Protein AF-0000000074763567 (afdb_homodimer)

pLDDT: mean 75.59, std 24.35, range [19.0, 98.19]

InterPro domains:
  IPR003171 Methylenetetrahydrofolate reductase-like, catalytic domain [PF02219] (6-294)
  IPR003171 Methylenetetrahydrofolate reductase-like, catalytic domain [cd00537] (18-293)
  IPR004621 Methylenetetrahydrofolate reductase, catalytic domain, eukaryotes [TIGR00677] (17-296)
  IPR029041 FAD-linked oxidoreductase-like [SSF51730] (6-296)
  IPR053806 MTHFR, SAM-binding regulatory domain [PF21895] (342-518)
  IPR053806 MTHFR, SAM-binding regulatory domain [PF21895] (577-657)

Structure (mmCIF, N/CA/C/O backbone):
data_AF-0000000074763567-model_v1
#
loop_
_entity.id
_entity.type
_entity.pdbx_description
1 polymer 'MTHFR SAM-binding regulatory domain-containing protein'
#
loop_
_atom_site.group_PDB
_atom_site.id
_atom_site.type_symbol
_atom_site.label_atom_id
_atom_site.label_alt_id
_atom_site.label_comp_id
_atom_site.label_asym_id
_atom_site.label_entity_id
_atom_site.label_seq_id
_atom_site.pdbx_PDB_ins_code
_atom_site.Cartn_x
_atom_site.Cartn_y
_atom_site.Cartn_z
_atom_site.occupancy
_atom_site.B_iso_or_equiv
_atom_site.auth_seq_id
_atom_site.auth_comp_id
_atom_site.auth_asym_id
_atom_site.auth_atom_id
_atom_site.pdbx_PDB_model_num
ATOM 1 N N . MET A 1 1 ? 8.367 -6.723 -36.812 1 86.25 1 MET A N 1
ATOM 2 C CA . MET A 1 1 ? 9.492 -7.531 -37.281 1 86.25 1 MET A CA 1
ATOM 3 C C . MET A 1 1 ? 9.398 -8.953 -36.75 1 86.25 1 MET A C 1
ATOM 5 O O . MET A 1 1 ? 8.82 -9.18 -35.688 1 86.25 1 MET A O 1
ATOM 9 N N . LYS A 1 2 ? 9.945 -9.805 -37.531 1 94.56 2 LYS A N 1
ATOM 10 C CA . LYS A 1 2 ? 9.984 -11.195 -37.094 1 94.56 2 LYS A CA 1
ATOM 11 C C . LYS A 1 2 ? 11.078 -11.43 -36.062 1 94.56 2 LYS A C 1
ATOM 13 O O . LYS A 1 2 ? 12.172 -10.867 -36.188 1 94.56 2 LYS A O 1
ATOM 18 N N . ILE A 1 3 ? 10.766 -12.227 -35.094 1 95.38 3 ILE A N 1
ATOM 19 C CA . ILE A 1 3 ? 11.656 -12.492 -33.969 1 95.38 3 ILE A CA 1
ATOM 20 C C . ILE A 1 3 ? 12.984 -13.055 -34.469 1 95.38 3 ILE A C 1
ATOM 22 O O . ILE A 1 3 ? 14.055 -12.672 -34 1 95.38 3 ILE A O 1
ATOM 26 N N . VAL A 1 4 ? 12.961 -13.883 -35.469 1 95.25 4 VAL A N 1
ATOM 27 C CA . VAL A 1 4 ? 14.172 -14.523 -35.969 1 95.25 4 VAL A CA 1
ATOM 28 C C . VAL A 1 4 ? 15.102 -13.477 -36.594 1 95.25 4 VAL A C 1
ATOM 30 O O . VAL A 1 4 ? 16.328 -13.594 -36.5 1 95.25 4 VAL A O 1
ATOM 33 N N . ASP A 1 5 ? 14.484 -12.516 -37.188 1 94.81 5 ASP A N 1
ATOM 34 C CA . ASP A 1 5 ? 15.289 -11.43 -37.75 1 94.81 5 ASP A CA 1
ATOM 35 C C . ASP A 1 5 ? 16 -10.656 -36.656 1 94.81 5 ASP A C 1
ATOM 37 O O . ASP A 1 5 ? 17.172 -10.297 -36.781 1 94.81 5 ASP A O 1
ATOM 41 N N . LYS A 1 6 ? 15.305 -10.438 -35.594 1 94.62 6 LYS A N 1
ATOM 42 C CA . LYS A 1 6 ? 15.891 -9.734 -34.469 1 94.62 6 LYS A CA 1
ATOM 43 C C . LYS A 1 6 ? 17 -10.562 -33.812 1 94.62 6 LYS A C 1
ATOM 45 O O . LYS A 1 6 ? 18.031 -10.016 -33.406 1 94.62 6 LYS A O 1
ATOM 50 N N . ILE A 1 7 ? 16.75 -11.836 -33.75 1 94.88 7 ILE A N 1
ATOM 51 C CA . ILE A 1 7 ? 17.734 -12.742 -33.156 1 94.88 7 ILE A CA 1
ATOM 52 C C . ILE A 1 7 ? 19 -12.75 -34.031 1 94.88 7 ILE A C 1
ATOM 54 O O . ILE A 1 7 ? 20.109 -12.688 -33.5 1 94.88 7 ILE A O 1
ATOM 58 N N . HIS A 1 8 ? 18.844 -12.758 -35.281 1 93.12 8 HIS A N 1
ATOM 59 C CA . HIS A 1 8 ? 19.984 -12.75 -36.188 1 93.12 8 HIS A CA 1
ATOM 60 C C . HIS A 1 8 ? 20.75 -11.43 -36.125 1 93.12 8 HIS A C 1
ATOM 62 O O . HIS A 1 8 ? 21.969 -11.414 -36.188 1 93.12 8 HIS A O 1
ATOM 68 N N . GLN A 1 9 ? 20 -10.422 -35.969 1 93.06 9 GLN A N 1
ATOM 69 C CA . GLN A 1 9 ? 20.641 -9.117 -35.812 1 93.06 9 GLN A CA 1
ATOM 70 C C . GLN A 1 9 ? 21.5 -9.086 -34.562 1 93.06 9 GLN A C 1
ATOM 72 O O . GLN A 1 9 ? 22.641 -8.609 -34.562 1 93.06 9 GLN A O 1
ATOM 77 N N . LYS A 1 10 ? 20.953 -9.562 -33.469 1 93.5 10 LYS A N 1
ATOM 78 C CA . LYS A 1 10 ? 21.688 -9.578 -32.219 1 93.5 10 LYS A CA 1
ATOM 79 C C . LYS A 1 10 ? 22.906 -10.492 -32.281 1 93.5 10 LYS A C 1
ATOM 81 O O . LYS A 1 10 ? 23.969 -10.164 -31.75 1 93.5 10 LYS A O 1
ATOM 86 N N . ALA A 1 11 ? 22.719 -11.602 -32.938 1 90.12 11 ALA A N 1
ATOM 87 C CA . ALA A 1 11 ? 23.828 -12.539 -33.125 1 90.12 11 ALA A CA 1
ATOM 88 C C . ALA A 1 11 ? 24.953 -11.891 -33.906 1 90.12 11 ALA A C 1
ATOM 90 O O . ALA A 1 11 ? 26.141 -12.07 -33.594 1 90.12 11 ALA A O 1
ATOM 91 N N . ALA A 1 12 ? 24.594 -11.156 -34.906 1 90.75 12 ALA A N 1
ATOM 92 C CA . ALA A 1 12 ? 25.578 -10.469 -35.719 1 90.75 12 ALA A CA 1
ATOM 93 C C . ALA A 1 12 ? 26.344 -9.422 -34.906 1 90.75 12 ALA A C 1
ATOM 95 O O . ALA A 1 12 ? 27.531 -9.18 -35.156 1 90.75 12 ALA A O 1
ATOM 96 N N . GLU A 1 13 ? 25.703 -8.891 -34.031 1 91.62 13 GLU A N 1
ATOM 97 C CA . GLU A 1 13 ? 26.328 -7.871 -33.188 1 91.62 13 GLU A CA 1
ATOM 98 C C . GLU A 1 13 ? 27.094 -8.508 -32.031 1 91.62 13 GLU A C 1
ATOM 100 O O . GLU A 1 13 ? 27.828 -7.824 -31.312 1 91.62 13 GLU A O 1
ATOM 105 N N . GLY A 1 14 ? 26.953 -9.773 -31.844 1 89 14 GLY A N 1
ATOM 106 C CA . GLY A 1 14 ? 27.609 -10.477 -30.766 1 89 14 GLY A CA 1
ATOM 107 C C . GLY A 1 14 ? 27.062 -10.125 -29.391 1 89 14 GLY A C 1
ATOM 108 O O . GLY A 1 14 ? 27.797 -10.133 -28.406 1 89 14 GLY A O 1
ATOM 109 N N . LYS A 1 15 ? 25.828 -9.805 -29.344 1 91.75 15 LYS A N 1
ATOM 110 C CA . LYS A 1 15 ? 25.203 -9.375 -28.109 1 91.75 15 LYS A CA 1
ATOM 111 C C . LYS A 1 15 ? 24.156 -10.391 -27.641 1 91.75 15 LYS A C 1
ATOM 113 O O . LYS A 1 15 ? 23.406 -10.945 -28.453 1 91.75 15 LYS A O 1
ATOM 118 N N . PRO A 1 16 ? 24.141 -10.586 -26.391 1 93.88 16 PRO A N 1
ATOM 119 C CA . PRO A 1 16 ? 23.062 -11.414 -25.875 1 93.88 16 PRO A CA 1
ATOM 120 C C . PRO A 1 16 ? 21.703 -10.719 -25.938 1 93.88 16 PRO A C 1
ATOM 122 O O . PRO A 1 16 ? 21.625 -9.508 -26.156 1 93.88 16 PRO A O 1
ATOM 125 N N . PHE A 1 17 ? 20.672 -11.57 -25.953 1 95.94 17 PHE A N 1
ATOM 126 C CA . PHE A 1 17 ? 19.328 -10.992 -25.953 1 95.94 17 PHE A CA 1
ATOM 127 C C . PHE A 1 17 ? 18.438 -11.719 -24.953 1 95.94 17 PHE A C 1
ATOM 129 O O . PHE A 1 17 ? 18.766 -12.82 -24.5 1 95.94 17 PHE A O 1
ATOM 136 N N . TYR A 1 18 ? 17.406 -11.055 -24.547 1 97.25 18 TYR A N 1
ATOM 137 C CA . TYR A 1 18 ? 16.438 -11.656 -23.656 1 97.25 18 TYR A CA 1
ATOM 138 C C . TYR A 1 18 ? 15.023 -11.195 -24 1 97.25 18 TYR A C 1
ATOM 140 O O . TYR A 1 18 ? 14.844 -10.18 -24.672 1 97.25 18 TYR A O 1
ATOM 148 N N . SER A 1 19 ? 14.062 -12.047 -23.625 1 97.62 19 SER A N 1
ATOM 149 C CA . SER A 1 19 ? 12.648 -11.766 -23.844 1 97.62 19 SER A CA 1
ATOM 150 C C . SER A 1 19 ? 11.844 -12.039 -22.578 1 97.62 19 SER A C 1
ATOM 152 O O . SER A 1 19 ? 12.344 -12.672 -21.641 1 97.62 19 SER A O 1
ATOM 154 N N . PHE A 1 20 ? 10.617 -11.477 -22.562 1 96.69 20 PHE A N 1
ATOM 155 C CA . PHE A 1 20 ? 9.758 -11.617 -21.391 1 96.69 20 PHE A CA 1
ATOM 156 C C . PHE A 1 20 ? 8.453 -12.297 -21.766 1 96.69 20 PHE A C 1
ATOM 158 O O . PHE A 1 20 ? 7.906 -12.07 -22.844 1 96.69 20 PHE A O 1
ATOM 165 N N . GLU A 1 21 ? 8 -13.047 -20.797 1 94.5 21 GLU A N 1
ATOM 166 C CA . GLU A 1 21 ? 6.676 -13.656 -20.938 1 94.5 21 GLU A CA 1
ATOM 167 C C . GLU A 1 21 ? 5.688 -13.055 -19.953 1 94.5 21 GLU A C 1
ATOM 169 O O . GLU A 1 21 ? 5.996 -12.906 -18.766 1 94.5 21 GLU A O 1
ATOM 174 N N . TYR A 1 22 ? 4.516 -12.719 -20.531 1 90.94 22 TYR A N 1
ATOM 175 C CA . TYR A 1 22 ? 3.408 -12.25 -19.703 1 90.94 22 TYR A CA 1
ATOM 176 C C . TYR A 1 22 ? 2.193 -13.156 -19.859 1 90.94 22 TYR A C 1
ATOM 178 O O . TYR A 1 22 ? 2.076 -13.883 -20.844 1 90.94 22 TYR A O 1
ATOM 186 N N . PHE A 1 23 ? 1.365 -13.141 -18.891 1 86.69 23 PHE A N 1
ATOM 187 C CA . PHE A 1 23 ? 0.112 -13.875 -19.016 1 86.69 23 PHE A CA 1
ATOM 188 C C . PHE A 1 23 ? -1.072 -12.984 -18.641 1 86.69 23 PHE A C 1
ATOM 190 O O . PHE A 1 23 ? -0.931 -12.047 -17.859 1 86.69 23 PHE A O 1
ATOM 197 N N . PRO A 1 24 ? -2.205 -13.297 -19.219 1 82.44 24 PRO A N 1
ATOM 198 C CA . PRO A 1 24 ? -3.387 -12.484 -18.906 1 82.44 24 PRO A CA 1
ATOM 199 C C . PRO A 1 24 ? -3.838 -12.625 -17.453 1 82.44 24 PRO A C 1
ATOM 201 O O . PRO A 1 24 ? -4.121 -13.734 -17 1 82.44 24 PRO A O 1
ATOM 204 N N . PRO A 1 25 ? -3.984 -11.508 -16.797 1 77.94 25 PRO A N 1
ATOM 205 C CA . PRO A 1 25 ? -4.457 -11.555 -15.414 1 77.94 25 PRO A CA 1
ATOM 206 C C . PRO A 1 25 ? -5.926 -11.961 -15.305 1 77.94 25 PRO A C 1
ATOM 208 O O . PRO A 1 25 ? -6.676 -11.844 -16.281 1 77.94 25 PRO A O 1
ATOM 211 N N . LYS A 1 26 ? -6.297 -12.383 -14.125 1 69.81 26 LYS A N 1
ATOM 212 C CA . LYS A 1 26 ? -7.648 -12.883 -13.891 1 69.81 26 LYS A CA 1
ATOM 213 C C . LYS A 1 26 ? -8.641 -11.734 -13.758 1 69.81 26 LYS A C 1
ATOM 215 O O . LYS A 1 26 ? -9.836 -11.906 -14 1 69.81 26 LYS A O 1
ATOM 220 N N . THR A 1 27 ? -8.203 -10.578 -13.375 1 66.38 27 THR A N 1
ATOM 221 C CA . THR A 1 27 ? -9.094 -9.445 -13.133 1 66.38 27 THR A CA 1
ATOM 222 C C . THR A 1 27 ? -8.805 -8.312 -14.109 1 66.38 27 THR A C 1
ATOM 224 O O . THR A 1 27 ? -7.703 -8.211 -14.641 1 66.38 27 THR A O 1
ATOM 227 N N . SER A 1 28 ? -9.789 -7.547 -14.297 1 66.38 28 SER A N 1
ATOM 228 C CA . SER A 1 28 ? -9.625 -6.395 -15.18 1 66.38 28 SER A CA 1
ATOM 229 C C . SER A 1 28 ? -8.609 -5.402 -14.609 1 66.38 28 SER A C 1
ATOM 231 O O . SER A 1 28 ? -7.816 -4.824 -15.359 1 66.38 28 SER A O 1
ATOM 233 N N . GLN A 1 29 ? -8.711 -5.234 -13.367 1 63.72 29 GLN A N 1
ATOM 234 C CA . GLN A 1 29 ? -7.754 -4.336 -12.742 1 63.72 29 GLN A CA 1
ATOM 235 C C . GLN A 1 29 ? -6.332 -4.883 -12.852 1 63.72 29 GLN A C 1
ATOM 237 O O . GLN A 1 29 ? -5.387 -4.121 -13.07 1 63.72 29 GLN A O 1
ATOM 242 N N . GLY A 1 30 ? -6.266 -6.168 -12.688 1 71.38 30 GLY A N 1
ATOM 243 C CA . GLY A 1 30 ? -4.969 -6.797 -12.906 1 71.38 30 GLY A CA 1
ATOM 244 C C . GLY A 1 30 ? -4.422 -6.566 -14.297 1 71.38 30 GLY A C 1
ATOM 245 O O . GLY A 1 30 ? -3.219 -6.352 -14.469 1 71.38 30 GLY A O 1
ATOM 246 N N . LEU A 1 31 ? -5.27 -6.594 -15.219 1 75.06 31 LEU A N 1
ATOM 247 C CA . LEU A 1 31 ? -4.863 -6.387 -16.609 1 75.06 31 LEU A CA 1
ATOM 248 C C . LEU A 1 31 ? -4.379 -4.957 -16.828 1 75.06 31 LEU A C 1
ATOM 250 O O . LEU A 1 31 ? -3.332 -4.738 -17.438 1 75.06 31 LEU A O 1
ATOM 254 N N . THR A 1 32 ? -5.086 -4.043 -16.281 1 67.56 32 THR A N 1
ATOM 255 C CA . THR A 1 32 ? -4.703 -2.641 -16.375 1 67.56 32 THR A CA 1
ATOM 256 C C . THR A 1 32 ? -3.338 -2.404 -15.742 1 67.56 32 THR A C 1
ATOM 258 O O . THR A 1 32 ? -2.48 -1.735 -16.312 1 67.56 32 THR A O 1
ATOM 261 N N . ASN A 1 33 ? -3.225 -2.982 -14.641 1 70.06 33 ASN A N 1
ATOM 262 C CA . ASN A 1 33 ? -1.955 -2.826 -13.938 1 70.06 33 ASN A CA 1
ATOM 263 C C . ASN A 1 33 ? -0.813 -3.512 -14.68 1 70.06 33 ASN A C 1
ATOM 265 O O . ASN A 1 33 ? 0.334 -3.066 -14.609 1 70.06 33 ASN A O 1
ATOM 269 N N . LEU A 1 34 ? -1.13 -4.57 -15.352 1 81.62 34 LEU A N 1
ATOM 270 C CA . LEU A 1 34 ? -0.116 -5.246 -16.156 1 81.62 34 LEU A CA 1
ATOM 271 C C . LEU A 1 34 ? 0.357 -4.355 -17.297 1 81.62 34 LEU A C 1
ATOM 273 O O . LEU A 1 34 ? 1.55 -4.316 -17.609 1 81.62 34 LEU A O 1
ATOM 277 N N . PHE A 1 35 ? -0.545 -3.635 -17.844 1 76.88 35 PHE A N 1
ATOM 278 C CA . PHE A 1 35 ? -0.174 -2.725 -18.922 1 76.88 35 PHE A CA 1
ATOM 279 C C . PHE A 1 35 ? 0.843 -1.698 -18.438 1 76.88 35 PHE A C 1
ATOM 281 O O . PHE A 1 35 ? 1.852 -1.454 -19.094 1 76.88 35 PHE A O 1
ATOM 288 N N . ASP A 1 36 ? 0.554 -1.182 -17.281 1 70.62 36 ASP A N 1
ATOM 289 C CA . ASP A 1 36 ? 1.483 -0.222 -16.703 1 70.62 36 ASP A CA 1
ATOM 290 C C . ASP A 1 36 ? 2.846 -0.863 -16.438 1 70.62 36 ASP A C 1
ATOM 292 O O . ASP A 1 36 ? 3.885 -0.25 -16.688 1 70.62 36 ASP A O 1
ATOM 296 N N . ARG A 1 37 ? 2.752 -2.033 -16 1 81.56 37 ARG A N 1
ATOM 297 C CA . ARG A 1 37 ? 3.98 -2.758 -15.688 1 81.56 37 ARG A CA 1
ATOM 298 C C . ARG A 1 37 ? 4.777 -3.055 -16.953 1 81.56 37 ARG A C 1
ATOM 300 O O . ARG A 1 37 ? 6.008 -2.945 -16.953 1 81.56 37 ARG A O 1
ATOM 307 N N . ILE A 1 38 ? 4.109 -3.473 -17.922 1 85.81 38 ILE A N 1
ATOM 308 C CA . ILE A 1 38 ? 4.766 -3.727 -19.203 1 85.81 38 ILE A CA 1
ATOM 309 C C . ILE A 1 38 ? 5.449 -2.453 -19.703 1 85.81 38 ILE A C 1
ATOM 311 O O . ILE A 1 38 ? 6.574 -2.5 -20.203 1 85.81 38 ILE A O 1
ATOM 315 N N . GLY A 1 39 ? 4.777 -1.365 -19.469 1 77.88 39 GLY A N 1
ATOM 316 C CA . GLY A 1 39 ? 5.379 -0.09 -19.812 1 77.88 39 GLY A CA 1
ATOM 317 C C . GLY A 1 39 ? 6.68 0.178 -19.078 1 77.88 39 GLY A C 1
ATOM 318 O O . GLY A 1 39 ? 7.668 0.591 -19.688 1 77.88 39 GLY A O 1
ATOM 319 N N . ARG A 1 40 ? 6.727 -0.081 -17.859 1 77.38 40 ARG A N 1
ATOM 320 C CA . ARG A 1 40 ? 7.934 0.114 -17.062 1 77.38 40 ARG A CA 1
ATOM 321 C C . ARG A 1 40 ? 9.023 -0.871 -17.484 1 77.38 40 ARG A C 1
ATOM 323 O O . ARG A 1 40 ? 10.188 -0.491 -17.625 1 77.38 40 ARG A O 1
ATOM 330 N N . MET A 1 41 ? 8.625 -2.082 -17.734 1 87.19 41 MET A N 1
ATOM 331 C CA . MET A 1 41 ? 9.594 -3.131 -18.031 1 87.19 41 MET A CA 1
ATOM 332 C C . MET A 1 41 ? 10.141 -2.971 -19.453 1 87.19 41 MET A C 1
ATOM 334 O O . MET A 1 41 ? 11.156 -3.568 -19.797 1 87.19 41 MET A O 1
ATOM 338 N N . GLN A 1 42 ? 9.461 -2.203 -20.188 1 85.31 42 GLN A N 1
ATOM 339 C CA . GLN A 1 42 ? 9.961 -1.9 -21.516 1 85.31 42 GLN A CA 1
ATOM 340 C C . GLN A 1 42 ? 11.328 -1.219 -21.453 1 85.31 42 GLN A C 1
ATOM 342 O O . GLN A 1 42 ? 12.156 -1.385 -22.344 1 85.31 42 GLN A O 1
ATOM 347 N N . THR A 1 43 ? 11.523 -0.521 -20.344 1 78.62 43 THR A N 1
ATOM 348 C CA . THR A 1 43 ? 12.773 0.202 -20.156 1 78.62 43 THR A CA 1
ATOM 349 C C . THR A 1 43 ? 13.945 -0.768 -20.047 1 78.62 43 THR A C 1
ATOM 351 O O . THR A 1 43 ? 15.102 -0.375 -20.203 1 78.62 43 THR A O 1
ATOM 354 N N . LEU A 1 44 ? 13.664 -2.025 -19.828 1 88.06 44 LEU A N 1
ATOM 355 C CA . LEU A 1 44 ? 14.695 -3.057 -19.75 1 88.06 44 LEU A CA 1
ATOM 356 C C . LEU A 1 44 ? 15.07 -3.543 -21.156 1 88.06 44 LEU A C 1
ATOM 358 O O . LEU A 1 44 ? 15.984 -4.352 -21.312 1 88.06 44 LEU A O 1
ATOM 362 N N . SER A 1 45 ? 14.391 -3.16 -22.109 1 89.25 45 SER A N 1
ATOM 363 C CA . SER A 1 45 ? 14.664 -3.359 -23.531 1 89.25 45 SER A CA 1
ATOM 364 C C . SER A 1 45 ? 14.672 -4.84 -23.891 1 89.25 45 SER A C 1
ATOM 366 O O . SER A 1 45 ? 15.633 -5.336 -24.484 1 89.25 45 SER A O 1
ATOM 368 N N . PRO A 1 46 ? 13.594 -5.523 -23.641 1 94.94 46 PRO A N 1
ATOM 369 C CA . PRO A 1 46 ? 13.508 -6.895 -24.156 1 94.94 46 PRO A CA 1
ATOM 370 C C . PRO A 1 46 ? 13.453 -6.949 -25.672 1 94.94 46 PRO A C 1
ATOM 372 O O . PRO A 1 46 ? 12.875 -6.062 -26.312 1 94.94 46 PRO A O 1
ATOM 375 N N . THR A 1 47 ? 14.055 -7.992 -26.234 1 95.75 47 THR A N 1
ATOM 376 C CA . THR A 1 47 ? 14.047 -8.141 -27.688 1 95.75 47 THR A CA 1
ATOM 377 C C . THR A 1 47 ? 12.641 -8.422 -28.188 1 95.75 47 THR A C 1
ATOM 379 O O . THR A 1 47 ? 12.258 -7.957 -29.266 1 95.75 47 THR A O 1
ATOM 382 N N . PHE A 1 48 ? 11.922 -9.156 -27.422 1 96.25 48 PHE A N 1
ATOM 383 C CA . PHE A 1 48 ? 10.5 -9.391 -27.688 1 96.25 48 PHE A CA 1
ATOM 384 C C . PHE A 1 48 ? 9.789 -9.82 -26.406 1 96.25 48 PHE A C 1
ATOM 386 O O . PHE A 1 48 ? 10.43 -10.055 -25.375 1 96.25 48 PHE A O 1
ATOM 393 N N . VAL A 1 49 ? 8.43 -9.859 -26.484 1 96.56 49 VAL A N 1
ATOM 394 C CA . VAL A 1 49 ? 7.637 -10.359 -25.359 1 96.56 49 VAL A CA 1
ATOM 395 C C . VAL A 1 49 ? 6.633 -11.398 -25.859 1 96.56 49 VAL A C 1
ATOM 397 O O . VAL A 1 49 ? 6.238 -11.375 -27.031 1 96.56 49 VAL A O 1
ATOM 400 N N . THR A 1 50 ? 6.34 -12.305 -25 1 95.69 50 THR A N 1
ATOM 401 C CA . THR A 1 50 ? 5.305 -13.266 -25.344 1 95.69 50 THR A CA 1
ATOM 402 C C . THR A 1 50 ? 4.105 -13.125 -24.406 1 95.69 50 THR A C 1
ATOM 404 O O . THR A 1 50 ? 4.246 -12.664 -23.281 1 95.69 50 THR A O 1
ATOM 407 N N . CYS A 1 51 ? 2.971 -13.469 -24.953 1 92.44 51 CYS A N 1
ATOM 408 C CA . CYS A 1 51 ? 1.735 -13.508 -24.188 1 92.44 51 CYS A CA 1
ATOM 409 C C . CYS A 1 51 ? 1.113 -14.898 -24.219 1 92.44 51 CYS A C 1
ATOM 411 O O . CYS A 1 51 ? 0.839 -15.43 -25.297 1 92.44 51 CYS A O 1
ATOM 413 N N . THR A 1 52 ? 0.93 -15.383 -23.031 1 87.06 52 THR A N 1
ATOM 414 C CA . THR A 1 52 ? 0.451 -16.75 -22.969 1 87.06 52 THR A CA 1
ATOM 415 C C . THR A 1 52 ? -1.018 -16.844 -23.375 1 87.06 52 THR A C 1
ATOM 417 O O . THR A 1 52 ? -1.696 -15.812 -23.469 1 87.06 52 THR A O 1
ATOM 420 N N . TRP A 1 53 ? -1.44 -18.031 -23.688 1 78.38 53 TRP A N 1
ATOM 421 C CA . TRP A 1 53 ? -2.773 -18.422 -24.125 1 78.38 53 TRP A CA 1
ATOM 422 C C . TRP A 1 53 ? -3.346 -19.516 -23.234 1 78.38 53 TRP A C 1
ATOM 424 O O . TRP A 1 53 ? -2.721 -20.562 -23.031 1 78.38 53 TRP A O 1
ATOM 434 N N . GLY A 1 54 ? -4.512 -19.172 -22.688 1 71.44 54 GLY A N 1
ATOM 435 C CA . GLY A 1 54 ? -5.121 -20.156 -21.812 1 71.44 54 GLY A CA 1
ATOM 436 C C . GLY A 1 54 ? -5.551 -21.422 -22.516 1 71.44 54 GLY A C 1
ATOM 437 O O . GLY A 1 54 ? -5.863 -21.391 -23.719 1 71.44 54 GLY A O 1
ATOM 438 N N . ALA A 1 55 ? -5.547 -22.453 -21.766 1 59.69 55 ALA A N 1
ATOM 439 C CA . ALA A 1 55 ? -5.969 -23.734 -22.328 1 59.69 55 ALA A CA 1
ATOM 440 C C . ALA A 1 55 ? -7.328 -23.625 -23 1 59.69 55 ALA A C 1
ATOM 442 O O . ALA A 1 55 ? -8.242 -22.984 -22.484 1 59.69 55 ALA A O 1
ATOM 443 N N . GLY A 1 56 ? -7.383 -24.188 -24.156 1 60.5 56 GLY A N 1
ATOM 444 C CA . GLY A 1 56 ? -8.633 -24.188 -24.891 1 60.5 56 GLY A CA 1
ATOM 445 C C . GLY A 1 56 ? -9.102 -22.797 -25.281 1 60.5 56 GLY A C 1
ATOM 446 O O . GLY A 1 56 ? -10.289 -22.578 -25.516 1 60.5 56 GLY A O 1
ATOM 447 N N . GLY A 1 57 ? -8.219 -21.891 -25.109 1 60.41 57 GLY A N 1
ATOM 448 C CA . GLY A 1 57 ? -8.578 -20.531 -25.484 1 60.41 57 GLY A CA 1
ATOM 449 C C . GLY A 1 57 ? -9.305 -19.781 -24.391 1 60.41 57 GLY A C 1
ATOM 450 O O . GLY A 1 57 ? -10 -18.797 -24.656 1 60.41 57 GLY A O 1
ATOM 451 N N . SER A 1 58 ? -9.188 -20.203 -23.203 1 63 58 SER A N 1
ATOM 452 C CA . SER A 1 58 ? -9.93 -19.641 -22.078 1 63 58 SER A CA 1
ATOM 453 C C . SER A 1 58 ? -9.617 -18.156 -21.906 1 63 58 SER A C 1
ATOM 455 O O . SER A 1 58 ? -10.43 -17.406 -21.359 1 63 58 SER A O 1
ATOM 457 N N . THR A 1 59 ? -8.492 -17.75 -22.438 1 64.5 59 THR A N 1
ATOM 458 C CA . THR A 1 59 ? -8.133 -16.344 -22.312 1 64.5 59 THR A CA 1
ATOM 459 C C . THR A 1 59 ? -8.008 -15.695 -23.688 1 64.5 59 THR A C 1
ATOM 461 O O . THR A 1 59 ? -7.219 -14.758 -23.875 1 64.5 59 THR A O 1
ATOM 464 N N . PHE A 1 60 ? -8.664 -16.266 -24.594 1 72.62 60 PHE A N 1
ATOM 465 C CA . PHE A 1 60 ? -8.578 -15.812 -25.969 1 72.62 60 PHE A CA 1
ATOM 466 C C . PHE A 1 60 ? -8.664 -14.289 -26.047 1 72.62 60 PHE A C 1
ATOM 468 O O . PHE A 1 60 ? -7.758 -13.633 -26.562 1 72.62 60 PHE A O 1
ATOM 475 N N . GLU A 1 61 ? -9.656 -13.711 -25.469 1 74.06 61 GLU A N 1
ATOM 476 C CA . GLU A 1 61 ? -9.891 -12.273 -25.562 1 74.06 61 GLU A CA 1
ATOM 477 C C . GLU A 1 61 ? -8.789 -11.484 -24.859 1 74.06 61 GLU A C 1
ATOM 479 O O . GLU A 1 61 ? -8.242 -10.531 -25.422 1 74.06 61 GLU A O 1
ATOM 484 N N . LYS A 1 62 ? -8.477 -11.945 -23.672 1 78.62 62 LYS A N 1
ATOM 485 C CA . LYS A 1 62 ? -7.488 -11.219 -22.875 1 78.62 62 LYS A CA 1
ATOM 486 C C . LYS A 1 62 ? -6.102 -11.32 -23.5 1 78.62 62 LYS A C 1
ATOM 488 O O . LYS A 1 62 ? -5.34 -10.344 -23.5 1 78.62 62 LYS A O 1
ATOM 493 N N . THR A 1 63 ? -5.789 -12.469 -24.047 1 84.38 63 THR A N 1
ATOM 494 C CA . THR A 1 63 ? -4.484 -12.664 -24.688 1 84.38 63 THR A CA 1
ATOM 495 C C . THR A 1 63 ? -4.348 -11.797 -25.922 1 84.38 63 THR A C 1
ATOM 497 O O . THR A 1 63 ? -3.311 -11.156 -26.125 1 84.38 63 THR A O 1
ATOM 500 N N . THR A 1 64 ? -5.387 -11.805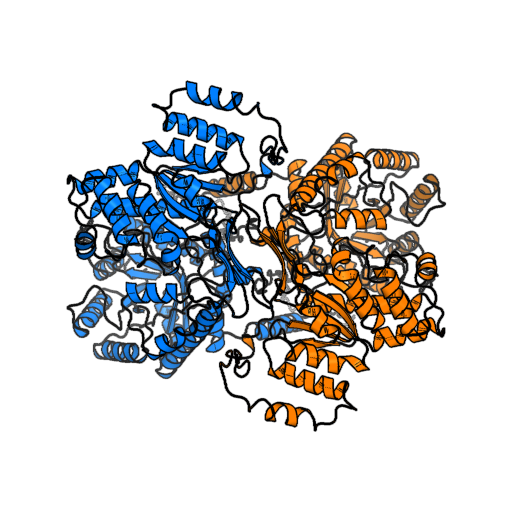 -26.703 1 83.56 64 THR A N 1
ATOM 501 C CA . THR A 1 64 ? -5.34 -11 -27.922 1 83.56 64 THR A CA 1
ATOM 502 C C . THR A 1 64 ? -5.234 -9.516 -27.578 1 83.56 64 THR A C 1
ATOM 504 O O . THR A 1 64 ? -4.477 -8.781 -28.219 1 83.56 64 THR A O 1
ATOM 507 N N . GLU A 1 65 ? -5.949 -9.188 -26.578 1 80.88 65 GLU A N 1
ATOM 508 C CA . GLU A 1 65 ? -5.879 -7.801 -26.125 1 80.88 65 GLU A CA 1
ATOM 509 C C . GLU A 1 65 ? -4.488 -7.457 -25.594 1 80.88 65 GLU A C 1
ATOM 511 O O . GLU A 1 65 ? -3.922 -6.422 -25.953 1 80.88 65 GLU A O 1
ATOM 516 N N . LEU A 1 66 ? -4.027 -8.312 -24.781 1 85.88 66 LEU A N 1
ATOM 517 C CA . LEU A 1 66 ? -2.705 -8.117 -24.203 1 85.88 66 LEU A CA 1
ATOM 518 C C . LEU A 1 66 ? -1.64 -8.023 -25.281 1 85.88 66 LEU A C 1
ATOM 520 O O . LEU A 1 66 ? -0.781 -7.141 -25.25 1 85.88 66 LEU A O 1
ATOM 524 N N . THR A 1 67 ? -1.743 -8.844 -26.219 1 89.44 67 THR A N 1
ATOM 525 C CA . THR A 1 67 ? -0.792 -8.875 -27.312 1 89.44 67 THR A CA 1
ATOM 526 C C . THR A 1 67 ? -0.893 -7.605 -28.156 1 89.44 67 THR A C 1
ATOM 528 O O . THR A 1 67 ? 0.125 -7 -28.5 1 89.44 67 THR A O 1
ATOM 531 N N . ALA A 1 68 ? -2.057 -7.219 -28.391 1 84.81 68 ALA A N 1
ATOM 532 C CA . ALA A 1 68 ? -2.291 -6.027 -29.203 1 84.81 68 ALA A CA 1
ATOM 533 C C . ALA A 1 68 ? -1.761 -4.777 -28.5 1 84.81 68 ALA A C 1
ATOM 535 O O . ALA A 1 68 ? -1.102 -3.941 -29.125 1 84.81 68 ALA A O 1
ATOM 536 N N . VAL A 1 69 ? -2.016 -4.707 -27.297 1 80.19 69 VAL A N 1
ATOM 537 C CA . VAL A 1 69 ? -1.602 -3.529 -26.531 1 80.19 69 VAL A CA 1
ATOM 538 C C . VAL A 1 69 ? -0.079 -3.494 -26.422 1 80.19 69 VAL A C 1
ATOM 540 O O . VAL A 1 69 ? 0.538 -2.443 -26.625 1 80.19 69 VAL A O 1
ATOM 543 N N . ALA A 1 70 ? 0.48 -4.578 -26.125 1 87.12 70 ALA A N 1
ATOM 544 C CA . ALA A 1 70 ? 1.937 -4.645 -26.047 1 87.12 70 ALA A CA 1
ATOM 545 C C . ALA A 1 70 ? 2.586 -4.234 -27.359 1 87.12 70 ALA A C 1
ATOM 547 O O . ALA A 1 70 ? 3.582 -3.506 -27.375 1 87.12 70 ALA A O 1
ATOM 548 N N . GLN A 1 71 ? 2.002 -4.609 -28.422 1 85.44 71 GLN A N 1
ATOM 549 C CA . GLN A 1 71 ? 2.521 -4.352 -29.766 1 85.44 71 GLN A CA 1
ATOM 550 C C . GLN A 1 71 ? 2.301 -2.896 -30.172 1 85.44 71 GLN A C 1
ATOM 552 O O . GLN A 1 71 ? 3.234 -2.221 -30.609 1 85.44 71 GLN A O 1
ATOM 557 N N . THR A 1 72 ? 1.16 -2.426 -29.938 1 78.06 72 THR A N 1
ATOM 558 C CA . THR A 1 72 ? 0.764 -1.156 -30.531 1 78.06 72 THR A CA 1
ATOM 559 C C . THR A 1 72 ? 1.046 0.003 -29.578 1 78.06 72 THR A C 1
ATOM 561 O O . THR A 1 72 ? 1.497 1.067 -30.016 1 78.06 72 THR A O 1
ATOM 564 N N . VAL A 1 73 ? 0.75 -0.218 -28.359 1 70 73 VAL A N 1
ATOM 565 C CA . VAL A 1 73 ? 0.877 0.871 -27.391 1 70 73 VAL A CA 1
ATOM 566 C C . VAL A 1 73 ? 2.322 0.965 -26.906 1 70 73 VAL A C 1
ATOM 568 O O . VAL A 1 73 ? 2.883 2.061 -26.812 1 70 73 VAL A O 1
ATOM 571 N N . HIS A 1 74 ? 2.906 -0.128 -26.672 1 77.75 74 HIS A N 1
ATOM 572 C CA . HIS A 1 74 ? 4.238 -0.099 -26.078 1 77.75 74 HIS A CA 1
ATOM 573 C C . HIS A 1 74 ? 5.316 -0.327 -27.125 1 77.75 74 HIS A C 1
ATOM 575 O O . HIS A 1 74 ? 6.512 -0.235 -26.828 1 77.75 74 HIS A O 1
ATOM 581 N N . GLY A 1 75 ? 4.91 -0.661 -28.297 1 80.06 75 GLY A N 1
ATOM 582 C CA . GLY A 1 75 ? 5.852 -0.811 -29.406 1 80.06 75 GLY A CA 1
ATOM 583 C C . GLY A 1 75 ? 6.762 -2.014 -29.25 1 80.06 75 GLY A C 1
ATOM 584 O O . GLY A 1 75 ? 7.887 -2.018 -29.75 1 80.06 75 GLY A O 1
ATOM 585 N N . LEU A 1 76 ? 6.336 -2.959 -28.562 1 88 76 LEU A N 1
ATOM 586 C CA . LEU A 1 76 ? 7.133 -4.16 -28.328 1 88 76 LEU A CA 1
ATOM 587 C C . LEU A 1 76 ? 6.871 -5.195 -29.422 1 88 76 LEU A C 1
ATOM 589 O O . LEU A 1 76 ? 5.742 -5.328 -29.891 1 88 76 LEU A O 1
ATOM 593 N N . GLU A 1 77 ? 7.902 -5.832 -29.828 1 93 77 GLU A N 1
ATOM 594 C CA . GLU A 1 77 ? 7.676 -7.016 -30.656 1 93 77 GLU A CA 1
ATOM 595 C C . GLU A 1 77 ? 7.023 -8.133 -29.859 1 93 77 GLU A C 1
ATOM 597 O O . GLU A 1 77 ? 7.598 -8.625 -28.875 1 93 77 GLU A O 1
ATOM 602 N N . THR A 1 78 ? 5.848 -8.516 -30.312 1 94.56 78 THR A N 1
ATOM 603 C CA . THR A 1 78 ? 5.066 -9.406 -29.469 1 94.56 78 THR A CA 1
ATOM 604 C C . THR A 1 78 ? 4.84 -10.75 -30.172 1 94.56 78 THR A C 1
ATOM 606 O O . THR A 1 78 ? 4.609 -10.797 -31.375 1 94.56 78 THR A O 1
ATOM 609 N N . CYS A 1 79 ? 4.98 -11.797 -29.406 1 96.62 79 CYS A N 1
ATOM 610 C CA . CYS A 1 79 ? 4.699 -13.164 -29.828 1 96.62 79 CYS A CA 1
ATOM 611 C C . CYS A 1 79 ? 3.504 -13.734 -29.078 1 96.62 79 CYS A C 1
ATOM 613 O O . CYS A 1 79 ? 3.523 -13.805 -27.844 1 96.62 79 CYS A O 1
ATOM 615 N N . MET A 1 80 ? 2.521 -14.141 -29.797 1 95 80 MET A N 1
ATOM 616 C CA . MET A 1 80 ? 1.303 -14.641 -29.172 1 95 80 MET A CA 1
ATOM 617 C C . MET A 1 80 ? 1.311 -16.172 -29.109 1 95 80 MET A C 1
ATOM 619 O O . MET A 1 80 ? 1.509 -16.844 -30.125 1 95 80 MET A O 1
ATOM 623 N N . HIS A 1 81 ? 1.118 -16.703 -27.906 1 92.75 81 HIS A N 1
ATOM 624 C CA . HIS A 1 81 ? 0.89 -18.141 -27.812 1 92.75 81 HIS A CA 1
ATOM 625 C C . HIS A 1 81 ? -0.44 -18.531 -28.438 1 92.75 81 HIS A C 1
ATOM 627 O O . HIS A 1 81 ? -1.425 -17.797 -28.328 1 92.75 81 HIS A O 1
ATOM 633 N N . LEU A 1 82 ? -0.458 -19.578 -29.125 1 90.44 82 LEU A N 1
ATOM 634 C CA . LEU A 1 82 ? -1.678 -20.109 -29.719 1 90.44 82 LEU A CA 1
ATOM 635 C C . LEU A 1 82 ? -1.72 -21.625 -29.625 1 90.44 82 LEU A C 1
ATOM 637 O O . LEU A 1 82 ? -0.792 -22.312 -30.062 1 90.44 82 LEU A O 1
ATOM 641 N N . THR A 1 83 ? -2.799 -22.094 -29 1 85 83 THR A N 1
ATOM 642 C CA . THR A 1 83 ? -2.939 -23.547 -28.844 1 85 83 THR A CA 1
ATOM 643 C C . THR A 1 83 ? -3.947 -24.094 -29.859 1 85 83 THR A C 1
ATOM 645 O O . THR A 1 83 ? -4.801 -23.359 -30.344 1 85 83 THR A O 1
ATOM 648 N N . CYS A 1 84 ? -3.824 -25.312 -30.234 1 77.31 84 CYS A N 1
ATOM 649 C CA . CYS A 1 84 ? -4.723 -25.844 -31.25 1 77.31 84 CYS A CA 1
ATOM 650 C C . CYS A 1 84 ? -5.695 -26.859 -30.656 1 77.31 84 CYS A C 1
ATOM 652 O O . CYS A 1 84 ? -6.715 -27.172 -31.266 1 77.31 84 CYS A O 1
ATOM 654 N N . THR A 1 85 ? -5.305 -27.328 -29.484 1 69.31 85 THR A N 1
ATOM 655 C CA . THR A 1 85 ? -6.215 -28.328 -28.969 1 69.31 85 THR A CA 1
ATOM 656 C C . THR A 1 85 ? -7.422 -27.688 -28.297 1 69.31 85 THR A C 1
ATOM 658 O O . THR A 1 85 ? -7.309 -26.609 -27.703 1 69.31 85 THR A O 1
ATOM 661 N N . ASN A 1 86 ? -8.508 -28.266 -28.531 1 64.75 86 ASN A N 1
ATOM 662 C CA . ASN A 1 86 ? -9.781 -27.859 -27.953 1 64.75 86 ASN A CA 1
ATOM 663 C C . ASN A 1 86 ? -10.219 -26.484 -28.469 1 64.75 86 ASN A C 1
ATOM 665 O O . ASN A 1 86 ? -10.859 -25.719 -27.734 1 64.75 86 ASN A O 1
ATOM 669 N N . MET A 1 87 ? -9.648 -26.203 -29.562 1 71.12 87 MET A N 1
ATOM 670 C CA . MET A 1 87 ? -10.031 -24.938 -30.188 1 71.12 87 MET A CA 1
ATOM 671 C C . MET A 1 87 ? -10.758 -25.172 -31.5 1 71.12 87 MET A C 1
ATOM 673 O O . MET A 1 87 ? -10.359 -26.031 -32.281 1 71.12 87 MET A O 1
ATOM 677 N N . ASP A 1 88 ? -11.875 -24.5 -31.562 1 73.25 88 ASP A N 1
ATOM 678 C CA . ASP A 1 88 ? -12.547 -24.484 -32.875 1 73.25 88 ASP A CA 1
ATOM 679 C C . ASP A 1 88 ? -11.695 -23.781 -33.906 1 73.25 88 ASP A C 1
ATOM 681 O O . ASP A 1 88 ? -11.039 -22.781 -33.625 1 73.25 88 ASP A O 1
ATOM 685 N N . ARG A 1 89 ? -11.633 -24.438 -35.062 1 80.44 89 ARG A N 1
ATOM 686 C CA . ARG A 1 89 ? -10.875 -23.859 -36.156 1 80.44 89 ARG A CA 1
ATOM 687 C C . ARG A 1 89 ? -11.219 -22.391 -36.344 1 80.44 89 ARG A C 1
ATOM 689 O O . ARG A 1 89 ? -10.344 -21.578 -36.656 1 80.44 89 ARG A O 1
ATOM 696 N N . GLY A 1 90 ? -12.461 -22.094 -36.125 1 81.81 90 GLY A N 1
ATOM 697 C CA . GLY A 1 90 ? -12.891 -20.719 -36.281 1 81.81 90 GLY A CA 1
ATOM 698 C C . GLY A 1 90 ? -12.203 -19.781 -35.312 1 81.81 90 GLY A C 1
ATOM 699 O O . GLY A 1 90 ? -11.828 -18.656 -35.656 1 81.81 90 GLY A O 1
ATOM 700 N N . LYS A 1 91 ? -11.953 -20.266 -34.156 1 82.56 91 LYS A N 1
ATOM 701 C CA . LYS A 1 91 ? -11.297 -19.453 -33.156 1 82.56 91 LYS A CA 1
ATOM 702 C C . LYS A 1 91 ? -9.828 -19.234 -33.5 1 82.56 91 LYS A C 1
ATOM 704 O O . LYS A 1 91 ? -9.281 -18.156 -33.25 1 82.56 91 LYS A O 1
ATOM 709 N N . VAL A 1 92 ? -9.219 -20.266 -34 1 88.25 92 VAL A N 1
ATOM 710 C CA . VAL A 1 92 ? -7.836 -20.156 -34.438 1 88.25 92 VAL A CA 1
ATOM 711 C C . VAL A 1 92 ? -7.734 -19.125 -35.562 1 88.25 92 VAL A C 1
ATOM 713 O O . VAL A 1 92 ? -6.844 -18.266 -35.562 1 88.25 92 VAL A O 1
ATOM 716 N N . ASP A 1 93 ? -8.688 -19.234 -36.406 1 89.88 93 ASP A N 1
ATOM 717 C CA . ASP A 1 93 ? -8.719 -18.281 -37.531 1 89.88 93 ASP A CA 1
ATOM 718 C C . ASP A 1 93 ? -8.891 -16.859 -37.031 1 89.88 93 ASP A C 1
ATOM 720 O O . ASP A 1 93 ? -8.203 -15.938 -37.5 1 89.88 93 ASP A O 1
ATOM 724 N N . ASP A 1 94 ? -9.781 -16.75 -36.125 1 88.69 94 ASP A N 1
ATOM 725 C CA . ASP A 1 94 ? -10.039 -15.43 -35.562 1 88.69 94 ASP A CA 1
ATOM 726 C C . ASP A 1 94 ? -8.797 -14.867 -34.875 1 88.69 94 ASP A C 1
ATOM 728 O O . ASP A 1 94 ? -8.461 -13.695 -35.062 1 88.69 94 ASP A O 1
ATOM 732 N N . ALA A 1 95 ? -8.188 -15.711 -34.156 1 89.38 95 ALA A N 1
ATOM 733 C CA . ALA A 1 95 ? -6.996 -15.289 -33.406 1 89.38 95 ALA A CA 1
ATOM 734 C C . ALA A 1 95 ? -5.887 -14.844 -34.344 1 89.38 95 ALA A C 1
ATOM 736 O O . ALA A 1 95 ? -5.258 -13.812 -34.125 1 89.38 95 ALA A O 1
ATOM 737 N N . LEU A 1 96 ? -5.688 -15.578 -35.375 1 93.25 96 LEU A N 1
ATOM 738 C CA . LEU A 1 96 ? -4.645 -15.266 -36.344 1 93.25 96 LEU A CA 1
ATOM 739 C C . LEU A 1 96 ? -4.973 -13.992 -37.125 1 93.25 96 LEU A C 1
ATOM 741 O O . LEU A 1 96 ? -4.086 -13.172 -37.375 1 93.25 96 LEU A O 1
ATOM 745 N N . ALA A 1 97 ? -6.188 -13.859 -37.406 1 91.88 97 ALA A N 1
ATOM 746 C CA . ALA A 1 97 ? -6.621 -12.648 -38.094 1 91.88 97 ALA A CA 1
ATOM 747 C C . ALA A 1 97 ? -6.434 -11.414 -37.219 1 91.88 97 ALA A C 1
ATOM 749 O O . ALA A 1 97 ? -5.973 -10.375 -37.688 1 91.88 97 ALA A O 1
ATOM 750 N N . GLU A 1 98 ? -6.824 -11.594 -36.031 1 89.75 98 GLU A N 1
ATOM 751 C CA . GLU A 1 98 ? -6.688 -10.484 -35.094 1 89.75 98 GLU A CA 1
ATOM 752 C C . GLU A 1 98 ? -5.219 -10.125 -34.875 1 89.75 98 GLU A C 1
ATOM 754 O O . GLU A 1 98 ? -4.867 -8.953 -34.75 1 89.75 98 GLU A O 1
ATOM 759 N N . ALA A 1 99 ? -4.402 -11.102 -34.719 1 91.38 99 ALA A N 1
ATOM 760 C CA . ALA A 1 99 ? -2.967 -10.875 -34.562 1 91.38 99 ALA A CA 1
ATOM 761 C C . ALA A 1 99 ? -2.402 -10.102 -35.75 1 91.38 99 ALA A C 1
ATOM 763 O O . ALA A 1 99 ? -1.678 -9.117 -35.562 1 91.38 99 ALA A O 1
ATOM 764 N N . LYS A 1 100 ? -2.764 -10.547 -36.906 1 92.5 100 LYS A N 1
ATOM 765 C CA . LYS A 1 100 ? -2.299 -9.875 -38.125 1 92.5 100 LYS A CA 1
ATOM 766 C C . LYS A 1 100 ? -2.799 -8.438 -38.156 1 92.5 100 LYS A C 1
ATOM 768 O O . LYS A 1 100 ? -2.045 -7.523 -38.5 1 92.5 100 LYS A O 1
ATOM 773 N N . LYS A 1 101 ? -4.039 -8.273 -37.812 1 88.56 101 LYS A N 1
ATOM 774 C CA . LYS A 1 101 ? -4.633 -6.941 -37.812 1 88.56 101 LYS A CA 1
ATOM 775 C C . LYS A 1 101 ? -3.893 -6.012 -36.875 1 88.56 101 LYS A C 1
ATOM 777 O O . LYS A 1 101 ? -3.74 -4.82 -37.156 1 88.56 101 LYS A O 1
ATOM 782 N N . ALA A 1 102 ? -3.434 -6.566 -35.781 1 86.44 102 ALA A N 1
ATOM 783 C CA . ALA A 1 102 ? -2.732 -5.785 -34.781 1 86.44 102 ALA A CA 1
ATOM 784 C C . ALA A 1 102 ? -1.269 -5.582 -35.156 1 86.44 102 ALA A C 1
ATOM 786 O O . ALA A 1 102 ? -0.524 -4.906 -34.438 1 86.44 102 ALA A O 1
ATOM 787 N N . GLY A 1 103 ? -0.844 -6.156 -36.219 1 89.25 103 GLY A N 1
ATOM 788 C CA . GLY A 1 103 ? 0.53 -6.012 -36.656 1 89.25 103 GLY A CA 1
ATOM 789 C C . GLY A 1 103 ? 1.475 -7.02 -36.031 1 89.25 103 GLY A C 1
ATOM 790 O O . GLY A 1 103 ? 2.695 -6.887 -36.156 1 89.25 103 GLY A O 1
ATOM 791 N N . VAL A 1 104 ? 0.93 -8.039 -35.344 1 93 104 VAL A N 1
ATOM 792 C CA . VAL A 1 104 ? 1.735 -9.094 -34.75 1 93 104 VAL A CA 1
ATOM 793 C C . VAL A 1 104 ? 2.234 -10.047 -35.844 1 93 104 VAL A C 1
ATOM 795 O O . VAL A 1 104 ? 1.453 -10.516 -36.656 1 93 104 VAL A O 1
ATOM 798 N N . GLN A 1 105 ? 3.506 -10.328 -35.75 1 96.31 105 GLN A N 1
ATOM 799 C CA . GLN A 1 105 ? 4.086 -11.172 -36.812 1 96.31 105 GLN A CA 1
ATOM 800 C C . GLN A 1 105 ? 4.672 -12.445 -36.219 1 96.31 105 GLN A C 1
ATOM 802 O O . GLN A 1 105 ? 5.367 -13.195 -36.906 1 96.31 105 GLN A O 1
ATOM 807 N N . ASN A 1 106 ? 4.484 -12.648 -35 1 97.25 106 ASN A N 1
ATOM 808 C CA . ASN A 1 106 ? 5.113 -13.773 -34.312 1 97.25 106 ASN A CA 1
ATOM 809 C C . ASN A 1 106 ? 4.094 -14.602 -33.531 1 97.25 106 ASN A C 1
ATOM 811 O O . ASN A 1 106 ? 3.309 -14.055 -32.75 1 97.25 106 ASN A O 1
ATOM 815 N N . ILE A 1 107 ? 4.117 -15.93 -33.781 1 96.94 107 ILE A N 1
ATOM 816 C CA . ILE A 1 107 ? 3.201 -16.859 -33.125 1 96.94 107 ILE A CA 1
ATOM 817 C C . ILE A 1 107 ? 3.988 -18.016 -32.531 1 96.94 107 ILE A C 1
ATOM 819 O O . ILE A 1 107 ? 4.906 -18.547 -33.156 1 96.94 107 ILE A O 1
ATOM 823 N N . LEU A 1 108 ? 3.715 -18.281 -31.297 1 96.56 108 LEU A N 1
ATOM 824 C CA . LEU A 1 108 ? 4.203 -19.516 -30.703 1 96.56 108 LEU A CA 1
ATOM 825 C C . LEU A 1 108 ? 3.139 -20.594 -30.75 1 96.56 108 LEU A C 1
ATOM 827 O O . LEU A 1 108 ? 2.152 -20.547 -30.016 1 96.56 108 LEU A O 1
ATOM 831 N N . ALA A 1 109 ? 3.344 -21.547 -31.625 1 94.5 109 ALA A N 1
ATOM 832 C CA . ALA A 1 109 ? 2.375 -22.625 -31.859 1 94.5 109 ALA A CA 1
ATOM 833 C C . ALA A 1 109 ? 2.549 -23.75 -30.859 1 94.5 109 ALA A C 1
ATOM 835 O O . ALA A 1 109 ? 3.607 -24.391 -30.797 1 94.5 109 ALA A O 1
ATOM 836 N N . LEU A 1 110 ? 1.492 -24.016 -30.172 1 90.38 110 LEU A N 1
ATOM 837 C CA . LEU A 1 110 ? 1.526 -25.016 -29.109 1 90.38 110 LEU A CA 1
ATOM 838 C C . LEU A 1 110 ? 0.363 -25.984 -29.25 1 90.38 110 LEU A C 1
ATOM 840 O O . LEU A 1 110 ? -0.652 -25.672 -29.875 1 90.38 110 LEU A O 1
ATOM 844 N N . ARG A 1 111 ? 0.584 -27.125 -28.859 1 82 111 ARG A N 1
ATOM 845 C CA . ARG A 1 111 ? -0.51 -28.094 -28.859 1 82 111 ARG A CA 1
ATOM 846 C C . ARG A 1 111 ? -1.608 -27.688 -27.891 1 82 111 ARG A C 1
ATOM 848 O O . ARG A 1 111 ? -2.781 -27.609 -28.266 1 82 111 ARG A O 1
ATOM 855 N N . GLY A 1 112 ? -1.265 -27.297 -26.828 1 73.44 112 GLY A N 1
ATOM 856 C CA . GLY A 1 112 ? -2.209 -27.016 -25.766 1 73.44 112 GLY A CA 1
ATOM 857 C C . GLY A 1 112 ? -2.518 -28.234 -24.906 1 73.44 112 GLY A C 1
ATOM 858 O O . GLY A 1 112 ? -2.123 -29.359 -25.25 1 73.44 112 GLY A O 1
ATOM 859 N N . ASP A 1 113 ? -3.074 -28.078 -23.797 1 61.66 113 ASP A N 1
ATOM 860 C CA . ASP A 1 113 ? -3.467 -29.141 -22.891 1 61.66 113 ASP A CA 1
ATOM 861 C C . ASP A 1 113 ? -4.887 -29.625 -23.188 1 61.66 113 ASP A C 1
ATOM 863 O O . ASP A 1 113 ? -5.695 -28.875 -23.734 1 61.66 113 ASP A O 1
ATOM 867 N N . PRO A 1 114 ? -5.164 -31 -23.375 1 54.34 114 PRO A N 1
ATOM 868 C CA . PRO A 1 114 ? -6.539 -31.453 -23.594 1 54.34 114 PRO A CA 1
ATOM 869 C C . PRO A 1 114 ? -7.555 -30.672 -22.75 1 54.34 114 PRO A C 1
ATOM 871 O O . PRO A 1 114 ? -7.219 -30.188 -21.656 1 54.34 114 PRO A O 1
ATOM 874 N N . PRO A 1 115 ? -8.711 -30.5 -23.75 1 46.34 115 PRO A N 1
ATOM 875 C CA . PRO A 1 115 ? -9.711 -29.828 -22.922 1 46.34 115 PRO A CA 1
ATOM 876 C C . PRO A 1 115 ? -9.945 -30.516 -21.578 1 46.34 115 PRO A C 1
ATOM 878 O O . PRO A 1 115 ? -9.812 -31.734 -21.484 1 46.34 115 PRO A O 1
ATOM 881 N N . ARG A 1 116 ? -10.242 -29.875 -20.609 1 44.19 116 ARG A N 1
ATOM 882 C CA . ARG A 1 116 ? -10.414 -30.156 -19.188 1 44.19 116 ARG A CA 1
ATOM 883 C C . ARG A 1 116 ? -11.547 -31.156 -18.969 1 44.19 116 ARG A C 1
ATOM 885 O O . ARG A 1 116 ? -12.641 -31 -19.516 1 44.19 116 ARG A O 1
ATOM 892 N N . GLY A 1 117 ? -11.398 -32.438 -18.375 1 43.59 117 GLY A N 1
ATOM 893 C CA . GLY A 1 117 ? -12.391 -33.469 -18.031 1 43.59 117 GLY A CA 1
ATOM 894 C C . GLY A 1 117 ? -12.43 -34.625 -19.016 1 43.59 117 GLY A C 1
ATOM 895 O O . GLY A 1 117 ? -13.156 -35.594 -18.797 1 43.59 117 GLY A O 1
ATOM 896 N N . GLN A 1 118 ? -12.18 -34.438 -20.297 1 40.75 118 GLN A N 1
ATOM 897 C CA . GLN A 1 118 ? -12.258 -35.562 -21.219 1 40.75 118 GLN A CA 1
ATOM 898 C C . GLN A 1 118 ? -10.953 -36.375 -21.219 1 40.75 118 GLN A C 1
ATOM 900 O O . GLN A 1 118 ? -9.867 -35.781 -21.234 1 40.75 118 GLN A O 1
ATOM 905 N N . GLU A 1 119 ? -11.141 -37.562 -20.609 1 40.88 119 GLU A N 1
ATOM 906 C CA . GLU A 1 119 ? -10.008 -38.469 -20.656 1 40.88 119 GLU A CA 1
ATOM 907 C C . GLU A 1 119 ? -9.273 -38.375 -22 1 40.88 119 GLU A C 1
ATOM 909 O O . GLU A 1 119 ? -8.047 -38.469 -22.047 1 40.88 119 GLU A O 1
ATOM 914 N N . TYR A 1 120 ? -10.125 -38.656 -23.031 1 38.91 120 TYR A N 1
ATOM 915 C CA . TYR A 1 120 ? -9.672 -38.812 -24.406 1 38.91 120 TYR A CA 1
ATOM 916 C C . TYR A 1 120 ? -9.836 -37.5 -25.188 1 38.91 120 TYR A C 1
ATOM 918 O O . TYR A 1 120 ? -10.734 -36.719 -24.906 1 38.91 120 TYR A O 1
ATOM 926 N N . TRP A 1 121 ? -8.734 -37 -25.609 1 41.34 121 TRP A N 1
ATOM 927 C CA . TRP A 1 121 ? -8.734 -35.906 -26.594 1 41.34 121 TRP A CA 1
ATOM 928 C C . TRP A 1 121 ? -9.992 -35.938 -27.453 1 41.34 121 TRP A C 1
ATOM 930 O O . TRP A 1 121 ? -10.289 -36.969 -28.078 1 41.34 121 TRP A O 1
ATOM 940 N N . THR A 1 122 ? -11.117 -35.5 -26.875 1 45.03 122 THR A N 1
ATOM 941 C CA . THR A 1 122 ? -12.125 -35.469 -27.922 1 45.03 122 THR A CA 1
ATOM 942 C C . THR A 1 122 ? -11.75 -34.469 -29.016 1 45.03 122 THR A C 1
ATOM 944 O O . THR A 1 122 ? -11.531 -33.281 -28.719 1 45.03 122 THR A O 1
ATOM 947 N N . GLN A 1 123 ? -11.086 -34.875 -29.891 1 47.72 123 GLN A N 1
ATOM 948 C CA . GLN A 1 123 ? -10.719 -34.125 -31.094 1 47.72 123 GLN A CA 1
ATOM 949 C C . GLN A 1 123 ? -11.898 -33.312 -31.609 1 47.72 123 GLN A C 1
ATOM 951 O O . GLN A 1 123 ? -12.922 -33.875 -32 1 47.72 123 GLN A O 1
ATOM 956 N N . VAL A 1 124 ? -12.188 -32.188 -31 1 51.31 124 VAL A N 1
ATOM 957 C CA . VAL A 1 124 ? -13.281 -31.375 -31.516 1 51.31 124 VAL A CA 1
ATOM 958 C C . VAL A 1 124 ? -13.125 -31.203 -33.031 1 51.31 124 VAL A C 1
ATOM 960 O O . VAL A 1 124 ? -14.109 -31.297 -33.781 1 51.31 124 VAL A O 1
ATOM 963 N N . ASP A 1 125 ? -11.969 -30.797 -33.438 1 55.22 125 ASP A N 1
ATOM 964 C CA . ASP A 1 125 ? -11.664 -30.656 -34.844 1 55.22 125 ASP A CA 1
ATOM 965 C C . ASP A 1 125 ? -10.531 -31.594 -35.25 1 55.22 125 ASP A C 1
ATOM 967 O O . ASP A 1 125 ? -9.5 -31.656 -34.594 1 55.22 125 ASP A O 1
ATOM 971 N N . ASP A 1 126 ? -10.797 -32.625 -35.969 1 60.88 126 ASP A N 1
ATOM 972 C CA . ASP A 1 126 ? -9.891 -33.656 -36.469 1 60.88 126 ASP A CA 1
ATOM 973 C C . ASP A 1 126 ? -8.672 -33.031 -37.156 1 60.88 126 ASP A C 1
ATOM 975 O O . ASP A 1 126 ? -7.723 -33.719 -37.469 1 60.88 126 ASP A O 1
ATOM 979 N N . THR A 1 127 ? -8.695 -31.656 -37.156 1 67.88 127 THR A N 1
ATOM 980 C CA . THR A 1 127 ? -7.633 -31.047 -37.969 1 67.88 127 THR A CA 1
ATOM 981 C C . THR A 1 127 ? -6.434 -30.703 -37.094 1 67.88 127 THR A C 1
ATOM 983 O O . THR A 1 127 ? -5.289 -30.75 -37.531 1 67.88 127 THR A O 1
ATOM 986 N N . PHE A 1 128 ? -6.605 -30.406 -35.781 1 80.62 128 PHE A N 1
ATOM 987 C CA . PHE A 1 128 ? -5.527 -29.938 -34.906 1 80.62 128 PHE A CA 1
ATOM 988 C C . PHE A 1 128 ? -5.285 -30.906 -33.781 1 80.62 128 PHE A C 1
ATOM 990 O O . PHE A 1 128 ? -5.969 -30.859 -32.75 1 80.62 128 PHE A O 1
ATOM 997 N N . VAL A 1 129 ? -4.344 -31.734 -33.969 1 76.56 129 VAL A N 1
ATOM 998 C CA . VAL A 1 129 ? -4.047 -32.75 -32.969 1 76.56 129 VAL A CA 1
ATOM 999 C C . VAL A 1 129 ? -2.73 -32.406 -32.25 1 76.56 129 VAL A C 1
ATOM 1001 O O . VAL A 1 129 ? -2.619 -32.562 -31.031 1 76.56 129 VAL A O 1
ATOM 1004 N N . HIS A 1 130 ? -1.805 -32.062 -33.125 1 84.75 130 HIS A N 1
ATOM 1005 C CA . HIS A 1 130 ? -0.484 -31.703 -32.625 1 84.75 130 HIS A CA 1
ATOM 1006 C C . HIS A 1 130 ? -0.093 -30.281 -33.031 1 84.75 130 HIS A C 1
ATOM 1008 O O . HIS A 1 130 ? -0.694 -29.719 -33.938 1 84.75 130 HIS A O 1
ATOM 1014 N N . ALA A 1 131 ? 0.935 -29.797 -32.312 1 90.31 131 ALA A N 1
ATOM 1015 C CA . ALA A 1 131 ? 1.408 -28.453 -32.625 1 90.31 131 ALA A CA 1
ATOM 1016 C C . ALA A 1 131 ? 1.816 -28.328 -34.094 1 90.31 131 ALA A C 1
ATOM 1018 O O . ALA A 1 131 ? 1.668 -27.266 -34.688 1 90.31 131 ALA A O 1
ATOM 1019 N N . ILE A 1 132 ? 2.336 -29.438 -34.656 1 93 132 ILE A N 1
ATOM 1020 C CA . ILE A 1 132 ? 2.799 -29.438 -36.031 1 93 132 ILE A CA 1
ATOM 1021 C C . ILE A 1 132 ? 1.632 -29.125 -36.969 1 93 132 ILE A C 1
ATOM 1023 O O . ILE A 1 132 ? 1.812 -28.484 -38 1 93 132 ILE A O 1
ATOM 1027 N N . ASP A 1 133 ? 0.44 -29.531 -36.594 1 92 133 ASP A N 1
ATOM 1028 C CA . ASP A 1 133 ? -0.745 -29.25 -37.406 1 92 133 ASP A CA 1
ATOM 1029 C C . ASP A 1 133 ? -1.016 -27.75 -37.469 1 92 133 ASP A C 1
ATOM 1031 O O . ASP A 1 133 ? -1.395 -27.219 -38.531 1 92 133 ASP A O 1
ATOM 1035 N N . LEU A 1 134 ? -0.802 -27.156 -36.375 1 92.94 134 LEU A N 1
ATOM 1036 C CA . LEU A 1 134 ? -0.998 -25.703 -36.344 1 92.94 134 LEU A CA 1
ATOM 1037 C C . LEU A 1 134 ? 0.057 -24.984 -37.156 1 92.94 134 LEU A C 1
ATOM 1039 O O . LEU A 1 134 ? -0.252 -24.016 -37.844 1 92.94 134 LEU A O 1
ATOM 1043 N N . VAL A 1 135 ? 1.282 -25.438 -37.125 1 96.19 135 VAL A N 1
ATOM 1044 C CA . VAL A 1 135 ? 2.357 -24.844 -37.906 1 96.19 135 VAL A CA 1
ATOM 1045 C C . VAL A 1 135 ? 2 -24.938 -39.406 1 96.19 135 VAL A C 1
ATOM 1047 O O . VAL A 1 135 ? 2.047 -23.922 -40.125 1 96.19 135 VAL A O 1
ATOM 1050 N N . ARG A 1 136 ? 1.597 -26.109 -39.812 1 95.38 136 ARG A N 1
ATOM 1051 C CA . ARG A 1 136 ? 1.23 -26.328 -41.188 1 95.38 136 ARG A CA 1
ATOM 1052 C C . ARG A 1 136 ? 0.063 -25.438 -41.594 1 95.38 136 ARG A C 1
ATOM 1054 O O . ARG A 1 136 ? 0.064 -24.875 -42.688 1 95.38 136 ARG A O 1
ATOM 1061 N N . TYR A 1 137 ? -0.85 -25.391 -40.688 1 93.94 137 TYR A N 1
ATOM 1062 C CA . TYR A 1 137 ? -2.045 -24.609 -40.969 1 93.94 137 TYR A CA 1
ATOM 1063 C C . TYR A 1 137 ? -1.7 -23.141 -41.156 1 93.94 137 TYR A C 1
ATOM 1065 O O . TYR A 1 137 ? -2.18 -22.484 -42.094 1 93.94 137 TYR A O 1
ATOM 1073 N N . ILE A 1 138 ? -0.9 -22.562 -40.281 1 95.94 138 ILE A N 1
ATOM 1074 C CA . ILE A 1 138 ? -0.522 -21.156 -40.344 1 95.94 138 ILE A CA 1
ATOM 1075 C C . ILE A 1 138 ? 0.237 -20.875 -41.656 1 95.94 138 ILE A C 1
ATOM 1077 O O . ILE A 1 138 ? -0.015 -19.875 -42.312 1 95.94 138 ILE A O 1
ATOM 1081 N N . ARG A 1 139 ? 1.142 -21.781 -42.031 1 96.88 139 ARG A N 1
ATOM 1082 C CA . ARG A 1 139 ? 1.9 -21.625 -43.25 1 96.88 139 ARG A CA 1
ATOM 1083 C C . ARG A 1 139 ? 0.985 -21.703 -44.469 1 96.88 139 ARG A C 1
ATOM 1085 O O . ARG A 1 139 ? 1.171 -20.953 -45.438 1 96.88 139 ARG A O 1
ATOM 1092 N N . GLN A 1 140 ? 0.077 -22.547 -44.438 1 95.19 140 GLN A N 1
ATOM 1093 C CA . GLN A 1 140 ? -0.859 -22.703 -45.531 1 95.19 140 GLN A CA 1
ATOM 1094 C C . GLN A 1 140 ? -1.706 -21.453 -45.719 1 95.19 140 GLN A C 1
ATOM 1096 O O . GLN A 1 140 ? -1.943 -21.016 -46.875 1 95.19 140 GLN A O 1
ATOM 1101 N N . GLN A 1 141 ? -2.111 -20.906 -44.719 1 94.69 141 GLN A N 1
ATOM 1102 C CA . GLN A 1 141 ? -3.064 -19.812 -44.781 1 94.69 141 GLN A CA 1
ATOM 1103 C C . GLN A 1 141 ? -2.348 -18.469 -44.938 1 94.69 141 GLN A C 1
ATOM 1105 O O . GLN A 1 141 ? -2.869 -17.562 -45.594 1 94.69 141 GLN A O 1
ATOM 1110 N N . TYR A 1 142 ? -1.163 -18.344 -44.344 1 96.25 142 TYR A N 1
ATOM 1111 C CA . TYR A 1 142 ? -0.577 -17.016 -44.25 1 96.25 142 TYR A CA 1
ATOM 1112 C C . TYR A 1 142 ? 0.818 -17 -44.875 1 96.25 142 TYR A C 1
ATOM 1114 O O . TYR A 1 142 ? 1.489 -15.961 -44.844 1 96.25 142 TYR A O 1
ATOM 1122 N N . GLY A 1 143 ? 1.263 -18.141 -45.344 1 94.06 143 GLY A N 1
ATOM 1123 C CA . GLY A 1 143 ? 2.592 -18.188 -45.938 1 94.06 143 GLY A CA 1
ATOM 1124 C C . GLY A 1 143 ? 3.691 -17.812 -44.969 1 94.06 143 GLY A C 1
ATOM 1125 O O . GLY A 1 143 ? 3.764 -18.375 -43.875 1 94.06 143 GLY A O 1
ATOM 1126 N N . ASP A 1 144 ? 4.383 -16.766 -45.438 1 93.44 144 ASP A N 1
ATOM 1127 C CA . ASP A 1 144 ? 5.551 -16.406 -44.656 1 93.44 144 ASP A CA 1
ATOM 1128 C C . ASP A 1 144 ? 5.285 -15.156 -43.812 1 93.44 144 ASP A C 1
ATOM 1130 O O . ASP A 1 144 ? 6.227 -14.5 -43.375 1 93.44 144 ASP A O 1
ATOM 1134 N N . TYR A 1 145 ? 4.113 -14.875 -43.656 1 96 145 TYR A N 1
ATOM 1135 C CA . TYR A 1 145 ? 3.816 -13.664 -42.906 1 96 145 TYR A CA 1
ATOM 1136 C C . TYR A 1 145 ? 4.234 -13.812 -41.438 1 96 145 TYR A C 1
ATOM 1138 O O . TYR A 1 145 ? 4.883 -12.93 -40.875 1 96 145 TYR A O 1
ATOM 1146 N N . PHE A 1 146 ? 3.875 -14.891 -40.844 1 97.31 146 PHE A N 1
ATOM 1147 C CA . PHE A 1 146 ? 4.148 -15.094 -39.438 1 97.31 146 PHE A CA 1
ATOM 1148 C C . PHE A 1 146 ? 5.484 -15.805 -39.25 1 97.31 146 PHE A C 1
ATOM 1150 O O . PHE A 1 146 ? 5.809 -16.734 -39.969 1 97.31 146 PHE A O 1
ATOM 1157 N N . CYS A 1 147 ? 6.281 -15.281 -38.312 1 97.75 147 CYS A N 1
ATOM 1158 C CA . CYS A 1 147 ? 7.352 -16.047 -37.688 1 97.75 147 CYS A CA 1
ATOM 1159 C C . CYS A 1 147 ? 6.797 -17.016 -36.656 1 97.75 147 CYS A C 1
ATOM 1161 O O . CYS A 1 147 ? 6.078 -16.625 -35.719 1 97.75 147 CYS A O 1
ATOM 1163 N N . ILE A 1 148 ? 7.082 -18.344 -36.844 1 98.06 148 ILE A N 1
ATOM 1164 C CA . ILE A 1 148 ? 6.414 -19.344 -36 1 98.06 148 ILE A CA 1
ATOM 1165 C C . ILE A 1 148 ? 7.426 -20 -35.062 1 98.06 148 ILE A C 1
ATOM 1167 O O . ILE A 1 148 ? 8.438 -20.531 -35.5 1 98.06 148 ILE A O 1
ATOM 1171 N N . GLY A 1 149 ? 7.191 -19.859 -33.781 1 97.69 149 GLY A N 1
ATOM 1172 C CA . GLY A 1 149 ? 7.945 -20.594 -32.781 1 97.69 149 GLY A CA 1
ATOM 1173 C C . GLY A 1 149 ? 7.25 -21.859 -32.312 1 97.69 149 GLY A C 1
ATOM 1174 O O . GLY A 1 149 ? 6.027 -21.984 -32.438 1 97.69 149 GLY A O 1
ATOM 1175 N N . VAL A 1 150 ? 7.977 -22.812 -31.844 1 96.69 150 VAL A N 1
ATOM 1176 C CA . VAL A 1 150 ? 7.441 -24.047 -31.281 1 96.69 150 VAL A CA 1
ATOM 1177 C C . VAL A 1 150 ? 8.156 -24.359 -29.953 1 96.69 150 VAL A C 1
ATOM 1179 O O . VAL A 1 150 ? 9.219 -23.797 -29.672 1 96.69 150 VAL A O 1
ATOM 1182 N N . ALA A 1 151 ? 7.543 -25.25 -29.172 1 94.06 151 ALA A N 1
ATOM 1183 C CA . ALA A 1 151 ? 8.102 -25.578 -27.875 1 94.06 151 ALA A CA 1
ATOM 1184 C C . ALA A 1 151 ? 9.117 -26.719 -27.969 1 94.06 151 ALA A C 1
ATOM 1186 O O . ALA A 1 151 ? 8.938 -27.656 -28.75 1 94.06 151 ALA A O 1
ATOM 1187 N N . GLY A 1 152 ? 10.227 -26.578 -27.266 1 93.62 152 GLY A N 1
ATOM 1188 C CA . GLY A 1 152 ? 11.172 -27.656 -27.047 1 93.62 152 GLY A CA 1
ATOM 1189 C C . GLY A 1 152 ? 11.195 -28.141 -25.609 1 93.62 152 GLY A C 1
ATOM 1190 O O . GLY A 1 152 ? 10.969 -27.359 -24.672 1 93.62 152 GLY A O 1
ATOM 1191 N N . TYR A 1 153 ? 11.477 -29.406 -25.453 1 91.5 153 TYR A N 1
ATOM 1192 C CA . TYR A 1 153 ? 11.445 -30.016 -24.125 1 91.5 153 TYR A CA 1
ATOM 1193 C C . TYR A 1 153 ? 12.781 -30.672 -23.797 1 91.5 153 TYR A C 1
ATOM 1195 O O . TYR A 1 153 ? 12.961 -31.875 -24.047 1 91.5 153 TYR A O 1
ATOM 1203 N N . PRO A 1 154 ? 13.625 -29.953 -23.141 1 90.69 154 PRO A N 1
ATOM 1204 C CA . PRO A 1 154 ? 14.953 -30.5 -22.844 1 90.69 154 PRO A CA 1
ATOM 1205 C C . PRO A 1 154 ? 14.891 -31.75 -21.969 1 90.69 154 PRO A C 1
ATOM 1207 O O . PRO A 1 154 ? 15.781 -32.594 -22.031 1 90.69 154 PRO A O 1
ATOM 1210 N N . GLU A 1 155 ? 13.836 -31.875 -21.172 1 86.81 155 GLU A N 1
ATOM 1211 C CA . GLU A 1 155 ? 13.711 -33 -20.266 1 86.81 155 GLU A CA 1
ATOM 1212 C C . GLU A 1 155 ? 12.617 -33.969 -20.719 1 86.81 155 GLU A C 1
ATOM 1214 O O . GLU A 1 155 ? 12.219 -34.875 -19.969 1 86.81 155 GLU A O 1
ATOM 1219 N N . GLY A 1 156 ? 12.188 -33.75 -21.891 1 77.69 156 GLY A N 1
ATOM 1220 C CA . GLY A 1 156 ? 11.094 -34.562 -22.391 1 77.69 156 GLY A CA 1
ATOM 1221 C C . GLY A 1 156 ? 9.727 -34.031 -22.031 1 77.69 156 GLY A C 1
ATOM 1222 O O . GLY A 1 156 ? 9.586 -33.281 -21.062 1 77.69 156 GLY A O 1
ATOM 1223 N N . HIS A 1 157 ? 8.75 -34.344 -22.828 1 69.56 157 HIS A N 1
ATOM 1224 C CA . HIS A 1 157 ? 7.391 -33.906 -22.562 1 69.56 157 HIS A CA 1
ATOM 1225 C C . HIS A 1 157 ? 6.711 -34.75 -21.5 1 69.56 157 HIS A C 1
ATOM 1227 O O . HIS A 1 157 ? 6.895 -35.969 -21.484 1 69.56 157 HIS A O 1
ATOM 1233 N N . MET A 1 158 ? 5.922 -34.219 -20.734 1 59.41 158 MET A N 1
ATOM 1234 C CA . MET A 1 158 ? 5.301 -34.875 -19.578 1 59.41 158 MET A CA 1
ATOM 1235 C C . MET A 1 158 ? 4.367 -36 -20.031 1 59.41 158 MET A C 1
ATOM 1237 O O . MET A 1 158 ? 4.234 -37 -19.344 1 59.41 158 MET A O 1
ATOM 1241 N N . ASP A 1 159 ? 3.764 -35.75 -21.125 1 56.62 159 ASP A N 1
ATOM 1242 C CA . ASP A 1 159 ? 2.777 -36.719 -21.594 1 56.62 159 ASP A CA 1
ATOM 1243 C C . ASP A 1 159 ? 3.451 -37.875 -22.312 1 56.62 159 ASP A C 1
ATOM 1245 O O . ASP A 1 159 ? 2.805 -38.875 -22.625 1 56.62 159 ASP A O 1
ATOM 1249 N N . SER A 1 160 ? 4.77 -37.719 -22.594 1 58.22 160 SER A N 1
ATOM 1250 C CA . SER A 1 160 ? 5.422 -38.719 -23.422 1 58.22 160 SER A CA 1
ATOM 1251 C C . SER A 1 160 ? 6.277 -39.688 -22.594 1 58.22 160 SER A C 1
ATOM 1253 O O . SER A 1 160 ? 7.508 -39.594 -22.609 1 58.22 160 SER A O 1
ATOM 1255 N N . THR A 1 161 ? 5.648 -40.375 -21.75 1 55.5 161 THR A N 1
ATOM 1256 C CA . THR A 1 161 ? 6.402 -41.25 -20.875 1 55.5 161 THR A CA 1
ATOM 1257 C C . THR A 1 161 ? 7.078 -42.375 -21.672 1 55.5 161 THR A C 1
ATOM 1259 O O . THR A 1 161 ? 8.07 -42.938 -21.234 1 55.5 161 THR A O 1
ATOM 1262 N N . ASP A 1 162 ? 6.629 -42.562 -22.875 1 61.25 162 ASP A N 1
ATOM 1263 C CA . ASP A 1 162 ? 7.117 -43.75 -23.562 1 61.25 162 ASP A CA 1
ATOM 1264 C C . ASP A 1 162 ? 8.055 -43.375 -24.719 1 61.25 162 ASP A C 1
ATOM 1266 O O . ASP A 1 162 ? 8.609 -44.25 -25.375 1 61.25 162 ASP A O 1
ATOM 1270 N N . LEU A 1 163 ? 8.258 -42.125 -24.922 1 66.88 163 LEU A N 1
ATOM 1271 C CA . LEU A 1 163 ? 9.078 -41.75 -26.078 1 66.88 163 LEU A CA 1
ATOM 1272 C C . LEU A 1 163 ? 10.523 -41.5 -25.656 1 66.88 163 LEU A C 1
ATOM 1274 O O . LEU A 1 163 ? 10.789 -41 -24.562 1 66.88 163 LEU A O 1
ATOM 1278 N N . SER A 1 164 ? 11.391 -42 -26.453 1 75.88 164 SER A N 1
ATOM 1279 C CA . SER A 1 164 ? 12.805 -41.75 -26.25 1 75.88 164 SER A CA 1
ATOM 1280 C C . SER A 1 164 ? 13.148 -40.281 -26.562 1 75.88 164 SER A C 1
ATOM 1282 O O . SER A 1 164 ? 12.375 -39.594 -27.203 1 75.88 164 SER A O 1
ATOM 1284 N N . SER A 1 165 ? 14.219 -39.812 -26.047 1 80.75 165 SER A N 1
ATOM 1285 C CA . SER A 1 165 ? 14.719 -38.469 -26.312 1 80.75 165 SER A CA 1
ATOM 1286 C C . SER A 1 165 ? 14.898 -38.25 -27.812 1 80.75 165 SER A C 1
ATOM 1288 O O . SER A 1 165 ? 14.633 -37.156 -28.312 1 80.75 165 SER A O 1
ATOM 1290 N N . GLU A 1 166 ? 15.289 -39.25 -28.484 1 82.56 166 GLU A N 1
ATOM 1291 C CA . GLU A 1 166 ? 15.516 -39.156 -29.922 1 82.56 166 GLU A CA 1
ATOM 1292 C C . GLU A 1 166 ? 14.203 -38.938 -30.688 1 82.56 166 GLU A C 1
ATOM 1294 O O . GLU A 1 166 ? 14.148 -38.156 -31.641 1 82.56 166 GLU A O 1
ATOM 1299 N N . ASP A 1 167 ? 13.289 -39.625 -30.172 1 86.75 167 ASP A N 1
ATOM 1300 C CA . ASP A 1 167 ? 11.977 -39.5 -30.797 1 86.75 167 ASP A CA 1
ATOM 1301 C C . ASP A 1 167 ? 11.445 -38.062 -30.625 1 86.75 167 ASP A C 1
ATOM 1303 O O . ASP A 1 167 ? 10.867 -37.5 -31.547 1 86.75 167 ASP A O 1
ATOM 1307 N N . GLU A 1 168 ? 11.617 -37.594 -29.531 1 87.88 168 GLU A N 1
ATOM 1308 C CA . GLU A 1 168 ? 11.148 -36.25 -29.234 1 87.88 168 GLU A CA 1
ATOM 1309 C C . GLU A 1 168 ? 11.859 -35.219 -30.109 1 87.88 168 GLU A C 1
ATOM 1311 O O . GLU A 1 168 ? 11.234 -34.281 -30.594 1 87.88 168 GLU A O 1
ATOM 1316 N N . ILE A 1 169 ? 13.102 -35.375 -30.266 1 91.75 169 ILE A N 1
ATOM 1317 C CA . ILE A 1 169 ? 13.883 -34.469 -31.094 1 91.75 169 ILE A CA 1
ATOM 1318 C C . ILE A 1 169 ? 13.453 -34.594 -32.562 1 91.75 169 ILE A C 1
ATOM 1320 O O . ILE A 1 169 ? 13.406 -33.625 -33.281 1 91.75 169 ILE A O 1
ATOM 1324 N N . ARG A 1 170 ? 13.164 -35.844 -32.906 1 91.25 170 ARG A N 1
ATOM 1325 C CA . ARG A 1 170 ? 12.664 -36.062 -34.25 1 91.25 170 ARG A CA 1
ATOM 1326 C C . ARG A 1 170 ? 11.367 -35.281 -34.5 1 91.25 170 ARG A C 1
ATOM 1328 O O . ARG A 1 170 ? 11.18 -34.688 -35.562 1 91.25 170 ARG A O 1
ATOM 1335 N N . PHE A 1 171 ? 10.508 -35.375 -33.562 1 91.25 171 PHE A N 1
ATOM 1336 C CA . PHE A 1 171 ? 9.266 -34.625 -33.656 1 91.25 171 PHE A CA 1
ATOM 1337 C C . PHE A 1 171 ? 9.539 -33.125 -33.781 1 91.25 171 PHE A C 1
ATOM 1339 O O . PHE A 1 171 ? 8.844 -32.438 -34.5 1 91.25 171 PHE A O 1
ATOM 1346 N N . LEU A 1 172 ? 10.484 -32.656 -33.031 1 94.69 172 LEU A N 1
ATOM 1347 C CA . LEU A 1 172 ? 10.883 -31.266 -33.094 1 94.69 172 LEU A CA 1
ATOM 1348 C C . LEU A 1 172 ? 11.398 -30.922 -34.5 1 94.69 172 LEU A C 1
ATOM 1350 O O . LEU A 1 172 ? 11.047 -29.875 -35.031 1 94.69 172 LEU A O 1
ATOM 1354 N N . GLN A 1 173 ? 12.156 -31.812 -35.031 1 94.94 173 GLN A N 1
ATOM 1355 C CA . GLN A 1 173 ? 12.672 -31.609 -36.375 1 94.94 173 GLN A CA 1
ATOM 1356 C C . GLN A 1 173 ? 11.531 -31.547 -37.375 1 94.94 173 GLN A C 1
ATOM 1358 O O . GLN A 1 173 ? 11.57 -30.734 -38.312 1 94.94 173 GLN A O 1
ATOM 1363 N N . GLU A 1 174 ? 10.586 -32.344 -37.188 1 95.12 174 GLU A N 1
ATOM 1364 C CA . GLU A 1 174 ? 9.422 -32.375 -38.094 1 95.12 174 GLU A CA 1
ATOM 1365 C C . GLU A 1 174 ? 8.688 -31.031 -38.031 1 95.12 174 GLU A C 1
ATOM 1367 O O . GLU A 1 174 ? 8.203 -30.547 -39.062 1 95.12 174 GLU A O 1
ATOM 1372 N N . LYS A 1 175 ? 8.586 -30.484 -36.875 1 96.19 175 LYS A N 1
ATOM 1373 C CA . LYS A 1 175 ? 7.934 -29.188 -36.719 1 96.19 175 LYS A CA 1
ATOM 1374 C C . LYS A 1 175 ? 8.703 -28.109 -37.469 1 96.19 175 LYS A C 1
ATOM 1376 O O . LYS A 1 175 ? 8.102 -27.234 -38.125 1 96.19 175 LYS A O 1
ATOM 1381 N N . ILE A 1 176 ? 9.984 -28.156 -37.375 1 96.56 176 ILE A N 1
ATOM 1382 C CA . ILE A 1 176 ? 10.836 -27.172 -38.031 1 96.56 176 ILE A CA 1
ATOM 1383 C C . ILE A 1 176 ? 10.703 -27.328 -39.562 1 96.56 176 ILE A C 1
ATOM 1385 O O . ILE A 1 176 ? 10.57 -26.328 -40.281 1 96.56 176 ILE A O 1
ATOM 1389 N N . GLU A 1 177 ? 10.672 -28.547 -40 1 95.69 177 GLU A N 1
ATOM 1390 C CA . GLU A 1 177 ? 10.523 -28.812 -41.438 1 95.69 177 GLU A CA 1
ATOM 1391 C C . GLU A 1 177 ? 9.156 -28.359 -41.938 1 95.69 177 GLU A C 1
ATOM 1393 O O . GLU A 1 177 ? 9.016 -27.984 -43.094 1 95.69 177 GLU A O 1
ATOM 1398 N N . ALA A 1 178 ? 8.234 -28.422 -41.031 1 95.88 178 ALA A N 1
ATOM 1399 C CA . ALA A 1 178 ? 6.871 -28.016 -41.375 1 95.88 178 ALA A CA 1
ATOM 1400 C C . ALA A 1 178 ? 6.77 -26.5 -41.5 1 95.88 178 ALA A C 1
ATOM 1402 O O . ALA A 1 178 ? 5.801 -25.984 -42.062 1 95.88 178 ALA A O 1
ATOM 1403 N N . GLY A 1 179 ? 7.742 -25.812 -40.906 1 96.62 179 GLY A N 1
ATOM 1404 C CA . GLY A 1 179 ? 7.738 -24.375 -41.125 1 96.62 179 GLY A CA 1
ATOM 1405 C C . GLY A 1 179 ? 8.039 -23.562 -39.875 1 96.62 179 GLY A C 1
ATOM 1406 O O . GLY A 1 179 ? 7.949 -22.344 -39.906 1 96.62 179 GLY A O 1
ATOM 1407 N N . ALA A 1 180 ? 8.383 -24.172 -38.75 1 97.75 180 ALA A N 1
ATOM 1408 C CA . ALA A 1 180 ? 8.75 -23.438 -37.562 1 97.75 180 ALA A CA 1
ATOM 1409 C C . ALA A 1 180 ? 10.094 -22.734 -37.719 1 97.75 180 ALA A C 1
ATOM 1411 O O . ALA A 1 180 ? 11.008 -23.281 -38.375 1 97.75 180 ALA A O 1
ATOM 1412 N N . ASP A 1 181 ? 10.211 -21.547 -37.094 1 97.25 181 ASP A N 1
ATOM 1413 C CA . ASP A 1 181 ? 11.383 -20.719 -37.312 1 97.25 181 ASP A CA 1
ATOM 1414 C C . ASP A 1 181 ? 12.305 -20.703 -36.094 1 97.25 181 ASP A C 1
ATOM 1416 O O . ASP A 1 181 ? 13.484 -20.359 -36.219 1 97.25 181 ASP A O 1
ATOM 1420 N N . PHE A 1 182 ? 11.812 -20.969 -34.969 1 97.5 182 PHE A N 1
ATOM 1421 C CA . PHE A 1 182 ? 12.633 -20.984 -33.75 1 97.5 182 PHE A CA 1
ATOM 1422 C C . PHE A 1 182 ? 11.992 -21.859 -32.688 1 97.5 182 PHE A C 1
ATOM 1424 O O . PHE A 1 182 ? 10.844 -22.281 -32.812 1 97.5 182 PHE A O 1
ATOM 1431 N N . VAL A 1 183 ? 12.789 -22.203 -31.625 1 97.62 183 VAL A N 1
ATOM 1432 C CA . VAL A 1 183 ? 12.344 -23.062 -30.531 1 97.62 183 VAL A CA 1
ATOM 1433 C C . VAL A 1 183 ? 12.453 -22.328 -29.203 1 97.62 183 VAL A C 1
ATOM 1435 O O . VAL A 1 183 ? 13.477 -21.719 -28.906 1 97.62 183 VAL A O 1
ATOM 1438 N N . LEU A 1 184 ? 11.383 -22.281 -28.484 1 97.06 184 LEU A N 1
ATOM 1439 C CA . LEU A 1 184 ? 11.375 -21.875 -27.078 1 97.06 184 LEU A CA 1
ATOM 1440 C C . LEU A 1 184 ? 11.234 -23.078 -26.172 1 97.06 184 LEU A C 1
ATOM 1442 O O . LEU A 1 184 ? 10.281 -23.844 -26.281 1 97.06 184 LEU A O 1
ATOM 1446 N N . THR A 1 185 ? 12.109 -23.172 -25.25 1 95.88 185 THR A N 1
ATOM 1447 C CA . THR A 1 185 ? 12.062 -24.391 -24.453 1 95.88 185 THR A CA 1
ATOM 1448 C C . THR A 1 185 ? 11.172 -24.203 -23.234 1 95.88 185 THR A C 1
ATOM 1450 O O . THR A 1 185 ? 10.891 -23.078 -22.828 1 95.88 185 THR A O 1
ATOM 1453 N N . GLN A 1 186 ? 10.742 -25.328 -22.719 1 90.94 186 GLN A N 1
ATOM 1454 C CA . GLN A 1 186 ? 10.172 -25.359 -21.375 1 90.94 186 GLN A CA 1
ATOM 1455 C C . GLN A 1 186 ? 11.211 -24.969 -20.312 1 90.94 186 GLN A C 1
ATOM 1457 O O . GLN A 1 186 ? 12.414 -25.016 -20.578 1 90.94 186 GLN A O 1
ATOM 1462 N N . LEU A 1 187 ? 10.742 -24.594 -19.188 1 92.56 187 LEU A N 1
ATOM 1463 C CA . LEU A 1 187 ? 11.625 -24.203 -18.109 1 92.56 187 LEU A CA 1
ATOM 1464 C C . LEU A 1 187 ? 12.43 -25.391 -17.594 1 92.56 187 LEU A C 1
ATOM 1466 O O . LEU A 1 187 ? 11.984 -26.531 -17.688 1 92.56 187 LEU A O 1
ATOM 1470 N N . PHE A 1 188 ? 13.617 -25.156 -17.078 1 93.25 188 PHE A N 1
ATOM 1471 C CA . PHE A 1 188 ? 14.484 -26.156 -16.484 1 93.25 188 PHE A CA 1
ATOM 1472 C C . PHE A 1 188 ? 15.367 -25.547 -15.406 1 93.25 188 PHE A C 1
ATOM 1474 O O . PHE A 1 188 ? 15.602 -24.328 -15.398 1 93.25 188 PHE A O 1
ATOM 1481 N N . TYR A 1 189 ? 15.805 -26.391 -14.516 1 94.06 189 TYR A N 1
ATOM 1482 C CA . TYR A 1 189 ? 16.766 -25.953 -13.5 1 94.06 189 TYR A CA 1
ATOM 1483 C C . TYR A 1 189 ? 18.062 -26.734 -13.625 1 94.06 189 TYR A C 1
ATOM 1485 O O . TYR A 1 189 ? 19.078 -26.344 -13.039 1 94.06 189 TYR A O 1
ATOM 1493 N N . ASP A 1 190 ? 18.047 -27.75 -14.438 1 93.56 190 ASP A N 1
ATOM 1494 C CA . ASP A 1 190 ? 19.234 -28.547 -14.727 1 93.56 190 ASP A CA 1
ATOM 1495 C C . ASP A 1 190 ? 19.938 -28.047 -15.992 1 93.56 190 ASP A C 1
ATOM 1497 O O . ASP A 1 190 ? 19.625 -28.516 -17.094 1 93.56 190 ASP A O 1
ATOM 1501 N N . VAL A 1 191 ? 21 -27.203 -15.805 1 95.5 191 VAL A N 1
ATOM 1502 C CA . VAL A 1 191 ? 21.688 -26.562 -16.922 1 95.5 191 VAL A CA 1
ATOM 1503 C C . VAL A 1 191 ? 22.438 -27.609 -17.75 1 95.5 191 VAL A C 1
ATOM 1505 O O . VAL A 1 191 ? 22.422 -27.562 -18.984 1 95.5 191 VAL A O 1
ATOM 1508 N N . ASP A 1 192 ? 23 -28.547 -17.062 1 94.62 192 ASP A N 1
ATOM 1509 C CA . ASP A 1 192 ? 23.75 -29.594 -17.781 1 94.62 192 ASP A CA 1
ATOM 1510 C C . ASP A 1 192 ? 22.828 -30.422 -18.672 1 94.62 192 ASP A C 1
ATOM 1512 O O . ASP A 1 192 ? 23.188 -30.781 -19.781 1 94.62 192 ASP A O 1
ATOM 1516 N N . GLY A 1 193 ? 21.688 -30.719 -18.125 1 93.19 193 GLY A N 1
ATOM 1517 C CA . GLY A 1 193 ? 20.703 -31.438 -18.922 1 93.19 193 GLY A CA 1
ATOM 1518 C C . GLY A 1 193 ? 20.281 -30.688 -20.172 1 93.19 193 GLY A C 1
ATOM 1519 O O . GLY A 1 193 ? 20.188 -31.281 -21.25 1 93.19 193 GLY A O 1
ATOM 1520 N N . PHE A 1 194 ? 20.094 -29.438 -20.125 1 95.94 194 PHE A N 1
ATOM 1521 C CA . PHE A 1 194 ? 19.75 -28.594 -21.266 1 95.94 194 PHE A CA 1
ATOM 1522 C C . PHE A 1 194 ? 20.875 -28.594 -22.281 1 95.94 194 PHE A C 1
ATOM 1524 O O . PHE A 1 194 ? 20.625 -28.734 -23.484 1 95.94 194 PHE A O 1
ATOM 1531 N N . LEU A 1 195 ? 22.109 -28.344 -21.797 1 96.44 195 LEU A N 1
ATOM 1532 C CA . LEU A 1 195 ? 23.25 -28.266 -22.703 1 96.44 195 LEU A CA 1
ATOM 1533 C C . LEU A 1 195 ? 23.438 -29.562 -23.469 1 96.44 195 LEU A C 1
ATOM 1535 O O . LEU A 1 195 ? 23.75 -29.547 -24.672 1 96.44 195 LEU A O 1
ATOM 1539 N N . ALA A 1 196 ? 23.188 -30.656 -22.75 1 94.81 196 ALA A N 1
ATOM 1540 C CA . ALA A 1 196 ? 23.281 -31.953 -23.422 1 94.81 196 ALA A CA 1
ATOM 1541 C C . ALA A 1 196 ? 22.188 -32.094 -24.484 1 94.81 196 ALA A C 1
ATOM 1543 O O . ALA A 1 196 ? 22.438 -32.562 -25.594 1 94.81 196 ALA A O 1
ATOM 1544 N N . TRP A 1 197 ? 21.016 -31.672 -24.156 1 95.12 197 TRP A N 1
ATOM 1545 C CA . TRP A 1 197 ? 19.875 -31.734 -25.062 1 95.12 197 TRP A CA 1
ATOM 1546 C C . TRP A 1 197 ? 20.109 -30.844 -26.266 1 95.12 197 TRP A C 1
ATOM 1548 O O . TRP A 1 197 ? 19.828 -31.234 -27.406 1 95.12 197 TRP A O 1
ATOM 1558 N N . GLU A 1 198 ? 20.578 -29.656 -26.047 1 96.19 198 GLU A N 1
ATOM 1559 C CA . GLU A 1 198 ? 20.859 -28.719 -27.125 1 96.19 198 GLU A CA 1
ATOM 1560 C C . GLU A 1 198 ? 21.906 -29.266 -28.078 1 96.19 198 GLU A C 1
ATOM 1562 O O . GLU A 1 198 ? 21.766 -29.156 -29.297 1 96.19 198 GLU A O 1
ATOM 1567 N N . LYS A 1 199 ? 22.922 -29.859 -27.562 1 95.06 199 LYS A N 1
ATOM 1568 C CA . LYS A 1 199 ? 23.969 -30.469 -28.391 1 95.06 199 LYS A CA 1
ATOM 1569 C C . LYS A 1 199 ? 23.391 -31.594 -29.234 1 95.06 199 LYS A C 1
ATOM 1571 O O . LYS A 1 199 ? 23.766 -31.766 -30.406 1 95.06 199 LYS A O 1
ATOM 1576 N N . GLN A 1 200 ? 22.531 -32.375 -28.625 1 94.69 200 GLN A N 1
ATOM 1577 C CA . GLN A 1 200 ? 21.875 -33.438 -29.344 1 94.69 200 GLN A CA 1
ATOM 1578 C C . GLN A 1 200 ? 21.016 -32.875 -30.484 1 94.69 200 GLN A C 1
ATOM 1580 O O . GLN A 1 200 ? 20.969 -33.469 -31.578 1 94.69 200 GLN A O 1
ATOM 1585 N N . CYS A 1 201 ? 20.297 -31.828 -30.234 1 96.12 201 CYS A N 1
ATOM 1586 C CA . CYS A 1 201 ? 19.484 -31.188 -31.25 1 96.12 201 CYS A CA 1
ATOM 1587 C C . CYS A 1 201 ? 20.344 -30.734 -32.438 1 96.12 201 CYS A C 1
ATOM 1589 O O . CYS A 1 201 ? 20 -30.969 -33.594 1 96.12 201 CYS A O 1
ATOM 1591 N N . ARG A 1 202 ? 21.453 -30.172 -32.125 1 95.88 202 ARG A N 1
ATOM 1592 C CA . ARG A 1 202 ? 22.359 -29.703 -33.188 1 95.88 202 ARG A CA 1
ATOM 1593 C C . ARG A 1 202 ? 22.922 -30.875 -33.969 1 95.88 202 ARG A C 1
ATOM 1595 O O . ARG A 1 202 ? 23.016 -30.797 -35.219 1 95.88 202 ARG A O 1
ATOM 1602 N N . ALA A 1 203 ? 23.25 -31.891 -33.312 1 94.25 203 ALA A N 1
ATOM 1603 C CA . ALA A 1 203 ? 23.797 -33.062 -33.969 1 94.25 203 ALA A CA 1
ATOM 1604 C C . ALA A 1 203 ? 22.781 -33.688 -34.938 1 94.25 203 ALA A C 1
ATOM 1606 O O . ALA A 1 203 ? 23.156 -34.281 -35.938 1 94.25 203 ALA A O 1
ATOM 1607 N N . GLN A 1 204 ? 21.578 -33.5 -34.656 1 92.62 204 GLN A N 1
ATOM 1608 C CA . GLN A 1 204 ? 20.516 -34.062 -35.5 1 92.62 204 GLN A CA 1
ATOM 1609 C C . GLN A 1 204 ? 20.109 -33.125 -36.594 1 92.62 204 GLN A C 1
ATOM 1611 O O . GLN A 1 204 ? 19.156 -33.375 -37.312 1 92.62 204 GLN A O 1
ATOM 1616 N N . GLY A 1 205 ? 20.734 -31.953 -36.625 1 93.12 205 GLY A N 1
ATOM 1617 C CA . GLY A 1 205 ? 20.578 -31.078 -37.781 1 93.12 205 GLY A CA 1
ATOM 1618 C C . GLY A 1 205 ? 19.656 -29.891 -37.531 1 93.12 205 GLY A C 1
ATOM 1619 O O . GLY A 1 205 ? 19.281 -29.188 -38.469 1 93.12 205 GLY A O 1
ATOM 1620 N N . ILE A 1 206 ? 19.234 -29.656 -36.312 1 95.38 206 ILE A N 1
ATOM 1621 C CA . ILE A 1 206 ? 18.422 -28.484 -36 1 95.38 206 ILE A CA 1
ATOM 1622 C C . ILE A 1 206 ? 19.297 -27.234 -35.938 1 95.38 206 ILE A C 1
ATOM 1624 O O . ILE A 1 206 ? 20.172 -27.125 -35.094 1 95.38 206 ILE A O 1
ATOM 1628 N N . VAL A 1 207 ? 18.969 -26.266 -36.781 1 93.44 207 VAL A N 1
ATOM 1629 C CA . VAL A 1 207 ? 19.875 -25.125 -36.906 1 93.44 207 VAL A CA 1
ATOM 1630 C C . VAL A 1 207 ? 19.156 -23.844 -36.5 1 93.44 207 VAL A C 1
ATOM 1632 O O . VAL A 1 207 ? 19.797 -22.812 -36.25 1 93.44 207 VAL A O 1
ATOM 1635 N N . CYS A 1 208 ? 17.875 -23.891 -36.438 1 95.62 208 CYS A N 1
ATOM 1636 C CA . CYS A 1 208 ? 17.156 -22.688 -36.062 1 95.62 208 CYS A CA 1
ATOM 1637 C C . CYS A 1 208 ? 17.484 -22.297 -34.625 1 95.62 208 CYS A C 1
ATOM 1639 O O . CYS A 1 208 ? 18.031 -23.094 -33.844 1 95.62 208 CYS A O 1
ATOM 1641 N N . PRO A 1 209 ? 17.219 -21.016 -34.188 1 96.56 209 PRO A N 1
ATOM 1642 C CA . PRO A 1 209 ? 17.5 -20.578 -32.812 1 96.56 209 PRO A CA 1
ATOM 1643 C C . PRO A 1 209 ? 16.734 -21.391 -31.781 1 96.56 209 PRO A C 1
ATOM 1645 O O . PRO A 1 209 ? 15.547 -21.672 -31.953 1 96.56 209 PRO A O 1
ATOM 1648 N N . ILE A 1 210 ? 17.438 -21.828 -30.75 1 97.5 210 ILE A N 1
ATOM 1649 C CA . ILE A 1 210 ? 16.859 -22.453 -29.562 1 97.5 210 ILE A CA 1
ATOM 1650 C C . ILE A 1 210 ? 17.047 -21.531 -28.359 1 97.5 210 ILE A C 1
ATOM 1652 O O . ILE A 1 210 ? 18.188 -21.234 -27.969 1 97.5 210 ILE A O 1
ATOM 1656 N N . ILE A 1 211 ? 15.977 -21.062 -27.828 1 98 211 ILE A N 1
ATOM 1657 C CA . ILE A 1 211 ? 16.016 -20.094 -26.734 1 98 211 ILE A CA 1
ATOM 1658 C C . ILE A 1 211 ? 15.578 -20.766 -25.438 1 98 211 ILE A C 1
ATOM 1660 O O . ILE A 1 211 ? 14.43 -21.172 -25.297 1 98 211 ILE A O 1
ATOM 1664 N N . PRO A 1 212 ? 16.453 -20.844 -24.406 1 97.94 212 PRO A N 1
ATOM 1665 C CA . PRO A 1 212 ? 16.078 -21.469 -23.141 1 97.94 212 PRO A CA 1
ATOM 1666 C C . PRO A 1 212 ? 15.094 -20.641 -22.328 1 97.94 212 PRO A C 1
ATOM 1668 O O . PRO A 1 212 ? 15.242 -19.406 -22.25 1 97.94 212 PRO A O 1
ATOM 1671 N N . GLY A 1 213 ? 14.102 -21.328 -21.828 1 96.88 213 GLY A N 1
ATOM 1672 C CA . GLY A 1 213 ? 13.156 -20.703 -20.906 1 96.88 213 GLY A CA 1
ATOM 1673 C C . GLY A 1 213 ? 13.641 -20.688 -19.469 1 96.88 213 GLY A C 1
ATOM 1674 O O . GLY A 1 213 ? 14 -21.734 -18.922 1 96.88 213 GLY A O 1
ATOM 1675 N N . ILE A 1 214 ? 13.625 -19.469 -18.906 1 96.19 214 ILE A N 1
ATOM 1676 C CA . ILE A 1 214 ? 14.094 -19.266 -17.531 1 96.19 214 ILE A CA 1
ATOM 1677 C C . ILE A 1 214 ? 12.961 -18.719 -16.672 1 96.19 214 ILE A C 1
ATOM 1679 O O . ILE A 1 214 ? 12.297 -17.75 -17.062 1 96.19 214 ILE A O 1
ATOM 1683 N N . MET A 1 215 ? 12.711 -19.375 -15.57 1 92.88 215 MET A N 1
ATOM 1684 C CA . MET A 1 215 ? 11.703 -18.875 -14.648 1 92.88 215 MET A CA 1
ATOM 1685 C C . MET A 1 215 ? 12.289 -18.688 -13.25 1 92.88 215 MET A C 1
ATOM 1687 O O . MET A 1 215 ? 12.664 -19.656 -12.594 1 92.88 215 MET A O 1
ATOM 1691 N N . PRO A 1 216 ? 12.344 -17.453 -12.781 1 91.94 216 PRO A N 1
ATOM 1692 C CA . PRO A 1 216 ? 12.797 -17.25 -11.398 1 91.94 216 PRO A CA 1
ATOM 1693 C C . PRO A 1 216 ? 11.844 -17.844 -10.367 1 91.94 216 PRO A C 1
ATOM 1695 O O . PRO A 1 216 ? 10.625 -17.812 -10.555 1 91.94 216 PRO A O 1
ATOM 1698 N N . ILE A 1 217 ? 12.391 -18.375 -9.336 1 90.06 217 ILE A N 1
ATOM 1699 C CA . ILE A 1 217 ? 11.578 -18.859 -8.219 1 90.06 217 ILE A CA 1
ATOM 1700 C C . ILE A 1 217 ? 11.055 -17.672 -7.41 1 90.06 217 ILE A C 1
ATOM 1702 O O . ILE A 1 217 ? 11.844 -16.906 -6.844 1 90.06 217 ILE A O 1
ATOM 1706 N N . GLN A 1 218 ? 9.773 -17.578 -7.398 1 85 218 GLN A N 1
ATOM 1707 C CA . GLN A 1 218 ? 9.156 -16.422 -6.746 1 85 218 GLN A CA 1
ATOM 1708 C C . GLN A 1 218 ? 8.633 -16.797 -5.363 1 85 218 GLN A C 1
ATOM 1710 O O . GLN A 1 218 ? 8.523 -15.938 -4.484 1 85 218 GLN A O 1
ATOM 1715 N N . SER A 1 219 ? 8.219 -18 -5.172 1 80.56 219 SER A N 1
ATOM 1716 C CA . SER A 1 219 ? 7.73 -18.578 -3.92 1 80.56 219 SER A CA 1
ATOM 1717 C C . SER A 1 219 ? 7.941 -20.094 -3.887 1 80.56 219 SER A C 1
ATOM 1719 O O . SER A 1 219 ? 8.031 -20.734 -4.934 1 80.56 219 SER A O 1
ATOM 1721 N N . TYR A 1 220 ? 8.055 -20.578 -2.689 1 82 220 TYR A N 1
ATOM 1722 C CA . TYR A 1 220 ? 8.32 -22 -2.572 1 82 220 TYR A CA 1
ATOM 1723 C C . TYR A 1 220 ? 7.133 -22.828 -3.072 1 82 220 TYR A C 1
ATOM 1725 O O . TYR A 1 220 ? 7.305 -23.781 -3.822 1 82 220 TYR A O 1
ATOM 1733 N N . ASN A 1 221 ? 5.969 -22.422 -2.711 1 72.88 221 ASN A N 1
ATOM 1734 C CA . ASN A 1 221 ? 4.781 -23.172 -3.129 1 72.88 221 ASN A CA 1
ATOM 1735 C C . ASN A 1 221 ? 4.562 -23.062 -4.637 1 72.88 221 ASN A C 1
ATOM 1737 O O . ASN A 1 221 ? 4.203 -24.062 -5.281 1 72.88 221 ASN A O 1
ATOM 1741 N N . GLY A 1 222 ? 4.766 -21.906 -5.137 1 76.38 222 GLY A N 1
ATOM 1742 C CA . GLY A 1 222 ? 4.684 -21.75 -6.578 1 76.38 222 GLY A CA 1
ATOM 1743 C C . GLY A 1 222 ? 5.703 -22.594 -7.324 1 76.38 222 GLY A C 1
ATOM 1744 O O . GLY A 1 222 ? 5.383 -23.219 -8.344 1 76.38 222 GLY A O 1
ATOM 1745 N N . PHE A 1 223 ? 6.844 -22.641 -6.754 1 86.06 223 PHE A N 1
ATOM 1746 C CA . PHE A 1 223 ? 7.922 -23.453 -7.32 1 86.06 223 PHE A CA 1
ATOM 1747 C C . PHE A 1 223 ? 7.547 -24.922 -7.34 1 86.06 223 PHE A C 1
ATOM 1749 O O . PHE A 1 223 ? 7.68 -25.594 -8.375 1 86.06 223 PHE A O 1
ATOM 1756 N N . ARG A 1 224 ? 7.035 -25.375 -6.266 1 79.25 224 ARG A N 1
ATOM 1757 C CA . ARG A 1 224 ? 6.652 -26.781 -6.16 1 79.25 224 ARG A CA 1
ATOM 1758 C C . ARG A 1 224 ? 5.527 -27.109 -7.129 1 79.25 224 ARG A C 1
ATOM 1760 O O . ARG A 1 224 ? 5.562 -28.156 -7.801 1 79.25 224 ARG A O 1
ATOM 1767 N N . ARG A 1 225 ? 4.668 -26.281 -7.238 1 74.5 225 ARG A N 1
ATOM 1768 C CA . ARG A 1 225 ? 3.516 -26.516 -8.102 1 74.5 225 ARG A CA 1
ATOM 1769 C C . ARG A 1 225 ? 3.934 -26.594 -9.562 1 74.5 225 ARG A C 1
ATOM 1771 O O . ARG A 1 225 ? 3.568 -27.547 -10.266 1 74.5 225 ARG A O 1
ATOM 1778 N N . ILE A 1 226 ? 4.672 -25.672 -9.984 1 78.25 226 ILE A N 1
ATOM 1779 C CA . ILE A 1 226 ? 5.055 -25.594 -11.391 1 78.25 226 ILE A CA 1
ATOM 1780 C C . ILE A 1 226 ? 5.949 -26.781 -11.75 1 78.25 226 ILE A C 1
ATOM 1782 O O . ILE A 1 226 ? 5.797 -27.391 -12.812 1 78.25 226 ILE A O 1
ATOM 1786 N N . THR A 1 227 ? 6.848 -27.109 -10.867 1 83 227 THR A N 1
ATOM 1787 C CA . THR A 1 227 ? 7.773 -28.203 -11.148 1 83 227 THR A CA 1
ATOM 1788 C C . THR A 1 227 ? 7.039 -29.547 -11.18 1 83 227 THR A C 1
ATOM 1790 O O . THR A 1 227 ? 7.371 -30.422 -11.969 1 83 227 THR A O 1
ATOM 1793 N N . ASN A 1 228 ? 6.039 -29.594 -10.367 1 74.38 228 ASN A N 1
ATOM 1794 C CA . ASN A 1 228 ? 5.246 -30.812 -10.359 1 74.38 228 ASN A CA 1
ATOM 1795 C C . ASN A 1 228 ? 4.355 -30.922 -11.594 1 74.38 228 ASN A C 1
ATOM 1797 O O . ASN A 1 228 ? 4.25 -31.984 -12.203 1 74.38 228 ASN A O 1
ATOM 1801 N N . LEU A 1 229 ? 3.795 -29.875 -11.945 1 70.38 229 LEU A N 1
ATOM 1802 C CA . LEU A 1 229 ? 2.885 -29.844 -13.086 1 70.38 229 LEU A CA 1
ATOM 1803 C C . LEU A 1 229 ? 3.633 -30.125 -14.391 1 70.38 229 LEU A C 1
ATOM 1805 O O . LEU A 1 229 ? 3.154 -30.875 -15.234 1 70.38 229 LEU A O 1
ATOM 1809 N N . ALA A 1 230 ? 4.77 -29.531 -14.516 1 76 230 ALA A N 1
ATOM 1810 C CA . ALA A 1 230 ? 5.535 -29.641 -15.758 1 76 230 ALA A CA 1
ATOM 1811 C C . ALA A 1 230 ? 6.539 -30.781 -15.68 1 76 230 ALA A C 1
ATOM 1813 O O . ALA A 1 230 ? 7.297 -31.016 -16.625 1 76 230 ALA A O 1
ATOM 1814 N N . LYS A 1 231 ? 6.555 -31.484 -14.508 1 79.25 231 LYS A N 1
ATOM 1815 C CA . LYS A 1 231 ? 7.461 -32.594 -14.273 1 79.25 231 LYS A CA 1
ATOM 1816 C C . LYS A 1 231 ? 8.906 -32.219 -14.539 1 79.25 231 LYS A C 1
ATOM 1818 O O . LYS A 1 231 ? 9.633 -32.906 -15.242 1 79.25 231 LYS A O 1
ATOM 1823 N N . ILE A 1 232 ? 9.281 -31.141 -14.016 1 87.12 232 ILE A N 1
ATOM 1824 C CA . ILE A 1 232 ? 10.625 -30.609 -14.164 1 87.12 232 ILE A CA 1
ATOM 1825 C C . ILE A 1 232 ? 11.555 -31.25 -13.141 1 87.12 232 ILE A C 1
ATOM 1827 O O . ILE A 1 232 ? 11.211 -31.375 -11.969 1 87.12 232 ILE A O 1
ATOM 1831 N N . ARG A 1 233 ? 12.656 -31.672 -13.555 1 89 233 ARG A N 1
ATOM 1832 C CA . ARG A 1 233 ? 13.664 -32.219 -12.648 1 89 233 ARG A CA 1
ATOM 1833 C C . ARG A 1 233 ? 14.344 -31.094 -11.859 1 89 233 ARG A C 1
ATOM 1835 O O . ARG A 1 233 ? 14.898 -30.156 -12.445 1 89 233 ARG A O 1
ATOM 1842 N N . VAL A 1 234 ? 14.305 -31.25 -10.523 1 91.75 234 VAL A N 1
ATOM 1843 C CA . VAL A 1 234 ? 14.922 -30.25 -9.656 1 91.75 234 VAL A CA 1
ATOM 1844 C C . VAL A 1 234 ? 16.234 -30.797 -9.078 1 91.75 234 VAL A C 1
ATOM 1846 O O . VAL A 1 234 ? 16.219 -31.797 -8.359 1 91.75 234 VAL A O 1
ATOM 1849 N N . PRO A 1 235 ? 17.328 -30.188 -9.398 1 92.44 235 PRO A N 1
ATOM 1850 C CA . PRO A 1 235 ? 18.594 -30.641 -8.812 1 92.44 235 PRO A CA 1
ATOM 1851 C C . PRO A 1 235 ? 18.578 -30.625 -7.289 1 92.44 235 PRO A C 1
ATOM 1853 O O . PRO A 1 235 ? 17.938 -29.766 -6.68 1 92.44 235 PRO A O 1
ATOM 1856 N N . ALA A 1 236 ? 19.266 -31.484 -6.684 1 91.62 236 ALA A N 1
ATOM 1857 C CA . ALA A 1 236 ? 19.328 -31.641 -5.23 1 91.62 236 ALA A CA 1
ATOM 1858 C C . ALA A 1 236 ? 19.812 -30.359 -4.566 1 91.62 236 ALA A C 1
ATOM 1860 O O . ALA A 1 236 ? 19.328 -29.984 -3.496 1 91.62 236 ALA A O 1
ATOM 1861 N N . SER A 1 237 ? 20.703 -29.75 -5.172 1 91.44 237 SER A N 1
ATOM 1862 C CA . SER A 1 237 ? 21.281 -28.531 -4.609 1 91.44 237 SER A CA 1
ATOM 1863 C C . SER A 1 237 ? 20.234 -27.438 -4.477 1 91.44 237 SER A C 1
ATOM 1865 O O . SER A 1 237 ? 20.266 -26.641 -3.535 1 91.44 237 SER A O 1
ATOM 1867 N N . VAL A 1 238 ? 19.328 -27.375 -5.457 1 93.56 238 VAL A N 1
ATOM 1868 C CA . VAL A 1 238 ? 18.281 -26.375 -5.426 1 93.56 238 VAL A CA 1
ATOM 1869 C C . VAL A 1 238 ? 17.297 -26.672 -4.293 1 93.56 238 VAL A C 1
ATOM 1871 O O . VAL A 1 238 ? 16.938 -25.781 -3.523 1 93.56 238 VAL A O 1
ATOM 1874 N N . GLN A 1 239 ? 16.969 -27.891 -4.156 1 90.69 239 GLN A N 1
ATOM 1875 C CA . GLN A 1 239 ? 16.062 -28.312 -3.092 1 90.69 239 GLN A CA 1
ATOM 1876 C C . GLN A 1 239 ? 16.656 -28.047 -1.716 1 90.69 239 GLN A C 1
ATOM 1878 O O . GLN A 1 239 ? 15.977 -27.547 -0.82 1 90.69 239 GLN A O 1
ATOM 1883 N N . GLU A 1 240 ? 17.891 -28.359 -1.557 1 89.19 240 GLU A N 1
ATOM 1884 C CA . GLU A 1 240 ? 18.594 -28.172 -0.289 1 89.19 240 GLU A CA 1
ATOM 1885 C C . GLU A 1 240 ? 18.688 -26.703 0.086 1 89.19 240 GLU A C 1
ATOM 1887 O O . GLU A 1 240 ? 18.625 -26.344 1.266 1 89.19 240 GLU A O 1
ATOM 1892 N N . ALA A 1 241 ? 18.828 -25.906 -0.912 1 90.88 241 ALA A N 1
ATOM 1893 C CA . ALA A 1 241 ? 18.953 -24.469 -0.672 1 90.88 241 ALA A CA 1
ATOM 1894 C C . ALA A 1 241 ? 17.609 -23.859 -0.264 1 90.88 241 ALA A C 1
ATOM 1896 O O . ALA A 1 241 ? 17.562 -22.938 0.548 1 90.88 241 ALA A O 1
ATOM 1897 N N . LEU A 1 242 ? 16.531 -24.391 -0.772 1 90.38 242 LEU A N 1
ATOM 1898 C CA . LEU A 1 242 ? 15.211 -23.797 -0.584 1 90.38 242 LEU A CA 1
ATOM 1899 C C . LEU A 1 242 ? 14.594 -24.25 0.732 1 90.38 242 LEU A C 1
ATOM 1901 O O . LEU A 1 242 ? 13.844 -23.5 1.363 1 90.38 242 LEU A O 1
ATOM 1905 N N . GLU A 1 243 ? 14.953 -25.391 1.194 1 85.62 243 GLU A N 1
ATOM 1906 C CA . GLU A 1 243 ? 14.281 -26.031 2.322 1 85.62 243 GLU A CA 1
ATOM 1907 C C . GLU A 1 243 ? 14.375 -25.172 3.58 1 85.62 243 GLU A C 1
ATOM 1909 O O . GLU A 1 243 ? 13.359 -24.906 4.234 1 85.62 243 GLU A O 1
ATOM 1914 N N . PRO A 1 244 ? 15.523 -24.625 3.857 1 81.88 244 PRO A N 1
ATOM 1915 C CA . PRO A 1 244 ? 15.641 -23.859 5.094 1 81.88 244 PRO A CA 1
ATOM 1916 C C . PRO A 1 244 ? 14.93 -22.5 5.016 1 81.88 244 PRO A C 1
ATOM 1918 O O . PRO A 1 244 ? 14.656 -21.891 6.047 1 81.88 244 PRO A O 1
ATOM 1921 N N . ILE A 1 245 ? 14.594 -22.078 3.785 1 82.19 245 ILE A N 1
ATOM 1922 C CA . ILE A 1 245 ? 14.062 -20.719 3.646 1 82.19 245 ILE A CA 1
ATOM 1923 C C . ILE A 1 245 ? 12.641 -20.781 3.102 1 82.19 245 ILE A C 1
ATOM 1925 O O . ILE A 1 245 ? 12.055 -19.75 2.75 1 82.19 245 ILE A O 1
ATOM 1929 N N . LYS A 1 246 ? 12.07 -21.906 3.062 1 81.12 246 LYS A N 1
ATOM 1930 C CA . LYS A 1 246 ? 10.828 -22.141 2.336 1 81.12 246 LYS A CA 1
ATOM 1931 C C . LYS A 1 246 ? 9.688 -21.312 2.918 1 81.12 246 LYS A C 1
ATOM 1933 O O . LYS A 1 246 ? 8.711 -21.016 2.227 1 81.12 246 LYS A O 1
ATOM 1938 N N . THR A 1 247 ? 9.867 -20.875 4.184 1 75.44 247 THR A N 1
ATOM 1939 C CA . THR A 1 247 ? 8.773 -20.141 4.832 1 75.44 247 THR A CA 1
ATOM 1940 C C . THR A 1 247 ? 9.055 -18.641 4.84 1 75.44 247 THR A C 1
ATOM 1942 O O . THR A 1 247 ? 8.305 -17.875 5.438 1 75.44 247 THR A O 1
ATOM 1945 N N . ASP A 1 248 ? 10.086 -18.266 4.258 1 72.75 248 ASP A N 1
ATOM 1946 C CA . ASP A 1 248 ? 10.461 -16.859 4.117 1 72.75 248 ASP A CA 1
ATOM 1947 C C . ASP A 1 248 ? 10.43 -16.438 2.652 1 72.75 248 ASP A C 1
ATOM 1949 O O . ASP A 1 248 ? 11.406 -16.625 1.925 1 72.75 248 ASP A O 1
ATOM 1953 N N . ASP A 1 249 ? 9.383 -15.828 2.281 1 74.75 249 ASP A N 1
ATOM 1954 C CA . ASP A 1 249 ? 9.141 -15.516 0.876 1 74.75 249 ASP A CA 1
ATOM 1955 C C . ASP A 1 249 ? 10.25 -14.625 0.317 1 74.75 249 ASP A C 1
ATOM 1957 O O . ASP A 1 249 ? 10.648 -14.773 -0.839 1 74.75 249 ASP A O 1
ATOM 1961 N N . GLN A 1 250 ? 10.648 -13.695 1.095 1 75.19 250 GLN A N 1
ATOM 1962 C CA . GLN A 1 250 ? 11.695 -12.805 0.602 1 75.19 250 GLN A CA 1
ATOM 1963 C C . GLN A 1 250 ? 12.977 -13.57 0.32 1 75.19 250 GLN A C 1
ATOM 1965 O O . GLN A 1 250 ? 13.609 -13.375 -0.722 1 75.19 250 GLN A O 1
ATOM 1970 N N . LYS A 1 251 ? 13.328 -14.461 1.271 1 77.19 251 LYS A N 1
ATOM 1971 C CA . LYS A 1 251 ? 14.539 -15.242 1.077 1 77.19 251 LYS A CA 1
ATOM 1972 C C . LYS A 1 251 ? 14.406 -16.172 -0.123 1 77.19 251 LYS A C 1
ATOM 1974 O O . LYS A 1 251 ? 15.375 -16.391 -0.86 1 77.19 251 LYS A O 1
ATOM 1979 N N . VAL A 1 252 ? 13.273 -16.75 -0.297 1 85.25 252 VAL A N 1
ATOM 1980 C CA . VAL A 1 252 ? 13.016 -17.609 -1.444 1 85.25 252 VAL A CA 1
ATOM 1981 C C . VAL A 1 252 ? 13.172 -16.812 -2.736 1 85.25 252 VAL A C 1
ATOM 1983 O O . VAL A 1 252 ? 13.812 -17.266 -3.682 1 85.25 252 VAL A O 1
ATOM 1986 N N . LYS A 1 253 ? 12.641 -15.617 -2.744 1 85.81 253 LYS A N 1
ATOM 1987 C CA . LYS A 1 253 ? 12.734 -14.758 -3.922 1 85.81 253 LYS A CA 1
ATOM 1988 C C . LYS A 1 253 ? 14.18 -14.367 -4.211 1 85.81 253 LYS A C 1
ATOM 1990 O O . LYS A 1 253 ? 14.609 -14.383 -5.363 1 85.81 253 LYS A O 1
ATOM 1995 N N . ASP A 1 254 ? 14.906 -14.047 -3.172 1 84.06 254 ASP A N 1
ATOM 1996 C CA . ASP A 1 254 ? 16.312 -13.695 -3.332 1 84.06 254 ASP A CA 1
ATOM 1997 C C . ASP A 1 254 ? 17.109 -14.852 -3.924 1 84.06 254 ASP A C 1
ATOM 1999 O O . ASP A 1 254 ? 17.906 -14.664 -4.836 1 84.06 254 ASP A O 1
ATOM 2003 N N . TYR A 1 255 ? 16.844 -15.984 -3.375 1 89.88 255 TYR A N 1
ATOM 2004 C CA . TYR A 1 255 ? 17.5 -17.172 -3.916 1 89.88 255 TYR A CA 1
ATOM 2005 C C . TYR A 1 255 ? 17.094 -17.391 -5.367 1 89.88 255 TYR A C 1
ATOM 2007 O O . TYR A 1 255 ? 17.938 -17.766 -6.199 1 89.88 255 TYR A O 1
ATOM 2015 N N . GLY A 1 256 ? 15.797 -17.172 -5.637 1 92.75 256 GLY A N 1
ATOM 2016 C CA . GLY A 1 256 ? 15.32 -17.328 -7 1 92.75 256 GLY A CA 1
ATOM 2017 C C . GLY A 1 256 ? 16.047 -16.438 -7.988 1 92.75 256 GLY A C 1
ATOM 2018 O O . GLY A 1 256 ? 16.375 -16.859 -9.102 1 92.75 256 GLY A O 1
ATOM 2019 N N . VAL A 1 257 ? 16.312 -15.234 -7.617 1 90.69 257 VAL A N 1
ATOM 2020 C CA . VAL A 1 257 ? 17.047 -14.289 -8.453 1 90.69 257 VAL A CA 1
ATOM 2021 C C . VAL A 1 257 ? 18.484 -14.789 -8.664 1 90.69 257 VAL A C 1
ATOM 2023 O O . VAL A 1 257 ? 18.969 -14.82 -9.797 1 90.69 257 VAL A O 1
ATOM 2026 N N . GLU A 1 258 ? 19.094 -15.234 -7.586 1 92.31 258 GLU A N 1
ATOM 2027 C CA . GLU A 1 258 ? 20.469 -15.719 -7.664 1 92.31 258 GLU A CA 1
ATOM 2028 C C . GLU A 1 258 ? 20.578 -16.953 -8.547 1 92.31 258 GLU A C 1
ATOM 2030 O O . GLU A 1 258 ? 21.5 -17.078 -9.352 1 92.31 258 GLU A O 1
ATOM 2035 N N . LEU A 1 259 ? 19.703 -17.812 -8.336 1 94.81 259 LEU A N 1
ATOM 2036 C CA . LEU A 1 259 ? 19.703 -19.047 -9.117 1 94.81 259 LEU A CA 1
ATOM 2037 C C . LEU A 1 259 ? 19.516 -18.75 -10.602 1 94.81 259 LEU A C 1
ATOM 2039 O O . LEU A 1 259 ? 20.25 -19.281 -11.438 1 94.81 259 LEU A O 1
ATOM 2043 N N . ALA A 1 260 ? 18.547 -17.953 -10.953 1 96.12 260 ALA A N 1
ATOM 2044 C CA . ALA A 1 260 ? 18.297 -17.609 -12.344 1 96.12 260 ALA A CA 1
ATOM 2045 C C . ALA A 1 260 ? 19.5 -16.938 -12.977 1 96.12 260 ALA A C 1
ATOM 2047 O O . ALA A 1 260 ? 19.875 -17.266 -14.109 1 96.12 260 ALA A O 1
ATOM 2048 N N . ALA A 1 261 ? 20.094 -16.016 -12.242 1 94.75 261 ALA A N 1
ATOM 2049 C CA . ALA A 1 261 ? 21.297 -15.359 -12.734 1 94.75 261 ALA A CA 1
ATOM 2050 C C . ALA A 1 261 ? 22.422 -16.359 -12.977 1 94.75 261 ALA A C 1
ATOM 2052 O O . ALA A 1 261 ? 23.125 -16.297 -13.992 1 94.75 261 ALA A O 1
ATOM 2053 N N . SER A 1 262 ? 22.562 -17.281 -12.023 1 95.25 262 SER A N 1
ATOM 2054 C CA . SER A 1 262 ? 23.594 -18.297 -12.156 1 95.25 262 SER A CA 1
ATOM 2055 C C . SER A 1 262 ? 23.359 -19.172 -13.375 1 95.25 262 SER A C 1
ATOM 2057 O O . SER A 1 262 ? 24.297 -19.547 -14.078 1 95.25 262 SER A O 1
ATOM 2059 N N . ILE A 1 263 ? 22.141 -19.531 -13.656 1 96.38 263 ILE A N 1
ATOM 2060 C CA . ILE A 1 263 ? 21.781 -20.344 -14.82 1 96.38 263 ILE A CA 1
ATOM 2061 C C . ILE A 1 263 ? 22.141 -19.594 -16.094 1 96.38 263 ILE A C 1
ATOM 2063 O O . ILE A 1 263 ? 22.797 -20.156 -16.984 1 96.38 263 ILE A O 1
ATOM 2067 N N . ILE A 1 264 ? 21.812 -18.344 -16.172 1 97 264 ILE A N 1
ATOM 2068 C CA . ILE A 1 264 ? 22.078 -17.531 -17.344 1 97 264 ILE A CA 1
ATOM 2069 C C . ILE A 1 264 ? 23.594 -17.422 -17.562 1 97 264 ILE A C 1
ATOM 2071 O O . ILE A 1 264 ? 24.078 -17.562 -18.688 1 97 264 ILE A O 1
ATOM 2075 N N . GLN A 1 265 ? 24.312 -17.234 -16.484 1 95.75 265 GLN A N 1
ATOM 2076 C CA . GLN A 1 265 ? 25.766 -17.109 -16.578 1 95.75 265 GLN A CA 1
ATOM 2077 C C . GLN A 1 265 ? 26.391 -18.406 -17.094 1 95.75 265 GLN A C 1
ATOM 2079 O O . GLN A 1 265 ? 27.297 -18.375 -17.922 1 95.75 265 GLN A O 1
ATOM 2084 N N . ARG A 1 266 ? 25.906 -19.484 -16.594 1 96.31 266 ARG A N 1
ATOM 2085 C CA . ARG A 1 266 ? 26.406 -20.766 -17.062 1 96.31 266 ARG A CA 1
ATOM 2086 C C . ARG A 1 266 ? 26.078 -20.984 -18.547 1 96.31 266 ARG A C 1
ATOM 2088 O O . ARG A 1 266 ? 26.906 -21.516 -19.281 1 96.31 266 ARG A O 1
ATOM 2095 N N . LEU A 1 267 ? 24.922 -20.578 -18.953 1 97.31 267 LEU A N 1
ATOM 2096 C CA . LEU A 1 267 ? 24.531 -20.703 -20.359 1 97.31 267 LEU A CA 1
ATOM 2097 C C . LEU A 1 267 ? 25.375 -19.781 -21.234 1 97.31 267 LEU A C 1
ATOM 2099 O O . LEU A 1 267 ? 25.797 -20.172 -22.328 1 97.31 267 LEU A O 1
ATOM 2103 N N . LEU A 1 268 ? 25.641 -18.594 -20.75 1 95.88 268 LEU A N 1
ATOM 2104 C CA . LEU A 1 268 ? 26.484 -17.656 -21.469 1 95.88 268 LEU A CA 1
ATOM 2105 C C . LEU A 1 268 ? 27.875 -18.25 -21.703 1 95.88 268 LEU A C 1
ATOM 2107 O O . LEU A 1 268 ? 28.438 -18.125 -22.781 1 95.88 268 LEU A O 1
ATOM 2111 N N . LYS A 1 269 ? 28.391 -18.891 -20.672 1 94.62 269 LYS A N 1
ATOM 2112 C CA . LYS A 1 269 ? 29.703 -19.531 -20.781 1 94.62 269 LYS A CA 1
ATOM 2113 C C . LYS A 1 269 ? 29.688 -20.641 -21.828 1 94.62 269 LYS A C 1
ATOM 2115 O O . LYS A 1 269 ? 30.719 -20.922 -22.438 1 94.62 269 LYS A O 1
ATOM 2120 N N . ALA A 1 270 ? 28.562 -21.234 -22.031 1 95.56 270 ALA A N 1
ATOM 2121 C CA . ALA A 1 270 ? 28.406 -22.297 -23.016 1 95.56 270 ALA A CA 1
ATOM 2122 C C . ALA A 1 270 ? 28.031 -21.734 -24.375 1 95.56 270 ALA A C 1
ATOM 2124 O O . ALA A 1 270 ? 27.578 -22.469 -25.266 1 95.56 270 ALA A O 1
ATOM 2125 N N . GLU A 1 271 ? 27.984 -20.406 -24.516 1 93.31 271 GLU A N 1
ATOM 2126 C CA . GLU A 1 271 ? 27.812 -19.672 -25.766 1 93.31 271 GLU A CA 1
ATOM 2127 C C . GLU A 1 271 ? 26.344 -19.625 -26.172 1 93.31 271 GLU A C 1
ATOM 2129 O O . GLU A 1 271 ? 26.031 -19.516 -27.359 1 93.31 271 GLU A O 1
ATOM 2134 N N . ILE A 1 272 ? 25.516 -19.891 -25.25 1 95.38 272 ILE A N 1
ATOM 2135 C CA . ILE A 1 272 ? 24.109 -19.594 -25.453 1 95.38 272 ILE A CA 1
ATOM 2136 C C . ILE A 1 272 ? 23.859 -18.109 -25.188 1 95.38 272 ILE A C 1
ATOM 2138 O O . ILE A 1 272 ? 24.219 -17.594 -24.125 1 95.38 272 ILE A O 1
ATOM 2142 N N . THR A 1 273 ? 23.203 -17.422 -26.141 1 94.06 273 THR A N 1
ATOM 2143 C CA . THR A 1 273 ? 23.188 -15.969 -26 1 94.06 273 THR A CA 1
ATOM 2144 C C . THR A 1 273 ? 21.75 -15.445 -25.922 1 94.06 273 THR A C 1
ATOM 2146 O O . THR A 1 273 ? 21.531 -14.234 -25.797 1 94.06 273 THR A O 1
ATOM 2149 N N . GLY A 1 274 ? 20.781 -16.25 -26 1 96.88 274 GLY A N 1
ATOM 2150 C CA . GLY A 1 274 ? 19.391 -15.828 -25.891 1 96.88 274 GLY A CA 1
ATOM 2151 C C . GLY A 1 274 ? 18.672 -16.469 -24.703 1 96.88 274 GLY A C 1
ATOM 2152 O O . GLY A 1 274 ? 18.875 -17.641 -24.422 1 96.88 274 GLY A O 1
ATOM 2153 N N . PHE A 1 275 ? 17.844 -15.664 -24.047 1 97.94 275 PHE A N 1
ATOM 2154 C CA . PHE A 1 275 ? 17.156 -16.141 -22.844 1 97.94 275 PHE A CA 1
ATOM 2155 C C . PHE A 1 275 ? 15.711 -15.672 -22.828 1 97.94 275 PHE A C 1
ATOM 2157 O O . PHE A 1 275 ? 15.438 -14.484 -23.047 1 97.94 275 PHE A O 1
ATOM 2164 N N . HIS A 1 276 ? 14.82 -16.594 -22.625 1 98.19 276 HIS A N 1
ATOM 2165 C CA . HIS A 1 276 ? 13.406 -16.266 -22.469 1 98.19 276 HIS A CA 1
ATOM 2166 C C . HIS A 1 276 ? 12.992 -16.312 -21 1 98.19 276 HIS A C 1
ATOM 2168 O O . HIS A 1 276 ? 12.883 -17.391 -20.406 1 98.19 276 HIS A O 1
ATOM 2174 N N . ILE A 1 277 ? 12.664 -15.172 -20.438 1 96.62 277 ILE A N 1
ATOM 2175 C CA . ILE A 1 277 ? 12.383 -15.094 -19.016 1 96.62 277 ILE A CA 1
ATOM 2176 C C . ILE A 1 277 ? 10.875 -15.078 -18.781 1 96.62 277 ILE A C 1
ATOM 2178 O O . ILE A 1 277 ? 10.172 -14.18 -19.25 1 96.62 277 ILE A O 1
ATOM 2182 N N . CYS A 1 278 ? 10.43 -16.094 -18.078 1 93.75 278 CYS A N 1
ATOM 2183 C CA . CYS A 1 278 ? 9.055 -16.109 -17.609 1 93.75 278 CYS A CA 1
ATOM 2184 C C . CYS A 1 278 ? 8.883 -15.211 -16.391 1 93.75 278 CYS A C 1
ATOM 2186 O O . CYS A 1 278 ? 9.242 -15.594 -15.266 1 93.75 278 CYS A O 1
ATOM 2188 N N . THR A 1 279 ? 8.18 -14.102 -16.531 1 90.38 279 THR A N 1
ATOM 2189 C CA . THR A 1 279 ? 8.18 -13.062 -15.516 1 90.38 279 THR A CA 1
ATOM 2190 C C . THR A 1 279 ? 7.145 -13.367 -14.43 1 90.38 279 THR A C 1
ATOM 2192 O O . THR A 1 279 ? 7.191 -12.797 -13.344 1 90.38 279 THR A O 1
ATOM 2195 N N . LEU A 1 280 ? 6.199 -14.125 -14.828 1 83.69 280 LEU A N 1
ATOM 2196 C CA . LEU A 1 280 ? 5.031 -14.344 -13.984 1 83.69 280 LEU A CA 1
ATOM 2197 C C . LEU A 1 280 ? 4.352 -13.023 -13.633 1 83.69 280 LEU A C 1
ATOM 2199 O O . LEU A 1 280 ? 3.811 -12.867 -12.539 1 83.69 280 LEU A O 1
ATOM 2203 N N . ASN A 1 281 ? 4.5 -12.086 -14.477 1 85.62 281 ASN A N 1
ATOM 2204 C CA . ASN A 1 281 ? 3.951 -10.734 -14.383 1 85.62 281 ASN A CA 1
ATOM 2205 C C . ASN A 1 281 ? 4.543 -9.969 -13.203 1 85.62 281 ASN A C 1
ATOM 2207 O O . ASN A 1 281 ? 3.871 -9.133 -12.602 1 85.62 281 ASN A O 1
ATOM 2211 N N . LEU A 1 282 ? 5.75 -10.32 -12.805 1 84.81 282 LEU A N 1
ATOM 2212 C CA . LEU A 1 282 ? 6.449 -9.633 -11.719 1 84.81 282 LEU A CA 1
ATOM 2213 C C . LEU A 1 282 ? 7.684 -8.906 -12.25 1 84.81 282 LEU A C 1
ATOM 2215 O O . LEU A 1 282 ? 8.484 -9.484 -12.984 1 84.81 282 LEU A O 1
ATOM 2219 N N . GLU A 1 283 ? 7.91 -7.719 -11.844 1 85.31 283 GLU A N 1
ATOM 2220 C CA . GLU A 1 283 ? 8.922 -6.832 -12.406 1 85.31 283 GLU A CA 1
ATOM 2221 C C . GLU A 1 283 ? 10.242 -6.934 -11.633 1 85.31 283 GLU A C 1
ATOM 2223 O O . GLU A 1 283 ? 11.305 -7.062 -12.234 1 85.31 283 GLU A O 1
ATOM 2228 N N . LYS A 1 284 ? 10.188 -6.969 -10.359 1 80.69 284 LYS A N 1
ATOM 2229 C CA . LYS A 1 284 ? 11.359 -6.766 -9.508 1 80.69 284 LYS A CA 1
ATOM 2230 C C . LYS A 1 284 ? 12.391 -7.871 -9.719 1 80.69 284 LYS A C 1
ATOM 2232 O O . LYS A 1 284 ? 13.57 -7.594 -9.93 1 80.69 284 LYS A O 1
ATOM 2237 N N . SER A 1 285 ? 11.953 -9.125 -9.664 1 86.62 285 SER A N 1
ATOM 2238 C CA . SER A 1 285 ? 12.883 -10.242 -9.82 1 86.62 285 SER A CA 1
ATOM 2239 C C . SER A 1 285 ? 13.562 -10.211 -11.18 1 86.62 285 SER A C 1
ATOM 2241 O O . SER A 1 285 ? 14.758 -10.484 -11.289 1 86.62 285 SER A O 1
ATOM 2243 N N . VAL A 1 286 ? 12.852 -9.867 -12.188 1 91.56 286 VAL A N 1
ATOM 2244 C CA . VAL A 1 286 ? 13.391 -9.836 -13.547 1 91.56 286 VAL A CA 1
ATOM 2245 C C . VAL A 1 286 ? 14.469 -8.766 -13.656 1 91.56 286 VAL A C 1
ATOM 2247 O O . VAL A 1 286 ? 15.555 -9.016 -14.188 1 91.56 286 VAL A O 1
ATOM 2250 N N . ARG A 1 287 ? 14.156 -7.621 -13.125 1 89.06 287 ARG A N 1
ATOM 2251 C CA . ARG A 1 287 ? 15.125 -6.531 -13.148 1 89.06 287 ARG A CA 1
ATOM 2252 C C . ARG A 1 287 ? 16.406 -6.922 -12.422 1 89.06 287 ARG A C 1
ATOM 2254 O O . ARG A 1 287 ? 17.5 -6.688 -12.922 1 89.06 287 ARG A O 1
ATOM 2261 N N . LEU A 1 288 ? 16.25 -7.508 -11.266 1 87.31 288 LEU A N 1
ATOM 2262 C CA . LEU A 1 288 ? 17.406 -7.891 -10.453 1 87.31 288 LEU A CA 1
ATOM 2263 C C . LEU A 1 288 ? 18.25 -8.938 -11.172 1 87.31 288 LEU A C 1
ATOM 2265 O O . LEU A 1 288 ? 19.484 -8.898 -11.102 1 87.31 288 LEU A O 1
ATOM 2269 N N . ILE A 1 289 ? 17.625 -9.844 -11.852 1 92.69 289 ILE A N 1
ATOM 2270 C CA . ILE A 1 289 ? 18.328 -10.867 -12.609 1 92.69 289 ILE A CA 1
ATOM 2271 C C . ILE A 1 289 ? 19.188 -10.211 -13.703 1 92.69 289 ILE A C 1
ATOM 2273 O O . ILE A 1 289 ? 20.375 -10.508 -13.844 1 92.69 289 ILE A O 1
ATOM 2277 N N . LEU A 1 290 ? 18.609 -9.305 -14.438 1 93.94 290 LEU A N 1
ATOM 2278 C CA . LEU A 1 290 ? 19.297 -8.648 -15.539 1 93.94 290 LEU A CA 1
ATOM 2279 C C . LEU A 1 290 ? 20.453 -7.801 -15.023 1 93.94 290 LEU A C 1
ATOM 2281 O O . LEU A 1 290 ? 21.5 -7.73 -15.664 1 93.94 290 LEU A O 1
ATOM 2285 N N . GLU A 1 291 ? 20.219 -7.207 -13.859 1 87.31 291 GLU A N 1
ATOM 2286 C CA . GLU A 1 291 ? 21.281 -6.43 -13.242 1 87.31 291 GLU A CA 1
ATOM 2287 C C . GLU A 1 291 ? 22.453 -7.324 -12.828 1 87.31 291 GLU A C 1
ATOM 2289 O O . GLU A 1 291 ? 23.609 -6.992 -13.062 1 87.31 291 GLU A O 1
ATOM 2294 N N . ARG A 1 292 ? 22.141 -8.414 -12.258 1 88.25 292 ARG A N 1
ATOM 2295 C CA . ARG A 1 292 ? 23.141 -9.336 -11.734 1 88.25 292 ARG A CA 1
ATOM 2296 C C . ARG A 1 292 ? 24 -9.906 -12.859 1 88.25 292 ARG A C 1
ATOM 2298 O O . ARG A 1 292 ? 25.203 -10.109 -12.68 1 88.25 292 ARG A O 1
ATOM 2305 N N . VAL A 1 293 ? 23.391 -10.164 -13.984 1 93.31 293 VAL A N 1
ATOM 2306 C CA . VAL A 1 293 ? 24.141 -10.758 -15.078 1 93.31 293 VAL A CA 1
ATOM 2307 C C . VAL A 1 293 ? 24.781 -9.664 -15.938 1 93.31 293 VAL A C 1
ATOM 2309 O O . VAL A 1 293 ? 25.469 -9.953 -16.922 1 93.31 293 VAL A O 1
ATOM 2312 N N . GLY A 1 294 ? 24.469 -8.406 -15.641 1 88.19 294 GLY A N 1
ATOM 2313 C CA . GLY A 1 294 ? 25.125 -7.273 -16.281 1 88.19 294 GLY A CA 1
ATOM 2314 C C . GLY A 1 294 ? 24.453 -6.852 -17.578 1 88.19 294 GLY A C 1
ATOM 2315 O O . GLY A 1 294 ? 25.078 -6.207 -18.422 1 88.19 294 GLY A O 1
ATOM 2316 N N . PHE A 1 295 ? 23.297 -7.281 -17.766 1 91.12 295 PHE A N 1
ATOM 2317 C CA . PHE A 1 295 ? 22.578 -6.922 -18.984 1 91.12 295 PHE A CA 1
ATOM 2318 C C . PHE A 1 295 ? 22.031 -5.504 -18.891 1 91.12 295 PHE A C 1
ATOM 2320 O O . PHE A 1 295 ? 21.875 -4.824 -19.906 1 91.12 295 PHE A O 1
ATOM 2327 N N . VAL A 1 296 ? 21.609 -5.09 -17.609 1 86.38 296 VAL A N 1
ATOM 2328 C CA . VAL A 1 296 ? 21.125 -3.73 -17.359 1 86.38 296 VAL A CA 1
ATOM 2329 C C . VAL A 1 296 ? 21.891 -3.123 -16.188 1 86.38 296 VAL A C 1
ATOM 2331 O O . VAL A 1 296 ? 22.344 -3.844 -15.297 1 86.38 296 VAL A O 1
ATOM 2334 N N . PRO A 1 297 ? 22.031 -1.843 -16.172 1 74.69 297 PRO A N 1
ATOM 2335 C CA . PRO A 1 297 ? 22.719 -1.209 -15.039 1 74.69 297 PRO A CA 1
ATOM 2336 C C . PRO A 1 297 ? 21.875 -1.223 -13.758 1 74.69 297 PRO A C 1
ATOM 2338 O O . PRO A 1 297 ? 20.641 -1.283 -13.82 1 74.69 297 PRO A O 1
ATOM 2341 N N . PRO A 1 298 ? 22.594 -1.32 -12.633 1 63.69 298 PRO A N 1
ATOM 2342 C CA . PRO A 1 298 ? 21.844 -1.301 -11.367 1 63.69 298 PRO A CA 1
ATOM 2343 C C . PRO A 1 298 ? 21.016 -0.031 -11.195 1 63.69 298 PRO A C 1
ATOM 2345 O O . PRO A 1 298 ? 21.391 1.028 -11.711 1 63.69 298 PRO A O 1
ATOM 2348 N N . ALA A 1 299 ? 19.812 -0.228 -10.641 1 53.53 299 ALA A N 1
ATOM 2349 C CA . ALA A 1 299 ? 18.859 0.867 -10.492 1 53.53 299 ALA A CA 1
ATOM 2350 C C . ALA A 1 299 ? 19.516 2.082 -9.844 1 53.53 299 ALA A C 1
ATOM 2352 O O . ALA A 1 299 ? 19.203 3.223 -10.195 1 53.53 299 ALA A O 1
ATOM 2353 N N . ASP A 1 300 ? 20.312 1.938 -8.695 1 47.03 300 ASP A N 1
ATOM 2354 C CA . ASP A 1 300 ? 20.953 3.078 -8.031 1 47.03 300 ASP A CA 1
ATOM 2355 C C . ASP A 1 300 ? 21.859 3.834 -9 1 47.03 300 ASP A C 1
ATOM 2357 O O . ASP A 1 300 ? 21.953 5.062 -8.938 1 47.03 300 ASP A O 1
ATOM 2361 N N . SER A 1 301 ? 22.578 3.127 -9.773 1 43.12 301 SER A N 1
ATOM 2362 C CA . SER A 1 301 ? 23.516 3.783 -10.68 1 43.12 301 SER A CA 1
ATOM 2363 C C . SER A 1 301 ? 22.766 4.516 -11.797 1 43.12 301 SER A C 1
ATOM 2365 O O . SER A 1 301 ? 23.188 5.605 -12.211 1 43.12 301 SER A O 1
ATOM 2367 N N . ALA A 1 302 ? 21.859 3.973 -12.367 1 37.5 302 ALA A N 1
ATOM 2368 C CA . ALA A 1 302 ? 21.094 4.641 -13.422 1 37.5 302 ALA A CA 1
ATOM 2369 C C . ALA A 1 302 ? 20.359 5.859 -12.875 1 37.5 302 ALA A C 1
ATOM 2371 O O . ALA A 1 302 ? 20.25 6.883 -13.555 1 37.5 302 ALA A O 1
ATOM 2372 N N . ARG A 1 303 ? 19.891 5.746 -11.648 1 35.78 303 ARG A N 1
ATOM 2373 C CA . ARG A 1 303 ? 19.344 6.914 -10.977 1 35.78 303 ARG A CA 1
ATOM 2374 C C . ARG A 1 303 ? 20.391 8.016 -10.82 1 35.78 303 ARG A C 1
ATOM 2376 O O . ARG A 1 303 ? 20.094 9.195 -11.008 1 35.78 303 ARG A O 1
ATOM 2383 N N . ARG A 1 304 ? 21.609 7.562 -10.516 1 36.53 304 ARG A N 1
ATOM 2384 C CA . ARG A 1 304 ? 22.719 8.516 -10.484 1 36.53 304 ARG A CA 1
ATOM 2385 C C . ARG A 1 304 ? 23 9.094 -11.867 1 36.53 304 ARG A C 1
ATOM 2387 O O . ARG A 1 304 ? 23.281 10.281 -12.008 1 36.53 304 ARG A O 1
ATOM 2394 N N . GLN A 1 305 ? 23.016 8.258 -12.758 1 35.41 305 GLN A N 1
ATOM 2395 C CA . GLN A 1 305 ? 23.281 8.75 -14.109 1 35.41 305 GLN A CA 1
ATOM 2396 C C . GLN A 1 305 ? 22.141 9.625 -14.609 1 35.41 305 GLN A C 1
ATOM 2398 O O . GLN A 1 305 ? 22.375 10.664 -15.227 1 35.41 305 GLN A O 1
ATOM 2403 N N . GLN A 1 306 ? 20.953 9.172 -14.391 1 33.09 306 GLN A N 1
ATOM 2404 C CA . GLN A 1 306 ? 19.844 10.039 -14.781 1 33.09 306 GLN A CA 1
ATOM 2405 C C . GLN A 1 306 ? 19.812 11.305 -13.93 1 33.09 306 GLN A C 1
ATOM 2407 O O . GLN A 1 306 ? 19.531 12.391 -14.438 1 33.09 306 GLN A O 1
ATOM 2412 N N . GLN A 1 307 ? 20.094 11.156 -12.648 1 32.44 307 GLN A N 1
ATOM 2413 C CA . GLN A 1 307 ? 20.375 12.367 -11.883 1 32.44 307 GLN A CA 1
ATOM 2414 C C . GLN A 1 307 ? 21.578 13.109 -12.445 1 32.44 307 GLN A C 1
ATOM 2416 O O . GLN A 1 307 ? 21.578 14.336 -12.523 1 32.44 307 GLN A O 1
ATOM 2421 N N . GLN A 1 308 ? 22.672 12.375 -12.773 1 34.06 308 GLN A N 1
ATOM 2422 C CA . GLN A 1 308 ? 23.797 13.047 -13.414 1 34.06 308 GLN A CA 1
ATOM 2423 C C . GLN A 1 308 ? 23.406 13.555 -14.805 1 34.06 308 GLN A C 1
ATOM 2425 O O . GLN A 1 308 ? 23.828 14.641 -15.211 1 34.06 308 GLN A O 1
ATOM 2430 N N . GLN A 1 309 ? 22.812 12.727 -15.594 1 32.53 309 GLN A N 1
ATOM 2431 C CA . GLN A 1 309 ? 22.391 13.266 -16.875 1 32.53 309 GLN A CA 1
ATOM 2432 C C . GLN A 1 309 ? 21.328 14.359 -16.688 1 32.53 309 GLN A C 1
ATOM 2434 O O . GLN A 1 309 ? 21.312 15.336 -17.453 1 32.53 309 GLN A O 1
ATOM 2439 N N . GLN A 1 310 ? 20.453 14.125 -15.727 1 29.8 310 GLN A N 1
ATOM 2440 C CA . GLN A 1 310 ? 19.578 15.242 -15.406 1 29.8 310 GLN A CA 1
ATOM 2441 C C . GLN A 1 310 ? 20.344 16.359 -14.703 1 29.8 310 GLN A C 1
ATOM 2443 O O . GLN A 1 310 ? 20.031 17.531 -14.867 1 29.8 310 GLN A O 1
ATOM 2448 N N . LEU A 1 311 ? 21.359 15.961 -13.859 1 31.17 311 LEU A N 1
ATOM 2449 C CA . LEU A 1 311 ? 22.281 17.016 -13.469 1 31.17 311 LEU A CA 1
ATOM 2450 C C . LEU A 1 311 ? 23.047 17.531 -14.672 1 31.17 311 LEU A C 1
ATOM 2452 O O . LEU A 1 311 ? 23.422 18.719 -14.719 1 31.17 311 LEU A O 1
ATOM 2456 N N . ALA A 1 312 ? 23.672 16.578 -15.477 1 29.64 312 ALA A N 1
ATOM 2457 C CA . ALA A 1 312 ? 24.359 17.125 -16.641 1 29.64 312 ALA A CA 1
ATOM 2458 C C . ALA A 1 312 ? 23.391 17.844 -17.578 1 29.64 312 ALA A C 1
ATOM 2460 O O . ALA A 1 312 ? 23.797 18.719 -18.344 1 29.64 312 ALA A O 1
ATOM 2461 N N . ASN A 1 313 ? 22.344 17.203 -17.922 1 26.61 313 ASN A N 1
ATOM 2462 C CA . ASN A 1 313 ? 21.391 18.047 -18.656 1 26.61 313 ASN A CA 1
ATOM 2463 C C . ASN A 1 313 ? 20.75 19.094 -17.734 1 26.61 313 ASN A C 1
ATOM 2465 O O . ASN A 1 313 ? 19.703 18.828 -17.141 1 26.61 313 ASN A O 1
ATOM 2469 N N . GLU A 1 314 ? 21.578 19.578 -16.734 1 26.22 314 GLU A N 1
ATOM 2470 C CA . GLU A 1 314 ? 21.391 20.891 -16.109 1 26.22 314 GLU A CA 1
ATOM 2471 C C . GLU A 1 314 ? 20.625 21.828 -17.031 1 26.22 314 GLU A C 1
ATOM 2473 O O . GLU A 1 314 ? 20.953 21.969 -18.219 1 26.22 314 GLU A O 1
ATOM 2478 N N . PRO A 1 315 ? 19.438 22.031 -16.922 1 25.59 315 PRO A N 1
ATOM 2479 C CA . PRO A 1 315 ? 19.141 23.062 -17.906 1 25.59 315 PRO A CA 1
ATOM 2480 C C . PRO A 1 315 ? 20.312 24.016 -18.141 1 25.59 315 PRO A C 1
ATOM 2482 O O . PRO A 1 315 ? 20.969 24.438 -17.172 1 25.59 315 PRO A O 1
ATOM 2485 N N . THR A 1 316 ? 21.234 23.781 -19.047 1 24.94 316 THR A N 1
ATOM 2486 C CA . THR A 1 316 ? 22.016 24.891 -19.594 1 24.94 316 THR A CA 1
ATOM 2487 C C . THR A 1 316 ? 21.297 26.219 -19.375 1 24.94 316 THR A C 1
ATOM 2489 O O . THR A 1 316 ? 20.078 26.312 -19.547 1 24.94 316 THR A O 1
ATOM 2492 N N . HIS A 1 317 ? 21.844 26.984 -18.484 1 23.08 317 HIS A N 1
ATOM 2493 C CA . HIS A 1 317 ? 21.641 28.422 -18.484 1 23.08 317 HIS A CA 1
ATOM 2494 C C . HIS A 1 317 ? 21.406 28.953 -19.891 1 23.08 317 HIS A C 1
ATOM 2496 O O . HIS A 1 317 ? 22.203 28.688 -20.797 1 23.08 317 HIS A O 1
ATOM 2502 N N . VAL A 1 318 ? 20.234 28.922 -20.438 1 23.36 318 VAL A N 1
ATOM 2503 C CA . VAL A 1 318 ? 20.156 29.734 -21.656 1 23.36 318 VAL A CA 1
ATOM 2504 C C . VAL A 1 318 ? 21.016 30.984 -21.516 1 23.36 318 VAL A C 1
ATOM 2506 O O . VAL A 1 318 ? 20.734 31.844 -20.656 1 23.36 318 VAL A O 1
ATOM 2509 N N . ASN A 1 319 ? 22.375 30.812 -21.438 1 21.95 319 ASN A N 1
ATOM 2510 C CA . ASN A 1 319 ? 23.219 31.969 -21.734 1 21.95 319 ASN A CA 1
ATOM 2511 C C . ASN A 1 319 ? 22.625 32.812 -22.859 1 21.95 319 ASN A C 1
ATOM 2513 O O . ASN A 1 319 ? 22.594 32.375 -24.016 1 21.95 319 ASN A O 1
ATOM 2517 N N . VAL A 1 320 ? 21.594 33.594 -22.438 1 22.92 320 VAL A N 1
ATOM 2518 C CA . VAL A 1 320 ? 21.312 34.719 -23.312 1 22.92 320 VAL A CA 1
ATOM 2519 C C . VAL A 1 320 ? 22.609 35.469 -23.672 1 22.92 320 VAL A C 1
ATOM 2521 O O . VAL A 1 320 ? 23.234 36.094 -22.812 1 22.92 320 VAL A O 1
ATOM 2524 N N . THR A 1 321 ? 23.609 34.719 -24.297 1 21.61 321 THR A N 1
ATOM 2525 C CA . THR A 1 321 ? 24.75 35.406 -24.906 1 21.61 321 THR A CA 1
ATOM 2526 C C . THR A 1 321 ? 24.297 36.688 -25.641 1 21.61 321 THR A C 1
ATOM 2528 O O . THR A 1 321 ? 23.328 36.656 -26.406 1 21.61 321 THR A O 1
ATOM 2531 N N . ASP A 1 322 ? 24.719 37.75 -25.062 1 19.5 322 ASP A N 1
ATOM 2532 C CA . ASP A 1 322 ? 24.766 39.094 -25.656 1 19.5 322 ASP A CA 1
ATOM 2533 C C . ASP A 1 322 ? 25.484 39.062 -27 1 19.5 322 ASP A C 1
ATOM 2535 O O . ASP A 1 322 ? 26.703 38.844 -27.062 1 19.5 322 ASP A O 1
ATOM 2539 N N . LYS A 1 323 ? 24.891 38.375 -28.094 1 23.88 323 LYS A N 1
ATOM 2540 C CA . LYS A 1 323 ? 25.406 38.75 -29.391 1 23.88 323 LYS A CA 1
ATOM 2541 C C . LYS A 1 323 ? 25.516 40.281 -29.531 1 23.88 323 LYS A C 1
ATOM 2543 O O . LYS A 1 323 ? 24.5 40.969 -29.516 1 23.88 323 LYS A O 1
ATOM 2548 N N . SER A 1 324 ? 26.562 40.781 -29.125 1 20.17 324 SER A N 1
ATOM 2549 C CA . SER A 1 324 ? 27.078 42.094 -29.5 1 20.17 324 SER A CA 1
ATOM 2550 C C . SER A 1 324 ? 26.922 42.344 -30.984 1 20.17 324 SER A C 1
ATOM 2552 O O . SER A 1 324 ? 26.734 41.438 -31.781 1 20.17 324 SER A O 1
ATOM 2554 N N . ALA A 1 325 ? 27.281 43.562 -31.531 1 19 325 ALA A N 1
ATOM 2555 C CA . ALA A 1 325 ? 27.062 44.594 -32.562 1 19 325 ALA A CA 1
ATOM 2556 C C . ALA A 1 325 ? 27.547 44.094 -33.906 1 19 325 ALA A C 1
ATOM 2558 O O . ALA A 1 325 ? 27.016 44.5 -34.969 1 19 325 ALA A O 1
ATOM 2559 N N . THR A 1 326 ? 28.812 43.625 -34.094 1 19.92 326 THR A N 1
ATOM 2560 C CA . THR A 1 326 ? 29.406 44.219 -35.281 1 19.92 326 THR A CA 1
ATOM 2561 C C . THR A 1 326 ? 28.812 43.562 -36.531 1 19.92 326 THR A C 1
ATOM 2563 O O . THR A 1 326 ? 28.328 44.281 -37.438 1 19.92 326 THR A O 1
ATOM 2566 N N . GLY A 1 327 ? 29.688 43.156 -37.5 1 20.03 327 GLY A N 1
ATOM 2567 C CA . GLY A 1 327 ? 29.812 43.406 -38.938 1 20.03 327 GLY A CA 1
ATOM 2568 C C . GLY A 1 327 ? 28.875 42.562 -39.781 1 20.03 327 GLY A C 1
ATOM 2569 O O . GLY A 1 327 ? 27.797 43.031 -40.156 1 20.03 327 GLY A O 1
ATOM 2570 N N . VAL A 1 328 ? 29.406 41.719 -40.75 1 20.75 328 VAL A N 1
ATOM 2571 C CA . VAL A 1 328 ? 29.234 41.469 -42.188 1 20.75 328 VAL A CA 1
ATOM 2572 C C . VAL A 1 328 ? 28.109 40.469 -42.406 1 20.75 328 VAL A C 1
ATOM 2574 O O . VAL A 1 328 ? 27.906 39.562 -41.594 1 20.75 328 VAL A O 1
ATOM 2577 N N . VAL A 1 329 ? 27.109 40.625 -43.406 1 20.73 329 VAL A N 1
ATOM 2578 C CA . VAL A 1 329 ? 25.781 40.5 -43.969 1 20.73 329 VAL A CA 1
ATOM 2579 C C . VAL A 1 329 ? 25.531 39.031 -44.375 1 20.73 329 VAL A C 1
ATOM 2581 O O . VAL A 1 329 ? 24.391 38.656 -44.656 1 20.73 329 VAL A O 1
ATOM 2584 N N . ALA A 1 330 ? 26.547 38.219 -44.75 1 20.42 330 ALA A N 1
ATOM 2585 C CA . ALA A 1 330 ? 26.328 37.438 -45.969 1 20.42 330 ALA A CA 1
ATOM 2586 C C . ALA A 1 330 ? 25.234 36.375 -45.75 1 20.42 330 ALA A C 1
ATOM 2588 O O . ALA A 1 330 ? 24.922 36.031 -44.594 1 20.42 330 ALA A O 1
ATOM 2589 N N . GLY A 1 331 ? 24.969 35.344 -46.656 1 20.72 331 GLY A N 1
ATOM 2590 C CA . GLY A 1 331 ? 23.891 34.688 -47.344 1 20.72 331 GLY A CA 1
ATOM 2591 C C . GLY A 1 331 ? 23.281 33.531 -46.531 1 20.72 331 GLY A C 1
ATOM 2592 O O . GLY A 1 331 ? 22.312 32.906 -46.969 1 20.72 331 GLY A O 1
ATOM 2593 N N . ALA A 1 332 ? 24.094 32.875 -45.531 1 19.81 332 ALA A N 1
ATOM 2594 C CA . ALA A 1 332 ? 23.859 31.438 -45.5 1 19.81 332 ALA A CA 1
ATOM 2595 C C . ALA A 1 332 ? 22.531 31.125 -44.812 1 19.81 332 ALA A C 1
ATOM 2597 O O . ALA A 1 332 ? 22.25 31.641 -43.719 1 19.81 332 ALA A O 1
ATOM 2598 N N . ASP A 1 333 ? 21.438 30.547 -45.344 1 22.16 333 ASP A N 1
ATOM 2599 C CA . ASP A 1 333 ? 20 30.281 -45.344 1 22.16 333 ASP A CA 1
ATOM 2600 C C . ASP A 1 333 ? 19.594 29.391 -44.188 1 22.16 333 ASP A C 1
ATOM 2602 O O . ASP A 1 333 ? 18.422 29.078 -44 1 22.16 333 ASP A O 1
ATOM 2606 N N . GLY A 1 334 ? 20.594 28.562 -43.531 1 21.78 334 GLY A N 1
ATOM 2607 C CA . GLY A 1 334 ? 20.109 27.297 -43 1 21.78 334 GLY A CA 1
ATOM 2608 C C . GLY A 1 334 ? 19.297 27.453 -41.719 1 21.78 334 GLY A C 1
ATOM 2609 O O . GLY A 1 334 ? 19.781 28.016 -40.75 1 21.78 334 GLY A O 1
ATOM 2610 N N . THR A 1 335 ? 17.984 27.672 -41.688 1 23.02 335 THR A N 1
ATOM 2611 C CA . THR A 1 335 ? 16.922 27.938 -40.719 1 23.02 335 THR A CA 1
ATOM 2612 C C . THR A 1 335 ? 16.938 26.906 -39.594 1 23.02 335 THR A C 1
ATOM 2614 O O . THR A 1 335 ? 16.5 25.781 -39.781 1 23.02 335 THR A O 1
ATOM 2617 N N . ALA A 1 336 ? 18.047 26.734 -38.812 1 23.05 336 ALA A N 1
ATOM 2618 C CA . ALA A 1 336 ? 18.062 25.656 -37.844 1 23.05 336 ALA A CA 1
ATOM 2619 C C . ALA A 1 336 ? 16.969 25.844 -36.781 1 23.05 336 ALA A C 1
ATOM 2621 O O . ALA A 1 336 ? 16.953 26.844 -36.062 1 23.05 336 ALA A O 1
ATOM 2622 N N . ASP A 1 337 ? 15.742 25.469 -37.062 1 23.22 337 ASP A N 1
ATOM 2623 C CA . ASP A 1 337 ? 14.5 25.469 -36.281 1 23.22 337 ASP A CA 1
ATOM 2624 C C . ASP A 1 337 ? 14.703 24.844 -34.906 1 23.22 337 ASP A C 1
ATOM 2626 O O . ASP A 1 337 ? 14.992 23.641 -34.812 1 23.22 337 ASP A O 1
ATOM 2630 N N . MET A 1 338 ? 15.398 25.484 -34.031 1 24.34 338 MET A N 1
ATOM 2631 C CA . MET A 1 338 ? 15.703 25.031 -32.656 1 24.34 338 MET A CA 1
ATOM 2632 C C . MET A 1 338 ? 14.43 24.625 -31.938 1 24.34 338 MET A C 1
ATOM 2634 O O . MET A 1 338 ? 13.656 25.469 -31.484 1 24.34 338 MET A O 1
ATOM 2638 N N . HIS A 1 339 ? 13.734 23.609 -32.438 1 22.61 339 HIS A N 1
ATOM 2639 C CA . HIS A 1 339 ? 12.539 23.031 -31.844 1 22.61 339 HIS A CA 1
ATOM 2640 C C . HIS A 1 339 ? 12.773 22.719 -30.359 1 22.61 339 HIS A C 1
ATOM 2642 O O . HIS A 1 339 ? 13.742 22.047 -30 1 22.61 339 HIS A O 1
ATOM 2648 N N . LEU A 1 340 ? 12.555 23.75 -29.547 1 22.56 340 LEU A N 1
ATOM 2649 C CA . LEU A 1 340 ? 12.539 23.578 -28.109 1 22.56 340 LEU A CA 1
ATOM 2650 C C . LEU A 1 340 ? 11.844 22.266 -27.719 1 22.56 340 LEU A C 1
ATOM 2652 O O . LEU A 1 340 ? 10.672 22.062 -28.047 1 22.56 340 LEU A O 1
ATOM 2656 N N . ASN A 1 341 ? 12.555 21.219 -27.844 1 23.02 341 ASN A N 1
ATOM 2657 C CA . ASN A 1 341 ? 12.031 19.922 -27.453 1 23.02 341 ASN A CA 1
ATOM 2658 C C . ASN A 1 341 ? 11.375 19.969 -26.078 1 23.02 341 ASN A C 1
ATOM 2660 O O . ASN A 1 341 ? 12 20.375 -25.094 1 23.02 341 ASN A O 1
ATOM 2664 N N . PRO A 1 342 ? 10.094 20.203 -26.047 1 24.77 342 PRO A N 1
ATOM 2665 C CA . PRO A 1 342 ? 9.336 20.25 -24.781 1 24.77 342 PRO A CA 1
ATOM 2666 C C . PRO A 1 342 ? 9.805 19.219 -23.766 1 24.77 342 PRO A C 1
ATOM 2668 O O . PRO A 1 342 ? 10.078 18.078 -24.125 1 24.77 342 PRO A O 1
ATOM 2671 N N . LEU A 1 343 ? 10.688 19.609 -22.938 1 25.72 343 LEU A N 1
ATOM 2672 C CA . LEU A 1 343 ? 11.109 18.734 -21.844 1 25.72 343 LEU A CA 1
ATOM 2673 C C . LEU A 1 343 ? 9.93 17.922 -21.328 1 25.72 343 LEU A C 1
ATOM 2675 O O . LEU A 1 343 ? 8.969 18.484 -20.797 1 25.72 343 LEU A O 1
ATOM 2679 N N . ILE A 1 344 ? 9.523 16.953 -22.062 1 23.7 344 ILE A N 1
ATOM 2680 C CA . ILE A 1 344 ? 8.492 16 -21.672 1 23.7 344 ILE A CA 1
ATOM 2681 C C . ILE A 1 344 ? 8.781 15.461 -20.266 1 23.7 344 ILE A C 1
ATOM 2683 O O . ILE A 1 344 ? 9.828 14.852 -20.047 1 23.7 344 ILE A O 1
ATOM 2687 N N . TRP A 1 345 ? 8.375 16.219 -19.344 1 23.97 345 TRP A N 1
ATOM 2688 C CA . TRP A 1 345 ? 8.328 15.586 -18.016 1 23.97 345 TRP A CA 1
ATOM 2689 C C . TRP A 1 345 ? 7.859 14.141 -18.125 1 23.97 345 TRP A C 1
ATOM 2691 O O . TRP A 1 345 ? 6.816 13.859 -18.719 1 23.97 345 TRP A O 1
ATOM 2701 N N . LYS A 1 346 ? 8.742 13.25 -18.359 1 28.03 346 LYS A N 1
ATOM 2702 C CA . LYS A 1 346 ? 8.352 11.852 -18.188 1 28.03 346 LYS A CA 1
ATOM 2703 C C . LYS A 1 346 ? 8.164 11.523 -16.703 1 28.03 346 LYS A C 1
ATOM 2705 O O . LYS A 1 346 ? 8.977 11.914 -15.867 1 28.03 346 LYS A O 1
ATOM 2710 N N . PRO A 1 347 ? 7.016 11.352 -16.312 1 27.06 347 PRO A N 1
ATOM 2711 C CA . PRO A 1 347 ? 6.883 10.867 -14.938 1 27.06 347 PRO A CA 1
ATOM 2712 C C . PRO A 1 347 ? 8 9.906 -14.539 1 27.06 347 PRO A C 1
ATOM 2714 O O . PRO A 1 347 ? 8.328 8.992 -15.297 1 27.06 347 PRO A O 1
ATOM 2717 N N . ALA A 1 348 ? 9.039 10.461 -14.094 1 29.2 348 ALA A N 1
ATOM 2718 C CA . ALA A 1 348 ? 10.047 9.492 -13.656 1 29.2 348 ALA A CA 1
ATOM 2719 C C . ALA A 1 348 ? 9.398 8.312 -12.93 1 29.2 348 ALA A C 1
ATOM 2721 O O . ALA A 1 348 ? 8.789 8.492 -11.875 1 29.2 348 ALA A O 1
ATOM 2722 N N . ASP A 1 349 ? 8.883 7.324 -13.633 1 30.34 349 ASP A N 1
ATOM 2723 C CA . ASP A 1 349 ? 8.188 6.074 -13.352 1 30.34 349 ASP A CA 1
ATOM 2724 C C . ASP A 1 349 ? 8.82 5.344 -12.164 1 30.34 349 ASP A C 1
ATOM 2726 O O . ASP A 1 349 ? 8.219 4.418 -11.617 1 30.34 349 ASP A O 1
ATOM 2730 N N . ASP A 1 350 ? 10.18 5.383 -12.023 1 28.66 350 ASP A N 1
ATOM 2731 C CA . ASP A 1 350 ? 10.875 4.25 -11.414 1 28.66 350 ASP A CA 1
ATOM 2732 C C . ASP A 1 350 ? 10.781 4.305 -9.891 1 28.66 350 ASP A C 1
ATOM 2734 O O . ASP A 1 350 ? 11.586 3.682 -9.195 1 28.66 350 ASP A O 1
ATOM 2738 N N . HIS A 1 351 ? 10.352 5.379 -9.312 1 29.2 351 HIS A N 1
ATOM 2739 C CA . HIS A 1 351 ? 10.82 5.258 -7.938 1 29.2 351 HIS A CA 1
ATOM 2740 C C . HIS A 1 351 ? 10.156 4.082 -7.23 1 29.2 351 HIS A C 1
ATOM 2742 O O . HIS A 1 351 ? 8.93 3.945 -7.262 1 29.2 351 HIS A O 1
ATOM 2748 N N . PRO A 1 352 ? 10.914 3.094 -6.891 1 31.34 352 PRO A N 1
ATOM 2749 C CA . PRO A 1 352 ? 10.531 1.882 -6.164 1 31.34 352 PRO A CA 1
ATOM 2750 C C . PRO A 1 352 ? 9.688 2.182 -4.926 1 31.34 352 PRO A C 1
ATOM 2752 O O . PRO A 1 352 ? 9.672 1.395 -3.977 1 31.34 352 PRO A O 1
ATOM 2755 N N . GLY A 1 353 ? 9.164 3.262 -4.762 1 28.83 353 GLY A N 1
ATOM 2756 C CA . GLY A 1 353 ? 8.594 3.504 -3.447 1 28.83 353 GLY A CA 1
ATOM 2757 C C . GLY A 1 353 ? 7.633 2.416 -3.006 1 28.83 353 GLY A C 1
ATOM 2758 O O . GLY A 1 353 ? 7.422 1.438 -3.725 1 28.83 353 GLY A O 1
ATOM 2759 N N . ARG A 1 354 ? 6.875 2.607 -1.956 1 33.84 354 ARG A N 1
ATOM 2760 C CA . ARG A 1 354 ? 6.098 1.643 -1.187 1 33.84 354 ARG A CA 1
ATOM 2761 C C . ARG A 1 354 ? 5.086 0.92 -2.072 1 33.84 354 ARG A C 1
ATOM 2763 O O . ARG A 1 354 ? 4.488 -0.076 -1.659 1 33.84 354 ARG A O 1
ATOM 2770 N N . SER A 1 355 ? 4.641 1.49 -3.121 1 34.91 355 SER A N 1
ATOM 2771 C CA . SER A 1 355 ? 3.764 0.742 -4.016 1 34.91 355 SER A CA 1
ATOM 2772 C C . SER A 1 355 ? 4.469 -0.488 -4.582 1 34.91 355 SER A C 1
ATOM 2774 O O . SER A 1 355 ? 3.832 -1.347 -5.195 1 34.91 355 SER A O 1
ATOM 2776 N N . GLU A 1 356 ? 5.68 -0.484 -4.559 1 38.22 356 GLU A N 1
ATOM 2777 C CA . GLU A 1 356 ? 6.359 -1.509 -5.348 1 38.22 356 GLU A CA 1
ATOM 2778 C C . GLU A 1 356 ? 6.371 -2.85 -4.617 1 38.22 356 GLU A C 1
ATOM 2780 O O . GLU A 1 356 ? 6.387 -3.906 -5.25 1 38.22 356 GLU A O 1
ATOM 2785 N N . SER A 1 357 ? 6.234 -2.73 -3.268 1 43.41 357 SER A N 1
ATOM 2786 C CA . SER A 1 357 ? 6.488 -4.012 -2.619 1 43.41 357 SER A CA 1
ATOM 2787 C C . SER A 1 357 ? 5.238 -4.887 -2.611 1 43.41 357 SER A C 1
ATOM 2789 O O . SER A 1 357 ? 5.332 -6.113 -2.553 1 43.41 357 SER A O 1
ATOM 2791 N N . TRP A 1 358 ? 4.051 -4.137 -2.736 1 41.19 358 TRP A N 1
ATOM 2792 C CA . TRP A 1 358 ? 2.83 -4.918 -2.576 1 41.19 358 TRP A CA 1
ATOM 2793 C C . TRP A 1 358 ? 2.689 -5.945 -3.695 1 41.19 358 TRP A C 1
ATOM 2795 O O . TRP A 1 358 ? 1.98 -6.945 -3.543 1 41.19 358 TRP A O 1
ATOM 2805 N N . ASP A 1 359 ? 3.395 -5.68 -4.641 1 55.56 359 ASP A N 1
ATOM 2806 C CA . ASP A 1 359 ? 3.201 -6.52 -5.82 1 55.56 359 ASP A CA 1
ATOM 2807 C C . ASP A 1 359 ? 4.5 -7.223 -6.211 1 55.56 359 ASP A C 1
ATOM 2809 O O . ASP A 1 359 ? 4.738 -7.484 -7.395 1 55.56 359 ASP A O 1
ATOM 2813 N N . ASP A 1 360 ? 5.227 -7.348 -5.105 1 47.38 360 ASP A N 1
ATOM 2814 C CA . ASP A 1 360 ? 6.523 -7.957 -5.395 1 47.38 360 ASP A CA 1
ATOM 2815 C C . ASP A 1 360 ? 6.422 -9.484 -5.387 1 47.38 360 ASP A C 1
ATOM 2817 O O . ASP A 1 360 ? 7.352 -10.172 -5.816 1 47.38 360 ASP A O 1
ATOM 2821 N N . PHE A 1 361 ? 5.234 -9.938 -4.879 1 46.75 361 PHE A N 1
ATOM 2822 C CA . PHE A 1 361 ? 5.113 -11.383 -4.727 1 46.75 361 PHE A CA 1
ATOM 2823 C C . PHE A 1 361 ? 3.881 -11.906 -5.457 1 46.75 361 PHE A C 1
ATOM 2825 O O . PHE A 1 361 ? 2.938 -11.156 -5.711 1 46.75 361 PHE A O 1
ATOM 2832 N N . PRO A 1 362 ? 3.979 -13.172 -5.828 1 47.19 362 PRO A N 1
ATOM 2833 C CA . PRO A 1 362 ? 2.734 -13.766 -6.324 1 47.19 362 PRO A CA 1
ATOM 2834 C C . PRO A 1 362 ? 1.599 -13.695 -5.309 1 47.19 362 PRO A C 1
ATOM 2836 O O . PRO A 1 362 ? 1.838 -13.797 -4.102 1 47.19 362 PRO A O 1
ATOM 2839 N N . ASN A 1 363 ? 0.546 -13.258 -5.855 1 49.16 363 ASN A N 1
ATOM 2840 C CA . ASN A 1 363 ? -0.649 -13.18 -5.02 1 49.16 363 ASN A CA 1
ATOM 2841 C C . ASN A 1 363 ? -1.562 -14.383 -5.234 1 49.16 363 ASN A C 1
ATOM 2843 O O . ASN A 1 363 ? -2.033 -14.625 -6.348 1 49.16 363 ASN A O 1
ATOM 2847 N N . GLY A 1 364 ? -1.604 -15.273 -4.238 1 51.31 364 GLY A N 1
ATOM 2848 C CA . GLY A 1 364 ? -2.523 -16.391 -4.332 1 51.31 364 GLY A CA 1
ATOM 2849 C C . GLY A 1 364 ? -3.965 -15.969 -4.531 1 51.31 364 GLY A C 1
ATOM 2850 O O . GLY A 1 364 ? -4.238 -14.812 -4.863 1 51.31 364 GLY A O 1
ATOM 2851 N N . ARG A 1 365 ? -4.805 -16.859 -4.41 1 50.94 365 ARG A N 1
ATOM 2852 C CA . ARG A 1 365 ? -6.238 -16.672 -4.609 1 50.94 365 ARG A CA 1
ATOM 2853 C C . ARG A 1 365 ? -6.762 -15.516 -3.758 1 50.94 365 ARG A C 1
ATOM 2855 O O . ARG A 1 365 ? -7.621 -14.75 -4.199 1 50.94 365 ARG A O 1
ATOM 2862 N N . TRP A 1 366 ? -6.121 -15.445 -2.621 1 50.41 366 TRP A N 1
ATOM 2863 C CA . TRP A 1 366 ? -6.59 -14.43 -1.685 1 50.41 366 TRP A CA 1
ATOM 2864 C C . TRP A 1 366 ? -5.52 -13.375 -1.45 1 50.41 366 TRP A C 1
ATOM 2866 O O . TRP A 1 366 ? -5.387 -12.852 -0.342 1 50.41 366 TRP A O 1
ATOM 2876 N N . GLY A 1 367 ? -4.801 -13.273 -2.492 1 56.16 367 GLY A N 1
ATOM 2877 C CA . GLY A 1 3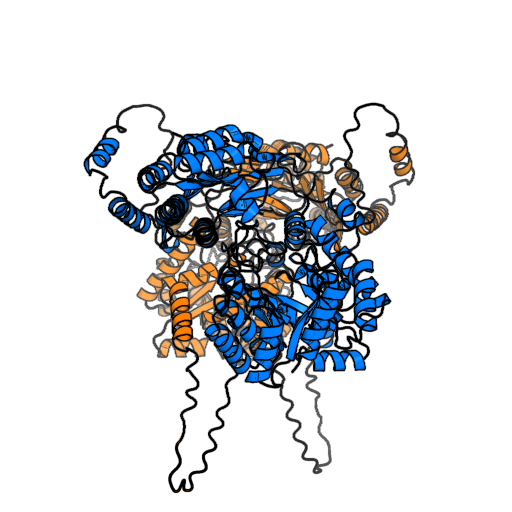67 ? -3.881 -12.148 -2.484 1 56.16 367 GLY A CA 1
ATOM 2878 C C . GLY A 1 367 ? -4.504 -10.867 -2.998 1 56.16 367 GLY A C 1
ATOM 2879 O O . GLY A 1 367 ? -5.727 -10.75 -3.08 1 56.16 367 GLY A O 1
ATOM 2880 N N . ASP A 1 368 ? -3.682 -9.922 -3.264 1 53.78 368 ASP A N 1
ATOM 2881 C CA . ASP A 1 368 ? -4.152 -8.633 -3.768 1 53.78 368 ASP A CA 1
ATOM 2882 C C . ASP A 1 368 ? -4.621 -8.75 -5.215 1 53.78 368 ASP A C 1
ATOM 2884 O O . ASP A 1 368 ? -3.811 -8.953 -6.121 1 53.78 368 ASP A O 1
ATOM 2888 N N . ALA A 1 369 ? -5.891 -8.719 -5.473 1 51.88 369 ALA A N 1
ATOM 2889 C CA . ALA A 1 369 ? -6.496 -8.938 -6.785 1 51.88 369 ALA A CA 1
ATOM 2890 C C . ALA A 1 369 ? -6.047 -7.875 -7.781 1 51.88 369 ALA A C 1
ATOM 2892 O O . ALA A 1 369 ? -6.227 -8.039 -8.992 1 51.88 369 ALA A O 1
ATOM 2893 N N . ARG A 1 370 ? -5.434 -6.805 -7.363 1 62.41 370 ARG A N 1
ATOM 2894 C CA . ARG A 1 370 ? -4.949 -5.734 -8.227 1 62.41 370 ARG A CA 1
ATOM 2895 C C . ARG A 1 370 ? -3.625 -6.109 -8.883 1 62.41 370 ARG A C 1
ATOM 2897 O O . ARG A 1 370 ? -3.209 -5.484 -9.859 1 62.41 370 ARG A O 1
ATOM 2904 N N . SER A 1 371 ? -3.115 -7.09 -8.297 1 62.59 371 SER A N 1
ATOM 2905 C CA . SER A 1 371 ? -1.824 -7.527 -8.812 1 62.59 371 SER A CA 1
ATOM 2906 C C . SER A 1 371 ? -1.98 -8.266 -10.133 1 62.59 371 SER A C 1
ATOM 2908 O O . SER A 1 371 ? -2.846 -9.133 -10.273 1 62.59 371 SER A O 1
ATOM 2910 N N . PRO A 1 372 ? -1.105 -7.926 -11.078 1 68.94 372 PRO A N 1
ATOM 2911 C CA . PRO A 1 372 ? -1.081 -8.719 -12.312 1 68.94 372 PRO A CA 1
ATOM 2912 C C . PRO A 1 372 ? -0.734 -10.18 -12.062 1 68.94 372 PRO A C 1
ATOM 2914 O O . PRO A 1 372 ? -0.972 -11.031 -12.922 1 68.94 372 PRO A O 1
ATOM 2917 N N . ALA A 1 373 ? -0.087 -10.438 -10.953 1 63.03 373 ALA A N 1
ATOM 2918 C CA . ALA A 1 373 ? 0.35 -11.797 -10.633 1 63.03 373 ALA A CA 1
ATOM 2919 C C . ALA A 1 373 ? -0.66 -12.5 -9.727 1 63.03 373 ALA A C 1
ATOM 2921 O O . ALA A 1 373 ? -0.341 -13.516 -9.102 1 63.03 373 ALA A O 1
ATOM 2922 N N . PHE A 1 374 ? -1.854 -11.82 -9.688 1 58.94 374 PHE A N 1
ATOM 2923 C CA . PHE A 1 374 ? -2.904 -12.383 -8.844 1 58.94 374 PHE A CA 1
ATOM 2924 C C . PHE A 1 374 ? -3.385 -13.719 -9.398 1 58.94 374 PHE A C 1
ATOM 2926 O O . PHE A 1 374 ? -3.6 -13.859 -10.602 1 58.94 374 PHE A O 1
ATOM 2933 N N . GLY A 1 375 ? -3.568 -14.609 -8.43 1 55.78 375 GLY A N 1
ATOM 2934 C CA . GLY A 1 375 ? -4.098 -15.922 -8.781 1 55.78 375 GLY A CA 1
ATOM 2935 C C . GLY A 1 375 ? -3.027 -16.984 -8.875 1 55.78 375 GLY A C 1
ATOM 2936 O O . GLY A 1 375 ? -1.834 -16.688 -8.898 1 55.78 375 GLY A O 1
ATOM 2937 N N . ASP A 1 376 ? -3.48 -18.125 -8.617 1 52.91 376 ASP A N 1
ATOM 2938 C CA . ASP A 1 376 ? -2.529 -19.234 -8.68 1 52.91 376 ASP A CA 1
ATOM 2939 C C . ASP A 1 376 ? -1.927 -19.359 -10.078 1 52.91 376 ASP A C 1
ATOM 2941 O O . ASP A 1 376 ? -2.574 -19.016 -11.07 1 52.91 376 ASP A O 1
ATOM 2945 N N . LEU A 1 377 ? -0.61 -19.219 -10.109 1 44.66 377 LEU A N 1
ATOM 2946 C CA . LEU A 1 377 ? 0.214 -19.328 -11.305 1 44.66 377 LEU A CA 1
ATOM 2947 C C . LEU A 1 377 ? -0.335 -20.406 -12.242 1 44.66 377 LEU A C 1
ATOM 2949 O O . LEU A 1 377 ? 0.431 -21.109 -12.906 1 44.66 377 LEU A O 1
ATOM 2953 N N . ASP A 1 378 ? -1.702 -20.641 -12.023 1 46.69 378 ASP A N 1
ATOM 2954 C CA . ASP A 1 378 ? -2.074 -21.672 -12.984 1 46.69 378 ASP A CA 1
ATOM 2955 C C . ASP A 1 378 ? -2.262 -21.062 -14.375 1 46.69 378 ASP A C 1
ATOM 2957 O O . ASP A 1 378 ? -3.328 -21.219 -14.984 1 46.69 378 ASP A O 1
ATOM 2961 N N . GLY A 1 379 ? -1.58 -20.094 -14.625 1 41.84 379 GLY A N 1
ATOM 2962 C CA . GLY A 1 379 ? -1.628 -19.531 -15.961 1 41.84 379 GLY A CA 1
ATOM 2963 C C . GLY A 1 379 ? -2.58 -20.266 -16.891 1 41.84 379 GLY A C 1
ATOM 2964 O O . GLY A 1 379 ? -2.891 -19.781 -17.984 1 41.84 379 GLY A O 1
ATOM 2965 N N . TYR A 1 380 ? -2.83 -21.641 -16.672 1 42.06 380 TYR A N 1
ATOM 2966 C CA . TYR A 1 380 ? -3.457 -22.484 -17.688 1 42.06 380 TYR A CA 1
ATOM 2967 C C . TYR A 1 380 ? -4.93 -22.719 -17.359 1 42.06 380 TYR A C 1
ATOM 2969 O O . TYR A 1 380 ? -5.566 -23.594 -17.953 1 42.06 380 TYR A O 1
ATOM 2977 N N . GLY A 1 381 ? -5.582 -21.797 -16.719 1 44.41 381 GLY A N 1
ATOM 2978 C CA . GLY A 1 381 ? -7.016 -21.891 -16.484 1 44.41 381 GLY A CA 1
ATOM 2979 C C . GLY A 1 381 ? -7.383 -22.875 -15.398 1 44.41 381 GLY A C 1
ATOM 2980 O O . GLY A 1 381 ? -6.535 -23.641 -14.938 1 44.41 381 GLY A O 1
ATOM 2981 N N . ALA A 1 382 ? -8.547 -22.75 -14.789 1 46.97 382 ALA A N 1
ATOM 2982 C CA . ALA A 1 382 ? -9.094 -23.609 -13.734 1 46.97 382 ALA A CA 1
ATOM 2983 C C . ALA A 1 382 ? -9.352 -25.016 -14.25 1 46.97 382 ALA A C 1
ATOM 2985 O O . ALA A 1 382 ? -10.047 -25.219 -15.242 1 46.97 382 ALA A O 1
ATOM 2986 N N . SER A 1 383 ? -8.414 -26.047 -14.117 1 57.28 383 SER A N 1
ATOM 2987 C CA . SER A 1 383 ? -8.625 -27.438 -14.516 1 57.28 383 SER A CA 1
ATOM 2988 C C . SER A 1 383 ? -8.289 -28.391 -13.375 1 57.28 383 SER A C 1
ATOM 2990 O O . SER A 1 383 ? -7.699 -27.984 -12.367 1 57.28 383 SER A O 1
ATOM 2992 N N . LEU A 1 384 ? -9.031 -29.594 -13.516 1 66 384 LEU A N 1
ATOM 2993 C CA . LEU A 1 384 ? -8.633 -30.641 -12.586 1 66 384 LEU A CA 1
ATOM 2994 C C . LEU A 1 384 ? -7.117 -30.828 -12.609 1 66 384 LEU A C 1
ATOM 2996 O O . LEU A 1 384 ? -6.504 -30.875 -13.672 1 66 384 LEU A O 1
ATOM 3000 N N . LYS A 1 385 ? -6.559 -30.891 -11.586 1 63.91 385 LYS A N 1
ATOM 3001 C CA . LYS A 1 385 ? -5.105 -30.906 -11.438 1 63.91 385 LYS A CA 1
ATOM 3002 C C . LYS A 1 385 ? -4.57 -32.344 -11.516 1 63.91 385 LYS A C 1
ATOM 3004 O O . LYS A 1 385 ? -3.385 -32.562 -11.266 1 63.91 385 LYS A O 1
ATOM 3009 N N . VAL A 1 386 ? -5.52 -33.281 -11.781 1 72.31 386 VAL A N 1
ATOM 3010 C CA . VAL A 1 386 ? -5.133 -34.688 -11.797 1 72.31 386 VAL A CA 1
ATOM 3011 C C . VAL A 1 386 ? -5.598 -35.344 -13.094 1 72.31 386 VAL A C 1
ATOM 3013 O O . VAL A 1 386 ? -6.609 -34.938 -13.672 1 72.31 386 VAL A O 1
ATOM 3016 N N . GLU A 1 387 ? -4.891 -36.375 -13.508 1 71.81 387 GLU A N 1
ATOM 3017 C CA . GLU A 1 387 ? -5.281 -37.188 -14.672 1 71.81 387 GLU A CA 1
ATOM 3018 C C . GLU A 1 387 ? -6.613 -37.875 -14.438 1 71.81 387 GLU A C 1
ATOM 3020 O O . GLU A 1 387 ? -6.891 -38.344 -13.336 1 71.81 387 GLU A O 1
ATOM 3025 N N . PRO A 1 388 ? -7.398 -38.031 -15.492 1 77.12 388 PRO A N 1
ATOM 3026 C CA . PRO A 1 388 ? -8.742 -38.594 -15.359 1 77.12 388 PRO A CA 1
ATOM 3027 C C . PRO A 1 388 ? -8.734 -39.969 -14.703 1 77.12 388 PRO A C 1
ATOM 3029 O O . PRO A 1 388 ? -9.586 -40.25 -13.859 1 77.12 388 PRO A O 1
ATOM 3032 N N . ARG A 1 389 ? -7.785 -40.812 -15.109 1 80 389 ARG A N 1
ATOM 3033 C CA . ARG A 1 389 ? -7.742 -42.156 -14.539 1 80 389 ARG A CA 1
ATOM 3034 C C . ARG A 1 389 ? -7.535 -42.094 -13.031 1 80 389 ARG A C 1
ATOM 3036 O O . ARG A 1 389 ? -8.227 -42.781 -12.273 1 80 389 ARG A O 1
ATOM 3043 N N . LYS A 1 390 ? -6.637 -41.344 -12.633 1 83.62 390 LYS A N 1
ATOM 3044 C CA . LYS A 1 390 ? -6.352 -41.188 -11.211 1 83.62 390 LYS A CA 1
ATOM 3045 C C . LYS A 1 390 ? -7.523 -40.531 -10.484 1 83.62 390 LYS A C 1
ATOM 3047 O O . LYS A 1 390 ? -7.832 -40.875 -9.344 1 83.62 390 LYS A O 1
ATOM 3052 N N . ALA A 1 391 ? -8.094 -39.562 -11.141 1 88.94 391 ALA A N 1
ATOM 3053 C CA . ALA A 1 391 ? -9.266 -38.875 -10.57 1 88.94 391 ALA A CA 1
ATOM 3054 C C . ALA A 1 391 ? -10.391 -39.875 -10.305 1 88.94 391 ALA A C 1
ATOM 3056 O O . ALA A 1 391 ? -10.992 -39.875 -9.227 1 88.94 391 ALA A O 1
ATOM 3057 N N . LEU A 1 392 ? -10.594 -40.719 -11.25 1 89.56 392 LEU A N 1
ATOM 3058 C CA . LEU A 1 392 ? -11.672 -41.719 -11.133 1 89.56 392 LEU A CA 1
ATOM 3059 C C . LEU A 1 392 ? -11.359 -42.719 -10.023 1 89.56 392 LEU A C 1
ATOM 3061 O O . LEU A 1 392 ? -12.273 -43.188 -9.352 1 89.56 392 LEU A O 1
ATOM 3065 N N . GLU A 1 393 ? -10.094 -43.031 -9.93 1 91.12 393 GLU A N 1
ATOM 3066 C CA . GLU A 1 393 ? -9.688 -43.938 -8.852 1 91.12 393 GLU A CA 1
ATOM 3067 C C . GLU A 1 393 ? -9.883 -43.281 -7.488 1 91.12 393 GLU A C 1
ATOM 3069 O O . GLU A 1 393 ? -10.359 -43.906 -6.551 1 91.12 393 GLU A O 1
ATOM 3074 N N . MET A 1 394 ? -9.617 -42.062 -7.395 1 92.38 394 MET A N 1
ATOM 3075 C CA . MET A 1 394 ? -9.648 -41.344 -6.133 1 92.38 394 MET A CA 1
ATOM 3076 C C . MET A 1 394 ? -11.07 -40.938 -5.77 1 92.38 394 MET A C 1
ATOM 3078 O O . MET A 1 394 ? -11.484 -41.062 -4.613 1 92.38 394 MET A O 1
ATOM 3082 N N . TRP A 1 395 ? -11.805 -40.438 -6.73 1 95.62 395 TRP A N 1
ATOM 3083 C CA . TRP A 1 395 ? -13.102 -39.844 -6.449 1 95.62 395 TRP A CA 1
ATOM 3084 C C . TRP A 1 395 ? -14.234 -40.812 -6.77 1 95.62 395 TRP A C 1
ATOM 3086 O O . TRP A 1 395 ? -15.406 -40.531 -6.52 1 95.62 395 TRP A O 1
ATOM 3096 N N . ARG A 1 396 ? -13.859 -41.906 -7.359 1 94.69 396 ARG A N 1
ATOM 3097 C CA . ARG A 1 396 ? -14.805 -42.969 -7.637 1 94.69 396 ARG A CA 1
ATOM 3098 C C . ARG A 1 396 ? -15.977 -42.469 -8.477 1 94.69 396 ARG A C 1
ATOM 3100 O O . ARG A 1 396 ? -15.773 -41.781 -9.484 1 94.69 396 ARG A O 1
ATOM 3107 N N . ARG A 1 397 ? -17.188 -43 -8.219 1 95.62 397 ARG A N 1
ATOM 3108 C CA . ARG A 1 397 ? -18.391 -42.656 -8.961 1 95.62 397 ARG A CA 1
ATOM 3109 C C . ARG A 1 397 ? -19.531 -42.281 -8.016 1 95.62 397 ARG A C 1
ATOM 3111 O O . ARG A 1 397 ? -20.469 -43.062 -7.82 1 95.62 397 ARG A O 1
ATOM 3118 N N . PRO A 1 398 ? -19.438 -41.031 -7.535 1 97 398 PRO A N 1
ATOM 3119 C CA . PRO A 1 398 ? -20.469 -40.594 -6.586 1 97 398 PRO A CA 1
ATOM 3120 C C . PRO A 1 398 ? -21.875 -40.594 -7.199 1 97 398 PRO A C 1
ATOM 3122 O O . PRO A 1 398 ? -22.047 -40.188 -8.352 1 97 398 PRO A O 1
ATOM 3125 N N . LYS A 1 399 ? -22.875 -41.031 -6.402 1 96.62 399 LYS A N 1
ATOM 3126 C CA . LYS A 1 399 ? -24.25 -41.125 -6.898 1 96.62 399 LYS A CA 1
ATOM 3127 C C . LYS A 1 399 ? -25.219 -40.375 -5.988 1 96.62 399 LYS A C 1
ATOM 3129 O O . LYS A 1 399 ? -26.406 -40.281 -6.289 1 96.62 399 LYS A O 1
ATOM 3134 N N . SER A 1 400 ? -24.719 -39.906 -4.914 1 96.69 400 SER A N 1
ATOM 3135 C CA . SER A 1 400 ? -25.562 -39.188 -3.971 1 96.69 400 SER A CA 1
ATOM 3136 C C . SER A 1 400 ? -24.781 -38.062 -3.297 1 96.69 400 SER A C 1
ATOM 3138 O O . SER A 1 400 ? -23.547 -38 -3.389 1 96.69 400 SER A O 1
ATOM 3140 N N . VAL A 1 401 ? -25.516 -37.156 -2.668 1 96.88 401 VAL A N 1
ATOM 3141 C CA . VAL A 1 401 ? -24.906 -36.062 -1.928 1 96.88 401 VAL A CA 1
ATOM 3142 C C . VAL A 1 401 ? -24.062 -36.625 -0.776 1 96.88 401 VAL A C 1
ATOM 3144 O O . VAL A 1 401 ? -23.016 -36.062 -0.428 1 96.88 401 VAL A O 1
ATOM 3147 N N . GLU A 1 402 ? -24.547 -37.719 -0.25 1 96.94 402 GLU A N 1
ATOM 3148 C CA . GLU A 1 402 ? -23.812 -38.375 0.819 1 96.94 402 GLU A CA 1
ATOM 3149 C C . GLU A 1 402 ? -22.453 -38.875 0.327 1 96.94 402 GLU A C 1
ATOM 3151 O O . GLU A 1 402 ? -21.469 -38.812 1.061 1 96.94 402 GLU A O 1
ATOM 3156 N N . ASP A 1 403 ? -22.422 -39.375 -0.883 1 97.5 403 ASP A N 1
ATOM 3157 C CA . ASP A 1 403 ? -21.156 -39.812 -1.474 1 97.5 403 ASP A CA 1
ATOM 3158 C C . ASP A 1 403 ? -20.172 -38.625 -1.577 1 97.5 403 ASP A C 1
ATOM 3160 O O . ASP A 1 403 ? -18.984 -38.812 -1.329 1 97.5 403 ASP A O 1
ATOM 3164 N N . ILE A 1 404 ? -20.703 -37.5 -1.954 1 97.81 404 ILE A N 1
ATOM 3165 C CA . ILE A 1 404 ? -19.875 -36.281 -2.068 1 97.81 404 ILE A CA 1
ATOM 3166 C C . ILE A 1 404 ? -19.344 -35.906 -0.692 1 97.81 404 ILE A C 1
ATOM 3168 O O . ILE A 1 404 ? -18.141 -35.625 -0.532 1 97.81 404 ILE A O 1
ATOM 3172 N N . SER A 1 405 ? -20.188 -35.906 0.314 1 98.06 405 SER A N 1
ATOM 3173 C CA . SER A 1 405 ? -19.781 -35.594 1.679 1 98.06 405 SER A CA 1
ATOM 3174 C C . SER A 1 405 ? -18.672 -36.531 2.156 1 98.06 405 SER A C 1
ATOM 3176 O O . SER A 1 405 ? -17.703 -36.094 2.781 1 98.06 405 SER A O 1
ATOM 3178 N N . ASN A 1 406 ? -18.875 -37.719 1.834 1 97.62 406 ASN A N 1
ATOM 3179 C CA . ASN A 1 406 ? -17.875 -38.719 2.24 1 97.62 406 ASN A CA 1
ATOM 3180 C C . ASN A 1 406 ? -16.516 -38.438 1.604 1 97.62 406 ASN A C 1
ATOM 3182 O O . ASN A 1 406 ? -15.477 -38.625 2.238 1 97.62 406 ASN A O 1
ATOM 3186 N N . LEU A 1 407 ? -16.531 -38.062 0.363 1 97.31 407 LEU A N 1
ATOM 3187 C CA . LEU A 1 407 ? -15.273 -37.719 -0.309 1 97.31 407 LEU A CA 1
ATOM 3188 C C . LEU A 1 407 ? -14.57 -36.562 0.407 1 97.31 407 LEU A C 1
ATOM 3190 O O . LEU A 1 407 ? -13.359 -36.625 0.628 1 97.31 407 LEU A O 1
ATOM 3194 N N . PHE A 1 408 ? -15.312 -35.531 0.771 1 97.69 408 PHE A N 1
ATOM 3195 C CA . PHE A 1 408 ? -14.742 -34.375 1.464 1 97.69 408 PHE A CA 1
ATOM 3196 C C . PHE A 1 408 ? -14.203 -34.781 2.83 1 97.69 408 PHE A C 1
ATOM 3198 O O . PHE A 1 408 ? -13.125 -34.344 3.238 1 97.69 408 PHE A O 1
ATOM 3205 N N . VAL A 1 409 ? -14.938 -35.656 3.529 1 97.56 409 VAL A N 1
ATOM 3206 C CA . VAL A 1 409 ? -14.508 -36.156 4.836 1 97.56 409 VAL A CA 1
ATOM 3207 C C . VAL A 1 409 ? -13.219 -36.938 4.688 1 97.56 409 VAL A C 1
ATOM 3209 O O . VAL A 1 409 ? -12.281 -36.781 5.465 1 97.56 409 VAL A O 1
ATOM 3212 N N . GLU A 1 410 ? -13.195 -37.812 3.689 1 97.06 410 GLU A N 1
ATOM 3213 C CA . GLU A 1 410 ? -12.016 -38.625 3.443 1 97.06 410 GLU A CA 1
ATOM 3214 C C . GLU A 1 410 ? -10.789 -37.781 3.139 1 97.06 410 GLU A C 1
ATOM 3216 O O . GLU A 1 410 ? -9.68 -38.125 3.557 1 97.06 410 GLU A O 1
ATOM 3221 N N . PHE A 1 411 ? -10.992 -36.75 2.455 1 95.88 411 PHE A N 1
ATOM 3222 C CA . PHE A 1 411 ? -9.883 -35.844 2.156 1 95.88 411 PHE A CA 1
ATOM 3223 C C . PHE A 1 411 ? -9.344 -35.188 3.432 1 95.88 411 PHE A C 1
ATOM 3225 O O . PHE A 1 411 ? -8.133 -35.188 3.66 1 95.88 411 PHE A O 1
ATOM 3232 N N . ILE A 1 412 ? -10.25 -34.688 4.266 1 95.81 412 ILE A N 1
ATOM 3233 C CA . ILE A 1 412 ? -9.852 -34 5.496 1 95.81 412 ILE A CA 1
ATOM 3234 C C . ILE A 1 412 ? -9.148 -35 6.422 1 95.81 412 ILE A C 1
ATOM 3236 O O . ILE A 1 412 ? -8.203 -34.625 7.129 1 95.81 412 ILE A O 1
ATOM 3240 N N . GLN A 1 413 ? -9.555 -36.25 6.324 1 94.31 413 GLN A N 1
ATOM 3241 C CA . GLN A 1 413 ? -8.977 -37.281 7.172 1 94.31 413 GLN A CA 1
ATOM 3242 C C . GLN A 1 413 ? -7.691 -37.844 6.566 1 94.31 413 GLN A C 1
ATOM 3244 O O . GLN A 1 413 ? -7.047 -38.719 7.156 1 94.31 413 GLN A O 1
ATOM 3249 N N . GLY A 1 414 ? -7.34 -37.469 5.387 1 91.19 414 GLY A N 1
ATOM 3250 C CA . GLY A 1 414 ? -6.094 -37.875 4.754 1 91.19 414 GLY A CA 1
ATOM 3251 C C . GLY A 1 414 ? -6.195 -39.188 4.016 1 91.19 414 GLY A C 1
ATOM 3252 O O . GLY A 1 414 ? -5.176 -39.812 3.664 1 91.19 414 GLY A O 1
ATOM 3253 N N . LYS A 1 415 ? -7.383 -39.656 3.768 1 92.75 415 LYS A N 1
ATOM 3254 C CA . LYS A 1 415 ? -7.578 -40.938 3.082 1 92.75 415 LYS A CA 1
ATOM 3255 C C . LYS A 1 415 ? -7.438 -40.781 1.572 1 92.75 415 LYS A C 1
ATOM 3257 O O . LYS A 1 415 ? -7.066 -41.719 0.874 1 92.75 415 LYS A O 1
ATOM 3262 N N . ILE A 1 416 ? -7.863 -39.688 1.036 1 93.12 416 ILE A N 1
ATOM 3263 C CA . ILE A 1 416 ? -7.57 -39.344 -0.351 1 93.12 416 ILE A CA 1
ATOM 3264 C C . ILE A 1 416 ? -6.699 -38.062 -0.398 1 93.12 416 ILE A C 1
ATOM 3266 O O . ILE A 1 416 ? -6.875 -37.156 0.406 1 93.12 416 ILE A O 1
ATOM 3270 N N . PRO A 1 417 ? -5.84 -38.031 -1.314 1 87.31 417 PRO A N 1
ATOM 3271 C CA . PRO A 1 417 ? -4.82 -37 -1.291 1 87.31 417 PRO A CA 1
ATOM 3272 C C . PRO A 1 417 ? -5.32 -35.656 -1.868 1 87.31 417 PRO A C 1
ATOM 3274 O O . PRO A 1 417 ? -4.789 -34.594 -1.534 1 87.31 417 PRO A O 1
ATOM 3277 N N . LEU A 1 418 ? -6.348 -35.75 -2.76 1 88.44 418 LEU A N 1
ATOM 3278 C CA . LEU A 1 418 ? -6.762 -34.531 -3.451 1 88.44 418 LEU A CA 1
ATOM 3279 C C . LEU A 1 418 ? -8.281 -34.5 -3.611 1 88.44 418 LEU A C 1
ATOM 3281 O O . LEU A 1 418 ? -8.914 -35.531 -3.811 1 88.44 418 LEU A O 1
ATOM 3285 N N . LEU A 1 419 ? -8.758 -33.281 -3.455 1 91.12 419 LEU A N 1
ATOM 3286 C CA . LEU A 1 419 ? -10.078 -32.969 -3.975 1 91.12 419 LEU A CA 1
ATOM 3287 C C . LEU A 1 419 ? -9.969 -32.188 -5.277 1 91.12 419 LEU A C 1
ATOM 3289 O O . LEU A 1 419 ? -8.891 -31.688 -5.621 1 91.12 419 LEU A O 1
ATOM 3293 N N . PRO A 1 420 ? -11.023 -32.094 -6.043 1 88.31 420 PRO A N 1
ATOM 3294 C CA . PRO A 1 420 ? -10.945 -31.344 -7.301 1 88.31 420 PRO A CA 1
ATOM 3295 C C . PRO A 1 420 ? -10.406 -29.922 -7.109 1 88.31 420 PRO A C 1
ATOM 3297 O O . PRO A 1 420 ? -9.711 -29.406 -7.984 1 88.31 420 PRO A O 1
ATOM 3300 N N . TRP A 1 421 ? -10.672 -29.328 -5.969 1 88.31 421 TRP A N 1
ATOM 3301 C CA . TRP A 1 421 ? -10.328 -27.938 -5.723 1 88.31 421 TRP A CA 1
ATOM 3302 C C . TRP A 1 421 ? -8.992 -27.828 -5.004 1 88.31 421 TRP A C 1
ATOM 3304 O O . TRP A 1 421 ? -8.469 -26.719 -4.812 1 88.31 421 TRP A O 1
ATOM 3314 N N . SER A 1 422 ? -8.477 -28.922 -4.555 1 81.56 422 SER A N 1
ATOM 3315 C CA . SER A 1 422 ? -7.285 -28.859 -3.713 1 81.56 422 SER A CA 1
ATOM 3316 C C . SER A 1 422 ? -6.016 -29 -4.543 1 81.56 422 SER A C 1
ATOM 3318 O O . SER A 1 422 ? -6.016 -29.656 -5.582 1 81.56 422 SER A O 1
ATOM 3320 N N . GLU A 1 423 ? -4.996 -28.312 -4.094 1 65.75 423 GLU A N 1
ATOM 3321 C CA . GLU A 1 423 ? -3.695 -28.406 -4.75 1 65.75 423 GLU A CA 1
ATOM 3322 C C . GLU A 1 423 ? -2.83 -29.5 -4.109 1 65.75 423 GLU A C 1
ATOM 3324 O O . GLU A 1 423 ? -1.854 -29.953 -4.707 1 65.75 423 GLU A O 1
ATOM 3329 N N . GLY A 1 424 ? -3.186 -29.953 -2.986 1 72.88 424 GLY A N 1
ATOM 3330 C CA . GLY A 1 424 ? -2.475 -30.953 -2.207 1 72.88 424 GLY A CA 1
ATOM 3331 C C . GLY A 1 424 ? -3.223 -31.375 -0.957 1 72.88 424 GLY A C 1
ATOM 3332 O O . GLY A 1 424 ? -4.41 -31.078 -0.806 1 72.88 424 GLY A O 1
ATOM 3333 N N . SER A 1 425 ? -2.508 -32.156 -0.256 1 79.88 425 SER A N 1
ATOM 3334 C CA . SER A 1 425 ? -3.082 -32.562 1.017 1 79.88 425 SER A CA 1
ATOM 3335 C C . SER A 1 425 ? -3.258 -31.391 1.967 1 79.88 425 SER A C 1
ATOM 3337 O O . SER A 1 425 ? -2.621 -30.344 1.795 1 79.88 425 SER A O 1
ATOM 3339 N N . PRO A 1 426 ? -4.145 -31.547 2.883 1 81.69 426 PRO A N 1
ATOM 3340 C CA . PRO A 1 426 ? -4.336 -30.453 3.844 1 81.69 426 PRO A CA 1
ATOM 3341 C C . PRO A 1 426 ? -3.049 -3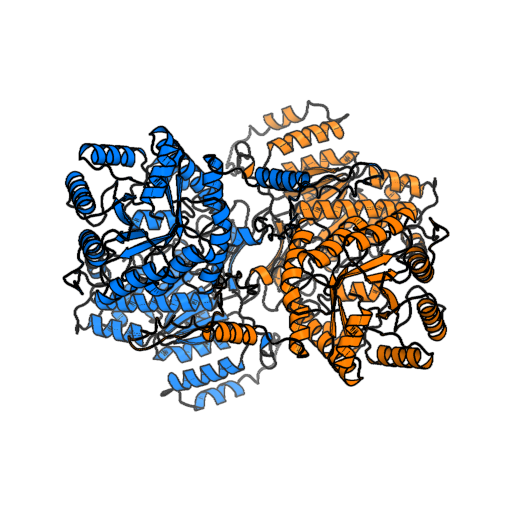0.078 4.57 1 81.69 426 PRO A C 1
ATOM 3343 O O . PRO A 1 426 ? -2.238 -30.938 4.891 1 81.69 426 PRO A O 1
ATOM 3346 N N . LEU A 1 427 ? -2.867 -28.859 4.77 1 78.38 427 LEU A N 1
ATOM 3347 C CA . LEU A 1 427 ? -1.699 -28.359 5.48 1 78.38 427 LEU A CA 1
ATOM 3348 C C . LEU A 1 427 ? -1.75 -28.734 6.957 1 78.38 427 LEU A C 1
ATOM 3350 O O . LEU A 1 427 ? -2.828 -28.984 7.5 1 78.38 427 LEU A O 1
ATOM 3354 N N . PRO A 1 428 ? -0.637 -28.688 7.598 1 77.94 428 PRO A N 1
ATOM 3355 C CA . PRO A 1 428 ? -0.564 -29.109 9 1 77.94 428 PRO A CA 1
ATOM 3356 C C . PRO A 1 428 ? -1.461 -28.266 9.906 1 77.94 428 PRO A C 1
ATOM 3358 O O . PRO A 1 428 ? -1.982 -28.781 10.906 1 77.94 428 PRO A O 1
ATOM 3361 N N . GLU A 1 429 ? -1.684 -27.094 9.57 1 84.75 429 GLU A N 1
ATOM 3362 C CA . GLU A 1 429 ? -2.525 -26.234 10.398 1 84.75 429 GLU A CA 1
ATOM 3363 C C . GLU A 1 429 ? -3.961 -26.75 10.445 1 84.75 429 GLU A C 1
ATOM 3365 O O . GLU A 1 429 ? -4.719 -26.406 11.359 1 84.75 429 GLU A O 1
ATOM 3370 N N . THR A 1 430 ? -4.324 -27.547 9.43 1 87.94 430 THR A N 1
ATOM 3371 C CA . THR A 1 430 ? -5.672 -28.109 9.352 1 87.94 430 THR A CA 1
ATOM 3372 C C . THR A 1 430 ? -5.926 -29.078 10.5 1 87.94 430 THR A C 1
ATOM 3374 O O . THR A 1 430 ? -7.074 -29.297 10.898 1 87.94 430 THR A O 1
ATOM 3377 N N . ASP A 1 431 ? -4.875 -29.547 11.055 1 88.19 431 ASP A N 1
ATOM 3378 C CA . ASP A 1 431 ? -5.016 -30.516 12.148 1 88.19 431 ASP A CA 1
ATOM 3379 C C . ASP A 1 431 ? -5.727 -29.875 13.344 1 88.19 431 ASP A C 1
ATOM 3381 O O . ASP A 1 431 ? -6.508 -30.547 14.023 1 88.19 431 ASP A O 1
ATOM 3385 N N . ALA A 1 432 ? -5.5 -28.609 13.578 1 89 432 ALA A N 1
ATOM 3386 C CA . ALA A 1 432 ? -6.07 -27.891 14.719 1 89 432 ALA A CA 1
ATOM 3387 C C . ALA A 1 432 ? -7.59 -27.812 14.609 1 89 432 ALA A C 1
ATOM 3389 O O . ALA A 1 432 ? -8.289 -27.656 15.609 1 89 432 ALA A O 1
ATOM 3390 N N . ILE A 1 433 ? -8.109 -27.953 13.352 1 93.19 433 ILE A N 1
ATOM 3391 C CA . ILE A 1 433 ? -9.547 -27.781 13.18 1 93.19 433 ILE A CA 1
ATOM 3392 C C . ILE A 1 433 ? -10.125 -28.984 12.422 1 93.19 433 ILE A C 1
ATOM 3394 O O . ILE A 1 433 ? -11.211 -28.891 11.836 1 93.19 433 ILE A O 1
ATOM 3398 N N . GLN A 1 434 ? -9.453 -30.047 12.359 1 94.81 434 GLN A N 1
ATOM 3399 C CA . GLN A 1 434 ? -9.828 -31.219 11.562 1 94.81 434 GLN A CA 1
ATOM 3400 C C . GLN A 1 434 ? -11.211 -31.734 11.961 1 94.81 434 GLN A C 1
ATOM 3402 O O . GLN A 1 434 ? -12.055 -32 11.102 1 94.81 434 GLN A O 1
ATOM 3407 N N . SER A 1 435 ? -11.445 -31.938 13.25 1 95.31 435 SER A N 1
ATOM 3408 C CA . SER A 1 435 ? -12.711 -32.469 13.734 1 95.31 435 SER A CA 1
ATOM 3409 C C . SER A 1 435 ? -13.883 -31.578 13.328 1 95.31 435 SER A C 1
ATOM 3411 O O . SER A 1 435 ? -14.953 -32.062 12.977 1 95.31 435 SER A O 1
ATOM 3413 N N . ARG A 1 436 ? -13.656 -30.281 13.375 1 95.81 436 ARG A N 1
ATOM 3414 C CA . ARG A 1 436 ? -14.688 -29.328 12.992 1 95.81 436 ARG A CA 1
ATOM 3415 C C . ARG A 1 436 ? -14.977 -29.391 11.492 1 95.81 436 ARG A C 1
ATOM 3417 O O . ARG A 1 436 ? -16.125 -29.328 11.078 1 95.81 436 ARG A O 1
ATOM 3424 N N . LEU A 1 437 ? -13.961 -29.547 10.734 1 96.88 437 LEU A N 1
ATOM 3425 C CA . LEU A 1 437 ? -14.109 -29.656 9.289 1 96.88 437 LEU A CA 1
ATOM 3426 C C . LEU A 1 437 ? -14.844 -30.938 8.914 1 96.88 437 LEU A C 1
ATOM 3428 O O . LEU A 1 437 ? -15.695 -30.938 8.016 1 96.88 437 LEU A O 1
ATOM 3432 N N . VAL A 1 438 ? -14.523 -31.984 9.602 1 97.19 438 VAL A N 1
ATOM 3433 C CA . VAL A 1 438 ? -15.211 -33.25 9.367 1 97.19 438 VAL A CA 1
ATOM 3434 C C . VAL A 1 438 ? -16.703 -33.094 9.656 1 97.19 438 VAL A C 1
ATOM 3436 O O . VAL A 1 438 ? -17.547 -33.5 8.867 1 97.19 438 VAL A O 1
ATOM 3439 N N . SER A 1 439 ? -16.969 -32.469 10.727 1 96.75 439 SER A N 1
ATOM 3440 C CA . SER A 1 439 ? -18.375 -32.25 11.094 1 96.75 439 SER A CA 1
ATOM 3441 C C . SER A 1 439 ? -19.094 -31.422 10.039 1 96.75 439 SER A C 1
ATOM 3443 O O . SER A 1 439 ? -20.234 -31.719 9.695 1 96.75 439 SER A O 1
ATOM 3445 N N . CYS A 1 440 ? -18.5 -30.359 9.539 1 96.44 440 CYS A N 1
ATOM 3446 C CA . CYS A 1 440 ? -19.078 -29.531 8.492 1 96.44 440 CYS A CA 1
ATOM 3447 C C . CYS A 1 440 ? -19.406 -30.359 7.25 1 96.44 440 CYS A C 1
ATOM 3449 O O . CYS A 1 440 ? -20.531 -30.312 6.742 1 96.44 440 CYS A O 1
ATOM 3451 N N . ASN A 1 441 ? -18.422 -31.094 6.832 1 97.56 441 ASN A N 1
ATOM 3452 C CA . ASN A 1 441 ? -18.578 -31.859 5.602 1 97.56 441 ASN A CA 1
ATOM 3453 C C . ASN A 1 441 ? -19.609 -32.969 5.754 1 97.56 441 ASN A C 1
ATOM 3455 O O . ASN A 1 441 ? -20.359 -33.25 4.816 1 97.56 441 ASN A O 1
ATOM 3459 N N . GLN A 1 442 ? -19.672 -33.531 6.938 1 96.75 442 GLN A N 1
ATOM 3460 C CA . GLN A 1 442 ? -20.688 -34.562 7.211 1 96.75 442 GLN A CA 1
ATOM 3461 C C . GLN A 1 442 ? -22.094 -33.969 7.152 1 96.75 442 GLN A C 1
ATOM 3463 O O . GLN A 1 442 ? -23.047 -34.625 6.781 1 96.75 442 GLN A O 1
ATOM 3468 N N . ALA A 1 443 ? -22.172 -32.719 7.484 1 95.44 443 ALA A N 1
ATOM 3469 C CA . ALA A 1 443 ? -23.453 -32.031 7.512 1 95.44 443 ALA A CA 1
ATOM 3470 C C . ALA A 1 443 ? -23.828 -31.516 6.125 1 95.44 443 ALA A C 1
ATOM 3472 O O . ALA A 1 443 ? -24.859 -30.859 5.957 1 95.44 443 ALA A O 1
ATOM 3473 N N . GLY A 1 444 ? -23.016 -31.734 5.164 1 95.62 444 GLY A N 1
ATOM 3474 C CA . GLY A 1 444 ? -23.297 -31.328 3.801 1 95.62 444 GLY A CA 1
ATOM 3475 C C . GLY A 1 444 ? -22.766 -29.938 3.48 1 95.62 444 GLY A C 1
ATOM 3476 O O . GLY A 1 444 ? -23.141 -29.344 2.465 1 95.62 444 GLY A O 1
ATOM 3477 N N . LEU A 1 445 ? -22.047 -29.359 4.375 1 97.19 445 LEU A N 1
ATOM 3478 C CA . LEU A 1 445 ? -21.328 -28.125 4.148 1 97.19 445 LEU A CA 1
ATOM 3479 C C . LEU A 1 445 ? -19.906 -28.391 3.684 1 97.19 445 LEU A C 1
ATOM 3481 O O . LEU A 1 445 ? -18.984 -28.547 4.504 1 97.19 445 LEU A O 1
ATOM 3485 N N . TRP A 1 446 ? -19.703 -28.469 2.385 1 97.88 446 TRP A N 1
ATOM 3486 C CA . TRP A 1 446 ? -18.469 -28.984 1.823 1 97.88 446 TRP A CA 1
ATOM 3487 C C . TRP A 1 446 ? -17.391 -27.891 1.794 1 97.88 446 TRP A C 1
ATOM 3489 O O . TRP A 1 446 ? -17.5 -26.922 1.037 1 97.88 446 TRP A O 1
ATOM 3499 N N . THR A 1 447 ? -16.359 -28.078 2.57 1 96.19 447 THR A N 1
ATOM 3500 C CA . THR A 1 447 ? -15.32 -27.062 2.77 1 96.19 447 THR A CA 1
ATOM 3501 C C . THR A 1 447 ? -14.234 -27.188 1.706 1 96.19 447 THR A C 1
ATOM 3503 O O . THR A 1 447 ? -13.664 -28.266 1.515 1 96.19 447 THR A O 1
ATOM 3506 N N . VAL A 1 448 ? -13.883 -26.125 1.003 1 93.56 448 VAL A N 1
ATOM 3507 C CA . VAL A 1 448 ? -12.844 -26.141 -0.023 1 93.56 448 VAL A CA 1
ATOM 3508 C C . VAL A 1 448 ? -11.703 -25.219 0.386 1 93.56 448 VAL A C 1
ATOM 3510 O O . VAL A 1 448 ? -10.664 -25.156 -0.281 1 93.56 448 VAL A O 1
ATOM 3513 N N . GLY A 1 449 ? -11.852 -24.5 1.421 1 91.44 449 GLY A N 1
ATOM 3514 C CA . GLY A 1 449 ? -10.844 -23.641 2.031 1 91.44 449 GLY A CA 1
ATOM 3515 C C . GLY A 1 449 ? -11.102 -23.375 3.502 1 91.44 449 GLY A C 1
ATOM 3516 O O . GLY A 1 449 ? -12.258 -23.234 3.918 1 91.44 449 GLY A O 1
ATOM 3517 N N . SER A 1 450 ? -10.062 -23.375 4.242 1 92.44 450 SER A N 1
ATOM 3518 C CA . SER A 1 450 ? -10.219 -23.094 5.668 1 92.44 450 SER A CA 1
ATOM 3519 C C . SER A 1 450 ? -8.914 -22.609 6.281 1 92.44 450 SER A C 1
ATOM 3521 O O . SER A 1 450 ? -7.836 -22.828 5.73 1 92.44 450 SER A O 1
ATOM 3523 N N . GLN A 1 451 ? -9.094 -21.844 7.301 1 91.38 451 GLN A N 1
ATOM 3524 C CA . GLN A 1 451 ? -7.949 -21.406 8.102 1 91.38 451 GLN A CA 1
ATOM 3525 C C . GLN A 1 451 ? -8.352 -21.203 9.555 1 91.38 451 GLN A C 1
ATOM 3527 O O . GLN A 1 451 ? -9.406 -20.625 9.844 1 91.38 451 GLN A O 1
ATOM 3532 N N . PRO A 1 452 ? -7.516 -21.75 10.508 1 94.38 452 PRO A N 1
ATOM 3533 C CA . PRO A 1 452 ? -7.824 -21.516 11.914 1 94.38 452 PRO A CA 1
ATOM 3534 C C . PRO A 1 452 ? -7.449 -20.109 12.367 1 94.38 452 PRO A C 1
ATOM 3536 O O . PRO A 1 452 ? -6.68 -19.422 11.695 1 94.38 452 PRO A O 1
ATOM 3539 N N . ALA A 1 453 ? -8.047 -19.672 13.477 1 95.56 453 ALA A N 1
ATOM 3540 C CA . ALA A 1 453 ? -7.66 -18.406 14.102 1 95.56 453 ALA A CA 1
ATOM 3541 C C . ALA A 1 453 ? -6.301 -18.531 14.781 1 95.56 453 ALA A C 1
ATOM 3543 O O . ALA A 1 453 ? -6 -19.547 15.398 1 95.56 453 ALA A O 1
ATOM 3544 N N . VAL A 1 454 ? -5.438 -17.594 14.57 1 94.75 454 VAL A N 1
ATOM 3545 C CA . VAL A 1 454 ? -4.133 -17.5 15.219 1 94.75 454 VAL A CA 1
ATOM 3546 C C . VAL A 1 454 ? -3.951 -16.109 15.82 1 94.75 454 VAL A C 1
ATOM 3548 O O . VAL A 1 454 ? -4.102 -15.102 15.133 1 94.75 454 VAL A O 1
ATOM 3551 N N . ASN A 1 455 ? -3.686 -15.992 17.125 1 96.06 455 ASN A N 1
ATOM 3552 C CA . ASN A 1 455 ? -3.549 -14.719 17.812 1 96.06 455 ASN A CA 1
ATOM 3553 C C . ASN A 1 455 ? -2.111 -14.477 18.266 1 96.06 455 ASN A C 1
ATOM 3555 O O . ASN A 1 455 ? -1.82 -14.5 19.469 1 96.06 455 ASN A O 1
ATOM 3559 N N . GLY A 1 456 ? -1.203 -14.188 17.312 1 95.19 456 GLY A N 1
ATOM 3560 C CA . GLY A 1 456 ? 0.139 -13.742 17.641 1 95.19 456 GLY A CA 1
ATOM 3561 C C . GLY A 1 456 ? 1.081 -14.883 17.984 1 95.19 456 GLY A C 1
ATOM 3562 O O . GLY A 1 456 ? 1.739 -14.859 19.031 1 95.19 456 GLY A O 1
ATOM 3563 N N . LYS A 1 457 ? 1.106 -15.891 17.172 1 95.06 457 LYS A N 1
ATOM 3564 C CA . LYS A 1 457 ? 2.109 -16.938 17.328 1 95.06 457 LYS A CA 1
ATOM 3565 C C . LYS A 1 457 ? 3.457 -16.5 16.766 1 95.06 457 LYS A C 1
ATOM 3567 O O . LYS A 1 457 ? 3.512 -15.688 15.844 1 95.06 457 LYS A O 1
ATOM 3572 N N . PRO A 1 458 ? 4.543 -17 17.344 1 93.19 458 PRO A N 1
ATOM 3573 C CA . PRO A 1 458 ? 5.855 -16.625 16.812 1 93.19 458 PRO A CA 1
ATOM 3574 C C . PRO A 1 458 ? 6.008 -16.969 15.328 1 93.19 458 PRO A C 1
ATOM 3576 O O . PRO A 1 458 ? 5.492 -17.984 14.867 1 93.19 458 PRO A O 1
ATOM 3579 N N . SER A 1 459 ? 6.715 -16.156 14.656 1 88.25 459 SER A N 1
ATOM 3580 C CA . SER A 1 459 ? 6.945 -16.375 13.234 1 88.25 459 SER A CA 1
ATOM 3581 C C . SER A 1 459 ? 7.676 -17.688 12.992 1 88.25 459 SER A C 1
ATOM 3583 O O . SER A 1 459 ? 7.609 -18.25 11.891 1 88.25 459 SER A O 1
ATOM 3585 N N . ALA A 1 460 ? 8.32 -18.219 14.039 1 85.56 460 ALA A N 1
ATOM 3586 C CA . ALA A 1 460 ? 9.078 -19.469 13.93 1 85.56 460 ALA A CA 1
ATOM 3587 C C . ALA A 1 460 ? 8.234 -20.672 14.336 1 85.56 460 ALA A C 1
ATOM 3589 O O . ALA A 1 460 ? 8.719 -21.797 14.367 1 85.56 460 ALA A O 1
ATOM 3590 N N . ASP A 1 461 ? 7.012 -20.438 14.648 1 89.81 461 ASP A N 1
ATOM 3591 C CA . ASP A 1 461 ? 6.137 -21.547 14.992 1 89.81 461 ASP A CA 1
ATOM 3592 C C . ASP A 1 461 ? 6.125 -22.609 13.891 1 89.81 461 ASP A C 1
ATOM 3594 O O . ASP A 1 461 ? 5.984 -22.281 12.711 1 89.81 461 ASP A O 1
ATOM 3598 N N . PRO A 1 462 ? 6.258 -23.812 14.188 1 84.25 462 PRO A N 1
ATOM 3599 C CA . PRO A 1 462 ? 6.406 -24.875 13.18 1 84.25 462 PRO A CA 1
ATOM 3600 C C . PRO A 1 462 ? 5.121 -25.125 12.398 1 84.25 462 PRO A C 1
ATOM 3602 O O . PRO A 1 462 ? 5.164 -25.641 11.281 1 84.25 462 PRO A O 1
ATOM 3605 N N . LEU A 1 463 ? 4.023 -24.766 12.938 1 83.94 463 LEU A N 1
ATOM 3606 C CA . LEU A 1 463 ? 2.756 -25.109 12.305 1 83.94 463 LEU A CA 1
ATOM 3607 C C . LEU A 1 463 ? 2.209 -23.938 11.508 1 83.94 463 LEU A C 1
ATOM 3609 O O . LEU A 1 463 ? 1.75 -24.094 10.375 1 83.94 463 LEU A O 1
ATOM 3613 N N . VAL A 1 464 ? 2.281 -22.703 12.109 1 87.81 464 VAL A N 1
ATOM 3614 C CA . VAL A 1 464 ? 1.588 -21.594 11.477 1 87.81 464 VAL A CA 1
ATOM 3615 C C . VAL A 1 464 ? 2.576 -20.469 11.195 1 87.81 464 VAL A C 1
ATOM 3617 O O . VAL A 1 464 ? 2.215 -19.453 10.586 1 87.81 464 VAL A O 1
ATOM 3620 N N . GLY A 1 465 ? 3.779 -20.609 11.578 1 86.94 465 GLY A N 1
ATOM 3621 C CA . GLY A 1 465 ? 4.758 -19.547 11.5 1 86.94 465 GLY A CA 1
ATOM 3622 C C . GLY A 1 465 ? 5.238 -19.281 10.078 1 86.94 465 GLY A C 1
ATOM 3623 O O . GLY A 1 465 ? 5.34 -20.203 9.273 1 86.94 465 GLY A O 1
ATOM 3624 N N . TRP A 1 466 ? 5.578 -18.078 9.789 1 81.81 466 TRP A N 1
ATOM 3625 C CA . TRP A 1 466 ? 6.156 -17.672 8.516 1 81.81 466 TRP A CA 1
ATOM 3626 C C . TRP A 1 466 ? 6.809 -16.297 8.625 1 81.81 466 TRP A C 1
ATOM 3628 O O . TRP A 1 466 ? 6.668 -15.617 9.648 1 81.81 466 TRP A O 1
ATOM 3638 N N . GLY A 1 467 ? 7.574 -15.891 7.57 1 77.38 467 GLY A N 1
ATOM 3639 C CA . GLY A 1 467 ? 8.188 -14.57 7.527 1 77.38 467 GLY A CA 1
ATOM 3640 C C . GLY A 1 467 ? 9.492 -14.5 8.305 1 77.38 467 GLY A C 1
ATOM 3641 O O . GLY A 1 467 ? 10.016 -15.523 8.75 1 77.38 467 GLY A O 1
ATOM 3642 N N . PRO A 1 468 ? 9.977 -13.289 8.414 1 75.81 468 PRO A N 1
ATOM 3643 C CA . PRO A 1 468 ? 11.234 -13.094 9.148 1 75.81 468 PRO A CA 1
ATOM 3644 C C . PRO A 1 468 ? 11.133 -13.523 10.609 1 75.81 468 PRO A C 1
ATOM 3646 O O . PRO A 1 468 ? 10.062 -13.414 11.219 1 75.81 468 PRO A O 1
ATOM 3649 N N . LYS A 1 469 ? 12.219 -13.984 11.156 1 77.44 469 LYS A N 1
ATOM 3650 C CA . LYS A 1 469 ? 12.258 -14.461 12.531 1 77.44 469 LYS A CA 1
ATOM 3651 C C . LYS A 1 469 ? 12.062 -13.312 13.516 1 77.44 469 LYS A C 1
ATOM 3653 O O . LYS A 1 469 ? 12.367 -12.156 13.203 1 77.44 469 LYS A O 1
ATOM 3658 N N . GLY A 1 470 ? 11.578 -13.656 14.672 1 83.69 470 GLY A N 1
ATOM 3659 C CA . GLY A 1 470 ? 11.422 -12.68 15.734 1 83.69 470 GLY A CA 1
ATOM 3660 C C . GLY A 1 470 ? 10.141 -11.875 15.609 1 83.69 470 GLY A C 1
ATOM 3661 O O . GLY A 1 470 ? 10.062 -10.75 16.094 1 83.69 470 GLY A O 1
ATOM 3662 N N . GLY A 1 471 ? 9.242 -12.383 14.922 1 90.38 471 GLY A N 1
ATOM 3663 C CA . GLY A 1 471 ? 7.961 -11.711 14.766 1 90.38 471 GLY A CA 1
ATOM 3664 C C . GLY A 1 471 ? 6.781 -12.57 15.188 1 90.38 471 GLY A C 1
ATOM 3665 O O . GLY A 1 471 ? 6.961 -13.641 15.773 1 90.38 471 GLY A O 1
ATOM 3666 N N . TYR A 1 472 ? 5.621 -12 14.961 1 95.5 472 TYR A N 1
ATOM 3667 C CA . TYR A 1 472 ? 4.379 -12.672 15.312 1 95.5 472 TYR A CA 1
ATOM 3668 C C . TYR A 1 472 ? 3.432 -12.727 14.117 1 95.5 472 TYR A C 1
ATOM 3670 O O . TYR A 1 472 ? 3.377 -11.789 13.32 1 95.5 472 TYR A O 1
ATOM 3678 N N . VAL A 1 473 ? 2.748 -13.844 14.031 1 93.31 473 VAL A N 1
ATOM 3679 C CA . VAL A 1 473 ? 1.828 -14.023 12.914 1 93.31 473 VAL A CA 1
ATOM 3680 C C . VAL A 1 473 ? 0.401 -14.18 13.438 1 93.31 473 VAL A C 1
ATOM 3682 O O . VAL A 1 473 ? 0.191 -14.68 14.547 1 93.31 473 VAL A O 1
ATOM 3685 N N . TYR A 1 474 ? -0.558 -13.719 12.594 1 96.25 474 TYR A N 1
ATOM 3686 C CA . TYR A 1 474 ? -1.971 -13.672 12.953 1 96.25 474 TYR A CA 1
ATOM 3687 C C . TYR A 1 474 ? -2.838 -14.195 11.812 1 96.25 474 TYR A C 1
ATOM 3689 O O . TYR A 1 474 ? -2.479 -14.062 10.641 1 96.25 474 TYR A O 1
ATOM 3697 N N . GLN A 1 475 ? -3.961 -14.82 12.188 1 94.69 475 GLN A N 1
ATOM 3698 C CA . GLN A 1 475 ? -4.945 -15.297 11.227 1 94.69 475 GLN A CA 1
ATOM 3699 C C . GLN A 1 475 ? -6.363 -15.141 11.758 1 94.69 475 GLN A C 1
ATOM 3701 O O . GLN A 1 475 ? -6.633 -15.438 12.922 1 94.69 475 GLN A O 1
ATOM 3706 N N . LYS A 1 476 ? -7.168 -14.531 10.898 1 95.31 476 LYS A N 1
ATOM 3707 C CA . LYS A 1 476 ? -8.602 -14.68 11.148 1 95.31 476 LYS A CA 1
ATOM 3708 C C . LYS A 1 476 ? -9.094 -16.047 10.695 1 95.31 476 LYS A C 1
ATOM 3710 O O . LYS A 1 476 ? -8.672 -16.562 9.648 1 95.31 476 LYS A O 1
ATOM 3715 N N . ALA A 1 477 ? -9.977 -16.625 11.469 1 95.56 477 ALA A N 1
ATOM 3716 C CA . ALA A 1 477 ? -10.578 -17.875 10.992 1 95.56 477 ALA A CA 1
ATOM 3717 C C . ALA A 1 477 ? -11.492 -17.625 9.797 1 95.56 477 ALA A C 1
ATOM 3719 O O . ALA A 1 477 ? -12.266 -16.656 9.789 1 95.56 477 ALA A O 1
ATOM 3720 N N . PHE A 1 478 ? -11.367 -18.438 8.805 1 93.44 478 PHE A N 1
ATOM 3721 C CA . PHE A 1 478 ? -12.336 -18.328 7.723 1 93.44 478 PHE A CA 1
ATOM 3722 C C . PHE A 1 478 ? -12.633 -19.703 7.125 1 93.44 478 PHE A C 1
ATOM 3724 O O . PHE A 1 478 ? -11.875 -20.656 7.336 1 93.44 478 PHE A O 1
ATOM 3731 N N . LEU A 1 479 ? -13.805 -19.781 6.461 1 94.75 479 LEU A N 1
ATOM 3732 C CA . LEU A 1 479 ? -14.297 -20.984 5.801 1 94.75 479 LEU A CA 1
ATOM 3733 C C . LEU A 1 479 ? -14.812 -20.672 4.402 1 94.75 479 LEU A C 1
ATOM 3735 O O . LEU A 1 479 ? -15.469 -19.641 4.203 1 94.75 479 LEU A O 1
ATOM 3739 N N . GLU A 1 480 ? -14.438 -21.5 3.477 1 94.44 480 GLU A N 1
ATOM 3740 C CA . GLU A 1 480 ? -15.055 -21.547 2.156 1 94.44 480 GLU A CA 1
ATOM 3741 C C . GLU A 1 480 ? -15.812 -22.844 1.939 1 94.44 480 GLU A C 1
ATOM 3743 O O . GLU A 1 480 ? -15.242 -23.938 2.082 1 94.44 480 GLU A O 1
ATOM 3748 N N . LEU A 1 481 ? -17.047 -22.719 1.688 1 96.06 481 LEU A N 1
ATOM 3749 C CA . LEU A 1 481 ? -17.812 -23.969 1.624 1 96.06 481 LEU A CA 1
ATOM 3750 C C . LEU A 1 481 ? -18.938 -23.875 0.595 1 96.06 481 LEU A C 1
ATOM 3752 O O . LEU A 1 481 ? -19.391 -22.781 0.279 1 96.06 481 LEU A O 1
ATOM 3756 N N . PHE A 1 482 ? -19.25 -24.984 -0.029 1 97.56 482 PHE A N 1
ATOM 3757 C CA . PHE A 1 482 ? -20.453 -25.125 -0.837 1 97.56 482 PHE A CA 1
ATOM 3758 C C . PHE A 1 482 ? -21.656 -25.469 0.036 1 97.56 482 PHE A C 1
ATOM 3760 O O . PHE A 1 482 ? -21.562 -26.344 0.902 1 97.56 482 PHE A O 1
ATOM 3767 N N . VAL A 1 483 ? -22.734 -24.75 -0.191 1 96.75 483 VAL A N 1
ATOM 3768 C CA . VAL A 1 483 ? -23.953 -24.938 0.582 1 96.75 483 VAL A CA 1
ATOM 3769 C C . VAL A 1 483 ? -25.109 -25.266 -0.355 1 96.75 483 VAL A C 1
ATOM 3771 O O . VAL A 1 483 ? -25.266 -24.641 -1.404 1 96.75 483 VAL A O 1
ATOM 3774 N N . GLY A 1 484 ? -25.891 -26.234 0.054 1 95.94 484 GLY A N 1
ATOM 3775 C CA . GLY A 1 484 ? -27.031 -26.641 -0.742 1 95.94 484 GLY A CA 1
ATOM 3776 C C . GLY A 1 484 ? -28.094 -25.562 -0.852 1 95.94 484 GLY A C 1
ATOM 3777 O O . GLY A 1 484 ? -28.25 -24.734 0.059 1 95.94 484 GLY A O 1
ATOM 3778 N N . PRO A 1 485 ? -28.797 -25.594 -1.993 1 92.44 485 PRO A N 1
ATOM 3779 C CA . PRO A 1 485 ? -29.766 -24.531 -2.268 1 92.44 485 PRO A CA 1
ATOM 3780 C C . PRO A 1 485 ? -30.828 -24.422 -1.187 1 92.44 485 PRO A C 1
ATOM 3782 O O . PRO A 1 485 ? -31.344 -23.328 -0.923 1 92.44 485 PRO A O 1
ATOM 3785 N N . ASN A 1 486 ? -31.156 -25.5 -0.505 1 91.31 486 ASN A N 1
ATOM 3786 C CA . ASN A 1 486 ? -32.219 -25.5 0.494 1 91.31 486 ASN A CA 1
ATOM 3787 C C . ASN A 1 486 ? -31.734 -24.891 1.814 1 91.31 486 ASN A C 1
ATOM 3789 O O . ASN A 1 486 ? -32.562 -24.547 2.67 1 91.31 486 ASN A O 1
ATOM 3793 N N . GLU A 1 487 ? -30.484 -24.766 1.984 1 92.44 487 GLU A N 1
ATOM 3794 C CA . GLU A 1 487 ? -29.938 -24.312 3.26 1 92.44 487 GLU A CA 1
ATOM 3795 C C . GLU A 1 487 ? -29.406 -22.891 3.156 1 92.44 487 GLU A C 1
ATOM 3797 O O . GLU A 1 487 ? -29.047 -22.281 4.168 1 92.44 487 GLU A O 1
ATOM 3802 N N . VAL A 1 488 ? -29.328 -22.328 1.987 1 92.25 488 VAL A N 1
ATOM 3803 C CA . VAL A 1 488 ? -28.656 -21.062 1.71 1 92.25 488 VAL A CA 1
ATOM 3804 C C . VAL A 1 488 ? -29.312 -19.938 2.5 1 92.25 488 VAL A C 1
ATOM 3806 O O . VAL A 1 488 ? -28.641 -19.172 3.186 1 92.25 488 VAL A O 1
ATOM 3809 N N . ALA A 1 489 ? -30.594 -19.844 2.453 1 88.12 489 ALA A N 1
ATOM 3810 C CA . ALA A 1 489 ? -31.328 -18.766 3.115 1 88.12 489 ALA A CA 1
ATOM 3811 C C . ALA A 1 489 ? -31.094 -18.797 4.625 1 88.12 489 ALA A C 1
ATOM 3813 O O . ALA A 1 489 ? -30.828 -17.75 5.238 1 88.12 489 ALA A O 1
ATOM 3814 N N . ALA A 1 490 ? -31.219 -19.969 5.168 1 89.38 490 ALA A N 1
ATOM 3815 C CA . ALA A 1 490 ? -31.016 -20.109 6.605 1 89.38 490 ALA A CA 1
ATOM 3816 C C . ALA A 1 490 ? -29.594 -19.75 7 1 89.38 490 ALA A C 1
ATOM 3818 O O . ALA A 1 490 ? -29.375 -19.094 8.023 1 89.38 490 ALA A O 1
ATOM 3819 N N . MET A 1 491 ? -28.672 -20.156 6.23 1 92.75 491 MET A N 1
ATOM 3820 C CA . MET A 1 491 ? -27.266 -19.859 6.492 1 92.75 491 MET A CA 1
ATOM 3821 C C . MET A 1 491 ? -27 -18.359 6.426 1 92.75 491 MET A C 1
ATOM 3823 O O . MET A 1 491 ? -26.344 -17.812 7.305 1 92.75 491 MET A O 1
ATOM 3827 N N . VAL A 1 492 ? -27.484 -17.703 5.43 1 89.69 492 VAL A N 1
ATOM 3828 C CA . VAL A 1 492 ? -27.297 -16.266 5.262 1 89.69 492 VAL A CA 1
ATOM 3829 C C . VAL A 1 492 ? -27.875 -15.531 6.461 1 89.69 492 VAL A C 1
ATOM 3831 O O . VAL A 1 492 ? -27.25 -14.609 6.996 1 89.69 492 VAL A O 1
ATOM 3834 N N . GLU A 1 493 ? -29.016 -15.945 6.879 1 85.31 493 GLU A N 1
ATOM 3835 C CA . GLU A 1 493 ? -29.656 -15.312 8.031 1 85.31 493 GLU A CA 1
ATOM 3836 C C . GLU A 1 493 ? -28.812 -15.492 9.297 1 85.31 493 GLU A C 1
ATOM 3838 O O . GLU A 1 493 ? -28.625 -14.547 10.062 1 85.31 493 GLU A O 1
ATOM 3843 N N . LYS A 1 494 ? -28.391 -16.656 9.461 1 90.25 494 LYS A N 1
ATOM 3844 C CA . LYS A 1 494 ? -27.562 -16.969 10.617 1 90.25 494 LYS A CA 1
ATOM 3845 C C . LYS A 1 494 ? -26.297 -16.109 10.609 1 90.25 494 LYS A C 1
ATOM 3847 O O . LYS A 1 494 ? -25.922 -15.531 11.641 1 90.25 494 LYS A O 1
ATOM 3852 N N . LEU A 1 495 ? -25.625 -16 9.508 1 90.5 495 LEU A N 1
ATOM 3853 C CA . LEU A 1 495 ? -24.375 -15.266 9.383 1 90.5 495 LEU A CA 1
ATOM 3854 C C . LEU A 1 495 ? -24.609 -13.773 9.594 1 90.5 495 LEU A C 1
ATOM 3856 O O . LEU A 1 495 ? -23.719 -13.07 10.102 1 90.5 495 LEU A O 1
ATOM 3860 N N . ARG A 1 496 ? -25.672 -13.305 9.312 1 84.81 496 ARG A N 1
ATOM 3861 C CA . ARG A 1 496 ? -25.984 -11.883 9.391 1 84.81 496 ARG A CA 1
ATOM 3862 C C . ARG A 1 496 ? -26.312 -11.477 10.828 1 84.81 496 ARG A C 1
ATOM 3864 O O . ARG A 1 496 ? -26.047 -10.352 11.242 1 84.81 496 ARG A O 1
ATOM 3871 N N . THR A 1 497 ? -26.891 -12.383 11.57 1 83.88 497 THR A N 1
ATOM 3872 C CA . THR A 1 497 ? -27.547 -11.945 12.789 1 83.88 497 THR A CA 1
ATOM 3873 C C . THR A 1 497 ? -26.812 -12.453 14.023 1 83.88 497 THR A C 1
ATOM 3875 O O . THR A 1 497 ? -27 -11.93 15.125 1 83.88 497 THR A O 1
ATOM 3878 N N . THR A 1 498 ? -26.062 -13.43 13.891 1 86.69 498 THR A N 1
ATOM 3879 C CA . THR A 1 498 ? -25.531 -14.117 15.055 1 86.69 498 THR A CA 1
ATOM 3880 C C . THR A 1 498 ? -24.391 -13.305 15.672 1 86.69 498 THR A C 1
ATOM 3882 O O . THR A 1 498 ? -24.234 -13.258 16.891 1 86.69 498 THR A O 1
ATOM 3885 N N . SER A 1 499 ? -23.547 -12.688 14.875 1 87 499 SER A N 1
ATOM 3886 C CA . SER A 1 499 ? -22.375 -11.992 15.398 1 87 499 SER A CA 1
ATOM 3887 C C . SER A 1 499 ? -21.984 -10.82 14.508 1 87 499 SER A C 1
ATOM 3889 O O . SER A 1 499 ? -21.922 -10.961 13.289 1 87 499 SER A O 1
ATOM 3891 N N . PRO A 1 500 ? -21.641 -9.711 15.172 1 83.69 500 PRO A N 1
ATOM 3892 C CA . PRO A 1 500 ? -21.188 -8.562 14.383 1 83.69 500 PRO A CA 1
ATOM 3893 C C . PRO A 1 500 ? -19.766 -8.734 13.852 1 83.69 500 PRO A C 1
ATOM 3895 O O . PRO A 1 500 ? -19.297 -7.93 13.039 1 83.69 500 PRO A O 1
ATOM 3898 N N . TRP A 1 501 ? -19.141 -9.812 14.164 1 88.94 501 TRP A N 1
ATOM 3899 C CA . TRP A 1 501 ? -17.75 -10.023 13.766 1 88.94 501 TRP A CA 1
ATOM 3900 C C . TRP A 1 501 ? -17.672 -10.836 12.477 1 88.94 501 TRP A C 1
ATOM 3902 O O . TRP A 1 501 ? -16.594 -11.039 11.93 1 88.94 501 TRP A O 1
ATOM 3912 N N . ILE A 1 502 ? -18.812 -11.188 12 1 91.38 502 ILE A N 1
ATOM 3913 C CA . ILE A 1 502 ? -18.828 -12.062 10.828 1 91.38 502 ILE A CA 1
ATOM 3914 C C . ILE A 1 502 ? -18.938 -11.227 9.555 1 91.38 502 ILE A C 1
ATOM 3916 O O . ILE A 1 502 ? -19.75 -10.312 9.477 1 91.38 502 ILE A O 1
ATOM 3920 N N . THR A 1 503 ? -18.094 -11.469 8.656 1 90.44 503 THR A N 1
ATOM 3921 C CA . THR A 1 503 ? -18.234 -11.023 7.273 1 90.44 503 THR A CA 1
ATOM 3922 C C . THR A 1 503 ? -18.344 -12.219 6.324 1 90.44 503 THR A C 1
ATOM 3924 O O . THR A 1 503 ? -17.703 -13.25 6.543 1 90.44 503 THR A O 1
ATOM 3927 N N . PHE A 1 504 ? -19.188 -12.078 5.289 1 92.19 504 PHE A N 1
ATOM 3928 C CA . PHE A 1 504 ? -19.297 -13.227 4.395 1 92.19 504 PHE A CA 1
ATOM 3929 C C . PHE A 1 504 ? -19.656 -12.781 2.984 1 92.19 504 PHE A C 1
ATOM 3931 O O . PHE A 1 504 ? -20.141 -11.664 2.783 1 92.19 504 PHE A O 1
ATOM 3938 N N . PHE A 1 505 ? -19.297 -13.602 2.041 1 90.44 505 PHE A N 1
ATOM 3939 C CA . PHE A 1 505 ? -19.75 -13.562 0.656 1 90.44 505 PHE A CA 1
ATOM 3940 C C . PHE A 1 505 ? -20.453 -14.867 0.272 1 90.44 505 PHE A C 1
ATOM 3942 O O . PHE A 1 505 ? -19.984 -15.945 0.645 1 90.44 505 PHE A O 1
ATOM 3949 N N . ALA A 1 506 ? -21.578 -14.773 -0.358 1 93 506 ALA A N 1
ATOM 3950 C CA . ALA A 1 506 ? -22.281 -15.914 -0.924 1 93 506 ALA A CA 1
ATOM 3951 C C . ALA A 1 506 ? -22.656 -15.664 -2.383 1 93 506 ALA A C 1
ATOM 3953 O O . ALA A 1 506 ? -23.156 -14.594 -2.725 1 93 506 ALA A O 1
ATOM 3954 N N . ALA A 1 507 ? -22.312 -16.641 -3.205 1 91.81 507 ALA A N 1
ATOM 3955 C CA . ALA A 1 507 ? -22.594 -16.422 -4.621 1 91.81 507 ALA A CA 1
ATOM 3956 C C . ALA A 1 507 ? -23.031 -17.719 -5.301 1 91.81 507 ALA A C 1
ATOM 3958 O O . ALA A 1 507 ? -22.531 -18.797 -4.969 1 91.81 507 ALA A O 1
ATOM 3959 N N . SER A 1 508 ? -23.938 -17.547 -6.188 1 91.19 508 SER A N 1
ATOM 3960 C CA . SER A 1 508 ? -24.328 -18.656 -7.047 1 91.19 508 SER A CA 1
ATOM 3961 C C . SER A 1 508 ? -23.547 -18.672 -8.344 1 91.19 508 SER A C 1
ATOM 3963 O O . SER A 1 508 ? -22.859 -17.703 -8.672 1 91.19 508 SER A O 1
ATOM 3965 N N . ARG A 1 509 ? -23.656 -19.766 -9.016 1 89 509 ARG A N 1
ATOM 3966 C CA . ARG A 1 509 ? -22.984 -19.906 -10.305 1 89 509 ARG A CA 1
ATOM 3967 C C . ARG A 1 509 ? -23.516 -18.859 -11.297 1 89 509 ARG A C 1
ATOM 3969 O O . ARG A 1 509 ? -22.75 -18.359 -12.125 1 89 509 ARG A O 1
ATOM 3976 N N . ASP A 1 510 ? -24.75 -18.516 -11.227 1 81.69 510 ASP A N 1
ATOM 3977 C CA . ASP A 1 510 ? -25.422 -17.672 -12.219 1 81.69 510 ASP A CA 1
ATOM 3978 C C . ASP A 1 510 ? -25.25 -16.203 -11.898 1 81.69 510 ASP A C 1
ATOM 3980 O O . ASP A 1 510 ? -25.875 -15.336 -12.523 1 81.69 510 ASP A O 1
ATOM 3984 N N . GLY A 1 511 ? -24.562 -15.891 -10.867 1 78 511 GLY A N 1
ATOM 3985 C CA . GLY A 1 511 ? -24.172 -14.5 -10.711 1 78 511 GLY A CA 1
ATOM 3986 C C . GLY A 1 511 ? -24.812 -13.82 -9.516 1 78 511 GLY A C 1
ATOM 3987 O O . GLY A 1 511 ? -24.516 -12.672 -9.211 1 78 511 GLY A O 1
ATOM 3988 N N . GLU A 1 512 ? -25.672 -14.445 -8.812 1 81.38 512 GLU A N 1
ATOM 3989 C CA . GLU A 1 512 ? -26.234 -13.859 -7.594 1 81.38 512 GLU A CA 1
ATOM 3990 C C . GLU A 1 512 ? -25.188 -13.789 -6.484 1 81.38 512 GLU A C 1
ATOM 3992 O O . GLU A 1 512 ? -24.422 -14.734 -6.281 1 81.38 512 GLU A O 1
ATOM 3997 N N . VAL A 1 513 ? -25.203 -12.594 -5.844 1 86.12 513 VAL A N 1
ATOM 3998 C CA . VAL A 1 513 ? -24.234 -12.398 -4.77 1 86.12 513 VAL A CA 1
ATOM 3999 C C . VAL A 1 513 ? -24.922 -11.766 -3.561 1 86.12 513 VAL A C 1
ATOM 4001 O O . VAL A 1 513 ? -25.688 -10.82 -3.705 1 86.12 513 VAL A O 1
ATOM 4004 N N . VAL A 1 514 ? -24.703 -12.344 -2.369 1 85.88 514 VAL A N 1
ATOM 4005 C CA . VAL A 1 514 ? -25.188 -11.812 -1.101 1 85.88 514 VAL A CA 1
ATOM 4006 C C . VAL A 1 514 ? -24.016 -11.594 -0.145 1 85.88 514 VAL A C 1
ATOM 4008 O O . VAL A 1 514 ? -23.109 -12.43 -0.069 1 85.88 514 VAL A O 1
ATOM 4011 N N . THR A 1 515 ? -23.953 -10.438 0.445 1 88.38 515 THR A N 1
ATOM 4012 C CA . THR A 1 515 ? -22.859 -10.156 1.354 1 88.38 515 THR A CA 1
ATOM 4013 C C . THR A 1 515 ? -23.281 -9.156 2.43 1 88.38 515 THR A C 1
ATOM 4015 O O . THR A 1 515 ? -24.281 -8.461 2.275 1 88.38 515 THR A O 1
ATOM 4018 N N . ASN A 1 516 ? -22.594 -9.172 3.584 1 81.94 516 ASN A N 1
ATOM 4019 C CA . ASN A 1 516 ? -22.75 -8.125 4.586 1 81.94 516 ASN A CA 1
ATOM 4020 C C . ASN A 1 516 ? -21.562 -7.172 4.605 1 81.94 516 ASN A C 1
ATOM 4022 O O . ASN A 1 516 ? -21.422 -6.363 5.523 1 81.94 516 ASN A O 1
ATOM 4026 N N . ALA A 1 517 ? -20.641 -7.395 3.691 1 71.94 517 ALA A N 1
ATOM 4027 C CA . ALA A 1 517 ? -19.422 -6.586 3.656 1 71.94 517 ALA A CA 1
ATOM 4028 C C . ALA A 1 517 ? -19.703 -5.207 3.059 1 71.94 517 ALA A C 1
ATOM 4030 O O . ALA A 1 517 ? -18.906 -4.281 3.229 1 71.94 517 ALA A O 1
ATOM 4031 N N . THR A 1 518 ? -20.641 -5.012 2.129 1 58.12 518 THR A N 1
ATOM 4032 C CA . THR A 1 518 ? -20.891 -3.74 1.464 1 58.12 518 THR A CA 1
ATOM 4033 C C . THR A 1 518 ? -21.859 -2.883 2.291 1 58.12 518 THR A C 1
ATOM 4035 O O . THR A 1 518 ? -22.688 -3.408 3.021 1 58.12 518 THR A O 1
ATOM 4038 N N . GLY A 1 519 ? -21.516 -1.704 2.65 1 49.19 519 GLY A N 1
ATOM 4039 C CA . GLY A 1 519 ? -22.328 -0.787 3.428 1 49.19 519 GLY A CA 1
ATOM 4040 C C . GLY A 1 519 ? -23.734 -0.624 2.877 1 49.19 519 GLY A C 1
ATOM 4041 O O . GLY A 1 519 ? -24.547 0.103 3.449 1 49.19 519 GLY A O 1
ATOM 4042 N N . ASP A 1 520 ? -24.016 -0.971 1.662 1 39.84 520 ASP A N 1
ATOM 4043 C CA . ASP A 1 520 ? -25.359 -0.656 1.206 1 39.84 520 ASP A CA 1
ATOM 4044 C C . ASP A 1 520 ? -26.375 -1.63 1.792 1 39.84 520 ASP A C 1
ATOM 4046 O O . ASP A 1 520 ? -26.641 -2.684 1.21 1 39.84 520 ASP A O 1
ATOM 4050 N N . VAL A 1 521 ? -26.734 -1.447 2.91 1 40.72 521 VAL A N 1
ATOM 4051 C CA . VAL A 1 521 ? -27.688 -2.262 3.662 1 40.72 521 VAL A CA 1
ATOM 4052 C C . VAL A 1 521 ? -28.984 -2.43 2.859 1 40.72 521 VAL A C 1
ATOM 4054 O O . VAL A 1 521 ? -29.562 -3.516 2.836 1 40.72 521 VAL A O 1
ATOM 4057 N N . LEU A 1 522 ? -29.297 -1.363 2.229 1 39.53 522 LEU A N 1
ATOM 4058 C CA . LEU A 1 522 ? -30.578 -1.415 1.534 1 39.53 522 LEU A CA 1
ATOM 4059 C C . LEU A 1 522 ? -30.5 -2.344 0.327 1 39.53 522 LEU A C 1
ATOM 4061 O O . LEU A 1 522 ? -31.438 -3.123 0.081 1 39.53 522 LEU A O 1
ATOM 4065 N N . GLU A 1 523 ? -29.562 -2.182 -0.522 1 43.38 523 GLU A N 1
ATOM 4066 C CA . GLU A 1 523 ? -29.438 -3.084 -1.664 1 43.38 523 GLU A CA 1
ATOM 4067 C C . GLU A 1 523 ? -29.266 -4.531 -1.21 1 43.38 523 GLU A C 1
ATOM 4069 O O . GLU A 1 523 ? -29.828 -5.445 -1.81 1 43.38 523 GLU A O 1
ATOM 4074 N N . GLU A 1 524 ? -28.672 -4.648 -0.098 1 45.28 524 GLU A N 1
ATOM 4075 C CA . GLU A 1 524 ? -28.5 -5.98 0.476 1 45.28 524 GLU A CA 1
ATOM 4076 C C . GLU A 1 524 ? -29.828 -6.555 0.954 1 45.28 524 GLU A C 1
ATOM 4078 O O . GLU A 1 524 ? -30.109 -7.73 0.736 1 45.28 524 GLU A O 1
ATOM 4083 N N . GLN A 1 525 ? -30.531 -5.695 1.669 1 46.34 525 GLN A N 1
ATOM 4084 C CA . GLN A 1 525 ? -31.859 -6.133 2.094 1 46.34 525 GLN A CA 1
ATOM 4085 C C . GLN A 1 525 ? -32.719 -6.496 0.894 1 46.34 525 GLN A C 1
ATOM 4087 O O . GLN A 1 525 ? -33.438 -7.496 0.926 1 46.34 525 GLN A O 1
ATOM 4092 N N . ARG A 1 526 ? -32.656 -5.723 -0.112 1 47.94 526 ARG A N 1
ATOM 4093 C CA . ARG A 1 526 ? -33.438 -6.031 -1.318 1 47.94 526 ARG A CA 1
ATOM 4094 C C . ARG A 1 526 ? -32.969 -7.348 -1.937 1 47.94 526 ARG A C 1
ATOM 4096 O O . ARG A 1 526 ? -33.781 -8.164 -2.355 1 47.94 526 ARG A O 1
ATOM 4103 N N . ARG A 1 527 ? -31.734 -7.59 -1.875 1 47.97 527 ARG A N 1
ATOM 4104 C CA . ARG A 1 527 ? -31.219 -8.789 -2.521 1 47.97 527 ARG A CA 1
ATOM 4105 C C . ARG A 1 527 ? -31.5 -10.031 -1.682 1 47.97 527 ARG A C 1
ATOM 4107 O O . ARG A 1 527 ? -31.812 -11.094 -2.223 1 47.97 527 ARG A O 1
ATOM 4114 N N . ILE A 1 528 ? -31.5 -9.82 -0.349 1 49.06 528 ILE A N 1
ATOM 4115 C CA . ILE A 1 528 ? -31.922 -10.891 0.551 1 49.06 528 ILE A CA 1
ATOM 4116 C C . ILE A 1 528 ? -33.406 -11.211 0.329 1 49.06 528 ILE A C 1
ATOM 4118 O O . ILE A 1 528 ? -33.781 -12.375 0.274 1 49.06 528 ILE A O 1
ATOM 4122 N N . ALA A 1 529 ? -34.094 -10.109 0.342 1 50.94 529 ALA A N 1
ATOM 4123 C CA . ALA A 1 529 ? -35.531 -10.312 0.053 1 50.94 529 ALA A CA 1
ATOM 4124 C C . ALA A 1 529 ? -35.719 -11.047 -1.272 1 50.94 529 ALA A C 1
ATOM 4126 O O . ALA A 1 529 ? -36.562 -11.938 -1.381 1 50.94 529 ALA A O 1
ATOM 4127 N N . GLU A 1 530 ? -34.938 -10.758 -2.156 1 48.88 530 GLU A N 1
ATOM 4128 C CA . GLU A 1 530 ? -35.031 -11.414 -3.457 1 48.88 530 GLU A CA 1
ATOM 4129 C C . GLU A 1 530 ? -34.5 -12.844 -3.389 1 48.88 530 GLU A C 1
ATOM 4131 O O . GLU A 1 530 ? -35.062 -13.75 -4 1 48.88 530 GLU A O 1
ATOM 4136 N N . LEU A 1 531 ? -33.406 -12.922 -2.652 1 49.44 531 LEU A N 1
ATOM 4137 C CA . LEU A 1 531 ? -32.906 -14.273 -2.459 1 49.44 531 LEU A CA 1
ATOM 4138 C C . LEU A 1 531 ? -33.938 -15.156 -1.775 1 49.44 531 LEU A C 1
ATOM 4140 O O . LEU A 1 531 ? -34.094 -16.328 -2.137 1 49.44 531 LEU A O 1
ATOM 4144 N N . LYS A 1 532 ? -34.469 -14.586 -0.62 1 47.59 532 LYS A N 1
ATOM 4145 C CA . LYS A 1 532 ? -35.562 -15.32 0.036 1 47.59 532 LYS A CA 1
ATOM 4146 C C . LYS A 1 532 ? -36.656 -15.68 -0.958 1 47.59 532 LYS A C 1
ATOM 4148 O O . LYS A 1 532 ? -37.25 -16.766 -0.871 1 47.59 532 LYS A O 1
ATOM 4153 N N . LYS A 1 533 ? -37.031 -14.719 -1.703 1 46.19 533 LYS A N 1
ATOM 4154 C CA . LYS A 1 533 ? -38.031 -15.031 -2.713 1 46.19 533 LYS A CA 1
ATOM 4155 C C . LYS A 1 533 ? -37.562 -16.172 -3.611 1 46.19 533 LYS A C 1
ATOM 4157 O O . LYS A 1 533 ? -38.344 -17.062 -3.953 1 46.19 533 LYS A O 1
ATOM 4162 N N . VAL A 1 534 ? -36.312 -15.953 -3.955 1 39.94 534 VAL A N 1
ATOM 4163 C CA . VAL A 1 534 ? -35.781 -16.953 -4.879 1 39.94 534 VAL A CA 1
ATOM 4164 C C . VAL A 1 534 ? -35.562 -18.281 -4.145 1 39.94 534 VAL A C 1
ATOM 4166 O O . VAL A 1 534 ? -35.938 -19.344 -4.656 1 39.94 534 VAL A O 1
ATOM 4169 N N . CYS A 1 535 ? -34.938 -18.078 -2.949 1 41.28 535 CYS A N 1
ATOM 4170 C CA . CYS A 1 535 ? -34.719 -19.344 -2.236 1 41.28 535 CYS A CA 1
ATOM 4171 C C . CYS A 1 535 ? -36 -19.812 -1.553 1 41.28 535 CYS A C 1
ATOM 4173 O O . CYS A 1 535 ? -36.156 -21 -1.257 1 41.28 535 CYS A O 1
ATOM 4175 N N . GLY A 1 536 ? -36.844 -18.719 -0.888 1 37.62 536 GLY A N 1
ATOM 4176 C CA . GLY A 1 536 ? -38.094 -19.078 -0.21 1 37.62 536 GLY A CA 1
ATOM 4177 C C . GLY A 1 536 ? -39.219 -19.422 -1.166 1 37.62 536 GLY A C 1
ATOM 4178 O O . GLY A 1 536 ? -40.375 -19.047 -0.935 1 37.62 536 GLY A O 1
ATOM 4179 N N . LYS A 1 537 ? -39.344 -19.672 -2.289 1 37.44 537 LYS A N 1
ATOM 4180 C CA . LYS A 1 537 ? -40.625 -20.297 -2.52 1 37.44 537 LYS A CA 1
ATOM 4181 C C . LYS A 1 537 ? -41.031 -21.188 -1.34 1 37.44 537 LYS A C 1
ATOM 4183 O O . LYS A 1 537 ? -42.188 -21.5 -1.154 1 37.44 537 LYS A O 1
ATOM 4188 N N . ASN A 1 538 ? -40.094 -21.859 -0.407 1 32.59 538 ASN A N 1
ATOM 4189 C CA . ASN A 1 538 ? -40.719 -22.516 0.743 1 32.59 538 ASN A CA 1
ATOM 4190 C C . ASN A 1 538 ? -40.719 -21.609 1.967 1 32.59 538 ASN A C 1
ATOM 4192 O O . ASN A 1 538 ? -40.844 -22.078 3.098 1 32.59 538 ASN A O 1
ATOM 4196 N N . LEU A 1 539 ? -40.094 -20.406 2.072 1 29.92 539 LEU A N 1
ATOM 4197 C CA . LEU A 1 539 ? -40.125 -19.766 3.383 1 29.92 539 LEU A CA 1
ATOM 4198 C C . LEU A 1 539 ? -41.469 -19.094 3.621 1 29.92 539 LEU A C 1
ATOM 4200 O O . LEU A 1 539 ? -41.906 -18.25 2.832 1 29.92 539 LEU A O 1
ATOM 4204 N N . ASP A 1 540 ? -42.312 -19.703 4.473 1 29.31 540 ASP A N 1
ATOM 4205 C CA . ASP A 1 540 ? -43.562 -19.188 5.078 1 29.31 540 ASP A CA 1
ATOM 4206 C C . ASP A 1 540 ? -43.312 -17.859 5.773 1 29.31 540 ASP A C 1
ATOM 4208 O O . ASP A 1 540 ? -42.25 -17.656 6.402 1 29.31 540 ASP A O 1
ATOM 4212 N N . GLN A 1 541 ? -43.844 -16.703 5.543 1 31.78 541 GLN A N 1
ATOM 4213 C CA . GLN A 1 541 ? -43.938 -15.32 5.996 1 31.78 541 GLN A CA 1
ATOM 4214 C C . GLN A 1 541 ? -44 -15.242 7.516 1 31.78 541 GLN A C 1
ATOM 4216 O O . GLN A 1 541 ? -43.625 -14.227 8.109 1 31.78 541 GLN A O 1
ATOM 4221 N N . SER A 1 542 ? -44.5 -16.203 8.359 1 30.98 542 SER A N 1
ATOM 4222 C CA . SER A 1 542 ? -44.938 -16.062 9.742 1 30.98 542 SER A CA 1
ATOM 4223 C C . SER A 1 542 ? -43.75 -15.852 10.688 1 30.98 542 SER A C 1
ATOM 4225 O O . SER A 1 542 ? -43.906 -15.195 11.719 1 30.98 542 SER A O 1
ATOM 4227 N N . ALA A 1 543 ? -42.594 -16.469 10.508 1 28.17 543 ALA A N 1
ATOM 4228 C CA . ALA A 1 543 ? -41.625 -16.547 11.594 1 28.17 543 ALA A CA 1
ATOM 4229 C C . ALA A 1 543 ? -40.844 -15.242 11.711 1 28.17 543 ALA A C 1
ATOM 4231 O O . ALA A 1 543 ? -40.156 -15.016 12.711 1 28.17 543 ALA A O 1
ATOM 4232 N N . VAL A 1 544 ? -40.781 -14.406 10.781 1 30.94 544 VAL A N 1
ATOM 4233 C CA . VAL A 1 544 ? -39.969 -13.195 10.93 1 30.94 544 VAL A CA 1
ATOM 4234 C C . VAL A 1 544 ? -40.656 -12.242 11.914 1 30.94 544 VAL A C 1
ATOM 4236 O O . VAL A 1 544 ? -39.969 -11.516 12.648 1 30.94 544 VAL A O 1
ATOM 4239 N N . ASP A 1 545 ? -41.938 -12.289 12.109 1 30.28 545 ASP A N 1
ATOM 4240 C CA . ASP A 1 545 ? -42.656 -11.359 12.984 1 30.28 545 ASP A CA 1
ATOM 4241 C C . ASP A 1 545 ? -42.406 -11.68 14.453 1 30.28 545 ASP A C 1
ATOM 4243 O O . ASP A 1 545 ? -42.312 -10.773 15.281 1 30.28 545 ASP A O 1
ATOM 4247 N N . ALA A 1 546 ? -42.281 -12.969 14.797 1 28.92 546 ALA A N 1
ATOM 4248 C CA . ALA A 1 546 ? -42.25 -13.32 16.203 1 28.92 546 ALA A CA 1
ATOM 4249 C C . ALA A 1 546 ? -40.875 -12.969 16.812 1 28.92 546 ALA A C 1
ATOM 4251 O O . ALA A 1 546 ? -40.812 -12.57 17.984 1 28.92 546 ALA A O 1
ATOM 4252 N N . ALA A 1 547 ? -39.812 -13.188 16.125 1 26.98 547 ALA A N 1
ATOM 4253 C CA . ALA A 1 547 ? -38.531 -13.039 16.797 1 26.98 547 ALA A CA 1
ATOM 4254 C C . ALA A 1 547 ? -38.219 -11.57 17.078 1 26.98 547 ALA A C 1
ATOM 4256 O O . ALA A 1 547 ? -37.406 -11.258 17.953 1 26.98 547 ALA A O 1
ATOM 4257 N N . ALA A 1 548 ? -38.906 -10.594 16.453 1 26.89 548 ALA A N 1
ATOM 4258 C CA . ALA A 1 548 ? -38.75 -9.195 16.828 1 26.89 548 ALA A CA 1
ATOM 4259 C C . ALA A 1 548 ? -39.312 -8.914 18.203 1 26.89 548 ALA A C 1
ATOM 4261 O O . ALA A 1 548 ? -38.75 -8.125 18.969 1 26.89 548 ALA A O 1
ATOM 4262 N N . ALA A 1 549 ? -40.438 -9.594 18.656 1 27.59 549 ALA A N 1
ATOM 4263 C CA . ALA A 1 549 ? -41.188 -9.25 19.859 1 27.59 549 ALA A CA 1
ATOM 4264 C C . ALA A 1 549 ? -40.5 -9.781 21.109 1 27.59 549 ALA A C 1
ATOM 4266 O O . ALA A 1 549 ? -40.656 -9.242 22.203 1 27.59 549 ALA A O 1
ATOM 4267 N N . ALA A 1 550 ? -39.969 -11.055 21.031 1 24.86 550 ALA A N 1
ATOM 4268 C CA . ALA A 1 550 ? -39.625 -11.625 22.344 1 24.86 550 ALA A CA 1
ATOM 4269 C C . ALA A 1 550 ? -38.469 -10.875 22.984 1 24.86 550 ALA A C 1
ATOM 4271 O O . ALA A 1 550 ? -38.188 -11.055 24.172 1 24.86 550 ALA A O 1
ATOM 4272 N N . LYS A 1 551 ? -37.375 -10.438 22.344 1 27.81 551 LYS A N 1
ATOM 4273 C CA . LYS A 1 551 ? -36.219 -10.086 23.156 1 27.81 551 LYS A CA 1
ATOM 4274 C C . LYS A 1 551 ? -36.438 -8.766 23.891 1 27.81 551 LYS A C 1
ATOM 4276 O O . LYS A 1 551 ? -35.5 -8.203 24.453 1 27.81 551 LYS A O 1
ATOM 4281 N N . ILE A 1 552 ? -37.688 -8.195 23.984 1 25.64 552 ILE A N 1
ATOM 4282 C CA . ILE A 1 552 ? -37.781 -6.961 24.75 1 25.64 552 ILE A CA 1
ATOM 4283 C C . ILE A 1 552 ? -37.562 -7.262 26.234 1 25.64 552 ILE A C 1
ATOM 4285 O O . ILE A 1 552 ? -37.594 -6.352 27.062 1 25.64 552 ILE A O 1
ATOM 4289 N N . GLY A 1 553 ? -37.812 -8.484 26.719 1 23.42 553 GLY A N 1
ATOM 4290 C CA . GLY A 1 553 ? -38.031 -8.391 28.156 1 23.42 553 GLY A CA 1
ATOM 4291 C C . GLY A 1 553 ? -36.781 -8.078 28.953 1 23.42 553 GLY A C 1
ATOM 4292 O O . GLY A 1 553 ? -36.844 -7.445 30 1 23.42 553 GLY A O 1
ATOM 4293 N N . THR A 1 554 ? -35.938 -9.039 29.156 1 23.2 554 THR A N 1
ATOM 4294 C CA . THR A 1 554 ? -35.375 -9.078 30.5 1 23.2 554 THR A CA 1
ATOM 4295 C C . THR A 1 554 ? -34.406 -7.914 30.719 1 23.2 554 THR A C 1
ATOM 4297 O O . THR A 1 554 ? -33.906 -7.332 29.766 1 23.2 554 THR A O 1
ATOM 4300 N N . THR A 1 555 ? -34.062 -7.477 32.031 1 22.47 555 THR A N 1
ATOM 4301 C CA . THR A 1 555 ? -33.531 -6.43 32.875 1 22.47 555 THR A CA 1
ATOM 4302 C C . THR A 1 555 ? -32.094 -6.059 32.469 1 22.47 555 THR A C 1
ATOM 4304 O O . THR A 1 555 ? -31.734 -4.883 32.469 1 22.47 555 THR A O 1
ATOM 4307 N N . ALA A 1 556 ? -31.156 -6.891 32.969 1 21.53 556 ALA A N 1
ATOM 4308 C CA . ALA A 1 556 ? -29.859 -6.449 33.5 1 21.53 556 ALA A CA 1
ATOM 4309 C C . ALA A 1 556 ? -29.062 -5.719 32.406 1 21.53 556 ALA A C 1
ATOM 4311 O O . ALA A 1 556 ? -29.391 -5.801 31.234 1 21.53 556 ALA A O 1
ATOM 4312 N N . ALA A 1 557 ? -27.531 -5.652 32.719 1 24.47 557 ALA A N 1
ATOM 4313 C CA . ALA A 1 557 ? -26.438 -4.758 32.344 1 24.47 557 ALA A CA 1
ATOM 4314 C C . ALA A 1 557 ? -26.172 -4.828 30.859 1 24.47 557 ALA A C 1
ATOM 4316 O O . ALA A 1 557 ? -25.766 -5.875 30.328 1 24.47 557 ALA A O 1
ATOM 4317 N N . GLU A 1 558 ? -26.875 -4.281 30.016 1 22.28 558 GLU A N 1
ATOM 4318 C CA . GLU A 1 558 ? -27.188 -4.219 28.594 1 22.28 558 GLU A CA 1
ATOM 4319 C C . GLU A 1 558 ? -25.938 -3.961 27.766 1 22.28 558 GLU A C 1
ATOM 4321 O O . GLU A 1 558 ? -25.312 -2.912 27.891 1 22.28 558 GLU A O 1
ATOM 4326 N N . THR A 1 559 ? -25.156 -5.004 27.734 1 23.22 559 THR A N 1
ATOM 4327 C CA . THR A 1 559 ? -23.906 -4.832 26.984 1 23.22 559 THR A CA 1
ATOM 4328 C C . THR A 1 559 ? -24.156 -4.117 25.656 1 23.22 559 THR A C 1
ATOM 4330 O O . THR A 1 559 ? -25.031 -4.523 24.891 1 23.22 559 THR A O 1
ATOM 4333 N N . PRO A 1 560 ? -23.969 -2.768 25.75 1 24.22 560 PRO A N 1
ATOM 4334 C CA . PRO A 1 560 ? -24.375 -1.941 24.609 1 24.22 560 PRO A CA 1
ATOM 4335 C C . PRO A 1 560 ? -24.156 -2.631 23.266 1 24.22 560 PRO A C 1
ATOM 4337 O O . PRO A 1 560 ? -23.078 -3.168 23.016 1 24.22 560 PRO A O 1
ATOM 4340 N N . VAL A 1 561 ? -25.156 -3.359 22.938 1 24.03 561 VAL A N 1
ATOM 4341 C CA . VAL A 1 561 ? -25.328 -3.836 21.562 1 24.03 561 VAL A CA 1
ATOM 4342 C C . VAL A 1 561 ? -24.953 -2.732 20.578 1 24.03 561 VAL A C 1
ATOM 4344 O O . VAL A 1 561 ? -25.5 -1.635 20.625 1 24.03 561 VAL A O 1
ATOM 4347 N N . CYS A 1 562 ? -23.734 -2.574 20.484 1 24.38 562 CYS A N 1
ATOM 4348 C CA . CYS A 1 562 ? -23.25 -1.593 19.516 1 24.38 562 CYS A CA 1
ATOM 4349 C C . CYS A 1 562 ? -24.156 -1.553 18.297 1 24.38 562 CYS A C 1
ATOM 4351 O O . CYS A 1 562 ? -24.188 -2.496 17.5 1 24.38 562 CYS A O 1
ATOM 4353 N N . GLU A 1 563 ? -25.422 -1.171 18.5 1 25.16 563 GLU A N 1
ATOM 4354 C CA . GLU A 1 563 ? -26.359 -0.857 17.422 1 25.16 563 GLU A CA 1
ATOM 4355 C C . GLU A 1 563 ? -25.688 -0.061 16.312 1 25.16 563 GLU A C 1
ATOM 4357 O O . GLU A 1 563 ? -25.391 1.122 16.484 1 25.16 563 GLU A O 1
ATOM 4362 N N . THR A 1 564 ? -24.672 -0.443 15.914 1 26.19 564 THR A N 1
ATOM 4363 C CA . THR A 1 564 ? -24.109 0.301 14.789 1 26.19 564 THR A CA 1
ATOM 4364 C C . THR A 1 564 ? -25.141 0.458 13.672 1 26.19 564 THR A C 1
ATOM 4366 O O . THR A 1 564 ? -25.594 -0.532 13.094 1 26.19 564 THR A O 1
ATOM 4369 N N . PRO A 1 565 ? -26.172 1.346 13.938 1 25.78 565 PRO A N 1
ATOM 4370 C CA . PRO A 1 565 ? -27.156 1.621 12.891 1 25.78 565 PRO A CA 1
ATOM 4371 C C . PRO A 1 565 ? -26.516 1.795 11.516 1 25.78 565 PRO A C 1
ATOM 4373 O O . PRO A 1 565 ? -25.719 2.713 11.312 1 25.78 565 PRO A O 1
ATOM 4376 N N . PHE A 1 566 ? -26.188 0.817 10.898 1 27.31 566 PHE A N 1
ATOM 4377 C CA . PHE A 1 566 ? -25.828 0.69 9.484 1 27.31 566 PHE A CA 1
ATOM 4378 C C . PHE A 1 566 ? -26.875 1.357 8.602 1 27.31 566 PHE A C 1
ATOM 4380 O O . PHE A 1 566 ? -26.844 1.22 7.379 1 27.31 566 PHE A O 1
ATOM 4387 N N . SER A 1 567 ? -28.094 1.86 9.055 1 25.97 567 SER A N 1
ATOM 4388 C CA . SER A 1 567 ? -29.188 2.367 8.25 1 25.97 567 SER A CA 1
ATOM 4389 C C . SER A 1 567 ? -28.75 3.559 7.402 1 25.97 567 SER A C 1
ATOM 4391 O O . SER A 1 567 ? -29.172 3.695 6.25 1 25.97 567 SER A O 1
ATOM 4393 N N . GLY A 1 568 ? -28.438 4.723 8.008 1 26.83 568 GLY A N 1
ATOM 4394 C CA . GLY A 1 568 ? -28.281 6.004 7.34 1 26.83 568 GLY A CA 1
ATOM 4395 C C . GLY A 1 568 ? -26.969 6.129 6.594 1 26.83 568 GLY A C 1
ATOM 4396 O O . GLY A 1 568 ? -26.469 7.238 6.391 1 26.83 568 GLY A O 1
ATOM 4397 N N . LYS A 1 569 ? -26.281 5.043 6.469 1 30.17 569 LYS A N 1
ATOM 4398 C CA . LYS A 1 569 ? -24.984 5.16 5.828 1 30.17 569 LYS A CA 1
ATOM 4399 C C . LYS A 1 569 ? -25.125 5.473 4.344 1 30.17 569 LYS A C 1
ATOM 4401 O O . LYS A 1 569 ? -25.906 4.844 3.641 1 30.17 569 LYS A O 1
ATOM 4406 N N . THR A 1 570 ? -24.938 6.777 4.074 1 28.03 570 THR A N 1
ATOM 4407 C CA . THR A 1 570 ? -25 7.219 2.684 1 28.03 570 THR A CA 1
ATOM 4408 C C . THR A 1 570 ? -24.125 6.328 1.797 1 28.03 570 THR A C 1
ATOM 4410 O O . THR A 1 570 ? -23.219 5.652 2.285 1 28.03 570 THR A O 1
ATOM 4413 N N . ASP A 1 571 ? -24.484 6.137 0.482 1 30.42 571 ASP A N 1
ATOM 4414 C CA . ASP A 1 571 ? -24.047 5.32 -0.643 1 30.42 571 ASP A CA 1
ATOM 4415 C C . ASP A 1 571 ? -22.531 5.23 -0.696 1 30.42 571 ASP A C 1
ATOM 4417 O O . ASP A 1 571 ? -21.969 4.184 -1.042 1 30.42 571 ASP A O 1
ATOM 4421 N N . HIS A 1 572 ? -21.812 6.352 -0.552 1 31.72 572 HIS A N 1
ATOM 4422 C CA . HIS A 1 572 ? -20.391 6.434 -0.825 1 31.72 572 HIS A CA 1
ATOM 4423 C C . HIS A 1 572 ? -19.578 5.809 0.302 1 31.72 572 HIS A C 1
ATOM 4425 O O . HIS A 1 572 ? -18.344 5.719 0.213 1 31.72 572 HIS A O 1
ATOM 4431 N N . GLU A 1 573 ? -20.125 5.652 1.495 1 35.03 573 GLU A N 1
ATOM 4432 C CA . GLU A 1 573 ? -19.469 5.199 2.715 1 35.03 573 GLU A CA 1
ATOM 4433 C C . GLU A 1 573 ? -19.109 3.717 2.637 1 35.03 573 GLU A C 1
ATOM 4435 O O . GLU A 1 573 ? -18.453 3.186 3.525 1 35.03 573 GLU A O 1
ATOM 4440 N N . LEU A 1 574 ? -19.812 2.977 1.805 1 36.56 574 LEU A N 1
ATOM 4441 C CA . LEU A 1 574 ? -19.703 1.524 1.72 1 36.56 574 LEU A CA 1
ATOM 4442 C C . LEU A 1 574 ? -18.469 1.12 0.92 1 36.56 574 LEU A C 1
ATOM 4444 O O . LEU A 1 574 ? -18.578 0.723 -0.242 1 36.56 574 LEU A O 1
ATOM 4448 N N . VAL A 1 575 ? -17.516 1.861 0.838 1 40.59 575 VAL A N 1
ATOM 4449 C CA . VAL A 1 575 ? -16.406 1.354 0.036 1 40.59 575 VAL A CA 1
ATOM 4450 C C . VAL A 1 575 ? -15.961 -0.005 0.571 1 40.59 575 VAL A C 1
ATOM 4452 O O . VAL A 1 575 ? -15.555 -0.12 1.729 1 40.59 575 VAL A O 1
ATOM 4455 N N . GLU A 1 576 ? -16.422 -1.141 0.045 1 56.31 576 GLU A N 1
ATOM 4456 C CA . GLU A 1 576 ? -15.953 -2.525 -0.004 1 56.31 576 GLU A CA 1
ATOM 4457 C C . GLU A 1 576 ? -14.445 -2.6 -0.18 1 56.31 576 GLU A C 1
ATOM 4459 O O . GLU A 1 576 ? -13.898 -2.088 -1.162 1 56.31 576 GLU A O 1
ATOM 4464 N N . GLY A 1 577 ? -13.688 -2.695 0.97 1 63.09 577 GLY A N 1
ATOM 4465 C CA . GLY A 1 577 ? -12.258 -2.9 0.806 1 63.09 577 GLY A CA 1
ATOM 4466 C C . GLY A 1 577 ? -11.812 -4.297 1.185 1 63.09 577 GLY A C 1
ATOM 4467 O O . GLY A 1 577 ? -12.617 -5.125 1.609 1 63.09 577 GLY A O 1
ATOM 4468 N N . PRO A 1 578 ? -10.609 -4.648 0.876 1 77.44 578 PRO A N 1
ATOM 4469 C CA . PRO A 1 578 ? -10.039 -5.953 1.229 1 77.44 578 PRO A CA 1
ATOM 4470 C C . PRO A 1 578 ? -10 -6.191 2.736 1 77.44 578 PRO A C 1
ATOM 4472 O O . PRO A 1 578 ? -9.766 -5.258 3.508 1 77.44 578 PRO A O 1
ATOM 4475 N N . ASN A 1 579 ? -10.461 -7.336 3.141 1 87.69 579 ASN A N 1
ATOM 4476 C CA . ASN A 1 579 ? -10.398 -7.789 4.523 1 87.69 579 ASN A CA 1
ATOM 4477 C C . ASN A 1 579 ? -9.148 -8.633 4.785 1 87.69 579 ASN A C 1
ATOM 4479 O O . ASN A 1 579 ? -9.031 -9.742 4.273 1 87.69 579 ASN A O 1
ATOM 4483 N N . ALA A 1 580 ? -8.219 -8.086 5.566 1 88.94 580 ALA A N 1
ATOM 4484 C CA . ALA A 1 580 ? -7.016 -8.852 5.902 1 88.94 580 ALA A CA 1
ATOM 4485 C C . ALA A 1 580 ? -7.363 -10.055 6.766 1 88.94 580 ALA A C 1
ATOM 4487 O O . ALA A 1 580 ? -7.988 -9.914 7.82 1 88.94 580 ALA A O 1
ATOM 4488 N N . VAL A 1 581 ? -6.93 -11.258 6.355 1 92.56 581 VAL A N 1
ATOM 4489 C CA . VAL A 1 581 ? -7.262 -12.438 7.148 1 92.56 581 VAL A CA 1
ATOM 4490 C C . VAL A 1 581 ? -5.98 -13.117 7.629 1 92.56 581 VAL A C 1
ATOM 4492 O O . VAL A 1 581 ? -6.02 -13.961 8.531 1 92.56 581 VAL A O 1
ATOM 4495 N N . THR A 1 582 ? -4.848 -12.844 6.996 1 89.94 582 THR A N 1
ATOM 4496 C CA . THR A 1 582 ? -3.533 -13.266 7.461 1 89.94 582 THR A CA 1
ATOM 4497 C C . THR A 1 582 ? -2.551 -12.102 7.438 1 89.94 582 THR A C 1
ATOM 4499 O O . THR A 1 582 ? -2.457 -11.375 6.441 1 89.94 582 THR A O 1
ATOM 4502 N N . TRP A 1 583 ? -1.89 -11.875 8.578 1 91.69 583 TRP A N 1
ATOM 4503 C CA . TRP A 1 583 ? -0.882 -10.82 8.602 1 91.69 583 TRP A CA 1
ATOM 4504 C C . TRP A 1 583 ? 0.221 -11.148 9.609 1 91.69 583 TRP A C 1
ATOM 4506 O O . TRP A 1 583 ? 0.087 -12.078 10.406 1 91.69 583 TRP A O 1
ATOM 4516 N N . GLY A 1 584 ? 1.323 -10.523 9.438 1 91.88 584 GLY A N 1
ATOM 4517 C CA . GLY A 1 584 ? 2.469 -10.711 10.312 1 91.88 584 GLY A CA 1
ATOM 4518 C C . GLY A 1 584 ? 3.125 -9.406 10.719 1 91.88 584 GLY A C 1
ATOM 4519 O O . GLY A 1 584 ? 3.088 -8.422 9.977 1 91.88 584 GLY A O 1
ATOM 4520 N N . VAL A 1 585 ? 3.58 -9.352 11.914 1 93.06 585 VAL A N 1
ATOM 4521 C CA . VAL A 1 585 ? 4.324 -8.227 12.469 1 93.06 585 VAL A CA 1
ATOM 4522 C C . VAL A 1 585 ? 5.773 -8.641 12.727 1 93.06 585 VAL A C 1
ATOM 4524 O O . VAL A 1 585 ? 6.035 -9.539 13.531 1 93.06 585 VAL A O 1
ATOM 4527 N N . PHE A 1 586 ? 6.684 -7.992 12.023 1 86.25 586 PHE A N 1
ATOM 4528 C CA . PHE A 1 586 ? 8.094 -8.367 12.094 1 86.25 586 PHE A CA 1
ATOM 4529 C C . PHE A 1 586 ? 8.953 -7.156 12.461 1 86.25 586 PHE A C 1
ATOM 4531 O O . PHE A 1 586 ? 8.602 -6.02 12.133 1 86.25 586 PHE A O 1
ATOM 4538 N N . PRO A 1 587 ? 10.039 -7.402 13.156 1 86.44 587 PRO A N 1
ATOM 4539 C CA . PRO A 1 587 ? 10.914 -6.285 13.523 1 86.44 587 PRO A CA 1
ATOM 4540 C C . PRO A 1 587 ? 11.43 -5.512 12.312 1 86.44 587 PRO A C 1
ATOM 4542 O O . PRO A 1 587 ? 11.906 -6.117 11.344 1 86.44 587 PRO A O 1
ATOM 4545 N N . GLY A 1 588 ? 11.273 -4.223 12.414 1 81.06 588 GLY A N 1
ATOM 4546 C CA . GLY A 1 588 ? 11.891 -3.367 11.414 1 81.06 588 GLY A CA 1
ATOM 4547 C C . GLY A 1 588 ? 11.164 -3.395 10.078 1 81.06 588 GLY A C 1
ATOM 4548 O O . GLY A 1 588 ? 11.719 -2.998 9.055 1 81.06 588 GLY A O 1
ATOM 4549 N N . LYS A 1 589 ? 9.93 -3.904 10.117 1 83.31 589 LYS A N 1
ATOM 4550 C CA . LYS A 1 589 ? 9.188 -4.027 8.867 1 83.31 589 LYS A CA 1
ATOM 4551 C C . LYS A 1 589 ? 7.797 -3.42 8.992 1 83.31 589 LYS A C 1
ATOM 4553 O O . LYS A 1 589 ? 7.277 -3.26 10.102 1 83.31 589 LYS A O 1
ATOM 4558 N N . GLU A 1 590 ? 7.273 -3.074 7.816 1 83 590 GLU A N 1
ATOM 4559 C CA . GLU A 1 590 ? 5.84 -2.803 7.77 1 83 590 GLU A CA 1
ATOM 4560 C C . GLU A 1 590 ? 5.031 -4.07 8.039 1 83 590 GLU A C 1
ATOM 4562 O O . GLU A 1 590 ? 5.57 -5.176 8.008 1 83 590 GLU A O 1
ATOM 4567 N N . ILE A 1 591 ? 3.738 -3.811 8.305 1 88.06 591 ILE A N 1
ATOM 4568 C CA . ILE A 1 591 ? 2.887 -4.98 8.492 1 88.06 591 ILE A CA 1
ATOM 4569 C C . ILE A 1 591 ? 2.725 -5.719 7.168 1 88.06 591 ILE A C 1
ATOM 4571 O O . ILE A 1 591 ? 2.455 -5.102 6.133 1 88.06 591 ILE A O 1
ATOM 4575 N N . ILE A 1 592 ? 3.004 -7.012 7.223 1 82.75 592 ILE A N 1
ATOM 4576 C CA . ILE A 1 592 ? 2.844 -7.836 6.027 1 82.75 592 ILE A CA 1
ATOM 4577 C C . ILE A 1 592 ? 1.517 -8.586 6.094 1 82.75 592 ILE A C 1
ATOM 4579 O O . ILE A 1 592 ? 1.238 -9.289 7.066 1 82.75 592 ILE A O 1
ATOM 4583 N N . GLN A 1 593 ? 0.674 -8.359 5.117 1 85.25 593 GLN A N 1
ATOM 4584 C CA . GLN A 1 593 ? -0.618 -9.039 5.062 1 85.25 593 GLN A CA 1
ATOM 4585 C C . GLN A 1 593 ? -0.786 -9.797 3.75 1 85.25 593 GLN A C 1
ATOM 4587 O O . GLN A 1 593 ? -1.426 -9.305 2.818 1 85.25 593 GLN A O 1
ATOM 4592 N N . PRO A 1 594 ? -0.392 -11.031 3.637 1 77.19 594 PRO A N 1
ATOM 4593 C CA . PRO A 1 594 ? -0.333 -11.781 2.377 1 77.19 594 PRO A CA 1
ATOM 4594 C C . PRO A 1 594 ? -1.709 -12.234 1.896 1 77.19 594 PRO A C 1
ATOM 4596 O O . PRO A 1 594 ? -1.893 -12.508 0.708 1 77.19 594 PRO A O 1
ATOM 4599 N N . THR A 1 595 ? -2.639 -12.398 2.824 1 81.69 595 THR A N 1
ATOM 4600 C CA . THR A 1 595 ? -3.941 -12.93 2.441 1 81.69 595 THR A CA 1
ATOM 4601 C C . THR A 1 595 ? -5.051 -11.945 2.789 1 81.69 595 THR A C 1
ATOM 4603 O O . THR A 1 595 ? -5.172 -11.516 3.938 1 81.69 595 THR A O 1
ATOM 4606 N N . VAL A 1 596 ? -5.777 -11.547 1.798 1 83 596 VAL A N 1
ATOM 4607 C CA . VAL A 1 596 ? -6.914 -10.648 1.962 1 83 596 VAL A CA 1
ATOM 4608 C C . VAL A 1 596 ? -8.125 -11.203 1.217 1 83 596 VAL A C 1
ATOM 4610 O O . VAL A 1 596 ? -7.977 -11.883 0.196 1 83 596 VAL A O 1
ATOM 4613 N N . ILE A 1 597 ? -9.289 -11.031 1.734 1 83.94 597 ILE A N 1
ATOM 4614 C CA . ILE A 1 597 ? -10.523 -11.438 1.086 1 83.94 597 ILE A CA 1
ATOM 4615 C C . ILE A 1 597 ? -11.328 -10.211 0.683 1 83.94 597 ILE A C 1
ATOM 4617 O O . ILE A 1 597 ? -11.578 -9.32 1.506 1 83.94 597 ILE A O 1
ATOM 4621 N N . GLU A 1 598 ? -11.594 -10.117 -0.559 1 78.56 598 GLU A N 1
ATOM 4622 C CA . GLU A 1 598 ? -12.422 -9.039 -1.086 1 78.56 598 GLU A CA 1
ATOM 4623 C C . GLU A 1 598 ? -13.414 -9.555 -2.121 1 78.56 598 GLU A C 1
ATOM 4625 O O . GLU A 1 598 ? -13.305 -10.695 -2.578 1 78.56 598 GLU A O 1
ATOM 4630 N N . LYS A 1 599 ? -14.312 -8.773 -2.48 1 78.62 599 LYS A N 1
ATOM 4631 C CA . LYS A 1 599 ? -15.398 -9.18 -3.369 1 78.62 599 LYS A CA 1
ATOM 4632 C C . LYS A 1 599 ? -14.859 -9.609 -4.73 1 78.62 599 LYS A C 1
ATOM 4634 O O . LYS A 1 599 ? -15.234 -10.664 -5.25 1 78.62 599 LYS A O 1
ATOM 4639 N N . VAL A 1 600 ? -13.977 -8.883 -5.27 1 71.31 600 VAL A N 1
ATOM 4640 C CA . VAL A 1 600 ? -13.461 -9.141 -6.613 1 71.31 600 VAL A CA 1
ATOM 4641 C C . VAL A 1 600 ? -12.75 -10.492 -6.648 1 71.31 600 VAL A C 1
ATOM 4643 O O . VAL A 1 600 ? -12.953 -11.281 -7.57 1 71.31 600 VAL A O 1
ATOM 4646 N N . SER A 1 601 ? -11.938 -10.734 -5.676 1 74.06 601 SER A N 1
ATOM 4647 C CA . SER A 1 601 ? -11.227 -12 -5.609 1 74.06 601 SER A CA 1
ATOM 4648 C C . SER A 1 601 ? -12.188 -13.164 -5.379 1 74.06 601 SER A C 1
ATOM 4650 O O . SER A 1 601 ? -11.992 -14.25 -5.926 1 74.06 601 SER A O 1
ATOM 4652 N N . PHE A 1 602 ? -13.242 -12.945 -4.59 1 85.25 602 PHE A N 1
ATOM 4653 C CA . PHE A 1 602 ? -14.219 -13.984 -4.305 1 85.25 602 PHE A CA 1
ATOM 4654 C C . PHE A 1 602 ? -14.984 -14.367 -5.562 1 85.25 602 PHE A C 1
ATOM 4656 O O . PHE A 1 602 ? -15.211 -15.547 -5.824 1 85.25 602 PHE A O 1
ATOM 4663 N N . LEU A 1 603 ? -15.273 -13.328 -6.32 1 80.69 603 LEU A N 1
ATOM 4664 C CA . LEU A 1 603 ? -16.047 -13.594 -7.527 1 80.69 603 LEU A CA 1
ATOM 4665 C C . LEU A 1 603 ? -15.195 -14.305 -8.57 1 80.69 603 LEU A C 1
ATOM 4667 O O . LEU A 1 603 ? -15.695 -15.18 -9.289 1 80.69 603 LEU A O 1
ATOM 4671 N N . ALA A 1 604 ? -13.961 -13.914 -8.688 1 74.12 604 ALA A N 1
ATOM 4672 C CA . ALA A 1 604 ? -13.055 -14.641 -9.562 1 74.12 604 ALA A CA 1
ATOM 4673 C C . ALA A 1 604 ? -12.93 -16.109 -9.148 1 74.12 604 ALA A C 1
ATOM 4675 O O . ALA A 1 604 ? -12.945 -17 -9.992 1 74.12 604 ALA A O 1
ATOM 4676 N N . TRP A 1 605 ? -12.859 -16.297 -7.906 1 82.62 605 TRP A N 1
ATOM 4677 C CA . TRP A 1 605 ? -12.773 -17.656 -7.379 1 82.62 605 TRP A CA 1
ATOM 4678 C C . TRP A 1 605 ? -14.07 -18.422 -7.625 1 82.62 605 TRP A C 1
ATOM 4680 O O . TRP A 1 605 ? -14.047 -19.609 -7.949 1 82.62 605 TRP A O 1
ATOM 4690 N N . ARG A 1 606 ? -15.156 -17.766 -7.406 1 85.81 606 ARG A N 1
ATOM 4691 C CA . ARG A 1 606 ? -16.453 -18.391 -7.656 1 85.81 606 ARG A CA 1
ATOM 4692 C C . ARG A 1 606 ? -16.531 -18.969 -9.062 1 85.81 606 ARG A C 1
ATOM 4694 O O . ARG A 1 606 ? -16.953 -20.109 -9.242 1 85.81 606 ARG A O 1
ATOM 4701 N N . ASP A 1 607 ? -16.094 -18.219 -9.977 1 80.06 607 ASP A N 1
ATOM 4702 C CA . ASP A 1 607 ? -16.125 -18.672 -11.359 1 80.06 607 ASP A CA 1
ATOM 4703 C C . ASP A 1 607 ? -15.258 -19.922 -11.547 1 80.06 607 ASP A C 1
ATOM 4705 O O . ASP A 1 607 ? -15.688 -20.891 -12.156 1 80.06 607 ASP A O 1
ATOM 4709 N N . GLU A 1 608 ? -14.102 -19.891 -10.977 1 79.06 608 GLU A N 1
ATOM 4710 C CA . GLU A 1 608 ? -13.195 -21.016 -11.07 1 79.06 608 GLU A CA 1
ATOM 4711 C C . GLU A 1 608 ? -13.758 -22.234 -10.336 1 79.06 608 GLU A C 1
ATOM 4713 O O . GLU A 1 608 ? -13.688 -23.359 -10.844 1 79.06 608 GLU A O 1
ATOM 4718 N N . ALA A 1 609 ? -14.273 -22.016 -9.195 1 87.81 609 ALA A N 1
ATOM 4719 C CA . ALA A 1 609 ? -14.789 -23.094 -8.359 1 87.81 609 ALA A CA 1
ATOM 4720 C C . ALA A 1 609 ? -15.914 -23.844 -9.055 1 87.81 609 ALA A C 1
ATOM 4722 O O . ALA A 1 609 ? -15.969 -25.078 -9.016 1 87.81 609 ALA A O 1
ATOM 4723 N N . PHE A 1 610 ? -16.75 -23.156 -9.727 1 90.62 610 PHE A N 1
ATOM 4724 C CA . PHE A 1 610 ? -17.875 -23.812 -10.375 1 90.62 610 PHE A CA 1
ATOM 4725 C C . PHE A 1 610 ? -17.453 -24.422 -11.711 1 90.62 610 PHE A C 1
ATOM 4727 O O . PHE A 1 610 ? -18.062 -25.391 -12.172 1 90.62 610 PHE A O 1
ATOM 4734 N N . GLU A 1 611 ? -16.438 -23.797 -12.266 1 82.88 611 GLU A N 1
ATOM 4735 C CA . GLU A 1 611 ? -15.883 -24.438 -13.453 1 82.88 611 GLU A CA 1
ATOM 4736 C C . GLU A 1 611 ? -15.297 -25.812 -13.125 1 82.88 611 GLU A C 1
ATOM 4738 O O . GLU A 1 611 ? -15.375 -26.734 -13.938 1 82.88 611 GLU A O 1
ATOM 4743 N N . ILE A 1 612 ? -14.797 -25.922 -11.984 1 87.31 612 ILE A N 1
ATOM 4744 C CA . ILE A 1 612 ? -14.219 -27.188 -11.547 1 87.31 612 ILE A CA 1
ATOM 4745 C C . ILE A 1 612 ? -15.328 -28.234 -11.383 1 87.31 612 ILE A C 1
ATOM 4747 O O . ILE A 1 612 ? -15.133 -29.406 -11.711 1 87.31 612 ILE A O 1
ATOM 4751 N N . TRP A 1 613 ? -16.469 -27.891 -10.938 1 92.38 613 TRP A N 1
ATOM 4752 C CA . TRP A 1 613 ? -17.609 -28.797 -10.891 1 92.38 613 TRP A CA 1
ATOM 4753 C C . TRP A 1 613 ? -17.922 -29.344 -12.281 1 92.38 613 TRP A C 1
ATOM 4755 O O . TRP A 1 613 ? -18.203 -30.531 -12.438 1 92.38 613 TRP A O 1
ATOM 4765 N N . ARG A 1 614 ? -17.875 -28.422 -13.188 1 85.88 614 ARG A N 1
ATOM 4766 C CA . ARG A 1 614 ? -18.156 -28.797 -14.57 1 85.88 614 ARG A CA 1
ATOM 4767 C C . ARG A 1 614 ? -17.109 -29.766 -15.102 1 85.88 614 ARG A C 1
ATOM 4769 O O . ARG A 1 614 ? -17.453 -30.75 -15.766 1 85.88 614 ARG A O 1
ATOM 4776 N N . ASP A 1 615 ? -15.906 -29.531 -14.797 1 83.25 615 ASP A N 1
ATOM 4777 C CA . ASP A 1 615 ? -14.828 -30.422 -15.219 1 83.25 615 ASP A CA 1
ATOM 4778 C C . ASP A 1 615 ? -14.977 -31.797 -14.586 1 83.25 615 ASP A C 1
ATOM 4780 O O . ASP A 1 615 ? -14.742 -32.812 -15.242 1 83.25 615 ASP A O 1
ATOM 4784 N N . TRP A 1 616 ? -15.312 -31.797 -13.367 1 90.69 616 TRP A N 1
ATOM 4785 C CA . TRP A 1 616 ? -15.523 -33.062 -12.648 1 90.69 616 TRP A CA 1
ATOM 4786 C C . TRP A 1 616 ? -16.672 -33.844 -13.258 1 90.69 616 TRP A C 1
ATOM 4788 O O . TRP A 1 616 ? -16.578 -35.062 -13.414 1 90.69 616 TRP A O 1
ATOM 4798 N N . GLU A 1 617 ? -17.688 -33.125 -13.633 1 89.94 617 GLU A N 1
ATOM 4799 C CA . GLU A 1 617 ? -18.844 -33.688 -14.312 1 89.94 617 GLU A CA 1
ATOM 4800 C C . GLU A 1 617 ? -18.422 -34.406 -15.594 1 89.94 617 GLU A C 1
ATOM 4802 O O . GLU A 1 617 ? -18.922 -35.5 -15.883 1 89.94 617 GLU A O 1
ATOM 4807 N N . HIS A 1 618 ? -17.531 -33.906 -16.25 1 85 618 HIS A N 1
ATOM 4808 C CA . HIS A 1 618 ? -17.156 -34.375 -17.578 1 85 618 HIS A CA 1
ATOM 4809 C C . HIS A 1 618 ? -16.266 -35.625 -17.5 1 85 618 HIS A C 1
ATOM 4811 O O . HIS A 1 618 ? -15.945 -36.219 -18.516 1 85 618 HIS A O 1
ATOM 4817 N N . LEU A 1 619 ? -15.883 -36 -16.328 1 86.12 619 LEU A N 1
ATOM 4818 C CA . LEU A 1 619 ? -15.117 -37.219 -16.141 1 86.12 619 LEU A CA 1
ATOM 4819 C C . LEU A 1 619 ? -16 -38.438 -16.344 1 86.12 619 LEU A C 1
ATOM 4821 O O . LEU A 1 619 ? -15.492 -39.562 -16.578 1 86.12 619 LEU A O 1
ATOM 4825 N N . TYR A 1 620 ? -17.25 -38.219 -16.281 1 89.62 620 TYR A N 1
ATOM 4826 C CA . TYR A 1 620 ? -18.172 -39.375 -16.297 1 89.62 620 TYR A CA 1
ATOM 4827 C C . TYR A 1 620 ? -18.969 -39.406 -17.594 1 89.62 620 TYR A C 1
ATOM 4829 O O . TYR A 1 620 ? -19.25 -38.375 -18.188 1 89.62 620 TYR A O 1
ATOM 4837 N N . PRO A 1 621 ? -19.422 -40.594 -17.969 1 87.31 621 PRO A N 1
ATOM 4838 C CA . PRO A 1 621 ? -20.203 -40.688 -19.188 1 87.31 621 PRO A CA 1
ATOM 4839 C C . PRO A 1 621 ? -21.5 -39.906 -19.141 1 87.31 621 PRO A C 1
ATOM 4841 O O . PRO A 1 621 ? -22.141 -39.844 -18.078 1 87.31 621 PRO A O 1
ATOM 4844 N N . LYS A 1 622 ? -21.781 -39.344 -20.312 1 88 622 LYS A N 1
ATOM 4845 C CA . LYS A 1 622 ? -23.016 -38.594 -20.422 1 88 622 LYS A CA 1
ATOM 4846 C C . LYS A 1 622 ? -24.219 -39.438 -19.984 1 88 622 LYS A C 1
ATOM 4848 O O . LYS A 1 622 ? -24.359 -40.594 -20.406 1 88 622 LYS A O 1
ATOM 4853 N N . GLY A 1 623 ? -25.016 -38.938 -19.156 1 89.31 623 GLY A N 1
ATOM 4854 C CA . GLY A 1 623 ? -26.234 -39.594 -18.734 1 89.31 623 GLY A CA 1
ATOM 4855 C C . GLY A 1 623 ? -26.047 -40.469 -17.516 1 89.31 623 GLY A C 1
ATOM 4856 O O . GLY A 1 623 ? -27.016 -40.969 -16.938 1 89.31 623 GLY A O 1
ATOM 4857 N N . SER A 1 624 ? -24.859 -40.75 -17.125 1 93.38 624 SER A N 1
ATOM 4858 C CA . SER A 1 624 ? -24.609 -41.562 -15.938 1 93.38 624 SER A CA 1
ATOM 4859 C C . SER A 1 624 ? -25.125 -40.875 -14.68 1 93.38 624 SER A C 1
ATOM 4861 O O . SER A 1 624 ? -25.375 -39.656 -14.688 1 93.38 624 SER A O 1
ATOM 4863 N N . ASP A 1 625 ? -25.359 -41.625 -13.648 1 95.88 625 ASP A N 1
ATOM 4864 C CA . ASP A 1 625 ? -25.844 -41.094 -12.375 1 95.88 625 ASP A CA 1
ATOM 4865 C C . ASP A 1 625 ? -24.859 -40.062 -11.797 1 95.88 625 ASP A C 1
ATOM 4867 O O . ASP A 1 625 ? -25.281 -39.031 -11.273 1 95.88 625 ASP A O 1
ATOM 4871 N N . SER A 1 626 ? -23.578 -40.344 -11.914 1 96.06 626 SER A N 1
ATOM 4872 C CA . SER A 1 626 ? -22.562 -39.438 -11.406 1 96.06 626 SER A CA 1
ATOM 4873 C C . SER A 1 626 ? -22.578 -38.094 -12.156 1 96.06 626 SER A C 1
ATOM 4875 O O . SER A 1 626 ? -22.5 -37.031 -11.539 1 96.06 626 SER A O 1
ATOM 4877 N N . GLN A 1 627 ? -22.688 -38.156 -13.438 1 94.94 627 GLN A N 1
ATOM 4878 C CA . GLN A 1 627 ? -22.734 -36.938 -14.25 1 94.94 627 GLN A CA 1
ATOM 4879 C C . GLN A 1 627 ? -23.938 -36.062 -13.883 1 94.94 627 GLN A C 1
ATOM 4881 O O . GLN A 1 627 ? -23.812 -34.844 -13.742 1 94.94 627 GLN A O 1
ATOM 4886 N N . LYS A 1 628 ? -25.094 -36.688 -13.766 1 95.69 628 LYS A N 1
ATOM 4887 C CA . LYS A 1 628 ? -26.312 -35.969 -13.43 1 95.69 628 LYS A CA 1
ATOM 4888 C C . LYS A 1 628 ? -26.219 -35.312 -12.062 1 95.69 628 LYS A C 1
ATOM 4890 O O . LYS A 1 628 ? -26.625 -34.156 -11.883 1 95.69 628 LYS A O 1
ATOM 4895 N N . LEU A 1 629 ? -25.734 -36.094 -11.148 1 96.81 629 LEU A N 1
ATOM 4896 C CA . LEU A 1 629 ? -25.562 -35.594 -9.789 1 96.81 629 LEU A CA 1
ATOM 4897 C C . LEU A 1 629 ? -24.672 -34.375 -9.781 1 96.81 629 LEU A C 1
ATOM 4899 O O . LEU A 1 629 ? -25.031 -33.312 -9.227 1 96.81 629 LEU A O 1
ATOM 4903 N N . LEU A 1 630 ? -23.453 -34.438 -10.352 1 96.5 630 LEU A N 1
ATOM 4904 C CA . LEU A 1 630 ? -22.469 -33.375 -10.336 1 96.5 630 LEU A CA 1
ATOM 4905 C C . LEU A 1 630 ? -22.984 -32.156 -11.102 1 96.5 630 LEU A C 1
ATOM 4907 O O . LEU A 1 630 ? -22.703 -31.016 -10.719 1 96.5 630 LEU A O 1
ATOM 4911 N N . HIS A 1 631 ? -23.781 -32.406 -12.133 1 94.44 631 HIS A N 1
ATOM 4912 C CA . HIS A 1 631 ? -24.406 -31.297 -12.867 1 94.44 631 HIS A CA 1
ATOM 4913 C C . HIS A 1 631 ? -25.375 -30.516 -11.977 1 94.44 631 HIS A C 1
ATOM 4915 O O . HIS A 1 631 ? -25.344 -29.281 -11.953 1 94.44 631 HIS A O 1
ATOM 4921 N N . GLN A 1 632 ? -26.172 -31.266 -11.336 1 95.38 632 GLN A N 1
ATOM 4922 C CA . GLN A 1 632 ? -27.141 -30.625 -10.461 1 95.38 632 GLN A CA 1
ATOM 4923 C C . GLN A 1 632 ? -26.469 -29.828 -9.359 1 95.38 632 GLN A C 1
ATOM 4925 O O . GLN A 1 632 ? -26.844 -28.672 -9.094 1 95.38 632 GLN A O 1
ATOM 4930 N N . ILE A 1 633 ? -25.5 -30.391 -8.742 1 96.44 633 ILE A N 1
ATOM 4931 C CA . ILE A 1 633 ? -24.781 -29.734 -7.652 1 96.44 633 ILE A CA 1
ATOM 4932 C C . ILE A 1 633 ? -24.078 -28.5 -8.18 1 96.44 633 ILE A C 1
ATOM 4934 O O . ILE A 1 633 ? -24.188 -27.422 -7.602 1 96.44 633 ILE A O 1
ATOM 4938 N N . GLY A 1 634 ? -23.312 -28.672 -9.273 1 94.88 634 GLY A N 1
ATOM 4939 C CA . GLY A 1 634 ? -22.562 -27.562 -9.867 1 94.88 634 GLY A CA 1
ATOM 4940 C C . GLY A 1 634 ? -23.453 -26.391 -10.258 1 94.88 634 GLY A C 1
ATOM 4941 O O . GLY A 1 634 ? -22.984 -25.25 -10.344 1 94.88 634 GLY A O 1
ATOM 4942 N N . HIS A 1 635 ? -24.734 -26.703 -10.414 1 92.56 635 HIS A N 1
ATOM 4943 C CA . HIS A 1 635 ? -25.656 -25.656 -10.867 1 92.56 635 HIS A CA 1
ATOM 4944 C C . HIS A 1 635 ? -26.422 -25.062 -9.703 1 92.56 635 HIS A C 1
ATOM 4946 O O . HIS A 1 635 ? -26.672 -23.844 -9.68 1 92.56 635 HIS A O 1
ATOM 4952 N N . ASP A 1 636 ? -26.781 -25.844 -8.758 1 94.31 636 ASP A N 1
ATOM 4953 C CA . ASP A 1 636 ? -27.766 -25.406 -7.773 1 94.31 636 ASP A CA 1
ATOM 4954 C C . ASP A 1 636 ? -27.078 -24.922 -6.496 1 94.31 636 ASP A C 1
ATOM 4956 O O . ASP A 1 636 ? -27.672 -24.172 -5.715 1 94.31 636 ASP A O 1
ATOM 4960 N N . TYR A 1 637 ? -25.969 -25.328 -6.23 1 96.56 637 TYR A N 1
ATOM 4961 C CA . TYR A 1 637 ? -25.312 -25.016 -4.965 1 96.56 637 TYR A CA 1
ATOM 4962 C C . TYR A 1 637 ? -24.719 -23.609 -4.98 1 96.56 637 TYR A C 1
ATOM 4964 O O . TYR A 1 637 ? -24.641 -22.969 -6.035 1 96.56 637 TYR A O 1
ATOM 4972 N N . TRP A 1 638 ? -24.391 -23.078 -3.775 1 96.25 638 TRP A N 1
ATOM 4973 C CA . TRP A 1 638 ? -23.797 -21.75 -3.592 1 96.25 638 TRP A CA 1
ATOM 4974 C C . TRP A 1 638 ? -22.422 -21.859 -2.955 1 96.25 638 TRP A C 1
ATOM 4976 O O . TRP A 1 638 ? -22.156 -22.781 -2.186 1 96.25 638 TRP A O 1
ATOM 4986 N N . LEU A 1 639 ? -21.578 -20.969 -3.373 1 95.94 639 LEU A N 1
ATOM 4987 C CA . LEU A 1 639 ? -20.266 -20.844 -2.748 1 95.94 639 LEU A CA 1
ATOM 4988 C C . LEU A 1 639 ? -20.266 -19.766 -1.672 1 95.94 639 LEU A C 1
ATOM 4990 O O . LEU A 1 639 ? -20.766 -18.656 -1.904 1 95.94 639 LEU A O 1
ATOM 4994 N N . PHE A 1 640 ? -19.75 -20.125 -0.452 1 95.81 640 PHE A N 1
ATOM 4995 C CA . PHE A 1 640 ? -19.688 -19.203 0.67 1 95.81 640 PHE A CA 1
ATOM 4996 C C . PHE A 1 640 ? -18.234 -18.953 1.079 1 95.81 640 PHE A C 1
ATOM 4998 O O . PHE A 1 640 ? -17.406 -19.859 1.027 1 95.81 640 PHE A O 1
ATOM 5005 N N . ASN A 1 641 ? -17.984 -17.781 1.396 1 94.5 641 ASN A N 1
ATOM 5006 C CA . ASN A 1 641 ? -16.812 -17.406 2.186 1 94.5 641 ASN A CA 1
ATOM 5007 C C . ASN A 1 641 ? -17.219 -16.719 3.488 1 94.5 641 ASN A C 1
ATOM 5009 O O . ASN A 1 641 ? -17.922 -15.719 3.473 1 94.5 641 ASN A O 1
ATOM 5013 N N . VAL A 1 642 ? -16.812 -17.266 4.594 1 95.12 642 VAL A N 1
ATOM 5014 C CA . VAL A 1 642 ? -17.172 -16.75 5.906 1 95.12 642 VAL A CA 1
ATOM 5015 C C . VAL A 1 642 ? -15.922 -16.438 6.711 1 95.12 642 VAL A C 1
ATOM 5017 O O . VAL A 1 642 ? -15.039 -17.281 6.852 1 95.12 642 VAL A O 1
ATOM 5020 N N . VAL A 1 643 ? -15.844 -15.227 7.199 1 94.5 643 VAL A N 1
ATOM 5021 C CA . VAL A 1 643 ? -14.695 -14.805 7.988 1 94.5 643 VAL A CA 1
ATOM 5022 C C . VAL A 1 643 ? -15.156 -14.367 9.383 1 94.5 643 VAL A C 1
ATOM 5024 O O . VAL A 1 643 ? -16.109 -13.602 9.508 1 94.5 643 VAL A O 1
ATOM 5027 N N . ASN A 1 644 ? -14.586 -14.938 10.391 1 95.94 644 ASN A N 1
ATOM 5028 C CA . ASN A 1 644 ? -14.727 -14.375 11.734 1 95.94 644 ASN A CA 1
ATOM 5029 C C . ASN A 1 644 ? -13.617 -13.367 12.031 1 95.94 644 ASN A C 1
ATOM 5031 O O . ASN A 1 644 ? -12.469 -13.75 12.266 1 95.94 644 ASN A O 1
ATOM 5035 N N . ASN A 1 645 ? -13.969 -12.141 12.141 1 94.12 645 ASN A N 1
ATOM 5036 C CA . ASN A 1 645 ? -12.992 -11.062 12.266 1 94.12 645 ASN A CA 1
ATOM 5037 C C . ASN A 1 645 ? -12.375 -11.023 13.656 1 94.12 645 ASN A C 1
ATOM 5039 O O . ASN A 1 645 ? -11.352 -10.367 13.867 1 94.12 645 ASN A O 1
ATOM 5043 N N . ASP A 1 646 ? -12.984 -11.688 14.625 1 94.44 646 ASP A N 1
ATOM 5044 C CA . ASP A 1 646 ? -12.359 -11.797 15.938 1 94.44 646 ASP A CA 1
ATOM 5045 C C . ASP A 1 646 ? -11.375 -12.953 15.992 1 94.44 646 ASP A C 1
ATOM 5047 O O . ASP A 1 646 ? -11.719 -14.062 16.422 1 94.44 646 ASP A O 1
ATOM 5051 N N . PHE A 1 647 ? -10.164 -12.688 15.68 1 95.19 647 PHE A N 1
ATOM 5052 C CA . PHE A 1 647 ? -9.133 -13.703 15.555 1 95.19 647 PHE A CA 1
ATOM 5053 C C . PHE A 1 647 ? -8.719 -14.227 16.938 1 95.19 647 PHE A C 1
ATOM 5055 O O . PHE A 1 647 ? -7.957 -15.188 17.031 1 95.19 647 PHE A O 1
ATOM 5062 N N . ARG A 1 648 ? -9.203 -13.633 18 1 94.81 648 ARG A N 1
ATOM 5063 C CA . ARG A 1 648 ? -8.922 -14.102 19.359 1 94.81 648 ARG A CA 1
ATOM 5064 C C . ARG A 1 648 ? -9.898 -15.195 19.766 1 94.81 648 ARG A C 1
ATOM 5066 O O . ARG A 1 648 ? -9.672 -15.906 20.75 1 94.81 648 ARG A O 1
ATOM 5073 N N . ASP A 1 649 ? -11.016 -15.25 19.031 1 93.88 649 ASP A N 1
ATOM 5074 C CA . ASP A 1 649 ? -12.031 -16.266 19.25 1 93.88 649 ASP A CA 1
ATOM 5075 C C . ASP A 1 649 ? -11.828 -17.469 18.328 1 93.88 649 ASP A C 1
ATOM 5077 O O . ASP A 1 649 ? -12.336 -17.484 17.203 1 93.88 649 ASP A O 1
ATOM 5081 N N . GLU A 1 650 ? -11.242 -18.5 18.781 1 92 650 GLU A N 1
ATOM 5082 C CA . GLU A 1 650 ? -10.867 -19.656 17.953 1 92 650 GLU A CA 1
ATOM 5083 C C . GLU A 1 650 ? -12.094 -20.469 17.547 1 92 650 GLU A C 1
ATOM 5085 O O . GLU A 1 650 ? -12.047 -21.219 16.578 1 92 650 GLU A O 1
ATOM 5090 N N . ASN A 1 651 ? -13.141 -20.297 18.234 1 91.62 651 ASN A N 1
ATOM 5091 C CA . ASN A 1 651 ? -14.273 -21.188 18 1 91.62 651 ASN A CA 1
ATOM 5092 C C . ASN A 1 651 ? -15.469 -20.438 17.422 1 91.62 651 ASN A C 1
ATOM 5094 O O . ASN A 1 651 ? -16.453 -21.047 17 1 91.62 651 ASN A O 1
ATOM 5098 N N .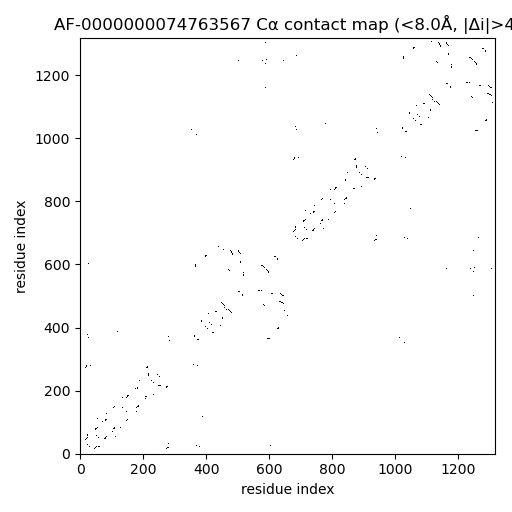 GLY A 1 652 ? -15.438 -19.188 17.344 1 90.69 652 GLY A N 1
ATOM 5099 C CA . GLY A 1 652 ? -16.578 -18.359 16.984 1 90.69 652 GLY A CA 1
ATOM 5100 C C . GLY A 1 652 ? -17.219 -18.734 15.672 1 90.69 652 GLY A C 1
ATOM 5101 O O . GLY A 1 652 ? -18.438 -18.828 15.57 1 90.69 652 GLY A O 1
ATOM 5102 N N . ILE A 1 653 ? -16.422 -19.016 14.695 1 92.94 653 ILE A N 1
ATOM 5103 C CA . ILE A 1 653 ? -16.938 -19.281 13.352 1 92.94 653 ILE A CA 1
ATOM 5104 C C . ILE A 1 653 ? -17.656 -20.625 13.336 1 92.94 653 ILE A C 1
ATOM 5106 O O . ILE A 1 653 ? -18.688 -20.766 12.664 1 92.94 653 ILE A O 1
ATOM 5110 N N . TRP A 1 654 ? -17.188 -21.594 14.102 1 92.88 654 TRP A N 1
ATOM 5111 C CA . TRP A 1 654 ? -17.734 -22.938 14.109 1 92.88 654 TRP A CA 1
ATOM 5112 C C . TRP A 1 654 ? -19.094 -22.984 14.805 1 92.88 654 TRP A C 1
ATOM 5114 O O . TRP A 1 654 ? -20.016 -23.656 14.352 1 92.88 654 TRP A O 1
ATOM 5124 N N . ASP A 1 655 ? -19.156 -22.188 15.805 1 89.06 655 ASP A N 1
ATOM 5125 C CA . ASP A 1 655 ? -20.422 -22.109 16.547 1 89.06 655 ASP A CA 1
ATOM 5126 C C . ASP A 1 655 ? -21.547 -21.578 15.672 1 89.06 655 ASP A C 1
ATOM 5128 O O . ASP A 1 655 ? -22.703 -22 15.805 1 89.06 655 ASP A O 1
ATOM 5132 N N . ILE A 1 656 ? -21.188 -20.797 14.773 1 90.75 656 ILE A N 1
ATOM 5133 C CA . ILE A 1 656 ? -22.188 -20.141 13.93 1 90.75 656 ILE A CA 1
ATOM 5134 C C . ILE A 1 656 ? -22.531 -21.047 12.75 1 90.75 656 ILE A C 1
ATOM 5136 O O . ILE A 1 656 ? -23.719 -21.297 12.469 1 90.75 656 ILE A O 1
ATOM 5140 N N . VAL A 1 657 ? -21.562 -21.641 12.117 1 93.06 657 VAL A N 1
ATOM 5141 C CA . VAL A 1 657 ? -21.766 -22.406 10.891 1 93.06 657 VAL A CA 1
ATOM 5142 C C . VAL A 1 657 ? -22.344 -23.781 11.219 1 93.06 657 VAL A C 1
ATOM 5144 O O . VAL A 1 657 ? -23.219 -24.281 10.508 1 93.06 657 VAL A O 1
ATOM 5147 N N . LEU A 1 658 ? -21.922 -24.438 12.312 1 90.75 658 LEU A N 1
ATOM 5148 C CA . LEU A 1 658 ? -22.312 -25.812 12.633 1 90.75 658 LEU A CA 1
ATOM 5149 C C . LEU A 1 658 ? -23.547 -25.828 13.523 1 90.75 658 LEU A C 1
ATOM 5151 O O . LEU A 1 658 ? -24.172 -26.875 13.695 1 90.75 658 LEU A O 1
ATOM 5155 N N . GLN A 1 659 ? -24.031 -24.75 14.086 1 77.69 659 GLN A N 1
ATOM 5156 C CA . GLN A 1 659 ? -25.25 -24.781 14.891 1 77.69 659 GLN A CA 1
ATOM 5157 C C . GLN A 1 659 ? -26.5 -24.641 14.016 1 77.69 659 GLN A C 1
ATOM 5159 O O . GLN A 1 659 ? -26.484 -23.906 13.031 1 77.69 659 GLN A O 1
ATOM 5164 N N . MET B 1 1 ? -1.059 33.562 -18.031 1 86.31 1 MET B N 1
ATOM 5165 C CA . MET B 1 1 ? -2.143 34.531 -17.875 1 86.31 1 MET B CA 1
ATOM 5166 C C . MET B 1 1 ? -2.295 34.969 -16.422 1 86.31 1 MET B C 1
ATOM 5168 O O . MET B 1 1 ? -1.954 34.219 -15.516 1 86.31 1 MET B O 1
ATOM 5172 N N . LYS B 1 2 ? -2.758 36.156 -16.312 1 94.62 2 LYS B N 1
ATOM 5173 C CA . LYS B 1 2 ? -3.016 36.688 -14.977 1 94.62 2 LYS B CA 1
ATOM 5174 C C . LYS B 1 2 ? -4.309 36.125 -14.406 1 94.62 2 LYS B C 1
ATOM 5176 O O . LYS B 1 2 ? -5.301 35.969 -15.125 1 94.62 2 LYS B O 1
ATOM 5181 N N . ILE B 1 3 ? -4.277 35.781 -13.148 1 95.44 3 ILE B N 1
ATOM 5182 C CA . ILE B 1 3 ? -5.395 35.156 -12.453 1 95.44 3 ILE B CA 1
ATOM 5183 C C . ILE B 1 3 ? -6.637 36.031 -12.578 1 95.44 3 ILE B C 1
ATOM 5185 O O . ILE B 1 3 ? -7.738 35.531 -12.812 1 95.44 3 ILE B O 1
ATOM 5189 N N . VAL B 1 4 ? -6.5 37.344 -12.5 1 95.25 4 VAL B N 1
ATOM 5190 C CA . VAL B 1 4 ? -7.641 38.25 -12.531 1 95.25 4 VAL B CA 1
ATOM 5191 C C . VAL B 1 4 ? -8.328 38.156 -13.891 1 95.25 4 VAL B C 1
ATOM 5193 O O . VAL B 1 4 ? -9.555 38.281 -13.984 1 95.25 4 VAL B O 1
ATOM 5196 N N . ASP B 1 5 ? -7.52 38 -14.883 1 94.81 5 ASP B N 1
ATOM 5197 C CA . ASP B 1 5 ? -8.086 37.844 -16.219 1 94.81 5 ASP B CA 1
ATOM 5198 C C . ASP B 1 5 ? -8.922 36.594 -16.328 1 94.81 5 ASP B C 1
ATOM 5200 O O . ASP B 1 5 ? -10 36.594 -16.922 1 94.81 5 ASP B O 1
ATOM 5204 N N . LYS B 1 6 ? -8.43 35.531 -15.75 1 94.69 6 LYS B N 1
ATOM 5205 C CA . LYS B 1 6 ? -9.164 34.281 -15.75 1 94.69 6 LYS B CA 1
ATOM 5206 C C . LYS B 1 6 ? -10.453 34.406 -14.945 1 94.69 6 LYS B C 1
ATOM 5208 O O . LYS B 1 6 ? -11.484 33.844 -15.328 1 94.69 6 LYS B O 1
ATOM 5213 N N . ILE B 1 7 ? -10.344 35.094 -13.836 1 94.94 7 ILE B N 1
ATOM 5214 C CA . ILE B 1 7 ? -11.508 35.281 -12.977 1 94.94 7 ILE B CA 1
ATOM 5215 C C . ILE B 1 7 ? -12.578 36.094 -13.719 1 94.94 7 ILE B C 1
ATOM 5217 O O . ILE B 1 7 ? -13.758 35.75 -13.68 1 94.94 7 ILE B O 1
ATOM 5221 N N . HIS B 1 8 ? -12.172 37.062 -14.43 1 93.12 8 HIS B N 1
ATOM 5222 C CA . HIS B 1 8 ? -13.102 37.875 -15.195 1 93.12 8 HIS B CA 1
ATOM 5223 C C . HIS B 1 8 ? -13.742 37.094 -16.328 1 93.12 8 HIS B C 1
ATOM 5225 O O . HIS B 1 8 ? -14.922 37.281 -16.625 1 93.12 8 HIS B O 1
ATOM 5231 N N . GLN B 1 9 ? -12.945 36.281 -16.906 1 93.06 9 GLN B N 1
ATOM 5232 C CA . GLN B 1 9 ? -13.477 35.438 -17.953 1 93.06 9 GLN B CA 1
ATOM 5233 C C . GLN B 1 9 ? -14.555 34.5 -17.406 1 93.06 9 GLN B C 1
ATOM 5235 O O . GLN B 1 9 ? -15.617 34.344 -18.016 1 93.06 9 GLN B O 1
ATOM 5240 N N . LYS B 1 10 ? -14.281 33.875 -16.297 1 93.5 10 LYS B N 1
ATOM 5241 C CA . LYS B 1 10 ? -15.25 32.969 -15.688 1 93.5 10 LYS B CA 1
ATOM 5242 C C . LYS B 1 10 ? -16.516 33.719 -15.258 1 93.5 10 LYS B C 1
ATOM 5244 O O . LYS B 1 10 ? -17.625 33.188 -15.406 1 93.5 10 LYS B O 1
ATOM 5249 N N . ALA B 1 11 ? -16.312 34.875 -14.719 1 90.12 11 ALA B N 1
ATOM 5250 C CA . ALA B 1 11 ? -17.453 35.719 -14.312 1 90.12 11 ALA B CA 1
ATOM 5251 C C . ALA B 1 11 ? -18.344 36.062 -15.508 1 90.12 11 ALA B C 1
ATOM 5253 O O . ALA B 1 11 ? -19.562 36.031 -15.398 1 90.12 11 ALA B O 1
ATOM 5254 N N . ALA B 1 12 ? -17.719 36.312 -16.594 1 90.75 12 ALA B N 1
ATOM 5255 C CA . ALA B 1 12 ? -18.453 36.656 -17.812 1 90.75 12 ALA B CA 1
ATOM 5256 C C . ALA B 1 12 ? -19.25 35.469 -18.312 1 90.75 12 ALA B C 1
ATOM 5258 O O . ALA B 1 12 ? -20.328 35.625 -18.875 1 90.75 12 ALA B O 1
ATOM 5259 N N . GLU B 1 13 ? -18.75 34.375 -18.078 1 91.62 13 GLU B N 1
ATOM 5260 C CA . GLU B 1 13 ? -19.422 33.156 -18.5 1 91.62 13 GLU B CA 1
ATOM 5261 C C . GLU B 1 13 ? -20.469 32.719 -17.484 1 91.62 13 GLU B C 1
ATOM 5263 O O . GLU B 1 13 ? -21.25 31.797 -17.734 1 91.62 13 GLU B O 1
ATOM 5268 N N . GLY B 1 14 ? -20.469 33.312 -16.344 1 88.88 14 GLY B N 1
ATOM 5269 C CA . GLY B 1 14 ? -21.406 32.969 -15.281 1 88.88 14 GLY B CA 1
ATOM 5270 C C . GLY B 1 14 ? -21.094 31.625 -14.648 1 88.88 14 GLY B C 1
ATOM 5271 O O . GLY B 1 14 ? -22 30.922 -14.195 1 88.88 14 GLY B O 1
ATOM 5272 N N . LYS B 1 15 ? -19.859 31.281 -14.641 1 91.75 15 LYS B N 1
ATOM 5273 C CA . LYS B 1 15 ? -19.438 29.969 -14.125 1 91.75 15 LYS B CA 1
ATOM 5274 C C . LYS B 1 15 ? -18.609 30.125 -12.852 1 91.75 15 LYS B C 1
ATOM 5276 O O . LYS B 1 15 ? -17.797 31.031 -12.742 1 91.75 15 LYS B O 1
ATOM 5281 N N . PRO B 1 16 ? -18.875 29.266 -11.969 1 93.94 16 PRO B N 1
ATOM 5282 C CA . PRO B 1 16 ? -17.984 29.266 -10.789 1 93.94 16 PRO B CA 1
ATOM 5283 C C . PRO B 1 16 ? -16.578 28.75 -11.109 1 93.94 16 PRO B C 1
ATOM 5285 O O . PRO B 1 16 ? -16.359 28.172 -12.172 1 93.94 16 PRO B O 1
ATOM 5288 N N . PHE B 1 17 ? -15.664 29.172 -10.25 1 95.94 17 PHE B N 1
ATOM 5289 C CA . PHE B 1 17 ? -14.305 28.688 -10.438 1 95.94 17 PHE B CA 1
ATOM 5290 C C . PHE B 1 17 ? -13.688 28.266 -9.102 1 95.94 17 PHE B C 1
ATOM 5292 O O . PHE B 1 17 ? -14.203 28.609 -8.039 1 95.94 17 PHE B O 1
ATOM 5299 N N . TYR B 1 18 ? -12.703 27.453 -9.18 1 97.25 18 TYR B N 1
ATOM 5300 C CA . TYR B 1 18 ? -11.984 27.016 -7.988 1 97.25 18 TYR B CA 1
ATOM 5301 C C . TYR B 1 18 ? -10.492 26.875 -8.273 1 97.25 18 TYR B C 1
ATOM 5303 O O . TYR B 1 18 ? -10.086 26.75 -9.438 1 97.25 18 TYR B O 1
ATOM 5311 N N . SER B 1 19 ? -9.703 27 -7.219 1 97.69 19 SER B N 1
ATOM 5312 C CA . SER B 1 19 ? -8.258 26.859 -7.281 1 97.69 19 SER B CA 1
ATOM 5313 C C . SER B 1 19 ? -7.742 25.953 -6.164 1 97.69 19 SER B C 1
ATOM 5315 O O . SER B 1 19 ? -8.477 25.656 -5.215 1 97.69 19 SER B O 1
ATOM 5317 N N . PHE B 1 20 ? -6.5 25.469 -6.359 1 96.75 20 PHE B N 1
ATOM 5318 C CA . PHE B 1 20 ? -5.906 24.562 -5.395 1 96.75 20 PHE B CA 1
ATOM 5319 C C . PHE B 1 20 ? -4.621 25.141 -4.816 1 96.75 20 PHE B C 1
ATOM 5321 O O . PHE B 1 20 ? -3.855 25.797 -5.523 1 96.75 20 PHE B O 1
ATOM 5328 N N . GLU B 1 21 ? -4.441 24.797 -3.572 1 94.5 21 GLU B N 1
ATOM 5329 C CA . GLU B 1 21 ? -3.184 25.156 -2.924 1 94.5 21 GLU B CA 1
ATOM 5330 C C . GLU B 1 21 ? -2.354 23.906 -2.617 1 94.5 21 GLU B C 1
ATOM 5332 O O . GLU B 1 21 ? -2.875 22.922 -2.094 1 94.5 21 GLU B O 1
ATOM 5337 N N . TYR B 1 22 ? -1.072 24.047 -2.998 1 91 22 TYR B N 1
ATOM 5338 C CA . TYR B 1 22 ? -0.107 23 -2.668 1 91 22 TYR B CA 1
ATOM 5339 C C . TYR B 1 22 ? 1.021 23.562 -1.806 1 91 22 TYR B C 1
ATOM 5341 O O . TYR B 1 22 ? 1.26 24.766 -1.79 1 91 22 TYR B O 1
ATOM 5349 N N . PHE B 1 23 ? 1.633 22.703 -1.082 1 86.62 23 PHE B N 1
ATOM 5350 C CA . PHE B 1 23 ? 2.809 23.125 -0.331 1 86.62 23 PHE B CA 1
ATOM 5351 C C . PHE B 1 23 ? 3.979 22.188 -0.581 1 86.62 23 PHE B C 1
ATOM 5353 O O . PHE B 1 23 ? 3.777 21 -0.887 1 86.62 23 PHE B O 1
ATOM 5360 N N . PRO B 1 24 ? 5.168 22.719 -0.453 1 82.44 24 PRO B N 1
ATOM 5361 C CA . PRO B 1 24 ? 6.336 21.875 -0.681 1 82.44 24 PRO B CA 1
ATOM 5362 C C . PRO B 1 24 ? 6.48 20.766 0.37 1 82.44 24 PRO B C 1
ATOM 5364 O O . PRO B 1 24 ? 6.559 21.062 1.566 1 82.44 24 PRO B O 1
ATOM 5367 N N . PRO B 1 25 ? 6.613 19.547 -0.096 1 77.94 25 PRO B N 1
ATOM 5368 C CA . PRO B 1 25 ? 6.801 18.438 0.841 1 77.94 25 PRO B CA 1
ATOM 5369 C C . PRO B 1 25 ? 8.172 18.469 1.514 1 77.94 25 PRO B C 1
ATOM 5371 O O . PRO B 1 25 ? 9.102 19.094 1.009 1 77.94 25 PRO B O 1
ATOM 5374 N N . LYS B 1 26 ? 8.258 17.75 2.611 1 69.75 26 LYS B N 1
ATOM 5375 C CA . LYS B 1 26 ? 9.484 17.75 3.406 1 69.75 26 LYS B CA 1
ATOM 5376 C C . LYS B 1 26 ? 10.539 16.844 2.773 1 69.75 26 LYS B C 1
ATOM 5378 O O . LYS B 1 26 ? 11.734 17.031 3.004 1 69.75 26 LYS B O 1
ATOM 5383 N N . THR B 1 27 ? 10.156 15.875 1.994 1 66.44 27 THR B N 1
ATOM 5384 C CA . THR B 1 27 ? 11.094 14.914 1.42 1 66.44 27 THR B CA 1
ATOM 5385 C C . THR B 1 27 ? 11.109 15.023 -0.102 1 66.44 27 THR B C 1
ATOM 5387 O O . THR B 1 27 ? 10.148 15.492 -0.71 1 66.44 27 THR B O 1
ATOM 5390 N N . SER B 1 28 ? 12.18 14.609 -0.625 1 66.44 28 SER B N 1
ATOM 5391 C CA . SER B 1 28 ? 12.305 14.617 -2.08 1 66.44 28 SER B CA 1
ATOM 5392 C C . SER B 1 28 ? 11.297 13.664 -2.723 1 66.44 28 SER B C 1
ATOM 5394 O O . SER B 1 28 ? 10.727 13.969 -3.771 1 66.44 28 SER B O 1
ATOM 5396 N N . GLN B 1 29 ? 11.172 12.578 -2.094 1 63.88 29 GLN B N 1
ATOM 5397 C CA . GLN B 1 29 ? 10.195 11.625 -2.619 1 63.88 29 GLN B CA 1
ATOM 5398 C C . GLN B 1 29 ? 8.781 12.188 -2.533 1 63.88 29 GLN B C 1
ATOM 5400 O O . GLN B 1 29 ? 7.973 11.984 -3.441 1 63.88 29 GLN B O 1
ATOM 5405 N N . GLY B 1 30 ? 8.562 12.844 -1.441 1 71.69 30 GLY B N 1
ATOM 5406 C CA . GLY B 1 30 ? 7.281 13.516 -1.327 1 71.69 30 GLY B CA 1
ATOM 5407 C C . GLY B 1 30 ? 7.039 14.531 -2.434 1 71.69 30 GLY B C 1
ATOM 5408 O O . GLY B 1 30 ? 5.922 14.648 -2.936 1 71.69 30 GLY B O 1
ATOM 5409 N N . LEU B 1 31 ? 8.039 15.188 -2.789 1 75.25 31 LEU B N 1
ATOM 5410 C CA . LEU B 1 31 ? 7.93 16.188 -3.846 1 75.25 31 LEU B CA 1
ATOM 5411 C C . LEU B 1 31 ? 7.641 15.531 -5.188 1 75.25 31 LEU B C 1
ATOM 5413 O O . LEU B 1 31 ? 6.762 15.977 -5.93 1 75.25 31 LEU B O 1
ATOM 5417 N N . THR B 1 32 ? 8.305 14.477 -5.449 1 67.5 32 THR B N 1
ATOM 5418 C CA . THR B 1 32 ? 8.086 13.734 -6.688 1 67.5 32 THR B CA 1
ATOM 5419 C C . THR B 1 32 ? 6.656 13.219 -6.762 1 67.5 32 THR B C 1
ATOM 5421 O O . THR B 1 32 ? 5.996 13.344 -7.797 1 67.5 32 THR B O 1
ATOM 5424 N N . ASN B 1 33 ? 6.277 12.719 -5.676 1 70.38 33 ASN B N 1
ATOM 5425 C CA . ASN B 1 33 ? 4.914 12.195 -5.633 1 70.38 33 ASN B CA 1
ATOM 5426 C C . ASN B 1 33 ? 3.883 13.312 -5.758 1 70.38 33 ASN B C 1
ATOM 5428 O O . ASN B 1 33 ? 2.795 13.102 -6.297 1 70.38 33 ASN B O 1
ATOM 5432 N N . LEU B 1 34 ? 4.223 14.445 -5.262 1 81.81 34 LEU B N 1
ATOM 5433 C CA . LEU B 1 34 ? 3.324 15.594 -5.402 1 81.81 34 LEU B CA 1
ATOM 5434 C C . LEU B 1 34 ? 3.176 15.984 -6.863 1 81.81 34 LEU B C 1
ATOM 5436 O O . LEU B 1 34 ? 2.076 16.328 -7.312 1 81.81 34 LEU B O 1
ATOM 5440 N N . PHE B 1 35 ? 4.23 15.891 -7.566 1 76.88 35 PHE B N 1
ATOM 5441 C CA . PHE B 1 35 ? 4.168 16.219 -8.984 1 76.88 35 PHE B CA 1
ATOM 5442 C C . PHE B 1 35 ? 3.182 15.305 -9.711 1 76.88 35 PHE B C 1
ATOM 5444 O O . PHE B 1 35 ? 2.352 15.781 -10.492 1 76.88 35 PHE B O 1
ATOM 5451 N N . ASP B 1 36 ? 3.293 14.062 -9.383 1 70.75 36 ASP B N 1
ATOM 5452 C CA . ASP B 1 36 ? 2.365 13.109 -9.977 1 70.75 36 ASP B CA 1
ATOM 5453 C C . ASP B 1 36 ? 0.923 13.43 -9.594 1 70.75 36 ASP B C 1
ATOM 5455 O O . ASP B 1 36 ? 0.02 13.352 -10.43 1 70.75 36 ASP B O 1
ATOM 5459 N N . ARG B 1 37 ? 0.812 13.797 -8.391 1 81.62 37 ARG B N 1
ATOM 5460 C CA . ARG B 1 37 ? -0.519 14.109 -7.879 1 81.62 37 ARG B CA 1
ATOM 5461 C C . ARG B 1 37 ? -1.078 15.359 -8.547 1 81.62 37 ARG B C 1
ATOM 5463 O O . ARG B 1 37 ? -2.266 15.422 -8.875 1 81.62 37 ARG B O 1
ATOM 5470 N N . ILE B 1 38 ? -0.277 16.297 -8.664 1 85.94 38 ILE B N 1
ATOM 5471 C CA . ILE B 1 38 ? -0.69 17.531 -9.336 1 85.94 38 ILE B CA 1
ATOM 5472 C C . ILE B 1 38 ? -1.14 17.203 -10.766 1 85.94 38 ILE B C 1
ATOM 5474 O O . ILE B 1 38 ? -2.143 17.734 -11.242 1 85.94 38 ILE B O 1
ATOM 5478 N N . GLY B 1 39 ? -0.424 16.297 -11.359 1 77.94 39 GLY B N 1
ATOM 5479 C CA . GLY B 1 39 ? -0.821 15.852 -12.688 1 77.94 39 GLY B CA 1
ATOM 5480 C C . GLY B 1 39 ? -2.207 15.234 -12.719 1 77.94 39 GLY B C 1
ATOM 5481 O O . GLY B 1 39 ? -3.014 15.555 -13.594 1 77.94 39 GLY B O 1
ATOM 5482 N N . ARG B 1 40 ? -2.516 14.445 -11.805 1 77.75 40 ARG B N 1
ATOM 5483 C CA . ARG B 1 40 ? -3.832 13.82 -11.727 1 77.75 40 ARG B CA 1
ATOM 5484 C C . ARG B 1 40 ? -4.91 14.852 -11.406 1 77.75 40 ARG B C 1
ATOM 5486 O O . ARG B 1 40 ? -5.98 14.844 -12.008 1 77.75 40 ARG B O 1
ATOM 5493 N N . MET B 1 41 ? -4.586 15.75 -10.516 1 87.38 41 MET B N 1
ATOM 5494 C CA . MET B 1 41 ? -5.574 16.719 -10.062 1 87.38 41 MET B CA 1
ATOM 5495 C C . MET B 1 41 ? -5.816 17.797 -11.125 1 87.38 41 MET B C 1
ATOM 5497 O O . MET B 1 41 ? -6.801 18.531 -11.055 1 87.38 41 MET B O 1
ATOM 5501 N N . GLN B 1 42 ? -4.934 17.828 -12.031 1 85.5 42 GLN B N 1
ATOM 5502 C CA . GLN B 1 42 ? -5.137 18.75 -13.148 1 85.5 42 GLN B CA 1
ATOM 5503 C C . GLN B 1 42 ? -6.414 18.406 -13.914 1 85.5 42 GLN B C 1
ATOM 5505 O O . GLN B 1 42 ? -7.066 19.297 -14.469 1 85.5 42 GLN B O 1
ATOM 5510 N N . THR B 1 43 ? -6.754 17.125 -13.844 1 78.81 43 THR B N 1
ATOM 5511 C CA . THR B 1 43 ? -7.945 16.656 -14.555 1 78.81 43 THR B CA 1
ATOM 5512 C C . THR B 1 43 ? -9.203 17.266 -13.953 1 78.81 43 THR B C 1
ATOM 5514 O O . THR B 1 43 ? -10.266 17.266 -14.578 1 78.81 43 THR B O 1
ATOM 5517 N N . LEU B 1 44 ? -9.094 17.844 -12.781 1 88.19 44 LEU B N 1
ATOM 5518 C CA . LEU B 1 44 ? -10.211 18.516 -12.133 1 88.19 44 LEU B CA 1
ATOM 5519 C C . LEU B 1 44 ? -10.352 19.953 -12.648 1 88.19 44 LEU B C 1
ATOM 5521 O O . LEU B 1 44 ? -11.297 20.656 -12.281 1 88.19 44 LEU B O 1
ATOM 5525 N N . SER B 1 45 ? -9.469 20.406 -13.383 1 89.31 45 SER B N 1
ATOM 5526 C CA . SER B 1 45 ? -9.477 21.672 -14.109 1 89.31 45 SER B CA 1
ATOM 5527 C C . SER B 1 45 ? -9.555 22.859 -13.156 1 89.31 45 SER B C 1
ATOM 5529 O O . SER B 1 45 ? -10.43 23.719 -13.305 1 89.31 45 SER B O 1
ATOM 5531 N N . PRO B 1 46 ? -8.625 22.984 -12.258 1 94.94 46 PRO B N 1
ATOM 5532 C CA . PRO B 1 46 ? -8.562 24.203 -11.469 1 94.94 46 PRO B CA 1
ATOM 5533 C C . PRO B 1 46 ? -8.227 25.438 -12.305 1 94.94 46 PRO B C 1
ATOM 5535 O O . PRO B 1 46 ? -7.445 25.344 -13.258 1 94.94 46 PRO B O 1
ATOM 5538 N N . THR B 1 47 ? -8.805 26.562 -11.922 1 95.81 47 THR B N 1
ATOM 5539 C CA . THR B 1 47 ? -8.523 27.797 -12.656 1 95.81 47 THR B CA 1
ATOM 5540 C C . THR B 1 47 ? -7.074 28.234 -12.453 1 95.81 47 THR B C 1
ATOM 5542 O O . THR B 1 47 ? -6.445 28.75 -13.375 1 95.81 47 THR B O 1
ATOM 5545 N N . PHE B 1 48 ? -6.598 28 -11.297 1 96.31 48 PHE B N 1
ATOM 5546 C CA . PHE B 1 48 ? -5.188 28.219 -10.984 1 96.31 48 PHE B CA 1
ATOM 5547 C C . PHE B 1 48 ? -4.785 27.406 -9.75 1 96.31 48 PHE B C 1
ATOM 5549 O O . PHE B 1 48 ? -5.633 26.812 -9.094 1 96.31 48 PHE B O 1
ATOM 5556 N N . VAL B 1 49 ? -3.455 27.359 -9.492 1 96.62 49 VAL B N 1
ATOM 5557 C CA . VAL B 1 49 ? -2.945 26.703 -8.289 1 96.62 49 VAL B CA 1
ATOM 5558 C C . VAL B 1 49 ? -1.969 27.641 -7.574 1 96.62 49 VAL B C 1
ATOM 5560 O O . VAL B 1 49 ? -1.357 28.5 -8.203 1 96.62 49 VAL B O 1
ATOM 5563 N N . THR B 1 50 ? -1.938 27.484 -6.301 1 95.75 50 THR B N 1
ATOM 5564 C CA . THR B 1 50 ? -0.952 28.25 -5.539 1 95.75 50 THR B CA 1
ATOM 5565 C C . THR B 1 50 ? 0.047 27.312 -4.863 1 95.75 50 THR B C 1
ATOM 5567 O O . THR B 1 50 ? -0.27 26.156 -4.586 1 95.75 50 THR B O 1
ATOM 5570 N N . CYS B 1 51 ? 1.229 27.828 -4.695 1 92.44 51 CYS B N 1
ATOM 5571 C CA . CYS B 1 51 ? 2.279 27.125 -3.969 1 92.44 51 CYS B CA 1
ATOM 5572 C C . CYS B 1 51 ? 2.762 27.938 -2.775 1 92.44 51 CYS B C 1
ATOM 5574 O O . CYS B 1 51 ? 3.189 29.078 -2.932 1 92.44 51 CYS B O 1
ATOM 5576 N N . THR B 1 52 ? 2.66 27.297 -1.658 1 87 52 THR B N 1
ATOM 5577 C CA . THR B 1 52 ? 2.982 28.031 -0.444 1 87 52 THR B CA 1
ATOM 5578 C C . THR B 1 52 ? 4.488 28.25 -0.331 1 87 52 THR B C 1
ATOM 5580 O O . THR B 1 52 ? 5.27 27.656 -1.068 1 87 52 THR B O 1
ATOM 5583 N N . TRP B 1 53 ? 4.852 29.188 0.502 1 78 53 TRP B N 1
ATOM 5584 C CA . TRP B 1 53 ? 6.199 29.656 0.813 1 78 53 TRP B CA 1
ATOM 5585 C C . TRP B 1 53 ? 6.477 29.547 2.311 1 78 53 TRP B C 1
ATOM 5587 O O . TRP B 1 53 ? 5.723 30.094 3.123 1 78 53 TRP B O 1
ATOM 5597 N N . GLY B 1 54 ? 7.535 28.812 2.582 1 71.31 54 GLY B N 1
ATOM 5598 C CA . GLY B 1 54 ? 7.863 28.656 3.99 1 71.31 54 GLY B CA 1
ATOM 5599 C C . GLY B 1 54 ? 8.297 29.953 4.652 1 71.31 54 GLY B C 1
ATOM 5600 O O . GLY B 1 54 ? 8.844 30.844 3.996 1 71.31 54 GLY B O 1
ATOM 5601 N N . ALA B 1 55 ? 8.039 30 5.902 1 59.53 55 ALA B N 1
ATOM 5602 C CA . ALA B 1 55 ? 8.43 31.172 6.672 1 59.53 55 ALA B CA 1
ATOM 5603 C C . ALA B 1 55 ? 9.906 31.516 6.453 1 59.53 55 ALA B C 1
ATOM 5605 O O . ALA B 1 55 ? 10.758 30.625 6.426 1 59.53 55 ALA B O 1
ATOM 5606 N N . GLY B 1 56 ? 10.133 32.75 6.23 1 60.44 56 GLY B N 1
ATOM 5607 C CA . GLY B 1 56 ? 11.492 33.219 6.043 1 60.44 56 GLY B CA 1
ATOM 5608 C C . GLY B 1 56 ? 12.164 32.625 4.816 1 60.44 56 GLY B C 1
ATOM 5609 O O . GLY B 1 56 ? 13.391 32.562 4.738 1 60.44 56 GLY B O 1
ATOM 5610 N N . GLY B 1 57 ? 11.359 32 4.027 1 60.25 57 GLY B N 1
ATOM 5611 C CA . GLY B 1 57 ? 11.914 31.453 2.805 1 60.25 57 GLY B CA 1
ATOM 5612 C C . GLY B 1 57 ? 12.484 30.062 2.994 1 60.25 57 GLY B C 1
ATOM 5613 O O . GLY B 1 57 ? 13.312 29.609 2.199 1 60.25 57 GLY B O 1
ATOM 5614 N N . SER B 1 58 ? 12.094 29.391 4 1 62.88 58 SER B N 1
ATOM 5615 C CA . SER B 1 58 ? 12.656 28.094 4.355 1 62.88 58 SER B CA 1
ATOM 5616 C C . SER B 1 58 ? 12.461 27.078 3.229 1 62.88 58 SER B C 1
ATOM 5618 O O . SER B 1 58 ? 13.227 26.109 3.113 1 62.88 58 SER B O 1
ATOM 5620 N N . THR B 1 59 ? 11.5 27.359 2.375 1 64.44 59 THR B N 1
ATOM 5621 C CA . THR B 1 59 ? 11.273 26.453 1.269 1 64.44 59 THR B CA 1
ATOM 5622 C C . THR B 1 59 ? 11.477 27.141 -0.071 1 64.44 59 THR B C 1
ATOM 5624 O O . THR B 1 59 ? 10.836 26.797 -1.064 1 64.44 59 THR B O 1
ATOM 5627 N N . PHE B 1 60 ? 12.242 28.141 -0.017 1 72.62 60 PHE B N 1
ATOM 5628 C CA . PHE B 1 60 ? 12.477 28.953 -1.204 1 72.62 60 PHE B CA 1
ATOM 5629 C C . PHE B 1 60 ? 12.719 28.078 -2.424 1 72.62 60 PHE B C 1
ATOM 5631 O O . PHE B 1 60 ? 12.008 28.172 -3.422 1 72.62 60 PHE B O 1
ATOM 5638 N N . GLU B 1 61 ? 13.625 27.156 -2.344 1 73.88 61 GLU B N 1
ATOM 5639 C CA . GLU B 1 61 ? 14.016 26.344 -3.486 1 73.88 61 GLU B CA 1
ATOM 5640 C C . GLU B 1 61 ? 12.883 25.406 -3.906 1 73.88 61 GLU B C 1
ATOM 5642 O O . GLU B 1 61 ? 12.547 25.328 -5.09 1 73.88 61 GLU B O 1
ATOM 5647 N N . LYS B 1 62 ? 12.297 24.781 -2.912 1 78.62 62 LYS B N 1
ATOM 5648 C CA . LYS B 1 62 ? 11.242 23.812 -3.213 1 78.62 62 LYS B CA 1
ATOM 5649 C C . LYS B 1 62 ? 10.008 24.5 -3.777 1 78.62 62 LYS B C 1
ATOM 5651 O O . LYS B 1 62 ? 9.359 23.984 -4.688 1 78.62 62 LYS B O 1
ATOM 5656 N N . THR B 1 63 ? 9.695 25.672 -3.252 1 84.31 63 THR B N 1
ATOM 5657 C CA . THR B 1 63 ? 8.531 26.406 -3.721 1 84.31 63 THR B CA 1
ATOM 5658 C C . THR B 1 63 ? 8.727 26.875 -5.16 1 84.31 63 THR B C 1
ATOM 5660 O O . THR B 1 63 ? 7.816 26.75 -5.984 1 84.31 63 THR B O 1
ATOM 5663 N N . THR B 1 64 ? 9.891 27.391 -5.398 1 83.44 64 THR B N 1
ATOM 5664 C CA . THR B 1 64 ? 10.172 27.859 -6.754 1 83.44 64 THR B CA 1
ATOM 5665 C C . THR B 1 64 ? 10.141 26.703 -7.746 1 83.44 64 THR B C 1
ATOM 5667 O O . THR B 1 64 ? 9.602 26.828 -8.844 1 83.44 64 THR B O 1
ATOM 5670 N N . GLU B 1 65 ? 10.672 25.641 -7.277 1 80.88 65 GLU B N 1
ATOM 5671 C CA . GLU B 1 65 ? 10.648 24.438 -8.125 1 80.88 65 GLU B CA 1
ATOM 5672 C C . GLU B 1 65 ? 9.227 23.953 -8.352 1 80.88 65 GLU B C 1
ATOM 5674 O O . GLU B 1 65 ? 8.844 23.656 -9.484 1 80.88 65 GLU B O 1
ATOM 5679 N N . LEU B 1 66 ? 8.539 23.875 -7.293 1 85.94 66 LEU B N 1
ATOM 5680 C CA . LEU B 1 66 ? 7.152 23.422 -7.359 1 85.94 66 LEU B CA 1
ATOM 5681 C C . LEU B 1 66 ? 6.332 24.328 -8.281 1 85.94 66 LEU B C 1
ATOM 5683 O O . LEU B 1 66 ? 5.566 23.828 -9.117 1 85.94 66 LEU B O 1
ATOM 5687 N N . THR B 1 67 ? 6.531 25.547 -8.156 1 89.5 67 THR B N 1
ATOM 5688 C CA . THR B 1 67 ? 5.816 26.531 -8.969 1 89.5 67 THR B CA 1
ATOM 5689 C C . THR B 1 67 ? 6.199 26.391 -10.438 1 89.5 67 THR B C 1
ATOM 5691 O O . THR B 1 67 ? 5.332 26.406 -11.312 1 89.5 67 THR B O 1
ATOM 5694 N N . ALA B 1 68 ? 7.414 26.234 -10.656 1 84.81 68 ALA B N 1
ATOM 5695 C CA . ALA B 1 68 ? 7.914 26.109 -12.023 1 84.81 68 ALA B CA 1
ATOM 5696 C C . ALA B 1 68 ? 7.383 24.859 -12.703 1 84.81 68 ALA B C 1
ATOM 5698 O O . ALA B 1 68 ? 6.941 24.906 -13.852 1 84.81 68 ALA B O 1
ATOM 5699 N N . VAL B 1 69 ? 7.395 23.844 -11.984 1 80.12 69 VAL B N 1
ATOM 5700 C CA . VAL B 1 69 ? 6.961 22.562 -12.547 1 80.12 69 VAL B CA 1
ATOM 5701 C C . VAL B 1 69 ? 5.457 22.609 -12.805 1 80.12 69 VAL B C 1
ATOM 5703 O O . VAL B 1 69 ? 4.992 22.172 -13.867 1 80.12 69 VAL B O 1
ATOM 5706 N N . ALA B 1 70 ? 4.746 23.078 -11.891 1 87.12 70 ALA B N 1
ATOM 5707 C CA . ALA B 1 70 ? 3.301 23.188 -12.07 1 87.12 70 ALA B CA 1
ATOM 5708 C C . ALA B 1 70 ? 2.965 24.047 -13.297 1 87.12 70 ALA B C 1
ATOM 5710 O O . ALA B 1 70 ? 2.066 23.703 -14.07 1 87.12 70 ALA B O 1
ATOM 5711 N N . GLN B 1 71 ? 3.707 25.047 -13.523 1 85.38 71 GLN B N 1
ATOM 5712 C CA . GLN B 1 71 ? 3.484 26 -14.609 1 85.38 71 GLN B CA 1
ATOM 5713 C C . GLN B 1 71 ? 3.924 25.406 -15.953 1 85.38 71 GLN B C 1
ATOM 5715 O O . GLN B 1 71 ? 3.164 25.438 -16.922 1 85.38 71 GLN B O 1
ATOM 5720 N N . THR B 1 72 ? 5.039 24.828 -15.961 1 78.19 72 THR B N 1
ATOM 5721 C CA . THR B 1 72 ? 5.668 24.484 -17.234 1 78.19 72 THR B CA 1
ATOM 5722 C C . THR B 1 72 ? 5.324 23.047 -17.641 1 78.19 72 THR B C 1
ATOM 5724 O O . THR B 1 72 ? 5.082 22.781 -18.812 1 78.19 72 THR B O 1
ATOM 5727 N N . VAL B 1 73 ? 5.348 22.203 -16.688 1 70.12 73 VAL B N 1
ATOM 5728 C CA . VAL B 1 73 ? 5.141 20.797 -17 1 70.12 73 VAL B CA 1
ATOM 5729 C C . VAL B 1 73 ? 3.646 20.484 -17.078 1 70.12 73 VAL B C 1
ATOM 5731 O O . VAL B 1 73 ? 3.188 19.812 -17.984 1 70.12 73 VAL B O 1
ATOM 5734 N N . HIS B 1 74 ? 2.924 21.016 -16.188 1 77.94 74 HIS B N 1
ATOM 5735 C CA . HIS B 1 74 ? 1.511 20.672 -16.125 1 77.94 74 HIS B CA 1
ATOM 5736 C C . HIS B 1 74 ? 0.642 21.734 -16.766 1 77.94 74 HIS B C 1
ATOM 5738 O O . HIS B 1 74 ? -0.572 21.562 -16.906 1 77.94 74 HIS B O 1
ATOM 5744 N N . GLY B 1 75 ? 1.236 22.828 -17.109 1 80 75 GLY B N 1
ATOM 5745 C CA . GLY B 1 75 ? 0.515 23.875 -17.828 1 80 75 GLY B CA 1
ATOM 5746 C C . GLY B 1 75 ? -0.52 24.562 -16.953 1 80 75 GLY B C 1
ATOM 5747 O O . GLY B 1 75 ? -1.518 25.078 -17.469 1 80 75 GLY B O 1
ATOM 5748 N N . LEU B 1 76 ? -0.329 24.562 -15.734 1 88.25 76 LEU B N 1
ATOM 5749 C CA . LEU B 1 76 ? -1.264 25.203 -14.812 1 88.25 76 LEU B CA 1
ATOM 5750 C C . LEU B 1 76 ? -0.895 26.656 -14.578 1 88.25 76 LEU B C 1
ATOM 5752 O O . LEU B 1 76 ? 0.287 27 -14.531 1 88.25 76 LEU B O 1
ATOM 5756 N N . GLU B 1 77 ? -1.885 27.484 -14.531 1 93.06 77 GLU B N 1
ATOM 5757 C CA . GLU B 1 77 ? -1.615 28.828 -14.047 1 93.06 77 GLU B CA 1
ATOM 5758 C C . GLU B 1 77 ? -1.245 28.812 -12.57 1 93.06 77 GLU B C 1
ATOM 5760 O O . GLU B 1 77 ? -2.043 28.406 -11.727 1 93.06 77 GLU B O 1
ATOM 5765 N N . THR B 1 78 ? -0.049 29.312 -12.305 1 94.62 78 THR B N 1
ATOM 5766 C CA . THR B 1 78 ? 0.464 29.109 -10.953 1 94.62 78 THR B CA 1
ATOM 5767 C C . THR B 1 78 ? 0.696 30.453 -10.258 1 94.62 78 THR B C 1
ATOM 5769 O O . THR B 1 78 ? 1.155 31.406 -10.891 1 94.62 78 THR B O 1
ATOM 5772 N N . CYS B 1 79 ? 0.307 30.516 -9.023 1 96.62 79 CYS B N 1
ATOM 5773 C CA . CYS B 1 79 ? 0.53 31.656 -8.133 1 96.62 79 CYS B CA 1
ATOM 5774 C C . CYS B 1 79 ? 1.49 31.281 -7.008 1 96.62 79 CYS B C 1
ATOM 5776 O O . CYS B 1 79 ? 1.22 30.359 -6.23 1 96.62 79 CYS B O 1
ATOM 5778 N N . MET B 1 80 ? 2.553 32 -6.926 1 94.94 80 MET B N 1
ATOM 5779 C CA . MET B 1 80 ? 3.568 31.703 -5.926 1 94.94 80 MET B CA 1
ATOM 5780 C C . MET B 1 80 ? 3.398 32.594 -4.691 1 94.94 80 MET B C 1
ATOM 5782 O O . MET B 1 80 ? 3.334 33.812 -4.801 1 94.94 80 MET B O 1
ATOM 5786 N N . HIS B 1 81 ? 3.301 31.938 -3.521 1 92.75 81 HIS B N 1
ATOM 5787 C CA . HIS B 1 81 ? 3.363 32.719 -2.289 1 92.75 81 HIS B CA 1
ATOM 5788 C C . HIS B 1 81 ? 4.75 33.344 -2.092 1 92.75 81 HIS B C 1
ATOM 5790 O O . HIS B 1 81 ? 5.758 32.688 -2.414 1 92.75 81 HIS B O 1
ATOM 5796 N N . LEU B 1 82 ? 4.801 34.5 -1.667 1 90.44 82 LEU B N 1
ATOM 5797 C CA . LEU B 1 82 ? 6.059 35.188 -1.366 1 90.44 82 LEU B CA 1
ATOM 5798 C C . LEU B 1 82 ? 5.934 36.031 -0.103 1 90.44 82 LEU B C 1
ATOM 5800 O O . LEU B 1 82 ? 5.047 36.875 -0.008 1 90.44 82 LEU B O 1
ATOM 5804 N N . THR B 1 83 ? 6.809 35.719 0.854 1 85 83 THR B N 1
ATOM 5805 C CA . THR B 1 83 ? 6.777 36.469 2.102 1 85 83 THR B CA 1
ATOM 5806 C C . THR B 1 83 ? 7.902 37.5 2.141 1 85 83 THR B C 1
ATOM 5808 O O . THR B 1 83 ? 8.898 37.375 1.434 1 85 83 THR B O 1
ATOM 5811 N N . CYS B 1 84 ? 7.738 38.562 2.863 1 77.25 84 CYS B N 1
ATOM 5812 C CA . CYS B 1 84 ? 8.758 39.594 2.855 1 77.25 84 CYS B CA 1
ATOM 5813 C C . CYS B 1 84 ? 9.492 39.656 4.188 1 77.25 84 CYS B C 1
ATOM 5815 O O . CYS B 1 84 ? 10.586 40.219 4.281 1 77.25 84 CYS B O 1
ATOM 5817 N N . THR B 1 85 ? 8.836 39.031 5.172 1 69.31 85 THR B N 1
ATOM 5818 C CA . THR B 1 85 ? 9.523 39.156 6.453 1 69.31 85 THR B CA 1
ATOM 5819 C C . THR B 1 85 ? 10.641 38.125 6.559 1 69.31 85 THR B C 1
ATOM 5821 O O . THR B 1 85 ? 10.523 37 6.039 1 69.31 85 THR B O 1
ATOM 5824 N N . ASN B 1 86 ? 11.688 38.562 7.086 1 64.56 86 ASN B N 1
ATOM 5825 C CA . ASN B 1 86 ? 12.859 37.75 7.359 1 64.56 86 ASN B CA 1
ATOM 5826 C C . ASN B 1 86 ? 13.523 37.281 6.066 1 64.56 86 ASN B C 1
ATOM 5828 O O . ASN B 1 86 ? 14.062 36.156 6.012 1 64.56 86 ASN B O 1
ATOM 5832 N N . MET B 1 87 ? 13.211 38 5.082 1 71 87 MET B N 1
ATOM 5833 C CA . MET B 1 87 ? 13.828 37.688 3.799 1 71 87 MET B CA 1
ATOM 5834 C C . MET B 1 87 ? 14.773 38.812 3.359 1 71 87 MET B C 1
ATOM 5836 O O . MET B 1 87 ? 14.461 39.969 3.492 1 71 87 MET B O 1
ATOM 5840 N N . ASP B 1 88 ? 15.938 38.344 3.008 1 73.12 88 ASP B N 1
ATOM 5841 C CA . ASP B 1 88 ? 16.844 39.281 2.371 1 73.12 88 ASP B CA 1
ATOM 5842 C C . ASP B 1 88 ? 16.281 39.75 1.032 1 73.12 88 ASP B C 1
ATOM 5844 O O . ASP B 1 88 ? 15.695 38.969 0.284 1 73.12 88 ASP B O 1
ATOM 5848 N N . ARG B 1 89 ? 16.391 41.062 0.869 1 80.31 89 ARG B N 1
ATOM 5849 C CA . ARG B 1 89 ? 15.922 41.656 -0.38 1 80.31 89 ARG B CA 1
ATOM 5850 C C . ARG B 1 89 ? 16.438 40.875 -1.583 1 80.31 89 ARG B C 1
ATOM 5852 O O . ARG B 1 89 ? 15.727 40.719 -2.578 1 80.31 89 ARG B O 1
ATOM 5859 N N . GLY B 1 90 ? 17.641 40.406 -1.446 1 81.75 90 GLY B N 1
ATOM 5860 C CA . GLY B 1 90 ? 18.219 39.625 -2.529 1 81.75 90 GLY B CA 1
ATOM 5861 C C . GLY B 1 90 ? 17.438 38.344 -2.828 1 81.75 90 GLY B C 1
ATOM 5862 O O . GLY B 1 90 ? 17.25 38 -3.992 1 81.75 90 GLY B O 1
ATOM 5863 N N . LYS B 1 91 ? 16.922 37.781 -1.81 1 82.44 91 LYS B N 1
ATOM 5864 C CA . LYS B 1 91 ? 16.172 36.531 -1.995 1 82.44 91 LYS B CA 1
ATOM 5865 C C . LYS B 1 91 ? 14.82 36.812 -2.66 1 82.44 91 LYS B C 1
ATOM 5867 O O . LYS B 1 91 ? 14.344 36.031 -3.467 1 82.44 91 LYS B O 1
ATOM 5872 N N . VAL B 1 92 ? 14.234 37.906 -2.27 1 88.25 92 VAL B N 1
ATOM 5873 C CA . VAL B 1 92 ? 12.977 38.344 -2.891 1 88.25 92 VAL B CA 1
ATOM 5874 C C . VAL B 1 92 ? 13.203 38.594 -4.379 1 88.25 92 VAL B C 1
ATOM 5876 O O . VAL B 1 92 ? 12.414 38.156 -5.219 1 88.25 92 VAL B O 1
ATOM 5879 N N . ASP B 1 93 ? 14.289 39.25 -4.605 1 89.88 93 ASP B N 1
ATOM 5880 C CA . ASP B 1 93 ? 14.625 39.531 -5.996 1 89.88 93 ASP B CA 1
ATOM 5881 C C . ASP B 1 93 ? 14.836 38.25 -6.793 1 89.88 93 ASP B C 1
ATOM 5883 O O . ASP B 1 93 ? 14.352 38.125 -7.918 1 89.88 93 ASP B O 1
ATOM 5887 N N . ASP B 1 94 ? 15.539 37.406 -6.18 1 88.75 94 ASP B N 1
ATOM 5888 C CA . ASP B 1 94 ? 15.812 36.125 -6.844 1 88.75 94 ASP B CA 1
ATOM 5889 C C . ASP B 1 94 ? 14.516 35.344 -7.117 1 88.75 94 ASP B C 1
ATOM 5891 O O . ASP B 1 94 ? 14.336 34.812 -8.203 1 88.75 94 ASP B O 1
ATOM 5895 N N . ALA B 1 95 ? 13.695 35.344 -6.141 1 89.31 95 ALA B N 1
ATOM 5896 C CA . ALA B 1 95 ? 12.43 34.625 -6.262 1 89.31 95 ALA B CA 1
ATOM 5897 C C . ALA B 1 95 ? 11.57 35.219 -7.387 1 89.31 95 ALA B C 1
ATOM 5899 O O . ALA B 1 95 ? 11.016 34.469 -8.195 1 89.31 95 ALA B O 1
ATOM 5900 N N . LEU B 1 96 ? 11.516 36.5 -7.457 1 93.31 96 LEU B N 1
ATOM 5901 C CA . LEU B 1 96 ? 10.719 37.156 -8.469 1 93.31 96 LEU B CA 1
ATOM 5902 C C . LEU B 1 96 ? 11.312 36.969 -9.859 1 93.31 96 LEU B C 1
ATOM 5904 O O . LEU B 1 96 ? 10.578 36.75 -10.828 1 93.31 96 LEU B O 1
ATOM 5908 N N . ALA B 1 97 ? 12.562 36.969 -9.891 1 92 97 ALA B N 1
ATOM 5909 C CA . ALA B 1 97 ? 13.242 36.75 -11.172 1 92 97 ALA B CA 1
ATOM 5910 C C . ALA B 1 97 ? 13.008 35.312 -11.672 1 92 97 ALA B C 1
ATOM 5912 O O . ALA B 1 97 ? 12.758 35.125 -12.859 1 92 97 ALA B O 1
ATOM 5913 N N . GLU B 1 98 ? 13.141 34.469 -10.75 1 89.75 98 GLU B N 1
ATOM 5914 C CA . GLU B 1 98 ? 12.93 33.062 -11.109 1 89.75 98 GLU B CA 1
ATOM 5915 C C . GLU B 1 98 ? 11.492 32.812 -11.539 1 89.75 98 GLU B C 1
ATOM 5917 O O . GLU B 1 98 ? 11.242 32.031 -12.477 1 89.75 98 GLU B O 1
ATOM 5922 N N . ALA B 1 99 ? 10.57 33.375 -10.836 1 91.38 99 ALA B N 1
ATOM 5923 C CA . ALA B 1 99 ? 9.156 33.25 -11.211 1 91.38 99 ALA B CA 1
ATOM 5924 C C . ALA B 1 99 ? 8.914 33.75 -12.625 1 91.38 99 ALA B C 1
ATOM 5926 O O . ALA B 1 99 ? 8.273 33.094 -13.43 1 91.38 99 ALA B O 1
ATOM 5927 N N . LYS B 1 100 ? 9.453 34.906 -12.883 1 92.5 100 LYS B N 1
ATOM 5928 C CA . LYS B 1 100 ? 9.297 35.469 -14.211 1 92.5 100 LYS B CA 1
ATOM 5929 C C . LYS B 1 100 ? 9.938 34.594 -15.273 1 92.5 100 LYS B C 1
ATOM 5931 O O . LYS B 1 100 ? 9.359 34.406 -16.344 1 92.5 100 LYS B O 1
ATOM 5936 N N . LYS B 1 101 ? 11.094 34.125 -14.961 1 88.69 101 LYS B N 1
ATOM 5937 C CA . LYS B 1 101 ? 11.805 33.25 -15.891 1 88.69 101 LYS B CA 1
ATOM 5938 C C . LYS B 1 101 ? 10.992 32 -16.203 1 88.69 101 LYS B C 1
ATOM 5940 O O . LYS B 1 101 ? 11.016 31.5 -17.344 1 88.69 101 LYS B O 1
ATOM 5945 N N . ALA B 1 102 ? 10.273 31.531 -15.227 1 86.69 102 ALA B N 1
ATOM 5946 C CA . ALA B 1 102 ? 9.477 30.328 -15.391 1 86.69 102 ALA B CA 1
ATOM 5947 C C . ALA B 1 102 ? 8.141 30.641 -16.062 1 86.69 102 ALA B C 1
ATOM 5949 O O . ALA B 1 102 ? 7.336 29.734 -16.312 1 86.69 102 ALA B O 1
ATOM 5950 N N . GLY B 1 103 ? 7.867 31.859 -16.297 1 89.38 103 GLY B N 1
ATOM 5951 C CA . GLY B 1 103 ? 6.629 32.25 -16.953 1 89.38 103 GLY B CA 1
ATOM 5952 C C . GLY B 1 103 ? 5.484 32.469 -15.969 1 89.38 103 GLY B C 1
ATOM 5953 O O . GLY B 1 103 ? 4.328 32.594 -16.375 1 89.38 103 GLY B O 1
ATOM 5954 N N . VAL B 1 104 ? 5.789 32.5 -14.664 1 92.94 104 VAL B N 1
ATOM 5955 C CA . VAL B 1 104 ? 4.781 32.75 -13.633 1 92.94 104 VAL B CA 1
ATOM 5956 C C . VAL B 1 104 ? 4.418 34.219 -13.617 1 92.94 104 VAL B C 1
ATOM 5958 O O . VAL B 1 104 ? 5.297 35.094 -13.57 1 92.94 104 VAL B O 1
ATOM 5961 N N . GLN B 1 105 ? 3.139 34.469 -13.602 1 96.38 105 GLN B N 1
ATOM 5962 C CA . GLN B 1 105 ? 2.697 35.875 -13.664 1 96.38 105 GLN B CA 1
ATOM 5963 C C . GLN B 1 105 ? 1.884 36.219 -12.43 1 96.38 105 GLN B C 1
ATOM 5965 O O . GLN B 1 105 ? 1.271 37.312 -12.383 1 96.38 105 GLN B O 1
ATOM 5970 N N . ASN B 1 106 ? 1.798 35.375 -11.516 1 97.31 106 ASN B N 1
ATOM 5971 C CA . ASN B 1 106 ? 0.939 35.594 -10.359 1 97.31 106 ASN B CA 1
ATOM 5972 C C . ASN B 1 106 ? 1.701 35.375 -9.055 1 97.31 106 ASN B C 1
ATOM 5974 O O . ASN B 1 106 ? 2.371 34.375 -8.875 1 97.31 106 ASN B O 1
ATOM 5978 N N . ILE B 1 107 ? 1.6 36.406 -8.164 1 96.94 107 ILE B N 1
ATOM 5979 C CA . ILE B 1 107 ? 2.273 36.344 -6.871 1 96.94 107 ILE B CA 1
ATOM 5980 C C . ILE B 1 107 ? 1.273 36.656 -5.758 1 96.94 107 ILE B C 1
ATOM 5982 O O . ILE B 1 107 ? 0.451 37.562 -5.883 1 96.94 107 ILE B O 1
ATOM 5986 N N . LEU B 1 108 ? 1.273 35.844 -4.777 1 96.56 108 LEU B N 1
ATOM 5987 C CA . LEU B 1 108 ? 0.56 36.156 -3.549 1 96.56 108 LEU B CA 1
ATOM 5988 C C . LEU B 1 108 ? 1.504 36.781 -2.521 1 96.56 108 LEU B C 1
ATOM 5990 O O . LEU B 1 108 ? 2.328 36.062 -1.931 1 96.56 108 LEU B O 1
ATOM 5994 N N . ALA B 1 109 ? 1.381 38.062 -2.318 1 94.5 109 ALA B N 1
ATOM 5995 C CA . ALA B 1 109 ? 2.268 38.812 -1.431 1 94.5 109 ALA B CA 1
ATOM 5996 C C . ALA B 1 109 ? 1.79 38.719 0.017 1 94.5 109 ALA B C 1
ATOM 5998 O O . ALA B 1 109 ? 0.687 39.156 0.34 1 94.5 109 ALA B O 1
ATOM 5999 N N . LEU B 1 110 ? 2.662 38.219 0.825 1 90.31 110 LEU B N 1
ATOM 6000 C CA . LEU B 1 110 ? 2.324 38 2.227 1 90.31 110 LEU B CA 1
ATOM 6001 C C . LEU B 1 110 ? 3.389 38.594 3.143 1 90.31 110 LEU B C 1
ATOM 6003 O O . LEU B 1 110 ? 4.531 38.781 2.725 1 90.31 110 LEU B O 1
ATOM 6007 N N . ARG B 1 111 ? 2.988 39 4.227 1 81.75 111 ARG B N 1
ATOM 6008 C CA . ARG B 1 111 ? 3.965 39.5 5.195 1 81.75 111 ARG B CA 1
ATOM 6009 C C . ARG B 1 111 ? 4.891 38.375 5.656 1 81.75 111 ARG B C 1
ATOM 6011 O O . ARG B 1 111 ? 6.113 38.5 5.621 1 81.75 111 ARG B O 1
ATOM 6018 N N . GLY B 1 112 ? 4.371 37.312 5.91 1 73.38 112 GLY B N 1
ATOM 6019 C CA . GLY B 1 112 ? 5.117 36.219 6.504 1 73.38 112 GLY B CA 1
ATOM 6020 C C . GLY B 1 112 ? 5.133 36.25 8.016 1 73.38 112 GLY B C 1
ATOM 6021 O O . GLY B 1 112 ? 4.699 37.25 8.625 1 73.38 112 GLY B O 1
ATOM 6022 N N . ASP B 1 113 ? 5.473 35.219 8.664 1 61.72 113 ASP B N 1
ATOM 6023 C CA . ASP B 1 113 ? 5.574 35.125 10.117 1 61.72 113 ASP B CA 1
ATOM 6024 C C . ASP B 1 113 ? 6.973 35.5 10.602 1 61.72 113 ASP B C 1
ATOM 6026 O O . ASP B 1 113 ? 7.945 35.375 9.844 1 61.72 113 ASP B O 1
ATOM 6030 N N . PRO B 1 114 ? 7.137 36.438 11.625 1 54.22 114 PRO B N 1
ATOM 6031 C CA . PRO B 1 114 ? 8.484 36.719 12.133 1 54.22 114 PRO B CA 1
ATOM 6032 C C . PRO B 1 114 ? 9.359 35.469 12.227 1 54.22 114 PRO B C 1
ATOM 6034 O O . PRO B 1 114 ? 8.852 34.375 12.422 1 54.22 114 PRO B O 1
ATOM 6037 N N . PRO B 1 115 ? 10.68 36 11.711 1 46.47 115 PRO B N 1
ATOM 6038 C CA . PRO B 1 115 ? 11.539 34.812 11.867 1 46.47 115 PRO B CA 1
ATOM 6039 C C . PRO B 1 115 ? 11.43 34.188 13.25 1 46.47 115 PRO B C 1
ATOM 6041 O O . PRO B 1 115 ? 11.18 34.875 14.234 1 46.47 115 PRO B O 1
ATOM 6044 N N . ARG B 1 116 ? 11.445 32.969 13.352 1 44.72 116 ARG B N 1
ATOM 6045 C CA . ARG B 1 116 ? 11.258 32.062 14.461 1 44.72 116 ARG B CA 1
ATOM 6046 C C . ARG B 1 116 ? 12.258 32.312 15.578 1 44.72 116 ARG B C 1
ATOM 6048 O O . ARG B 1 116 ? 13.461 32.438 15.32 1 44.72 116 ARG B O 1
ATOM 6055 N N . GLY B 1 117 ? 11.922 32.656 16.906 1 44.5 117 GLY B N 1
ATOM 6056 C CA . GLY B 1 117 ? 12.75 32.844 18.078 1 44.5 117 GLY B CA 1
ATOM 6057 C C . GLY B 1 117 ? 12.969 34.312 18.438 1 44.5 117 GLY B C 1
ATOM 6058 O O . GLY B 1 117 ? 13.578 34.625 19.469 1 44.5 117 GLY B O 1
ATOM 6059 N N . GLN B 1 118 ? 13.023 35.25 17.484 1 41.59 118 GLN B N 1
ATOM 6060 C CA . GLN B 1 118 ? 13.289 36.625 17.859 1 41.59 118 GLN B CA 1
ATOM 6061 C C . GLN B 1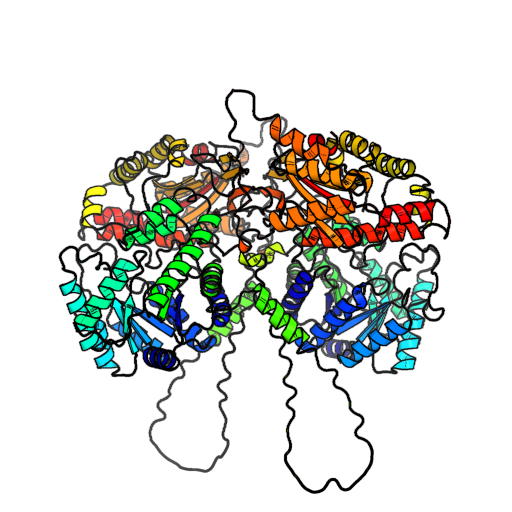 118 ? 12.016 37.312 18.328 1 41.59 118 GLN B C 1
ATOM 6063 O O . GLN B 1 118 ? 10.977 37.219 17.672 1 41.59 118 GLN B O 1
ATOM 6068 N N . GLU B 1 119 ? 11.992 37.438 19.641 1 41.59 119 GLU B N 1
ATOM 6069 C CA . GLU B 1 119 ? 10.898 38.25 20.156 1 41.59 119 GLU B CA 1
ATOM 6070 C C . GLU B 1 119 ? 10.609 39.438 19.25 1 41.59 119 GLU B C 1
ATOM 6072 O O . GLU B 1 119 ? 9.453 39.844 19.094 1 41.59 119 GLU B O 1
ATOM 6077 N N . TYR B 1 120 ? 11.742 40.188 19.062 1 38.28 120 TYR B N 1
ATOM 6078 C CA . TYR B 1 120 ? 11.703 41.469 18.391 1 38.28 120 TYR B CA 1
ATOM 6079 C C . TYR B 1 120 ? 12 41.344 16.906 1 38.28 120 TYR B C 1
ATOM 6081 O O . TYR B 1 120 ? 12.828 40.5 16.5 1 38.28 120 TYR B O 1
ATOM 6089 N N . TRP B 1 121 ? 11.008 41.5 16.156 1 41.44 121 TRP B N 1
ATOM 6090 C CA . TRP B 1 121 ? 11.156 41.688 14.711 1 41.44 121 TRP B CA 1
ATOM 6091 C C . TRP B 1 121 ? 12.531 42.25 14.367 1 41.44 121 TRP B C 1
ATOM 6093 O O . TRP B 1 121 ? 12.891 43.344 14.836 1 41.44 121 TRP B O 1
ATOM 6103 N N . THR B 1 122 ? 13.562 41.406 14.461 1 45.03 122 THR B N 1
ATOM 6104 C CA . THR B 1 122 ? 14.727 42.125 13.945 1 45.03 122 THR B CA 1
ATOM 6105 C C . THR B 1 122 ? 14.586 42.375 12.445 1 45.03 122 THR B C 1
ATOM 6107 O O . THR B 1 122 ? 14.391 41.438 11.664 1 45.03 122 THR B O 1
ATOM 6110 N N . GLN B 1 123 ? 14.023 43.375 12.125 1 47.69 123 GLN B N 1
ATOM 6111 C CA . GLN B 1 123 ? 13.922 43.875 10.766 1 47.69 123 GLN B CA 1
ATOM 6112 C C . GLN B 1 123 ? 15.227 43.688 10 1 47.69 123 GLN B C 1
ATOM 6114 O O . GLN B 1 123 ? 16.266 44.25 10.359 1 47.69 123 GLN B O 1
ATOM 6119 N N . VAL B 1 124 ? 15.469 42.5 9.492 1 51.19 124 VAL B N 1
ATOM 6120 C CA . VAL B 1 124 ? 16.703 42.344 8.734 1 51.19 124 VAL B CA 1
ATOM 6121 C C . VAL B 1 124 ? 16.844 43.438 7.699 1 51.19 124 VAL B C 1
ATOM 6123 O O . VAL B 1 124 ? 17.922 44 7.516 1 51.19 124 VAL B O 1
ATOM 6126 N N . ASP B 1 125 ? 15.812 43.625 6.938 1 55.16 125 ASP B N 1
ATOM 6127 C CA . ASP B 1 125 ? 15.789 44.688 5.93 1 55.16 125 ASP B CA 1
ATOM 6128 C C . ASP B 1 125 ? 14.672 45.688 6.203 1 55.16 125 ASP B C 1
ATOM 6130 O O . ASP B 1 125 ? 13.531 45.281 6.461 1 55.16 125 ASP B O 1
ATOM 6134 N N . ASP B 1 126 ? 14.961 46.812 6.641 1 60.78 126 ASP B N 1
ATOM 6135 C CA . ASP B 1 126 ? 14.07 47.938 6.984 1 60.78 126 ASP B CA 1
ATOM 6136 C C . ASP B 1 126 ? 13.086 48.219 5.855 1 60.78 126 ASP B C 1
ATOM 6138 O O . ASP B 1 126 ? 12.148 49 6.027 1 60.78 126 ASP B O 1
ATOM 6142 N N . THR B 1 127 ? 13.234 47.406 4.762 1 68 127 THR B N 1
ATOM 6143 C CA . THR B 1 127 ? 12.406 47.781 3.617 1 68 127 THR B CA 1
ATOM 6144 C C . THR B 1 127 ? 11.102 46.969 3.611 1 68 127 THR B C 1
ATOM 6146 O O . THR B 1 127 ? 10.062 47.5 3.191 1 68 127 THR B O 1
ATOM 6149 N N . PHE B 1 128 ? 11.039 45.75 4.152 1 80.44 128 PHE B N 1
ATOM 6150 C CA . PHE B 1 128 ? 9.867 44.875 4.074 1 80.44 128 PHE B CA 1
ATOM 6151 C C . PHE B 1 128 ? 9.312 44.594 5.461 1 80.44 128 PHE B C 1
ATOM 6153 O O . PHE B 1 128 ? 9.781 43.688 6.152 1 80.44 128 PHE B O 1
ATOM 6160 N N . VAL B 1 129 ? 8.344 45.344 5.82 1 76.56 129 VAL B N 1
ATOM 6161 C CA . VAL B 1 129 ? 7.758 45.188 7.152 1 76.56 129 VAL B CA 1
ATOM 6162 C C . VAL B 1 129 ? 6.367 44.562 7.043 1 76.56 129 VAL B C 1
ATOM 6164 O O . VAL B 1 129 ? 6.008 43.688 7.84 1 76.56 129 VAL B O 1
ATOM 6167 N N . HIS B 1 130 ? 5.66 45.125 6.066 1 84.75 130 HIS B N 1
ATOM 6168 C CA . HIS B 1 130 ? 4.305 44.625 5.832 1 84.75 130 HIS B CA 1
ATOM 6169 C C . HIS B 1 130 ? 4.141 44.156 4.398 1 84.75 130 HIS B C 1
ATOM 6171 O O . HIS B 1 130 ? 4.957 44.469 3.529 1 84.75 130 HIS B O 1
ATOM 6177 N N . ALA B 1 131 ? 3.051 43.375 4.219 1 90.38 131 ALA B N 1
ATOM 6178 C CA . ALA B 1 131 ? 2.779 42.844 2.887 1 90.38 131 ALA B CA 1
ATOM 6179 C C . ALA B 1 131 ? 2.678 43.969 1.856 1 90.38 131 ALA B C 1
ATOM 6181 O O . ALA B 1 131 ? 3.047 43.781 0.694 1 90.38 131 ALA B O 1
ATOM 6182 N N . ILE B 1 132 ? 2.18 45.156 2.295 1 93.12 132 ILE B N 1
ATOM 6183 C CA . ILE B 1 132 ? 1.999 46.281 1.39 1 93.12 132 ILE B CA 1
ATOM 6184 C C . ILE B 1 132 ? 3.352 46.719 0.826 1 93.12 132 ILE B C 1
ATOM 6186 O O . ILE B 1 132 ? 3.439 47.156 -0.32 1 93.12 132 ILE B O 1
ATOM 6190 N N . ASP B 1 133 ? 4.406 46.562 1.602 1 92 133 ASP B N 1
ATOM 6191 C CA . ASP B 1 133 ? 5.75 46.906 1.139 1 92 133 ASP B CA 1
ATOM 6192 C C . ASP B 1 133 ? 6.176 46 -0.026 1 92 133 ASP B C 1
ATOM 6194 O O . ASP B 1 133 ? 6.805 46.469 -0.975 1 92 133 ASP B O 1
ATOM 6198 N N . LEU B 1 134 ? 5.809 44.812 0.101 1 92.94 134 LEU B N 1
ATOM 6199 C CA . LEU B 1 134 ? 6.129 43.875 -0.964 1 92.94 134 LEU B CA 1
ATOM 6200 C C . LEU B 1 134 ? 5.336 44.188 -2.227 1 92.94 134 LEU B C 1
ATOM 6202 O O . LEU B 1 134 ? 5.867 44.094 -3.336 1 92.94 134 LEU B O 1
ATOM 6206 N N . VAL B 1 135 ? 4.082 44.531 -2.1 1 96.25 135 VAL B N 1
ATOM 6207 C CA . VAL B 1 135 ? 3.248 44.906 -3.234 1 96.25 135 VAL B CA 1
ATOM 6208 C C . VAL B 1 135 ? 3.877 46.094 -3.967 1 96.25 135 VAL B C 1
ATOM 6210 O O . VAL B 1 135 ? 4.07 46.062 -5.184 1 96.25 135 VAL B O 1
ATOM 6213 N N . ARG B 1 136 ? 4.234 47.094 -3.193 1 95.38 136 ARG B N 1
ATOM 6214 C CA . ARG B 1 136 ? 4.848 48.281 -3.768 1 95.38 136 ARG B CA 1
ATOM 6215 C C . ARG B 1 136 ? 6.152 47.969 -4.48 1 95.38 136 ARG B C 1
ATOM 6217 O O . ARG B 1 136 ? 6.422 48.469 -5.57 1 95.38 136 ARG B O 1
ATOM 6224 N N . TYR B 1 137 ? 6.871 47.125 -3.811 1 93.94 137 TYR B N 1
ATOM 6225 C CA . TYR B 1 137 ? 8.172 46.75 -4.359 1 93.94 137 TYR B CA 1
ATOM 6226 C C . TYR B 1 137 ? 8.016 46.031 -5.695 1 93.94 137 TYR B C 1
ATOM 6228 O O . TYR B 1 137 ? 8.727 46.344 -6.656 1 93.94 137 TYR B O 1
ATOM 6236 N N . ILE B 1 138 ? 7.113 45.062 -5.789 1 96 138 ILE B N 1
ATOM 6237 C CA . ILE B 1 138 ? 6.895 44.312 -7.008 1 96 138 ILE B CA 1
ATOM 6238 C C . ILE B 1 138 ? 6.438 45.219 -8.125 1 96 138 ILE B C 1
ATOM 6240 O O . ILE B 1 138 ? 6.91 45.125 -9.258 1 96 138 ILE B O 1
ATOM 6244 N N . ARG B 1 139 ? 5.535 46.156 -7.812 1 96.88 139 ARG B N 1
ATOM 6245 C CA . ARG B 1 139 ? 5.051 47.094 -8.805 1 96.88 139 ARG B CA 1
ATOM 6246 C C . ARG B 1 139 ? 6.176 48.031 -9.281 1 96.88 139 ARG B C 1
ATOM 6248 O O . ARG B 1 139 ? 6.258 48.344 -10.469 1 96.88 139 ARG B O 1
ATOM 6255 N N . GLN B 1 140 ? 6.98 48.406 -8.422 1 95.25 140 GLN B N 1
ATOM 6256 C CA . GLN B 1 140 ? 8.094 49.281 -8.758 1 95.25 140 GLN B CA 1
ATOM 6257 C C . GLN B 1 140 ? 9.078 48.594 -9.695 1 95.25 140 GLN B C 1
ATOM 6259 O O . GLN B 1 140 ? 9.57 49.188 -10.648 1 95.25 140 GLN B O 1
ATOM 6264 N N . GLN B 1 141 ? 9.32 47.406 -9.438 1 94.69 141 GLN B N 1
ATOM 6265 C CA . GLN B 1 141 ? 10.375 46.688 -10.156 1 94.69 141 GLN B CA 1
ATOM 6266 C C . GLN B 1 141 ? 9.836 46.094 -11.445 1 94.69 141 GLN B C 1
ATOM 6268 O O . GLN B 1 141 ? 10.562 46 -12.438 1 94.69 141 GLN B O 1
ATOM 6273 N N . TYR B 1 142 ? 8.57 45.656 -11.414 1 96.25 142 TYR B N 1
ATOM 6274 C CA . TYR B 1 142 ? 8.117 44.812 -12.523 1 96.25 142 TYR B CA 1
ATOM 6275 C C . TYR B 1 142 ? 6.875 45.438 -13.172 1 96.25 142 TYR B C 1
ATOM 6277 O O . TYR B 1 142 ? 6.32 44.844 -14.117 1 96.25 142 TYR B O 1
ATOM 6285 N N . GLY B 1 143 ? 6.418 46.562 -12.656 1 94.06 143 GLY B N 1
ATOM 6286 C CA . GLY B 1 143 ? 5.234 47.188 -13.227 1 94.06 143 GLY B CA 1
ATOM 6287 C C . GLY B 1 143 ? 4.004 46.281 -13.164 1 94.06 143 GLY B C 1
ATOM 6288 O O . GLY B 1 143 ? 3.66 45.781 -12.102 1 94.06 143 GLY B O 1
ATOM 6289 N N . ASP B 1 144 ? 3.533 46.094 -14.406 1 93.5 144 ASP B N 1
ATOM 6290 C CA . ASP B 1 144 ? 2.271 45.375 -14.453 1 93.5 144 ASP B CA 1
ATOM 6291 C C . ASP B 1 144 ? 2.492 43.906 -14.906 1 93.5 144 ASP B C 1
ATOM 6293 O O . ASP B 1 144 ? 1.555 43.25 -15.352 1 93.5 144 ASP B O 1
ATOM 6297 N N . TYR B 1 145 ? 3.635 43.5 -14.797 1 96.06 145 TYR B N 1
ATOM 6298 C CA . TYR B 1 145 ? 3.895 42.125 -15.242 1 96.06 145 TYR B CA 1
ATOM 6299 C C . TYR B 1 145 ? 3.186 41.125 -14.352 1 96.06 145 TYR B C 1
ATOM 6301 O O . TYR B 1 145 ? 2.529 40.188 -14.844 1 96.06 145 TYR B O 1
ATOM 6309 N N . PHE B 1 146 ? 3.316 41.281 -13.086 1 97.31 146 PHE B N 1
ATOM 6310 C CA . PHE B 1 146 ? 2.752 40.312 -12.148 1 97.31 146 PHE B CA 1
ATOM 6311 C C . PHE B 1 146 ? 1.342 40.719 -11.742 1 97.31 146 PHE B C 1
ATOM 6313 O O . PHE B 1 146 ? 1.074 41.906 -11.5 1 97.31 146 PHE B O 1
ATOM 6320 N N . CYS B 1 147 ? 0.431 39.75 -11.742 1 97.75 147 CYS B N 1
ATOM 6321 C CA . CYS B 1 147 ? -0.809 39.844 -10.977 1 97.75 147 CYS B CA 1
ATOM 6322 C C . CYS B 1 147 ? -0.558 39.562 -9.5 1 97.75 147 CYS B C 1
ATOM 6324 O O . CYS B 1 147 ? 0.006 38.531 -9.141 1 97.75 147 CYS B O 1
ATOM 6326 N N . ILE B 1 148 ? -0.933 40.562 -8.641 1 98.06 148 ILE B N 1
ATOM 6327 C CA . ILE B 1 148 ? -0.541 40.438 -7.238 1 98.06 148 ILE B CA 1
ATOM 6328 C C . ILE B 1 148 ? -1.774 40.188 -6.375 1 98.06 148 ILE B C 1
ATOM 6330 O O . ILE B 1 148 ? -2.732 40.969 -6.41 1 98.06 148 ILE B O 1
ATOM 6334 N N . GLY B 1 149 ? -1.783 39.094 -5.668 1 97.75 149 GLY B N 1
ATOM 6335 C CA . GLY B 1 149 ? -2.785 38.812 -4.648 1 97.75 149 GLY B CA 1
ATOM 6336 C C . GLY B 1 149 ? -2.318 39.156 -3.248 1 97.75 149 GLY B C 1
ATOM 6337 O O . GLY B 1 149 ? -1.116 39.219 -2.982 1 97.75 149 GLY B O 1
ATOM 6338 N N . VAL B 1 150 ? -3.223 39.438 -2.367 1 96.69 150 VAL B N 1
ATOM 6339 C CA . VAL B 1 150 ? -2.934 39.688 -0.958 1 96.69 150 VAL B CA 1
ATOM 6340 C C . VAL B 1 150 ? -3.918 38.906 -0.086 1 96.69 150 VAL B C 1
ATOM 6342 O O . VAL B 1 150 ? -4.953 38.469 -0.57 1 96.69 150 VAL B O 1
ATOM 6345 N N . ALA B 1 151 ? -3.561 38.781 1.202 1 94.06 151 ALA B N 1
ATOM 6346 C CA . ALA B 1 151 ? -4.395 38 2.117 1 94.06 151 ALA B CA 1
ATOM 6347 C C . ALA B 1 151 ? -5.477 38.875 2.746 1 94.06 151 ALA B C 1
ATOM 6349 O O . ALA B 1 151 ? -5.238 40.062 3.059 1 94.06 151 ALA B O 1
ATOM 6350 N N . GLY B 1 152 ? -6.68 38.344 2.836 1 93.69 152 GLY B N 1
ATOM 6351 C CA . GLY B 1 152 ? -7.758 38.938 3.627 1 93.69 152 GLY B CA 1
ATOM 6352 C C . GLY B 1 152 ? -8.109 38.094 4.848 1 93.69 152 GLY B C 1
ATOM 6353 O O . GLY B 1 152 ? -8 36.875 4.824 1 93.69 152 GLY B O 1
ATOM 6354 N N . TYR B 1 153 ? -8.539 38.781 5.871 1 91.56 153 TYR B N 1
ATOM 6355 C CA . TYR B 1 153 ? -8.828 38.094 7.129 1 91.56 153 TYR B CA 1
ATOM 6356 C C . TYR B 1 153 ? -10.25 38.375 7.586 1 91.56 153 TYR B C 1
ATOM 6358 O O . TYR B 1 153 ? -10.5 39.312 8.344 1 91.56 153 TYR B O 1
ATOM 6366 N N . PRO B 1 154 ? -11.133 37.5 7.238 1 90.75 154 PRO B N 1
ATOM 6367 C CA . PRO B 1 154 ? -12.539 37.719 7.582 1 90.75 154 PRO B CA 1
ATOM 6368 C C . PRO B 1 154 ? -12.773 37.812 9.094 1 90.75 154 PRO B C 1
ATOM 6370 O O . PRO B 1 154 ? -13.719 38.469 9.539 1 90.75 154 PRO B O 1
ATOM 6373 N N . GLU B 1 155 ? -11.922 37.156 9.859 1 86.88 155 GLU B N 1
ATOM 6374 C CA . GLU B 1 155 ? -12.094 37.125 11.312 1 86.88 155 GLU B CA 1
ATOM 6375 C C . GLU B 1 155 ? -11.039 37.969 12.008 1 86.88 155 GLU B C 1
ATOM 6377 O O . GLU B 1 155 ? -10.883 37.875 13.234 1 86.88 155 GLU B O 1
ATOM 6382 N N . GLY B 1 156 ? -10.359 38.719 11.242 1 77.75 156 GLY B N 1
ATOM 6383 C CA . GLY B 1 156 ? -9.273 39.5 11.805 1 77.75 156 GLY B CA 1
ATOM 6384 C C . GLY B 1 156 ? -7.957 38.75 11.867 1 77.75 156 GLY B C 1
ATOM 6385 O O . GLY B 1 156 ? -7.934 37.531 11.859 1 77.75 156 GLY B O 1
ATOM 6386 N N . HIS B 1 157 ? -6.887 39.469 11.836 1 69.75 157 HIS B N 1
ATOM 6387 C CA . HIS B 1 157 ? -5.566 38.875 11.898 1 69.75 157 HIS B CA 1
ATOM 6388 C C . HIS B 1 157 ? -5.199 38.5 13.336 1 69.75 157 HIS B C 1
ATOM 6390 O O . HIS B 1 157 ? -5.504 39.25 14.266 1 69.75 157 HIS B O 1
ATOM 6396 N N . MET B 1 158 ? -4.527 37.5 13.523 1 59.47 158 MET B N 1
ATOM 6397 C CA . MET B 1 158 ? -4.211 36.938 14.836 1 59.47 158 MET B CA 1
ATOM 6398 C C . MET B 1 158 ? -3.318 37.875 15.633 1 59.47 158 MET B C 1
ATOM 6400 O O . MET B 1 158 ? -3.42 37.938 16.859 1 59.47 158 MET B O 1
ATOM 6404 N N . ASP B 1 159 ? -2.486 38.5 14.914 1 56.44 159 ASP B N 1
ATOM 6405 C CA . ASP B 1 159 ? -1.525 39.375 15.586 1 56.44 159 ASP B CA 1
ATOM 6406 C C . ASP B 1 159 ? -2.156 40.719 15.953 1 56.44 159 ASP B C 1
ATOM 6408 O O . ASP B 1 159 ? -1.563 41.5 16.688 1 56.44 159 ASP B O 1
ATOM 6412 N N . SER B 1 160 ? -3.367 40.969 15.414 1 58.38 160 SER B N 1
ATOM 6413 C CA . SER B 1 160 ? -3.941 42.281 15.586 1 58.38 160 SER B CA 1
ATOM 6414 C C . SER B 1 160 ? -5.027 42.312 16.656 1 58.38 160 SER B C 1
ATOM 6416 O O . SER B 1 160 ? -6.219 42.344 16.328 1 58.38 160 SER B O 1
ATOM 6418 N N . THR B 1 161 ? -4.648 42.031 17.812 1 55.53 161 THR B N 1
ATOM 6419 C CA . THR B 1 161 ? -5.641 41.969 18.891 1 55.53 161 THR B CA 1
ATOM 6420 C C . THR B 1 161 ? -6.262 43.312 19.156 1 55.53 161 THR B C 1
ATOM 6422 O O . THR B 1 161 ? -7.367 43.406 19.688 1 55.53 161 THR B O 1
ATOM 6425 N N . ASP B 1 162 ? -5.629 44.344 18.672 1 61.28 162 ASP B N 1
ATOM 6426 C CA . ASP B 1 162 ? -6.09 45.656 19.094 1 61.28 162 ASP B CA 1
ATOM 6427 C C . ASP B 1 162 ? -6.742 46.406 17.938 1 61.28 162 ASP B C 1
ATOM 6429 O O . ASP B 1 162 ? -7.25 47.5 18.125 1 61.28 162 ASP B O 1
ATOM 6433 N N . LEU B 1 163 ? -6.758 45.844 16.797 1 67.06 163 LEU B N 1
ATOM 6434 C CA . LEU B 1 163 ? -7.293 46.562 15.664 1 67.06 163 LEU B CA 1
ATOM 6435 C C . LEU B 1 163 ? -8.766 46.25 15.445 1 67.06 163 LEU B C 1
ATOM 6437 O O . LEU B 1 163 ? -9.188 45.094 15.625 1 67.06 163 LEU B O 1
ATOM 6441 N N . SER B 1 164 ? -9.508 47.25 15.203 1 75.81 164 SER B N 1
ATOM 6442 C CA . SER B 1 164 ? -10.906 47.062 14.836 1 75.81 164 SER B CA 1
ATOM 6443 C C . SER B 1 164 ? -11.039 46.438 13.453 1 75.81 164 SER B C 1
ATOM 6445 O O . SER B 1 164 ? -10.086 46.469 12.672 1 75.81 164 SER B O 1
ATOM 6447 N N . SER B 1 165 ? -12.133 45.875 13.18 1 80.69 165 SER B N 1
ATOM 6448 C CA . SER B 1 165 ? -12.438 45.312 11.859 1 80.69 165 SER B CA 1
ATOM 6449 C C . SER B 1 165 ? -12.297 46.375 10.766 1 80.69 165 SER B C 1
ATOM 6451 O O . SER B 1 165 ? -11.836 46.062 9.664 1 80.69 165 SER B O 1
ATOM 6453 N N . GLU B 1 166 ? -12.641 47.531 11.07 1 82.81 166 GLU B N 1
ATOM 6454 C CA . GLU B 1 166 ? -12.57 48.625 10.109 1 82.81 166 GLU B CA 1
ATOM 6455 C C . GLU B 1 166 ? -11.117 48.969 9.766 1 82.81 166 GLU B C 1
ATOM 6457 O O . GLU B 1 166 ? -10.805 49.25 8.609 1 82.81 166 GLU B O 1
ATOM 6462 N N . ASP B 1 167 ? -10.391 48.906 10.789 1 86.88 167 ASP B N 1
ATOM 6463 C CA . ASP B 1 167 ? -8.977 49.188 10.562 1 86.88 167 ASP B CA 1
ATOM 6464 C C . ASP B 1 167 ? -8.344 48.125 9.664 1 86.88 167 ASP B C 1
ATOM 6466 O O . ASP B 1 167 ? -7.543 48.438 8.789 1 86.88 167 ASP B O 1
ATOM 6470 N N . GLU B 1 168 ? -8.688 47 9.898 1 87.94 168 GLU B N 1
ATOM 6471 C CA . GLU B 1 168 ? -8.148 45.906 9.102 1 87.94 168 GLU B CA 1
ATOM 6472 C C . GLU B 1 168 ? -8.57 46.031 7.641 1 87.94 168 GLU B C 1
ATOM 6474 O O . GLU B 1 168 ? -7.773 45.781 6.734 1 87.94 168 GLU B O 1
ATOM 6479 N N . ILE B 1 169 ? -9.773 46.344 7.438 1 91.88 169 ILE B N 1
ATOM 6480 C CA . ILE B 1 169 ? -10.273 46.531 6.078 1 91.88 169 ILE B CA 1
ATOM 6481 C C . ILE B 1 169 ? -9.586 47.719 5.414 1 91.88 169 ILE B C 1
ATOM 6483 O O . ILE B 1 169 ? -9.297 47.688 4.215 1 91.88 169 ILE B O 1
ATOM 6487 N N . ARG B 1 170 ? -9.359 48.719 6.227 1 91.31 170 ARG B N 1
ATOM 6488 C CA . ARG B 1 170 ? -8.633 49.875 5.707 1 91.31 170 ARG B CA 1
ATOM 6489 C C . ARG B 1 170 ? -7.242 49.469 5.223 1 91.31 170 ARG B C 1
ATOM 6491 O O . ARG B 1 170 ? -6.797 49.906 4.16 1 91.31 170 ARG B O 1
ATOM 6498 N N . PHE B 1 171 ? -6.594 48.719 6.016 1 91.25 171 PHE B N 1
ATOM 6499 C CA . PHE B 1 171 ? -5.281 48.219 5.609 1 91.25 171 PHE B CA 1
ATOM 6500 C C . PHE B 1 171 ? -5.379 47.406 4.32 1 91.25 171 PHE B C 1
ATOM 6502 O O . PHE B 1 171 ? -4.488 47.469 3.471 1 91.25 171 PHE B O 1
ATOM 6509 N N . LEU B 1 172 ? -6.406 46.625 4.195 1 94.75 172 LEU B N 1
ATOM 6510 C CA . LEU B 1 172 ? -6.645 45.875 2.973 1 94.75 172 LEU B CA 1
ATOM 6511 C C . LEU B 1 172 ? -6.836 46.812 1.78 1 94.75 172 LEU B C 1
ATOM 6513 O O . LEU B 1 172 ? -6.289 46.562 0.702 1 94.75 172 LEU B O 1
ATOM 6517 N N . GLN B 1 173 ? -7.562 47.812 2.025 1 95 173 GLN B N 1
ATOM 6518 C CA . GLN B 1 173 ? -7.777 48.812 0.98 1 95 173 GLN B CA 1
ATOM 6519 C C . GLN B 1 173 ? -6.461 49.469 0.551 1 95 173 GLN B C 1
ATOM 6521 O O . GLN B 1 173 ? -6.242 49.719 -0.638 1 95 173 GLN B O 1
ATOM 6526 N N . GLU B 1 174 ? -5.648 49.719 1.491 1 95.19 174 GLU B N 1
ATOM 6527 C CA . GLU B 1 174 ? -4.344 50.312 1.203 1 95.19 174 GLU B CA 1
ATOM 6528 C C . GLU B 1 174 ? -3.502 49.375 0.331 1 95.19 174 GLU B C 1
ATOM 6530 O O . GLU B 1 174 ? -2.779 49.844 -0.556 1 95.19 174 GLU B O 1
ATOM 6535 N N . LYS B 1 175 ? -3.59 48.125 0.609 1 96.19 175 LYS B N 1
ATOM 6536 C CA . LYS B 1 175 ? -2.852 47.156 -0.201 1 96.19 175 LYS B CA 1
ATOM 6537 C C . LYS B 1 175 ? -3.35 47.156 -1.644 1 96.19 175 LYS B C 1
ATOM 6539 O O . LYS B 1 175 ? -2.553 47.062 -2.58 1 96.19 175 LYS B O 1
ATOM 6544 N N . ILE B 1 176 ? -4.629 47.25 -1.801 1 96.62 176 ILE B N 1
ATOM 6545 C CA . ILE B 1 176 ? -5.234 47.25 -3.127 1 96.62 176 ILE B CA 1
ATOM 6546 C C . ILE B 1 176 ? -4.82 48.531 -3.869 1 96.62 176 ILE B C 1
ATOM 6548 O O . ILE B 1 176 ? -4.457 48.469 -5.047 1 96.62 176 ILE B O 1
ATOM 6552 N N . GLU B 1 177 ? -4.824 49.625 -3.176 1 95.69 177 GLU B N 1
ATOM 6553 C CA . GLU B 1 177 ? -4.426 50.875 -3.768 1 95.69 177 GLU B CA 1
ATOM 6554 C C . GLU B 1 177 ? -2.947 50.875 -4.148 1 95.69 177 GLU B C 1
ATOM 6556 O O . GLU B 1 177 ? -2.543 51.531 -5.105 1 95.69 177 GLU B O 1
ATOM 6561 N N . ALA B 1 178 ? -2.225 50.094 -3.387 1 95.94 178 ALA B N 1
ATOM 6562 C CA . ALA B 1 178 ? -0.79 50 -3.643 1 95.94 178 ALA B CA 1
ATOM 6563 C C . ALA B 1 178 ? -0.513 49.156 -4.891 1 95.94 178 ALA B C 1
ATOM 6565 O O . ALA B 1 178 ? 0.591 49.219 -5.438 1 95.94 178 ALA B O 1
ATOM 6566 N N . GLY B 1 179 ? -1.513 48.375 -5.281 1 96.62 179 GLY B N 1
ATOM 6567 C CA . GLY B 1 179 ? -1.322 47.688 -6.543 1 96.62 179 GLY B CA 1
ATOM 6568 C C . GLY B 1 179 ? -1.781 46.219 -6.5 1 96.62 179 GLY B C 1
ATOM 6569 O O . GLY B 1 179 ? -1.569 45.469 -7.453 1 96.62 179 GLY B O 1
ATOM 6570 N N . ALA B 1 180 ? -2.402 45.75 -5.434 1 97.75 180 ALA B N 1
ATOM 6571 C CA . ALA B 1 180 ? -2.926 44.375 -5.379 1 97.75 180 ALA B CA 1
ATOM 6572 C C . ALA B 1 180 ? -4.137 44.219 -6.293 1 97.75 180 ALA B C 1
ATOM 6574 O O . ALA B 1 180 ? -4.949 45.125 -6.422 1 97.75 180 ALA B O 1
ATOM 6575 N N . ASP B 1 181 ? -4.258 43 -6.875 1 97.25 181 ASP B N 1
ATOM 6576 C CA . ASP B 1 181 ? -5.27 42.781 -7.906 1 97.25 181 ASP B CA 1
ATOM 6577 C C . ASP B 1 181 ? -6.41 41.938 -7.379 1 97.25 181 ASP B C 1
ATOM 6579 O O . ASP B 1 181 ? -7.5 41.906 -7.953 1 97.25 181 ASP B O 1
ATOM 6583 N N . PHE B 1 182 ? -6.18 41.125 -6.395 1 97.5 182 PHE B N 1
ATOM 6584 C CA . PHE B 1 182 ? -7.219 40.281 -5.832 1 97.5 182 PHE B CA 1
ATOM 6585 C C . PHE B 1 182 ? -6.891 39.906 -4.391 1 97.5 182 PHE B C 1
ATOM 6587 O O . PHE B 1 182 ? -5.781 40.156 -3.914 1 97.5 182 PHE B O 1
ATOM 6594 N N . VAL B 1 183 ? -7.902 39.344 -3.662 1 97.62 183 VAL B N 1
ATOM 6595 C CA . VAL B 1 183 ? -7.766 39 -2.256 1 97.62 183 VAL B CA 1
ATOM 6596 C C . VAL B 1 183 ? -8.062 37.5 -2.076 1 97.62 183 VAL B C 1
ATOM 6598 O O . VAL B 1 183 ? -9.055 37 -2.596 1 97.62 183 VAL B O 1
ATOM 6601 N N . LEU B 1 184 ? -7.152 36.812 -1.493 1 97.06 184 LEU B N 1
ATOM 6602 C CA . LEU B 1 184 ? -7.383 35.438 -0.996 1 97.06 184 LEU B CA 1
ATOM 6603 C C . LEU B 1 184 ? -7.543 35.438 0.52 1 97.06 184 LEU B C 1
ATOM 6605 O O . LEU B 1 184 ? -6.664 35.906 1.243 1 97.06 184 LEU B O 1
ATOM 6609 N N . THR B 1 185 ? -8.586 34.875 0.957 1 95.88 185 THR B N 1
ATOM 6610 C CA . THR B 1 185 ? -8.812 34.969 2.393 1 95.88 185 THR B CA 1
ATOM 6611 C C . THR B 1 185 ? -8.164 33.812 3.139 1 95.88 185 THR B C 1
ATOM 6613 O O . THR B 1 185 ? -7.863 32.781 2.543 1 95.88 185 THR B O 1
ATOM 6616 N N . GLN B 1 186 ? -7.949 34.031 4.406 1 90.88 186 GLN B N 1
ATOM 6617 C CA . GLN B 1 186 ? -7.656 32.969 5.332 1 90.88 186 GLN B CA 1
ATOM 6618 C C . GLN B 1 186 ? -8.836 32 5.445 1 90.88 186 GLN B C 1
ATOM 6620 O O . GLN B 1 186 ? -9.961 32.344 5.078 1 90.88 186 GLN B O 1
ATOM 6625 N N . LEU B 1 187 ? -8.57 30.844 5.898 1 92.5 187 LEU B N 1
ATOM 6626 C CA . LEU B 1 187 ? -9.602 29.828 6.051 1 92.5 187 LEU B CA 1
ATOM 6627 C C . LEU B 1 187 ? -10.609 30.219 7.125 1 92.5 187 LEU B C 1
ATOM 6629 O O . LEU B 1 187 ? -10.266 30.953 8.055 1 92.5 187 LEU B O 1
ATOM 6633 N N . PHE B 1 188 ? -11.844 29.797 7.012 1 93.19 188 PHE B N 1
ATOM 6634 C CA . PHE B 1 188 ? -12.906 30.031 7.977 1 93.19 188 PHE B CA 1
ATOM 6635 C C . PHE B 1 188 ? -13.922 28.891 7.949 1 93.19 188 PHE B C 1
ATOM 6637 O O . PHE B 1 188 ? -14.031 28.172 6.953 1 93.19 188 PHE B O 1
ATOM 6644 N N . TYR B 1 189 ? -14.594 28.75 9.055 1 94.19 189 TYR B N 1
ATOM 6645 C CA . TYR B 1 189 ? -15.688 27.781 9.117 1 94.19 189 TYR B CA 1
ATOM 6646 C C . TYR B 1 189 ? -17.016 28.469 9.398 1 94.19 189 TYR B C 1
ATOM 6648 O O . TYR B 1 189 ? -18.078 27.859 9.234 1 94.19 189 TYR B O 1
ATOM 6656 N N . ASP B 1 190 ? -16.938 29.734 9.734 1 93.62 190 ASP B N 1
ATOM 6657 C CA . ASP B 1 190 ? -18.125 30.562 9.961 1 93.62 190 ASP B CA 1
ATOM 6658 C C . ASP B 1 190 ? -18.516 31.328 8.695 1 93.62 190 ASP B C 1
ATOM 6660 O O . ASP B 1 190 ? -18.031 32.438 8.477 1 93.62 190 ASP B O 1
ATOM 6664 N N . VAL B 1 191 ? -19.516 30.766 7.922 1 95.62 191 VAL B N 1
ATOM 6665 C CA . VAL B 1 191 ? -19.891 31.312 6.625 1 95.62 191 VAL B CA 1
ATOM 6666 C C . VAL B 1 191 ? -20.562 32.688 6.816 1 95.62 191 VAL B C 1
ATOM 6668 O O . VAL B 1 191 ? -20.312 33.625 6.059 1 95.62 191 VAL B O 1
ATOM 6671 N N . ASP B 1 192 ? -21.344 32.781 7.852 1 94.75 192 ASP B N 1
ATOM 6672 C CA . ASP B 1 192 ? -22.031 34.031 8.109 1 94.75 192 ASP B CA 1
ATOM 6673 C C . ASP B 1 192 ? -21.031 35.156 8.414 1 94.75 192 ASP B C 1
ATOM 6675 O O . ASP B 1 192 ? -21.219 36.281 7.973 1 94.75 192 ASP B O 1
ATOM 6679 N N . GLY B 1 193 ? -20.062 34.812 9.188 1 93.31 193 GLY B N 1
ATOM 6680 C CA . GLY B 1 193 ? -19.016 35.781 9.484 1 93.31 193 GLY B CA 1
ATOM 6681 C C . GLY B 1 193 ? -18.281 36.25 8.242 1 93.31 193 GLY B C 1
ATOM 6682 O O . GLY B 1 193 ? -18.031 37.469 8.094 1 93.31 193 GLY B O 1
ATOM 6683 N N . PHE B 1 194 ? -18 35.438 7.328 1 96 194 PHE B N 1
ATOM 6684 C CA . PHE B 1 194 ? -17.359 35.781 6.07 1 96 194 PHE B CA 1
ATOM 6685 C C . PHE B 1 194 ? -18.25 36.719 5.242 1 96 194 PHE B C 1
ATOM 6687 O O . PHE B 1 194 ? -17.781 37.719 4.691 1 96 194 PHE B O 1
ATOM 6694 N N . LEU B 1 195 ? -19.531 36.281 5.105 1 96.56 195 LEU B N 1
ATOM 6695 C CA . LEU B 1 195 ? -20.453 37.062 4.277 1 96.56 195 LEU B CA 1
ATOM 6696 C C . LEU B 1 195 ? -20.609 38.469 4.816 1 96.56 195 LEU B C 1
ATOM 6698 O O . LEU B 1 195 ? -20.672 39.438 4.043 1 96.56 195 LEU B O 1
ATOM 6702 N N . ALA B 1 196 ? -20.625 38.562 6.137 1 94.88 196 ALA B N 1
ATOM 6703 C CA . ALA B 1 196 ? -20.688 39.875 6.746 1 94.88 196 ALA B CA 1
ATOM 6704 C C . ALA B 1 196 ? -19.438 40.688 6.449 1 94.88 196 ALA B C 1
ATOM 6706 O O . ALA B 1 196 ? -19.516 41.875 6.141 1 94.88 196 ALA B O 1
ATOM 6707 N N . TRP B 1 197 ? -18.312 40.062 6.543 1 95.12 197 TRP B N 1
ATOM 6708 C CA . TRP B 1 197 ? -17.031 40.688 6.281 1 95.12 197 TRP B CA 1
ATOM 6709 C C . TRP B 1 197 ? -16.922 41.125 4.82 1 95.12 197 TRP B C 1
ATOM 6711 O O . TRP B 1 197 ? -16.469 42.25 4.523 1 95.12 197 TRP B O 1
ATOM 6721 N N . GLU B 1 198 ? -17.328 40.281 3.934 1 96.25 198 GLU B N 1
ATOM 6722 C CA . GLU B 1 198 ? -17.297 40.562 2.506 1 96.25 198 GLU B CA 1
ATOM 6723 C C . GLU B 1 198 ? -18.188 41.781 2.176 1 96.25 198 GLU B C 1
ATOM 6725 O O . GLU B 1 198 ? -17.797 42.656 1.395 1 96.25 198 GLU B O 1
ATOM 6730 N N . LYS B 1 199 ? -19.344 41.812 2.744 1 95.06 199 LYS B N 1
ATOM 6731 C CA . LYS B 1 199 ? -20.25 42.938 2.545 1 95.06 199 LYS B CA 1
ATOM 6732 C C . LYS B 1 199 ? -19.625 44.25 3.045 1 95.06 199 LYS B C 1
ATOM 6734 O O . LYS B 1 199 ? -19.781 45.281 2.42 1 95.06 199 LYS B O 1
ATOM 6739 N N . GLN B 1 200 ? -19 44.156 4.176 1 94.75 200 GLN B N 1
ATOM 6740 C CA . GLN B 1 200 ? -18.312 45.312 4.727 1 94.75 200 GLN B CA 1
ATOM 6741 C C . GLN B 1 200 ? -17.203 45.781 3.795 1 94.75 200 GLN B C 1
ATOM 6743 O O . GLN B 1 200 ? -17 47 3.623 1 94.75 200 GLN B O 1
ATOM 6748 N N . CYS B 1 201 ? -16.438 44.875 3.244 1 96.25 201 CYS B N 1
ATOM 6749 C CA . CYS B 1 201 ? -15.391 45.188 2.295 1 96.25 201 CYS B CA 1
ATOM 6750 C C . CYS B 1 201 ? -15.961 45.938 1.086 1 96.25 201 CYS B C 1
ATOM 6752 O O . CYS B 1 201 ? -15.414 46.969 0.663 1 96.25 201 CYS B O 1
ATOM 6754 N N . ARG B 1 202 ? -17.047 45.469 0.599 1 95.88 202 ARG B N 1
ATOM 6755 C CA . ARG B 1 202 ? -17.688 46.094 -0.554 1 95.88 202 ARG B CA 1
ATOM 6756 C C . ARG B 1 202 ? -18.188 47.5 -0.211 1 95.88 202 ARG B C 1
ATOM 6758 O O . ARG B 1 202 ? -18.031 48.406 -1.004 1 95.88 202 ARG B O 1
ATOM 6765 N N . ALA B 1 203 ? -18.734 47.625 0.912 1 94.31 203 ALA B N 1
ATOM 6766 C CA . ALA B 1 203 ? -19.25 48.906 1.361 1 94.31 203 ALA B CA 1
ATOM 6767 C C . ALA B 1 203 ? -18.141 49.938 1.476 1 94.31 203 ALA B C 1
ATOM 6769 O O . ALA B 1 203 ? -18.359 51.125 1.291 1 94.31 203 ALA B O 1
ATOM 6770 N N . GLN B 1 204 ? -17 49.5 1.729 1 92.69 204 GLN B N 1
ATOM 6771 C CA . GLN B 1 204 ? -15.859 50.375 1.9 1 92.69 204 GLN B CA 1
ATOM 6772 C C . GLN B 1 204 ? -15.148 50.625 0.572 1 92.69 204 GLN B C 1
ATOM 6774 O O . GLN B 1 204 ? -14.102 51.281 0.533 1 92.69 204 GLN B O 1
ATOM 6779 N N . GLY B 1 205 ? -15.625 50 -0.483 1 93.12 205 GLY B N 1
ATOM 6780 C CA . GLY B 1 205 ? -15.164 50.375 -1.812 1 93.12 205 GLY B CA 1
ATOM 6781 C C . GLY B 1 205 ? -14.211 49.375 -2.414 1 93.12 205 GLY B C 1
ATOM 6782 O O . GLY B 1 205 ? -13.594 49.625 -3.453 1 93.12 205 GLY B O 1
ATOM 6783 N N . ILE B 1 206 ? -14.008 48.219 -1.821 1 95.5 206 ILE B N 1
ATOM 6784 C CA . ILE B 1 206 ? -13.156 47.188 -2.387 1 95.5 206 ILE B CA 1
ATOM 6785 C C . ILE B 1 206 ? -13.906 46.469 -3.512 1 95.5 206 ILE B C 1
ATOM 6787 O O . ILE B 1 206 ? -14.922 45.812 -3.271 1 95.5 206 ILE B O 1
ATOM 6791 N N . VAL B 1 207 ? -13.328 46.5 -4.711 1 93.5 207 VAL B N 1
ATOM 6792 C CA . VAL B 1 207 ? -14.07 46 -5.855 1 93.5 207 VAL B CA 1
ATOM 6793 C C . VAL B 1 207 ? -13.328 44.812 -6.473 1 93.5 207 VAL B C 1
ATOM 6795 O O . VAL B 1 207 ? -13.898 44.062 -7.266 1 93.5 207 VAL B O 1
ATOM 6798 N N . CYS B 1 208 ? -12.094 44.656 -6.172 1 95.69 208 CYS B N 1
ATOM 6799 C CA . CYS B 1 208 ? -11.352 43.562 -6.746 1 95.69 208 CYS B CA 1
ATOM 6800 C C . CYS B 1 208 ? -11.914 42.219 -6.277 1 95.69 208 CYS B C 1
ATOM 6802 O O . CYS B 1 208 ? -12.68 42.156 -5.312 1 95.69 208 CYS B O 1
ATOM 6804 N N . PRO B 1 209 ? -11.594 41.094 -6.973 1 96.56 209 PRO B N 1
ATOM 6805 C CA . PRO B 1 209 ? -12.102 39.781 -6.57 1 96.56 209 PRO B CA 1
ATOM 6806 C C . PRO B 1 209 ? -11.641 39.375 -5.172 1 96.56 209 PRO B C 1
ATOM 6808 O O . PRO B 1 209 ? -10.469 39.562 -4.82 1 96.56 209 PRO B O 1
ATOM 6811 N N . ILE B 1 210 ? -12.57 38.906 -4.352 1 97.5 210 ILE B N 1
ATOM 6812 C CA . ILE B 1 210 ? -12.305 38.281 -3.057 1 97.5 210 ILE B CA 1
ATOM 6813 C C . ILE B 1 210 ? -12.633 36.781 -3.115 1 97.5 210 ILE B C 1
ATOM 6815 O O . ILE B 1 210 ? -13.789 36.406 -3.332 1 97.5 210 ILE B O 1
ATOM 6819 N N . ILE B 1 211 ? -11.633 36 -2.957 1 98.06 211 ILE B N 1
ATOM 6820 C CA . ILE B 1 211 ? -11.789 34.531 -3.09 1 98.06 211 ILE B CA 1
ATOM 6821 C C . ILE B 1 211 ? -11.688 33.875 -1.716 1 98.06 211 ILE B C 1
ATOM 6823 O O . ILE B 1 211 ? -10.633 33.938 -1.08 1 98.06 211 ILE B O 1
ATOM 6827 N N . PRO B 1 212 ? -12.75 33.219 -1.226 1 97.94 212 PRO B N 1
ATOM 6828 C CA . PRO B 1 212 ? -12.703 32.562 0.086 1 97.94 212 PRO B CA 1
ATOM 6829 C C . PRO B 1 212 ? -11.82 31.328 0.096 1 97.94 212 PRO B C 1
ATOM 6831 O O . PRO B 1 212 ? -11.859 30.531 -0.842 1 97.94 212 PRO B O 1
ATOM 6834 N N . GLY B 1 213 ? -11.016 31.25 1.141 1 96.94 213 GLY B N 1
ATOM 6835 C CA . GLY B 1 213 ? -10.211 30.062 1.371 1 96.94 213 GLY B CA 1
ATOM 6836 C C . GLY B 1 213 ? -10.961 28.969 2.107 1 96.94 213 GLY B C 1
ATOM 6837 O O . GLY B 1 213 ? -11.531 29.203 3.176 1 96.94 213 GLY B O 1
ATOM 6838 N N . ILE B 1 214 ? -10.938 27.766 1.48 1 96.25 214 ILE B N 1
ATOM 6839 C CA . ILE B 1 214 ? -11.641 26.609 2.035 1 96.25 214 ILE B CA 1
ATOM 6840 C C . ILE B 1 214 ? -10.648 25.484 2.32 1 96.25 214 ILE B C 1
ATOM 6842 O O . ILE B 1 214 ? -9.828 25.141 1.466 1 96.25 214 ILE B O 1
ATOM 6846 N N . MET B 1 215 ? -10.695 25 3.533 1 93.06 215 MET B N 1
ATOM 6847 C CA . MET B 1 215 ? -9.844 23.859 3.879 1 93.06 215 MET B CA 1
ATOM 6848 C C . MET B 1 215 ? -10.664 22.703 4.434 1 93.06 215 MET B C 1
ATOM 6850 O O . MET B 1 215 ? -11.258 22.828 5.508 1 93.06 215 MET B O 1
ATOM 6854 N N . PRO B 1 216 ? -10.688 21.594 3.742 1 92.06 216 PRO B N 1
ATOM 6855 C CA . PRO B 1 216 ? -11.383 20.438 4.297 1 92.06 216 PRO B CA 1
ATOM 6856 C C . PRO B 1 216 ? -10.711 19.891 5.559 1 92.06 216 PRO B C 1
ATOM 6858 O O . PRO B 1 216 ? -9.477 19.906 5.66 1 92.06 216 PRO B O 1
ATOM 6861 N N . ILE B 1 217 ? -11.5 19.453 6.469 1 90.38 217 ILE B N 1
ATOM 6862 C CA . ILE B 1 217 ? -10.969 18.797 7.66 1 90.38 217 ILE B CA 1
ATOM 6863 C C . ILE B 1 217 ? -10.5 17.391 7.309 1 90.38 217 ILE B C 1
ATOM 6865 O O . ILE B 1 217 ? -11.297 16.547 6.875 1 90.38 217 ILE B O 1
ATOM 6869 N N . GLN B 1 218 ? -9.242 17.203 7.492 1 85.12 218 GLN B N 1
ATOM 6870 C CA . GLN B 1 218 ? -8.656 15.922 7.09 1 85.12 218 GLN B CA 1
ATOM 6871 C C . GLN B 1 218 ? -8.453 15.008 8.297 1 85.12 218 GLN B C 1
ATOM 6873 O O . GLN B 1 218 ? -8.438 13.781 8.156 1 85.12 218 GLN B O 1
ATOM 6878 N N . SER B 1 219 ? -8.195 15.547 9.438 1 80.56 219 SER B N 1
ATOM 6879 C CA . SER B 1 219 ? -8.023 14.867 10.711 1 80.56 219 SER B CA 1
ATOM 6880 C C . SER B 1 219 ? -8.383 15.789 11.875 1 80.56 219 SER B C 1
ATOM 6882 O O . SER B 1 219 ? -8.328 17.016 11.758 1 80.56 219 SER B O 1
ATOM 6884 N N . TYR B 1 220 ? -8.789 15.156 12.945 1 82.12 220 TYR B N 1
ATOM 6885 C CA . TYR B 1 220 ? -9.211 15.961 14.086 1 82.12 220 TYR B CA 1
ATOM 6886 C C . TYR B 1 220 ? -8.039 16.734 14.664 1 82.12 220 TYR B C 1
ATOM 6888 O O . TYR B 1 220 ? -8.156 17.938 14.953 1 82.12 220 TYR B O 1
ATOM 6896 N N . ASN B 1 221 ? -6.93 16.094 14.789 1 72.75 221 ASN B N 1
ATOM 6897 C CA . ASN B 1 221 ? -5.762 16.766 15.359 1 72.75 221 ASN B CA 1
ATOM 6898 C C . ASN B 1 221 ? -5.246 17.875 14.445 1 72.75 221 ASN B C 1
ATOM 6900 O O . ASN B 1 221 ? -4.867 18.938 14.914 1 72.75 221 ASN B O 1
ATOM 6904 N N . GLY B 1 222 ? -5.227 17.578 13.195 1 76.38 222 GLY B N 1
ATOM 6905 C CA . GLY B 1 222 ? -4.848 18.609 12.25 1 76.38 222 GLY B CA 1
ATOM 6906 C C . GLY B 1 222 ? -5.781 19.812 12.273 1 76.38 222 GLY B C 1
ATOM 6907 O O . GLY B 1 222 ? -5.328 20.953 12.219 1 76.38 222 GLY B O 1
ATOM 6908 N N . PHE B 1 223 ? -7.02 19.5 12.43 1 86.19 223 PHE B N 1
ATOM 6909 C CA . PHE B 1 223 ? -8.039 20.531 12.516 1 86.19 223 PHE B CA 1
ATOM 6910 C C . PHE B 1 223 ? -7.816 21.422 13.734 1 86.19 223 PHE B C 1
ATOM 6912 O O . PHE B 1 223 ? -7.809 22.641 13.633 1 86.19 223 PHE B O 1
ATOM 6919 N N . ARG B 1 224 ? -7.566 20.812 14.812 1 79.44 224 ARG B N 1
ATOM 6920 C CA . ARG B 1 224 ? -7.355 21.547 16.062 1 79.44 224 ARG B CA 1
ATOM 6921 C C . ARG B 1 224 ? -6.094 22.406 15.977 1 79.44 224 ARG B C 1
ATOM 6923 O O . ARG B 1 224 ? -6.098 23.562 16.391 1 79.44 224 ARG B O 1
ATOM 6930 N N . ARG B 1 225 ? -5.148 21.891 15.422 1 74.5 225 ARG B N 1
ATOM 6931 C CA . ARG B 1 225 ? -3.877 22.594 15.32 1 74.5 225 ARG B CA 1
ATOM 6932 C C . ARG B 1 225 ? -4.004 23.828 14.445 1 74.5 225 ARG B C 1
ATOM 6934 O O . ARG B 1 225 ? -3.604 24.922 14.852 1 74.5 225 ARG B O 1
ATOM 6941 N N . ILE B 1 226 ? -4.555 23.672 13.336 1 78.38 226 ILE B N 1
ATOM 6942 C CA . ILE B 1 226 ? -4.645 24.781 12.375 1 78.38 226 ILE B CA 1
ATOM 6943 C C . ILE B 1 226 ? -5.562 25.859 12.922 1 78.38 226 ILE B C 1
ATOM 6945 O O . ILE B 1 226 ? -5.266 27.062 12.797 1 78.38 226 ILE B O 1
ATOM 6949 N N . THR B 1 227 ? -6.645 25.453 13.531 1 83.25 227 THR B N 1
ATOM 6950 C CA . THR B 1 227 ? -7.598 26.438 14.039 1 83.25 227 THR B CA 1
ATOM 6951 C C . THR B 1 227 ? -7.008 27.203 15.219 1 83.25 227 THR B C 1
ATOM 6953 O O . THR B 1 227 ? -7.266 28.391 15.383 1 83.25 227 THR B O 1
ATOM 6956 N N . ASN B 1 228 ? -6.203 26.516 15.922 1 74.5 228 ASN B N 1
ATOM 6957 C CA . ASN B 1 228 ? -5.551 27.172 17.047 1 74.5 228 ASN B CA 1
ATOM 6958 C C . ASN B 1 228 ? -4.449 28.125 16.578 1 74.5 228 ASN B C 1
ATOM 6960 O O . ASN B 1 228 ? -4.328 29.234 17.094 1 74.5 228 ASN B O 1
ATOM 6964 N N . LEU B 1 229 ? -3.723 27.703 15.664 1 70.62 229 LEU B N 1
ATOM 6965 C CA . LEU B 1 229 ? -2.607 28.5 15.156 1 70.62 229 LEU B CA 1
ATOM 6966 C C . LEU B 1 229 ? -3.109 29.75 14.461 1 70.62 229 LEU B C 1
ATOM 6968 O O . LEU B 1 229 ? -2.549 30.844 14.648 1 70.62 229 LEU B O 1
ATOM 6972 N N . ALA B 1 230 ? -4.137 29.609 13.695 1 76 230 ALA B N 1
ATOM 6973 C CA . ALA B 1 230 ? -4.652 30.719 12.906 1 76 230 ALA B CA 1
ATOM 6974 C C . ALA B 1 230 ? -5.762 31.453 13.656 1 76 230 ALA B C 1
ATOM 6976 O O . ALA B 1 230 ? -6.34 32.406 13.133 1 76 230 ALA B O 1
ATOM 6977 N N . LYS B 1 231 ? -6.078 30.969 14.891 1 79.38 231 LYS B N 1
ATOM 6978 C CA . LYS B 1 231 ? -7.117 31.547 15.734 1 79.38 231 LYS B CA 1
ATOM 6979 C C . LYS B 1 231 ? -8.438 31.656 14.984 1 79.38 231 LYS B C 1
ATOM 6981 O O . LYS B 1 231 ? -9.078 32.719 14.977 1 79.38 231 LYS B O 1
ATOM 6986 N N . ILE B 1 232 ? -8.797 30.625 14.383 1 87.31 232 ILE B N 1
ATOM 6987 C CA . ILE B 1 232 ? -10.031 30.547 13.602 1 87.31 232 ILE B CA 1
ATOM 6988 C C . ILE B 1 232 ? -11.203 30.234 14.531 1 87.31 232 ILE B C 1
ATOM 6990 O O . ILE B 1 232 ? -11.109 29.344 15.383 1 87.31 232 ILE B O 1
ATOM 6994 N N . ARG B 1 233 ? -12.242 30.922 14.398 1 89.19 233 ARG B N 1
ATOM 6995 C CA . ARG B 1 233 ? -13.461 30.625 15.148 1 89.19 233 ARG B CA 1
ATOM 6996 C C . ARG B 1 233 ? -14.164 29.391 14.602 1 89.19 233 ARG B C 1
ATOM 6998 O O . ARG B 1 233 ? -14.5 29.344 13.414 1 89.19 233 ARG B O 1
ATOM 7005 N N . VAL B 1 234 ? -14.414 28.438 15.516 1 91.88 234 VAL B N 1
ATOM 7006 C CA . VAL B 1 234 ? -15.078 27.203 15.109 1 91.88 234 VAL B CA 1
ATOM 7007 C C . VAL B 1 234 ? -16.516 27.203 15.617 1 91.88 234 VAL B C 1
ATOM 7009 O O . VAL B 1 234 ? -16.75 27.25 16.828 1 91.88 234 VAL B O 1
ATOM 7012 N N . PRO B 1 235 ? -17.469 27.203 14.734 1 92.5 235 PRO B N 1
ATOM 7013 C CA . PRO B 1 235 ? -18.859 27.141 15.18 1 92.5 235 PRO B CA 1
ATOM 7014 C C . PRO B 1 235 ? -19.141 25.922 16.062 1 92.5 235 PRO B C 1
ATOM 7016 O O . PRO B 1 235 ? -18.547 24.859 15.867 1 92.5 235 PRO B O 1
ATOM 7019 N N . ALA B 1 236 ? -20.031 26.047 16.969 1 91.81 236 ALA B N 1
ATOM 7020 C CA . ALA B 1 236 ? -20.375 25 17.922 1 91.81 236 ALA B CA 1
ATOM 7021 C C . ALA B 1 236 ? -20.859 23.734 17.203 1 91.81 236 ALA B C 1
ATOM 7023 O O . ALA B 1 236 ? -20.562 22.625 17.641 1 91.81 236 ALA B O 1
ATOM 7024 N N . SER B 1 237 ? -21.562 23.938 16.203 1 91.62 237 SER B N 1
ATOM 7025 C CA . SER B 1 237 ? -22.109 22.797 15.469 1 91.62 237 SER B CA 1
ATOM 7026 C C . SER B 1 237 ? -21 21.922 14.898 1 91.62 237 SER B C 1
ATOM 7028 O O . SER B 1 237 ? -21.141 20.703 14.82 1 91.62 237 SER B O 1
ATOM 7030 N N . VAL B 1 238 ? -19.922 22.562 14.438 1 93.62 238 VAL B N 1
ATOM 7031 C CA . VAL B 1 238 ? -18.797 21.828 13.875 1 93.62 238 VAL B CA 1
ATOM 7032 C C . VAL B 1 238 ? -18.094 21.031 14.977 1 93.62 238 VAL B C 1
ATOM 7034 O O . VAL B 1 238 ? -17.797 19.844 14.805 1 93.62 238 VAL B O 1
ATOM 7037 N N . GLN B 1 239 ? -17.906 21.641 16.078 1 90.69 239 GLN B N 1
ATOM 7038 C CA . GLN B 1 239 ? -17.281 20.969 17.219 1 90.69 239 GLN B CA 1
ATOM 7039 C C . GLN B 1 239 ? -18.109 19.781 17.688 1 90.69 239 GLN B C 1
ATOM 7041 O O . GLN B 1 239 ? -17.562 18.703 17.969 1 90.69 239 GLN B O 1
ATOM 7046 N N . GLU B 1 240 ? -19.375 19.969 17.781 1 89.31 240 GLU B N 1
ATOM 7047 C CA . GLU B 1 240 ? -20.281 18.922 18.25 1 89.31 240 GLU B CA 1
ATOM 7048 C C . GLU B 1 240 ? -20.312 17.734 17.297 1 89.31 240 GLU B C 1
ATOM 7050 O O . GLU B 1 240 ? -20.438 16.594 17.719 1 89.31 240 GLU B O 1
ATOM 7055 N N . ALA B 1 241 ? -20.172 18.047 16.062 1 91.06 241 ALA B N 1
ATOM 7056 C CA . ALA B 1 241 ? -20.203 17 15.047 1 91.06 241 ALA B CA 1
ATOM 7057 C C . ALA B 1 241 ? -18.922 16.172 15.078 1 91.06 241 ALA B C 1
ATOM 7059 O O . ALA B 1 241 ? -18.938 14.969 14.836 1 91.06 241 ALA B O 1
ATOM 7060 N N . LEU B 1 242 ? -17.812 16.797 15.391 1 90.44 242 LEU B N 1
ATOM 7061 C CA . LEU B 1 242 ? -16.5 16.156 15.289 1 90.44 242 LEU B CA 1
ATOM 7062 C C . LEU B 1 242 ? -16.203 15.336 16.547 1 90.44 242 LEU B C 1
ATOM 7064 O O . LEU B 1 242 ? -15.516 14.312 16.469 1 90.44 242 LEU B O 1
ATOM 7068 N N . GLU B 1 243 ? -16.75 15.703 17.656 1 85.56 243 GLU B N 1
ATOM 7069 C CA . GLU B 1 243 ? -16.391 15.141 18.938 1 85.56 243 GLU B CA 1
ATOM 7070 C C . GLU B 1 243 ? -16.641 13.641 18.984 1 85.56 243 GLU B C 1
ATOM 7072 O O . GLU B 1 243 ? -15.758 12.867 19.375 1 85.56 243 GLU B O 1
ATOM 7077 N N . PRO B 1 244 ? -17.766 13.211 18.484 1 82.12 244 PRO B N 1
ATOM 7078 C CA . PRO B 1 244 ? -18.047 11.773 18.578 1 82.12 244 PRO B CA 1
ATOM 7079 C C . PRO B 1 244 ? -17.203 10.945 17.625 1 82.12 244 PRO B C 1
ATOM 7081 O O . PRO B 1 244 ? -17.078 9.727 17.797 1 82.12 244 PRO B O 1
ATOM 7084 N N . ILE B 1 245 ? -16.594 11.625 16.625 1 82.31 245 ILE B N 1
ATOM 7085 C CA . ILE B 1 245 ? -15.914 10.852 15.594 1 82.31 245 ILE B CA 1
ATOM 7086 C C . ILE B 1 245 ? -14.422 11.18 15.602 1 82.31 245 ILE B C 1
ATOM 7088 O O . ILE B 1 245 ? -13.688 10.773 14.695 1 82.31 245 ILE B O 1
ATOM 7092 N N . LYS B 1 246 ? -13.969 11.836 16.562 1 81.25 246 LYS B N 1
ATOM 7093 C CA . LYS B 1 246 ? -12.633 12.43 16.562 1 81.25 246 LYS B CA 1
ATOM 7094 C C . LYS B 1 246 ? -11.555 11.359 16.484 1 81.25 246 LYS B C 1
ATOM 7096 O O . LYS B 1 246 ? -10.438 11.633 16.047 1 81.25 246 LYS B O 1
ATOM 7101 N N . THR B 1 247 ? -11.938 10.109 16.844 1 75.31 247 THR B N 1
ATOM 7102 C CA . THR B 1 247 ? -10.93 9.055 16.859 1 75.31 247 THR B CA 1
ATOM 7103 C C . THR B 1 247 ? -11.062 8.156 15.633 1 75.31 247 THR B C 1
ATOM 7105 O O . THR B 1 247 ? -10.367 7.141 15.523 1 75.31 247 THR B O 1
ATOM 7108 N N . ASP B 1 248 ? -11.914 8.477 14.789 1 72.56 248 ASP B N 1
ATOM 7109 C CA . ASP B 1 248 ? -12.117 7.77 13.531 1 72.56 248 ASP B CA 1
ATOM 7110 C C . ASP B 1 248 ? -11.758 8.656 12.336 1 72.56 248 ASP B C 1
ATOM 7112 O O . ASP B 1 248 ? -12.586 9.43 11.867 1 72.56 248 ASP B O 1
ATOM 7116 N N . ASP B 1 249 ? -10.594 8.469 11.859 1 74.81 249 ASP B N 1
ATOM 7117 C CA . ASP B 1 249 ? -10.055 9.359 10.836 1 74.81 249 ASP B CA 1
ATOM 7118 C C . ASP B 1 249 ? -10.938 9.359 9.586 1 74.81 249 ASP B C 1
ATOM 7120 O O . ASP B 1 249 ? -11.117 10.398 8.945 1 74.81 249 ASP B O 1
ATOM 7124 N N . GLN B 1 250 ?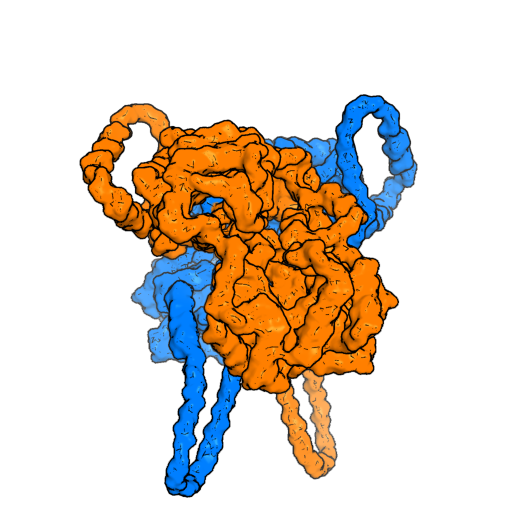 -11.391 8.219 9.242 1 75.19 250 GLN B N 1
ATOM 7125 C CA . GLN B 1 250 ? -12.227 8.164 8.047 1 75.19 250 GLN B CA 1
ATOM 7126 C C . GLN B 1 250 ? -13.5 8.977 8.234 1 75.19 250 GLN B C 1
ATOM 7128 O O . GLN B 1 250 ? -13.891 9.742 7.348 1 75.19 250 GLN B O 1
ATOM 7133 N N . LYS B 1 251 ? -14.117 8.812 9.422 1 77.31 251 LYS B N 1
ATOM 7134 C CA . LYS B 1 251 ? -15.344 9.562 9.68 1 77.31 251 LYS B CA 1
ATOM 7135 C C . LYS B 1 251 ? -15.062 11.062 9.734 1 77.31 251 LYS B C 1
ATOM 7137 O O . LYS B 1 251 ? -15.883 11.867 9.281 1 77.31 251 LYS B O 1
ATOM 7142 N N . VAL B 1 252 ? -13.977 11.438 10.305 1 85.44 252 VAL B N 1
ATOM 7143 C CA . VAL B 1 252 ? -13.586 12.844 10.359 1 85.44 252 VAL B CA 1
ATOM 7144 C C . VAL B 1 252 ? -13.398 13.383 8.945 1 85.44 252 VAL B C 1
ATOM 7146 O O . VAL B 1 252 ? -13.891 14.469 8.625 1 85.44 252 VAL B O 1
ATOM 7149 N N . LYS B 1 253 ? -12.773 12.602 8.109 1 86 253 LYS B N 1
ATOM 7150 C CA . LYS B 1 253 ? -12.539 13.016 6.727 1 86 253 LYS B CA 1
ATOM 7151 C C . LYS B 1 253 ? -13.859 13.141 5.961 1 86 253 LYS B C 1
ATOM 7153 O O . LYS B 1 253 ? -14.047 14.094 5.207 1 86 253 LYS B O 1
ATOM 7158 N N . ASP B 1 254 ? -14.742 12.203 6.176 1 84.38 254 ASP B N 1
ATOM 7159 C CA . ASP B 1 254 ? -16.047 12.258 5.527 1 84.38 254 ASP B CA 1
ATOM 7160 C C . ASP B 1 254 ? -16.812 13.508 5.938 1 84.38 254 ASP B C 1
ATOM 7162 O O . ASP B 1 254 ? -17.406 14.188 5.094 1 84.38 254 ASP B O 1
ATOM 7166 N N . TYR B 1 255 ? -16.781 13.734 7.195 1 90.19 255 TYR B N 1
ATOM 7167 C CA . TYR B 1 255 ? -17.422 14.953 7.688 1 90.19 255 TYR B CA 1
ATOM 7168 C C . TYR B 1 255 ? -16.766 16.188 7.094 1 90.19 255 TYR B C 1
ATOM 7170 O O . TYR B 1 255 ? -17.453 17.156 6.734 1 90.19 255 TYR B O 1
ATOM 7178 N N . GLY B 1 256 ? -15.43 16.141 7.02 1 92.94 256 GLY B N 1
ATOM 7179 C CA . GLY B 1 256 ? -14.703 17.25 6.43 1 92.94 256 GLY B CA 1
ATOM 7180 C C . GLY B 1 256 ? -15.141 17.562 5.008 1 92.94 256 GLY B C 1
ATOM 7181 O O . GLY B 1 256 ? -15.273 18.719 4.629 1 92.94 256 GLY B O 1
ATOM 7182 N N . VAL B 1 257 ? -15.352 16.562 4.23 1 90.88 257 VAL B N 1
ATOM 7183 C CA . VAL B 1 257 ? -15.82 16.719 2.855 1 90.88 257 VAL B CA 1
ATOM 7184 C C . VAL B 1 257 ? -17.219 17.328 2.846 1 90.88 257 VAL B C 1
ATOM 7186 O O . VAL B 1 257 ? -17.469 18.281 2.115 1 90.88 257 VAL B O 1
ATOM 7189 N N . GLU B 1 258 ? -18.078 16.812 3.701 1 92.56 258 GLU B N 1
ATOM 7190 C CA . GLU B 1 258 ? -19.453 17.297 3.77 1 92.56 258 GLU B CA 1
ATOM 7191 C C . GLU B 1 258 ? -19.5 18.766 4.203 1 92.56 258 GLU B C 1
ATOM 7193 O O . GLU B 1 258 ? -20.266 19.562 3.652 1 92.56 258 GLU B O 1
ATOM 7198 N N . LEU B 1 259 ? -18.766 19.047 5.18 1 95 259 LEU B N 1
ATOM 7199 C CA . LEU B 1 259 ? -18.734 20.406 5.695 1 95 259 LEU B CA 1
ATOM 7200 C C . LEU B 1 259 ? -18.234 21.375 4.633 1 95 259 LEU B C 1
ATOM 7202 O O . LEU B 1 259 ? -18.828 22.422 4.406 1 95 259 LEU B O 1
ATOM 7206 N N . ALA B 1 260 ? -17.141 21.062 3.984 1 96.19 260 ALA B N 1
ATOM 7207 C CA . ALA B 1 260 ? -16.578 21.922 2.945 1 96.19 260 ALA B CA 1
ATOM 7208 C C . ALA B 1 260 ? -17.578 22.141 1.809 1 96.19 260 ALA B C 1
ATOM 7210 O O . ALA B 1 260 ? -17.75 23.25 1.324 1 96.19 260 ALA B O 1
ATOM 7211 N N . ALA B 1 261 ? -18.219 21.047 1.406 1 94.94 261 ALA B N 1
ATOM 7212 C CA . ALA B 1 261 ? -19.234 21.141 0.359 1 94.94 261 ALA B CA 1
ATOM 7213 C C . ALA B 1 261 ? -20.375 22.062 0.789 1 94.94 261 ALA B C 1
ATOM 7215 O O . ALA B 1 261 ? -20.859 22.891 0.002 1 94.94 261 ALA B O 1
ATOM 7216 N N . SER B 1 262 ? -20.797 21.875 2.027 1 95.5 262 SER B N 1
ATOM 7217 C CA . SER B 1 262 ? -21.875 22.703 2.553 1 95.5 262 SER B CA 1
ATOM 7218 C C . SER B 1 262 ? -21.484 24.188 2.574 1 95.5 262 SER B C 1
ATOM 7220 O O . SER B 1 262 ? -22.297 25.047 2.273 1 95.5 262 SER B O 1
ATOM 7222 N N . ILE B 1 263 ? -20.266 24.516 2.936 1 96.5 263 ILE B N 1
ATOM 7223 C CA . ILE B 1 263 ? -19.766 25.875 2.957 1 96.5 263 ILE B CA 1
ATOM 7224 C C . ILE B 1 263 ? -19.812 26.469 1.549 1 96.5 263 ILE B C 1
ATOM 7226 O O . ILE B 1 263 ? -20.328 27.562 1.344 1 96.5 263 ILE B O 1
ATOM 7230 N N . ILE B 1 264 ? -19.344 25.719 0.591 1 97.06 264 ILE B N 1
ATOM 7231 C CA . ILE B 1 264 ? -19.297 26.188 -0.79 1 97.06 264 ILE B CA 1
ATOM 7232 C C . ILE B 1 264 ? -20.719 26.438 -1.299 1 97.06 264 ILE B C 1
ATOM 7234 O O . ILE B 1 264 ? -20.984 27.453 -1.951 1 97.06 264 ILE B O 1
ATOM 7238 N N . GLN B 1 265 ? -21.625 25.531 -0.957 1 95.94 265 GLN B N 1
ATOM 7239 C CA . GLN B 1 265 ? -23.016 25.672 -1.392 1 95.94 265 GLN B CA 1
ATOM 7240 C C . GLN B 1 265 ? -23.641 26.938 -0.802 1 95.94 265 GLN B C 1
ATOM 7242 O O . GLN B 1 265 ? -24.375 27.656 -1.492 1 95.94 265 GLN B O 1
ATOM 7247 N N . ARG B 1 266 ? -23.375 27.141 0.432 1 96.44 266 ARG B N 1
ATOM 7248 C CA . ARG B 1 266 ? -23.891 28.344 1.076 1 96.44 266 ARG B CA 1
ATOM 7249 C C . ARG B 1 266 ? -23.312 29.609 0.439 1 96.44 266 ARG B C 1
ATOM 7251 O O . ARG B 1 266 ? -24.016 30.594 0.262 1 96.44 266 ARG B O 1
ATOM 7258 N N . LEU B 1 267 ? -22.062 29.578 0.102 1 97.38 267 LEU B N 1
ATOM 7259 C CA . LEU B 1 267 ? -21.422 30.703 -0.545 1 97.38 267 LEU B CA 1
ATOM 7260 C C . LEU B 1 267 ? -21.984 30.922 -1.946 1 97.38 267 LEU B C 1
ATOM 7262 O O . LEU B 1 267 ? -22.203 32.062 -2.359 1 97.38 267 LEU B O 1
ATOM 7266 N N . LEU B 1 268 ? -22.219 29.844 -2.648 1 95.94 268 LEU B N 1
ATOM 7267 C CA . LEU B 1 268 ? -22.812 29.922 -3.977 1 95.94 268 LEU B CA 1
ATOM 7268 C C . LEU B 1 268 ? -24.188 30.594 -3.914 1 95.94 268 LEU B C 1
ATOM 7270 O O . LEU B 1 268 ? -24.516 31.422 -4.766 1 95.94 268 LEU B O 1
ATOM 7274 N N . LYS B 1 269 ? -24.953 30.234 -2.906 1 94.69 269 LYS B N 1
ATOM 7275 C CA . LYS B 1 269 ? -26.266 30.812 -2.725 1 94.69 269 LYS B CA 1
ATOM 7276 C C . LYS B 1 269 ? -26.172 32.312 -2.465 1 94.69 269 LYS B C 1
ATOM 7278 O O . LYS B 1 269 ? -27.078 33.062 -2.807 1 94.69 269 LYS B O 1
ATOM 7283 N N . ALA B 1 270 ? -25.078 32.719 -1.896 1 95.56 270 ALA B N 1
ATOM 7284 C CA . ALA B 1 270 ? -24.844 34.156 -1.61 1 95.56 270 ALA B CA 1
ATOM 7285 C C . ALA B 1 270 ? -24.141 34.844 -2.781 1 95.56 270 ALA B C 1
ATOM 7287 O O . ALA B 1 270 ? -23.609 35.938 -2.635 1 95.56 270 ALA B O 1
ATOM 7288 N N . GLU B 1 271 ? -23.953 34.125 -3.895 1 93.31 271 GLU B N 1
ATOM 7289 C CA . GLU B 1 271 ? -23.469 34.656 -5.168 1 93.31 271 GLU B CA 1
ATOM 7290 C C . GLU B 1 271 ? -21.953 34.812 -5.168 1 93.31 271 GLU B C 1
ATOM 7292 O O . GLU B 1 271 ? -21.406 35.656 -5.891 1 93.31 271 GLU B O 1
ATOM 7297 N N . ILE B 1 272 ? -21.344 34.156 -4.258 1 95.38 272 ILE B N 1
ATOM 7298 C CA . ILE B 1 272 ? -19.906 34 -4.336 1 95.38 272 ILE B CA 1
ATOM 7299 C C . ILE B 1 272 ? -19.562 32.875 -5.297 1 95.38 272 ILE B C 1
ATOM 7301 O O . ILE B 1 272 ? -20.062 31.75 -5.148 1 95.38 272 ILE B O 1
ATOM 7305 N N . THR B 1 273 ? -18.672 33.125 -6.266 1 94.12 273 THR B N 1
ATOM 7306 C CA . THR B 1 273 ? -18.547 32.125 -7.324 1 94.12 273 THR B CA 1
ATOM 7307 C C . THR B 1 273 ? -17.109 31.625 -7.41 1 94.12 273 THR B C 1
ATOM 7309 O O . THR B 1 273 ? -16.797 30.766 -8.242 1 94.12 273 THR B O 1
ATOM 7312 N N . GLY B 1 274 ? -16.203 32.094 -6.629 1 96.94 274 GLY B N 1
ATOM 7313 C CA . GLY B 1 274 ? -14.836 31.594 -6.613 1 96.94 274 GLY B CA 1
ATOM 7314 C C . GLY B 1 274 ? -14.43 30.984 -5.281 1 96.94 274 GLY B C 1
ATOM 7315 O O . GLY B 1 274 ? -14.805 31.5 -4.223 1 96.94 274 GLY B O 1
ATOM 7316 N N . PHE B 1 275 ? -13.664 29.906 -5.355 1 97.94 275 PHE B N 1
ATOM 7317 C CA . PHE B 1 275 ? -13.281 29.188 -4.141 1 97.94 275 PHE B CA 1
ATOM 7318 C C . PHE B 1 275 ? -11.828 28.734 -4.215 1 97.94 275 PHE B C 1
ATOM 7320 O O . PHE B 1 275 ? -11.398 28.172 -5.223 1 97.94 275 PHE B O 1
ATOM 7327 N N . HIS B 1 276 ? -11.086 29.047 -3.193 1 98.19 276 HIS B N 1
ATOM 7328 C CA . HIS B 1 276 ? -9.703 28.594 -3.084 1 98.19 276 HIS B CA 1
ATOM 7329 C C . HIS B 1 276 ? -9.586 27.422 -2.109 1 98.19 276 HIS B C 1
ATOM 7331 O O . HIS B 1 276 ? -9.703 27.609 -0.896 1 98.19 276 HIS B O 1
ATOM 7337 N N . ILE B 1 277 ? -9.273 26.266 -2.611 1 96.69 277 ILE B N 1
ATOM 7338 C CA . ILE B 1 277 ? -9.273 25.062 -1.782 1 96.69 277 ILE B CA 1
ATOM 7339 C C . ILE B 1 277 ? -7.844 24.734 -1.362 1 96.69 277 ILE B C 1
ATOM 7341 O O . ILE B 1 277 ? -6.98 24.484 -2.209 1 96.69 277 ILE B O 1
ATOM 7345 N N . CYS B 1 278 ? -7.648 24.75 -0.059 1 93.75 278 CYS B N 1
ATOM 7346 C CA . CYS B 1 278 ? -6.395 24.25 0.501 1 93.75 278 CYS B CA 1
ATOM 7347 C C . CYS B 1 278 ? -6.383 22.734 0.54 1 93.75 278 CYS B C 1
ATOM 7349 O O . CYS B 1 278 ? -6.969 22.125 1.437 1 93.75 278 CYS B O 1
ATOM 7351 N N . THR B 1 279 ? -5.555 22.109 -0.29 1 90.44 279 THR B N 1
ATOM 7352 C CA . THR B 1 279 ? -5.656 20.672 -0.505 1 90.44 279 THR B CA 1
ATOM 7353 C C . THR B 1 279 ? -4.883 19.906 0.567 1 90.44 279 THR B C 1
ATOM 7355 O O . THR B 1 279 ? -5.086 18.703 0.748 1 90.44 279 THR B O 1
ATOM 7358 N N . LEU B 1 280 ? -3.961 20.578 1.121 1 83.81 280 LEU B N 1
ATOM 7359 C CA . LEU B 1 280 ? -3.006 19.938 2.016 1 83.81 280 LEU B CA 1
ATOM 7360 C C . LEU B 1 280 ? -2.287 18.797 1.311 1 83.81 280 LEU B C 1
ATOM 7362 O O . LEU B 1 280 ? -1.956 17.781 1.937 1 83.81 280 LEU B O 1
ATOM 7366 N N . ASN B 1 281 ? -2.178 18.906 0.044 1 85.56 281 ASN B N 1
ATOM 7367 C CA . ASN B 1 281 ? -1.531 17.953 -0.854 1 85.56 281 ASN B CA 1
ATOM 7368 C C . ASN B 1 281 ? -2.266 16.609 -0.877 1 85.56 281 ASN B C 1
ATOM 7370 O O . ASN B 1 281 ? -1.647 15.562 -1.061 1 85.56 281 ASN B O 1
ATOM 7374 N N . LEU B 1 282 ? -3.553 16.625 -0.6 1 84.88 282 LEU B N 1
ATOM 7375 C CA . LEU B 1 282 ? -4.379 15.422 -0.642 1 84.88 282 LEU B CA 1
ATOM 7376 C C . LEU B 1 282 ? -5.41 15.516 -1.762 1 84.88 282 LEU B C 1
ATOM 7378 O O . LEU B 1 282 ? -6.113 16.516 -1.886 1 84.88 282 LEU B O 1
ATOM 7382 N N . GLU B 1 283 ? -5.59 14.5 -2.506 1 85.5 283 GLU B N 1
ATOM 7383 C CA . GLU B 1 283 ? -6.383 14.5 -3.732 1 85.5 283 GLU B CA 1
ATOM 7384 C C . GLU B 1 283 ? -7.824 14.086 -3.455 1 85.5 283 GLU B C 1
ATOM 7386 O O . GLU B 1 283 ? -8.766 14.734 -3.922 1 85.5 283 GLU B O 1
ATOM 7391 N N . LYS B 1 284 ? -8.023 13.102 -2.672 1 80.88 284 LYS B N 1
ATOM 7392 C CA . LYS B 1 284 ? -9.312 12.422 -2.566 1 80.88 284 LYS B CA 1
ATOM 7393 C C . LYS B 1 284 ? -10.391 13.352 -2.02 1 80.88 284 LYS B C 1
ATOM 7395 O O . LYS B 1 284 ? -11.477 13.461 -2.594 1 80.88 284 LYS B O 1
ATOM 7400 N N . SER B 1 285 ? -10.102 14.031 -0.912 1 86.81 285 SER B N 1
ATOM 7401 C CA . SER B 1 285 ? -11.086 14.93 -0.306 1 86.81 285 SER B CA 1
ATOM 7402 C C . SER B 1 285 ? -11.477 16.047 -1.266 1 86.81 285 SER B C 1
ATOM 7404 O O . SER B 1 285 ? -12.656 16.406 -1.352 1 86.81 285 SER B O 1
ATOM 7406 N N . VAL B 1 286 ? -10.562 16.547 -1.993 1 91.62 286 VAL B N 1
ATOM 7407 C CA . VAL B 1 286 ? -10.812 17.656 -2.914 1 91.62 286 VAL B CA 1
ATOM 7408 C C . VAL B 1 286 ? -11.742 17.188 -4.035 1 91.62 286 VAL B C 1
ATOM 7410 O O . VAL B 1 286 ? -12.719 17.859 -4.359 1 91.62 286 VAL B O 1
ATOM 7413 N N . ARG B 1 287 ? -11.422 16.047 -4.559 1 89.19 287 ARG B N 1
ATOM 7414 C CA . ARG B 1 287 ? -12.258 15.484 -5.621 1 89.19 287 ARG B CA 1
ATOM 7415 C C . ARG B 1 287 ? -13.688 15.273 -5.137 1 89.19 287 ARG B C 1
ATOM 7417 O O . ARG B 1 287 ? -14.641 15.633 -5.832 1 89.19 287 ARG B O 1
ATOM 7424 N N . LEU B 1 288 ? -13.836 14.703 -3.967 1 87.44 288 LEU B N 1
ATOM 7425 C CA . LEU B 1 288 ? -15.148 14.414 -3.414 1 87.44 288 LEU B CA 1
ATOM 7426 C C . LEU B 1 288 ? -15.938 15.703 -3.182 1 87.44 288 LEU B C 1
ATOM 7428 O O . LEU B 1 288 ? -17.156 15.742 -3.41 1 87.44 288 LEU B O 1
ATOM 7432 N N . ILE B 1 289 ? -15.273 16.734 -2.74 1 92.88 289 ILE B N 1
ATOM 7433 C CA . ILE B 1 289 ? -15.922 18.016 -2.521 1 92.88 289 ILE B CA 1
ATOM 7434 C C . ILE B 1 289 ? -16.469 18.547 -3.842 1 92.88 289 ILE B C 1
ATOM 7436 O O . ILE B 1 289 ? -17.625 18.969 -3.922 1 92.88 289 ILE B O 1
ATOM 7440 N N . LEU B 1 290 ? -15.68 18.531 -4.875 1 94 290 LEU B N 1
ATOM 7441 C CA . LEU B 1 290 ? -16.062 19.062 -6.176 1 94 290 LEU B CA 1
ATOM 7442 C C . LEU B 1 290 ? -17.219 18.25 -6.77 1 94 290 LEU B C 1
ATOM 7444 O O . LEU B 1 290 ? -18.109 18.812 -7.402 1 94 290 LEU B O 1
ATOM 7448 N N . GLU B 1 291 ? -17.156 16.953 -6.512 1 87.44 291 GLU B N 1
ATOM 7449 C CA . GLU B 1 291 ? -18.25 16.094 -6.969 1 87.44 291 GLU B CA 1
ATOM 7450 C C . GLU B 1 291 ? -19.547 16.422 -6.246 1 87.44 291 GLU B C 1
ATOM 7452 O O . GLU B 1 291 ? -20.609 16.516 -6.875 1 87.44 291 GLU B O 1
ATOM 7457 N N . ARG B 1 292 ? -19.469 16.609 -4.992 1 88.31 292 ARG B N 1
ATOM 7458 C CA . ARG B 1 292 ? -20.641 16.859 -4.156 1 88.31 292 ARG B CA 1
ATOM 7459 C C . ARG B 1 292 ? -21.312 18.172 -4.539 1 88.31 292 ARG B C 1
ATOM 7461 O O . ARG B 1 292 ? -22.531 18.266 -4.504 1 88.31 292 ARG B O 1
ATOM 7468 N N . VAL B 1 293 ? -20.531 19.156 -4.875 1 93.5 293 VAL B N 1
ATOM 7469 C CA . VAL B 1 293 ? -21.094 20.453 -5.191 1 93.5 293 VAL B CA 1
ATOM 7470 C C . VAL B 1 293 ? -21.438 20.531 -6.68 1 93.5 293 VAL B C 1
ATOM 7472 O O . VAL B 1 293 ? -21.953 21.531 -7.16 1 93.5 293 VAL B O 1
ATOM 7475 N N . GLY B 1 294 ? -21.094 19.484 -7.441 1 88.44 294 GLY B N 1
ATOM 7476 C CA . GLY B 1 294 ? -21.5 19.375 -8.836 1 88.44 294 GLY B CA 1
ATOM 7477 C C . GLY B 1 294 ? -20.547 20.062 -9.797 1 88.44 294 GLY B C 1
ATOM 7478 O O . GLY B 1 294 ? -20.922 20.391 -10.922 1 88.44 294 GLY B O 1
ATOM 7479 N N . PHE B 1 295 ? -19.406 20.375 -9.336 1 91.31 295 PHE B N 1
ATOM 7480 C CA . PHE B 1 295 ? -18.453 21.047 -10.195 1 91.31 295 PHE B CA 1
ATOM 7481 C C . PHE B 1 295 ? -17.781 20.047 -11.141 1 91.31 295 PHE B C 1
ATOM 7483 O O . PHE B 1 295 ? -17.359 20.406 -12.242 1 91.31 295 PHE B O 1
ATOM 7490 N N . VAL B 1 296 ? -17.578 18.75 -10.641 1 86.5 296 VAL B N 1
ATOM 7491 C CA . VAL B 1 296 ? -17.031 17.672 -11.469 1 86.5 296 VAL B CA 1
ATOM 7492 C C . VAL B 1 296 ? -17.938 16.453 -11.406 1 86.5 296 VAL B C 1
ATOM 7494 O O . VAL B 1 296 ? -18.625 16.234 -10.406 1 86.5 296 VAL B O 1
ATOM 7497 N N . PRO B 1 297 ? -17.969 15.672 -12.422 1 75 297 PRO B N 1
ATOM 7498 C CA . PRO B 1 297 ? -18.781 14.461 -12.391 1 75 297 PRO B CA 1
ATOM 7499 C C . PRO B 1 297 ? -18.219 13.383 -11.469 1 75 297 PRO B C 1
ATOM 7501 O O . PRO B 1 297 ? -17.016 13.344 -11.227 1 75 297 PRO B O 1
ATOM 7504 N N . PRO B 1 298 ? -19.156 12.633 -10.859 1 63.97 298 PRO B N 1
ATOM 7505 C CA . PRO B 1 298 ? -18.672 11.555 -9.992 1 63.97 298 PRO B CA 1
ATOM 7506 C C . PRO B 1 298 ? -17.781 10.562 -10.734 1 63.97 298 PRO B C 1
ATOM 7508 O O . PRO B 1 298 ? -17.938 10.352 -11.938 1 63.97 298 PRO B O 1
ATOM 7511 N N . ALA B 1 299 ? -16.719 10.133 -10.016 1 53.72 299 ALA B N 1
ATOM 7512 C CA . ALA B 1 299 ? -15.711 9.25 -10.609 1 53.72 299 ALA B CA 1
ATOM 7513 C C . ALA B 1 299 ? -16.375 8.062 -11.305 1 53.72 299 ALA B C 1
ATOM 7515 O O . ALA B 1 299 ? -15.898 7.609 -12.352 1 53.72 299 ALA B O 1
ATOM 7516 N N . ASP B 1 300 ? -17.391 7.305 -10.656 1 47.38 300 ASP B N 1
ATOM 7517 C CA . ASP B 1 300 ? -18.031 6.152 -11.281 1 47.38 300 ASP B CA 1
ATOM 7518 C C . ASP B 1 300 ? -18.656 6.531 -12.625 1 47.38 300 ASP B C 1
ATOM 7520 O O . ASP B 1 300 ? -18.656 5.738 -13.562 1 47.38 300 ASP B O 1
ATOM 7524 N N . SER B 1 301 ? -19.281 7.645 -12.648 1 43.06 301 SER B N 1
ATOM 7525 C CA . SER B 1 301 ? -19.938 8.047 -13.883 1 43.06 301 SER B CA 1
ATOM 7526 C C . SER B 1 301 ? -18.922 8.391 -14.977 1 43.06 301 SER B C 1
ATOM 7528 O O . SER B 1 301 ? -19.141 8.086 -16.141 1 43.06 301 SER B O 1
ATOM 7530 N N . ALA B 1 302 ? -17.969 9.055 -14.688 1 37.78 302 ALA B N 1
ATOM 7531 C CA . ALA B 1 302 ? -16.938 9.398 -15.672 1 37.78 302 ALA B CA 1
ATOM 7532 C C . ALA B 1 302 ? -16.219 8.148 -16.156 1 37.78 302 ALA B C 1
ATOM 7534 O O . ALA B 1 302 ? -15.852 8.055 -17.344 1 37.78 302 ALA B O 1
ATOM 7535 N N . ARG B 1 303 ? -16 7.215 -15.281 1 35.94 303 ARG B N 1
ATOM 7536 C CA . ARG B 1 303 ? -15.5 5.91 -15.703 1 35.94 303 ARG B CA 1
ATOM 7537 C C . ARG B 1 303 ? -16.484 5.23 -16.656 1 35.94 303 ARG B C 1
ATOM 7539 O O . ARG B 1 303 ? -16.062 4.617 -17.641 1 35.94 303 ARG B O 1
ATOM 7546 N N . ARG B 1 304 ? -17.781 5.379 -16.344 1 36.19 304 ARG B N 1
ATOM 7547 C CA . ARG B 1 304 ? -18.797 4.887 -17.266 1 36.19 304 ARG B CA 1
ATOM 7548 C C . ARG B 1 304 ? -18.75 5.641 -18.594 1 36.19 304 ARG B C 1
ATOM 7550 O O . ARG B 1 304 ? -18.906 5.039 -19.656 1 36.19 304 ARG B O 1
ATOM 7557 N N . GLN B 1 305 ? -18.672 6.844 -18.484 1 35.66 305 GLN B N 1
ATOM 7558 C CA . GLN B 1 305 ? -18.625 7.621 -19.719 1 35.66 305 GLN B CA 1
ATOM 7559 C C . GLN B 1 305 ? -17.344 7.355 -20.5 1 35.66 305 GLN B C 1
ATOM 7561 O O . GLN B 1 305 ? -17.359 7.227 -21.719 1 35.66 305 GLN B O 1
ATOM 7566 N N . GLN B 1 306 ? -16.25 7.34 -19.797 1 33.06 306 GLN B N 1
ATOM 7567 C CA . GLN B 1 306 ? -15.031 6.988 -20.5 1 33.06 306 GLN B CA 1
ATOM 7568 C C . GLN B 1 306 ? -15.062 5.539 -20.984 1 33.06 306 GLN B C 1
ATOM 7570 O O . GLN B 1 306 ? -14.594 5.23 -22.078 1 33.06 306 GLN B O 1
ATOM 7575 N N . GLN B 1 307 ? -15.602 4.668 -20.156 1 32.56 307 GLN B N 1
ATOM 7576 C CA . GLN B 1 307 ? -15.922 3.354 -20.703 1 32.56 307 GLN B CA 1
ATOM 7577 C C . GLN B 1 307 ? -16.938 3.463 -21.828 1 32.56 307 GLN B C 1
ATOM 7579 O O . GLN B 1 307 ? -16.828 2.77 -22.844 1 32.56 307 GLN B O 1
ATOM 7584 N N . GLN B 1 308 ? -18 4.281 -21.641 1 33.78 308 GLN B N 1
ATOM 7585 C CA . GLN B 1 308 ? -18.922 4.492 -22.75 1 33.78 308 GLN B CA 1
ATOM 7586 C C . GLN B 1 308 ? -18.25 5.215 -23.906 1 33.78 308 GLN B C 1
ATOM 7588 O O . GLN B 1 308 ? -18.5 4.91 -25.078 1 33.78 308 GLN B O 1
ATOM 7593 N N . GLN B 1 309 ? -17.609 6.281 -23.641 1 32.44 309 GLN B N 1
ATOM 7594 C CA . GLN B 1 309 ? -16.891 6.91 -24.734 1 32.44 309 GLN B CA 1
ATOM 7595 C C . GLN B 1 309 ? -15.805 5.984 -25.297 1 32.44 309 GLN B C 1
ATOM 7597 O O . GLN B 1 309 ? -15.547 5.969 -26.5 1 32.44 309 GLN B O 1
ATOM 7602 N N . GLN B 1 310 ? -15.148 5.289 -24.375 1 29.78 310 GLN B N 1
ATOM 7603 C CA . GLN B 1 310 ? -14.273 4.25 -24.891 1 29.78 310 GLN B CA 1
ATOM 7604 C C . GLN B 1 310 ? -15.07 3.096 -25.484 1 29.78 310 GLN B C 1
ATOM 7606 O O . GLN B 1 310 ? -14.633 2.455 -26.438 1 29.78 310 GLN B O 1
ATOM 7611 N N . LEU B 1 311 ? -16.25 2.787 -24.859 1 31.11 311 LEU B N 1
ATOM 7612 C CA . LEU B 1 311 ? -17.156 1.923 -25.609 1 31.11 311 LEU B CA 1
ATOM 7613 C C . LEU B 1 311 ? -17.641 2.619 -26.875 1 31.11 311 LEU B C 1
ATOM 7615 O O . LEU B 1 311 ? -17.859 1.968 -27.906 1 31.11 311 LEU B O 1
ATOM 7619 N N . ALA B 1 312 ? -18.188 3.902 -26.719 1 29.53 312 ALA B N 1
ATOM 7620 C CA . ALA B 1 312 ? -18.609 4.539 -27.969 1 29.53 312 ALA B CA 1
ATOM 7621 C C . ALA B 1 312 ? -17.422 4.738 -28.906 1 29.53 312 ALA B C 1
ATOM 7623 O O . ALA B 1 312 ? -17.594 4.824 -30.125 1 29.53 312 ALA B O 1
ATOM 7624 N N . ASN B 1 313 ? -16.375 5.293 -28.406 1 26.58 313 ASN B N 1
ATOM 7625 C CA . ASN B 1 313 ? -15.25 5.262 -29.344 1 26.58 313 ASN B CA 1
ATOM 7626 C C . ASN B 1 313 ? -14.688 3.85 -29.484 1 26.58 313 ASN B C 1
ATOM 7628 O O . ASN B 1 313 ? -13.805 3.443 -28.734 1 26.58 313 ASN B O 1
ATOM 7632 N N . GLU B 1 314 ? -15.656 2.85 -29.469 1 26.19 314 GLU B N 1
ATOM 7633 C CA . GLU B 1 314 ? -15.469 1.541 -30.078 1 26.19 314 GLU B CA 1
ATOM 7634 C C . GLU B 1 314 ? -14.445 1.604 -31.219 1 26.19 314 GLU B C 1
ATOM 7636 O O . GLU B 1 314 ? -14.516 2.479 -32.062 1 26.19 314 GLU B O 1
ATOM 7641 N N . PRO B 1 315 ? -13.32 1.277 -31.062 1 25.67 315 PRO B N 1
ATOM 7642 C CA . PRO B 1 315 ? -12.711 1.378 -32.406 1 25.67 315 PRO B CA 1
ATOM 7643 C C . PRO B 1 315 ? -13.703 1.09 -33.531 1 25.67 315 PRO B C 1
ATOM 7645 O O . PRO B 1 315 ? -14.484 0.137 -33.438 1 25.67 315 PRO B O 1
ATOM 7648 N N . THR B 1 316 ? -14.461 2.043 -34.062 1 24.94 316 THR B N 1
ATOM 7649 C CA . THR B 1 316 ? -14.984 1.889 -35.406 1 24.94 316 THR B CA 1
ATOM 7650 C C . THR B 1 316 ? -14.18 0.854 -36.188 1 24.94 316 THR B C 1
ATOM 7652 O O . THR B 1 316 ? -12.945 0.85 -36.125 1 24.94 316 THR B O 1
ATOM 7655 N N . HIS B 1 317 ? -14.828 -0.238 -36.438 1 23.06 317 HIS B N 1
ATOM 7656 C CA . HIS B 1 317 ? -14.469 -1.146 -37.531 1 23.06 317 HIS B CA 1
ATOM 7657 C C . HIS B 1 317 ? -13.906 -0.385 -38.719 1 23.06 317 HIS B C 1
ATOM 7659 O O . HIS B 1 317 ? -14.508 0.586 -39.188 1 23.06 317 HIS B O 1
ATOM 7665 N N . VAL B 1 318 ? -12.695 -0.086 -38.812 1 23.31 318 VAL B N 1
ATOM 7666 C CA . VAL B 1 318 ? -12.289 0.388 -40.156 1 23.31 318 VAL B CA 1
ATOM 7667 C C . VAL B 1 318 ? -13.039 -0.379 -41.219 1 23.31 318 VAL B C 1
ATOM 7669 O O . VAL B 1 318 ? -12.875 -1.592 -41.375 1 23.31 318 VAL B O 1
ATOM 7672 N N . ASN B 1 319 ? -14.414 -0.159 -41.344 1 22.14 319 ASN B N 1
ATOM 7673 C CA . ASN B 1 319 ? -15.039 -0.533 -42.594 1 22.14 319 ASN B CA 1
ATOM 7674 C C . ASN B 1 319 ? -14.148 -0.181 -43.781 1 22.14 319 ASN B C 1
ATOM 7676 O O . ASN B 1 319 ? -13.914 0.996 -44.062 1 22.14 319 ASN B O 1
ATOM 7680 N N . VAL B 1 320 ? -13.203 -1.106 -44.062 1 22.83 320 VAL B N 1
ATOM 7681 C CA . VAL B 1 320 ? -12.641 -1.117 -45.406 1 22.83 320 VAL B CA 1
ATOM 7682 C C . VAL B 1 320 ? -13.766 -1.122 -46.438 1 22.83 320 VAL B C 1
ATOM 7684 O O . VAL B 1 320 ? -14.484 -2.115 -46.594 1 22.83 320 VAL B O 1
ATOM 7687 N N . THR B 1 321 ? -14.68 -0.07 -46.469 1 21.67 321 THR B N 1
ATOM 7688 C CA . THR B 1 321 ? -15.602 0.11 -47.594 1 21.67 321 THR B CA 1
ATOM 7689 C C . THR B 1 321 ? -14.891 -0.117 -48.906 1 21.67 321 THR B C 1
ATOM 7691 O O . THR B 1 321 ? -13.789 0.384 -49.125 1 21.67 321 THR B O 1
ATOM 7694 N N . ASP B 1 322 ? -15.359 -1.133 -49.625 1 19.39 322 ASP B N 1
ATOM 7695 C CA . ASP B 1 322 ? -15.172 -1.463 -51.031 1 19.39 322 ASP B CA 1
ATOM 7696 C C . ASP B 1 322 ? -15.586 -0.301 -51.938 1 19.39 322 ASP B C 1
ATOM 7698 O O . ASP B 1 322 ? -16.781 0.007 -52.031 1 19.39 322 ASP B O 1
ATOM 7702 N N . LYS B 1 323 ? -14.875 0.872 -52.031 1 24.27 323 LYS B N 1
ATOM 7703 C CA . LYS B 1 323 ? -15.102 1.74 -53.188 1 24.27 323 LYS B CA 1
ATOM 7704 C C . LYS B 1 323 ? -15.031 0.95 -54.469 1 24.27 323 LYS B C 1
ATOM 7706 O O . LYS B 1 323 ? -14 0.36 -54.812 1 24.27 323 LYS B O 1
ATOM 7711 N N . SER B 1 324 ? -16.109 0.633 -54.969 1 20.73 324 SER B N 1
ATOM 7712 C CA . SER B 1 324 ? -16.453 0.182 -56.312 1 20.73 324 SER B CA 1
ATOM 7713 C C . SER B 1 324 ? -15.797 1.052 -57.375 1 20.73 324 SER B C 1
ATOM 7715 O O . SER B 1 324 ? -15.367 2.172 -57.094 1 20.73 324 SER B O 1
ATOM 7717 N N . ALA B 1 325 ? -15.844 0.76 -58.781 1 20.08 325 ALA B N 1
ATOM 7718 C CA . ALA B 1 325 ? -15.305 0.881 -60.156 1 20.08 325 ALA B CA 1
ATOM 7719 C C . ALA B 1 325 ? -15.516 2.287 -60.688 1 20.08 325 ALA B C 1
ATOM 7721 O O . ALA B 1 325 ? -14.742 2.754 -61.531 1 20.08 325 ALA B O 1
ATOM 7722 N N . THR B 1 326 ? -16.75 2.873 -60.75 1 21.41 326 THR B N 1
ATOM 7723 C CA . THR B 1 326 ? -16.938 3.543 -62.031 1 21.41 326 THR B CA 1
ATOM 7724 C C . THR B 1 326 ? -16.078 4.809 -62.094 1 21.41 326 THR B C 1
ATOM 7726 O O . THR B 1 326 ? -15.297 4.977 -63.031 1 21.41 326 THR B O 1
ATOM 7729 N N . GLY B 1 327 ? -16.719 5.984 -62.438 1 21.78 327 GLY B N 1
ATOM 7730 C CA . GLY B 1 327 ? -16.5 7.059 -63.406 1 21.78 327 GLY B CA 1
ATOM 7731 C C . GLY B 1 327 ? -15.469 8.07 -62.906 1 21.78 327 GLY B C 1
ATOM 7732 O O . GLY B 1 327 ? -15.039 8.031 -61.75 1 21.78 327 GLY B O 1
ATOM 7733 N N . VAL B 1 328 ? -15.406 9.336 -63.562 1 21.72 328 VAL B N 1
ATOM 7734 C CA . VAL B 1 328 ? -14.547 10.461 -63.938 1 21.72 328 VAL B CA 1
ATOM 7735 C C . VAL B 1 328 ? -14.289 11.328 -62.688 1 21.72 328 VAL B C 1
ATOM 7737 O O . VAL B 1 328 ? -15.219 11.922 -62.156 1 21.72 328 VAL B O 1
ATOM 7740 N N . VAL B 1 329 ? -13.484 10.891 -61.812 1 21.22 329 VAL B N 1
ATOM 7741 C CA . VAL B 1 329 ? -12.945 11.539 -60.625 1 21.22 329 VAL B CA 1
ATOM 7742 C C . VAL B 1 329 ? -12.258 12.844 -61 1 21.22 329 VAL B C 1
ATOM 7744 O O . VAL B 1 329 ? -11.188 12.828 -61.625 1 21.22 329 VAL B O 1
ATOM 7747 N N . ALA B 1 330 ? -12.977 13.789 -61.469 1 21.27 330 ALA B N 1
ATOM 7748 C CA . ALA B 1 330 ? -12.414 15.094 -61.812 1 21.27 330 ALA B CA 1
ATOM 7749 C C . ALA B 1 330 ? -11.5 15.602 -60.688 1 21.27 330 ALA B C 1
ATOM 7751 O O . ALA B 1 330 ? -11.539 15.086 -59.562 1 21.27 330 ALA B O 1
ATOM 7752 N N . GLY B 1 331 ? -11.242 17.016 -60.469 1 20.97 331 GLY B N 1
ATOM 7753 C CA . GLY B 1 331 ? -10.125 17.922 -60.25 1 20.97 331 GLY B CA 1
ATOM 7754 C C . GLY B 1 331 ? -9.742 18.031 -58.781 1 20.97 331 GLY B C 1
ATOM 7755 O O . GLY B 1 331 ? -8.719 18.641 -58.438 1 20.97 331 GLY B O 1
ATOM 7756 N N . ALA B 1 332 ? -10.75 17.938 -57.781 1 20.53 332 ALA B N 1
ATOM 7757 C CA . ALA B 1 332 ? -10.578 18.844 -56.656 1 20.53 332 ALA B CA 1
ATOM 7758 C C . ALA B 1 332 ? -9.5 18.328 -55.719 1 20.53 332 ALA B C 1
ATOM 7760 O O . ALA B 1 332 ? -9.5 17.156 -55.344 1 20.53 332 ALA B O 1
ATOM 7761 N N . ASP B 1 333 ? -8.281 18.891 -55.344 1 22.72 333 ASP B N 1
ATOM 7762 C CA . ASP B 1 333 ? -6.898 18.812 -54.875 1 22.72 333 ASP B CA 1
ATOM 7763 C C . ASP B 1 333 ? -6.824 18.438 -53.406 1 22.72 333 ASP B C 1
ATOM 7765 O O . ASP B 1 333 ? -5.734 18.359 -52.844 1 22.72 333 ASP B O 1
ATOM 7769 N N . GLY B 1 334 ? -7.945 18.625 -52.531 1 22.67 334 GLY B N 1
ATOM 7770 C CA . GLY B 1 334 ? -7.656 18.938 -51.156 1 22.67 334 GLY B CA 1
ATOM 7771 C C . GLY B 1 334 ? -7.168 17.75 -50.344 1 22.67 334 GLY B C 1
ATOM 7772 O O . GLY B 1 334 ? -7.844 16.719 -50.281 1 22.67 334 GLY B O 1
ATOM 7773 N N . THR B 1 335 ? -5.895 17.359 -50.188 1 23.61 335 THR B N 1
ATOM 7774 C CA . THR B 1 335 ? -5.047 16.312 -49.656 1 23.61 335 THR B CA 1
ATOM 7775 C C . THR B 1 335 ? -5.371 16.062 -48.188 1 23.61 335 THR B C 1
ATOM 7777 O O . THR B 1 335 ? -4.961 16.844 -47.312 1 23.61 335 THR B O 1
ATOM 7780 N N . ALA B 1 336 ? -6.605 15.711 -47.781 1 23.31 336 ALA B N 1
ATOM 7781 C CA . ALA B 1 336 ? -6.934 15.602 -46.375 1 23.31 336 ALA B CA 1
ATOM 7782 C C . ALA B 1 336 ? -6.098 14.523 -45.688 1 23.31 336 ALA B C 1
ATOM 7784 O O . ALA B 1 336 ? -6.188 13.344 -46.062 1 23.31 336 ALA B O 1
ATOM 7785 N N . ASP B 1 337 ? -4.863 14.75 -45.281 1 23.5 337 ASP B N 1
ATOM 7786 C CA . ASP B 1 337 ? -3.824 13.992 -44.594 1 23.5 337 ASP B CA 1
ATOM 7787 C C . ASP B 1 337 ? -4.375 13.328 -43.344 1 23.5 337 ASP B C 1
ATOM 7789 O O . ASP B 1 337 ? -4.781 14.008 -42.375 1 23.5 337 ASP B O 1
ATOM 7793 N N . MET B 1 338 ? -5.199 12.328 -43.469 1 24.28 338 MET B N 1
ATOM 7794 C CA . MET B 1 338 ? -5.832 11.594 -42.375 1 24.28 338 MET B CA 1
ATOM 7795 C C . MET B 1 338 ? -4.793 11.109 -41.375 1 24.28 338 MET B C 1
ATOM 7797 O O . MET B 1 338 ? -4.062 10.148 -41.656 1 24.28 338 MET B O 1
ATOM 7801 N N . HIS B 1 339 ? -4.098 12.023 -40.75 1 22.31 339 HIS B N 1
ATOM 7802 C CA . HIS B 1 339 ? -3.127 11.766 -39.688 1 22.31 339 HIS B CA 1
ATOM 7803 C C . HIS B 1 339 ? -3.688 10.805 -38.625 1 22.31 339 HIS B C 1
ATOM 7805 O O . HIS B 1 339 ? -4.773 11.031 -38.094 1 22.31 339 HIS B O 1
ATOM 7811 N N . LEU B 1 340 ? -3.588 9.508 -38.969 1 22.48 340 LEU B N 1
ATOM 7812 C CA . LEU B 1 340 ? -3.873 8.469 -37.969 1 22.48 340 LEU B CA 1
ATOM 7813 C C . LEU B 1 340 ? -3.408 8.883 -36.594 1 22.48 340 LEU B C 1
ATOM 7815 O O . LEU B 1 340 ? -2.223 9.156 -36.375 1 22.48 340 LEU B O 1
ATOM 7819 N N . ASN B 1 341 ? -4.172 9.68 -36 1 22.69 341 ASN B N 1
ATOM 7820 C CA . ASN B 1 341 ? -3.867 10.102 -34.656 1 22.69 341 ASN B CA 1
ATOM 7821 C C . ASN B 1 341 ? -3.504 8.914 -33.75 1 22.69 341 ASN B C 1
ATOM 7823 O O . ASN B 1 341 ? -4.289 7.969 -33.625 1 22.69 341 ASN B O 1
ATOM 7827 N N . PRO B 1 342 ? -2.24 8.547 -33.75 1 24.72 342 PRO B N 1
ATOM 7828 C CA . PRO B 1 342 ? -1.754 7.441 -32.906 1 24.72 342 PRO B CA 1
ATOM 7829 C C . PRO B 1 342 ? -2.488 7.328 -31.578 1 24.72 342 PRO B C 1
ATOM 7831 O O . PRO B 1 342 ? -2.76 8.344 -30.938 1 24.72 342 PRO B O 1
ATOM 7834 N N . LEU B 1 343 ? -3.504 6.539 -31.609 1 25.53 343 LEU B N 1
ATOM 7835 C CA . LEU B 1 343 ? -4.195 6.266 -30.359 1 25.53 343 LEU B CA 1
ATOM 7836 C C . LEU B 1 343 ? -3.211 6.223 -29.188 1 25.53 343 LEU B C 1
ATOM 7838 O O . LEU B 1 343 ? -2.328 5.363 -29.156 1 25.53 343 LEU B O 1
ATOM 7842 N N . ILE B 1 344 ? -2.719 7.34 -28.844 1 23.36 344 ILE B N 1
ATOM 7843 C CA . ILE B 1 344 ? -1.867 7.508 -27.672 1 23.36 344 ILE B CA 1
ATOM 7844 C C . ILE B 1 344 ? -2.467 6.754 -26.484 1 23.36 344 ILE B C 1
ATOM 7846 O O . ILE B 1 344 ? -3.59 7.039 -26.062 1 23.36 344 ILE B O 1
ATOM 7850 N N . TRP B 1 345 ? -2.207 5.492 -26.531 1 23.61 345 TRP B N 1
ATOM 7851 C CA . TRP B 1 345 ? -2.465 4.844 -25.25 1 23.61 345 TRP B CA 1
ATOM 7852 C C . TRP B 1 345 ? -2.129 5.777 -24.094 1 23.61 345 TRP B C 1
ATOM 7854 O O . TRP B 1 345 ? -1.025 6.324 -24.031 1 23.61 345 TRP B O 1
ATOM 7864 N N . LYS B 1 346 ? -3.01 6.602 -23.734 1 27.44 346 LYS B N 1
ATOM 7865 C CA . LYS B 1 346 ? -2.789 7.266 -22.453 1 27.44 346 LYS B CA 1
ATOM 7866 C C . LYS B 1 346 ? -2.908 6.277 -21.297 1 27.44 346 LYS B C 1
ATOM 7868 O O . LYS B 1 346 ? -3.814 5.441 -21.281 1 27.44 346 LYS B O 1
ATOM 7873 N N . PRO B 1 347 ? -1.854 5.98 -20.734 1 26.47 347 PRO B N 1
ATOM 7874 C CA . PRO B 1 347 ? -2.043 5.18 -19.516 1 26.47 347 PRO B CA 1
ATOM 7875 C C . PRO B 1 347 ? -3.352 5.5 -18.797 1 26.47 347 PRO B C 1
ATOM 7877 O O . PRO B 1 347 ? -3.695 6.672 -18.625 1 26.47 347 PRO B O 1
ATOM 7880 N N . ALA B 1 348 ? -4.375 4.848 -19.281 1 28.27 348 ALA B N 1
ATOM 7881 C CA . ALA B 1 348 ? -5.578 5.113 -18.5 1 28.27 348 ALA B CA 1
ATOM 7882 C C . ALA B 1 348 ? -5.23 5.418 -17.047 1 28.27 348 ALA B C 1
ATOM 7884 O O . ALA B 1 348 ? -4.395 4.742 -16.438 1 28.27 348 ALA B O 1
ATOM 7885 N N . ASP B 1 349 ? -5.465 6.59 -16.578 1 28.53 349 ASP B N 1
ATOM 7886 C CA . ASP B 1 349 ? -5.301 7.324 -15.328 1 28.53 349 ASP B CA 1
ATOM 7887 C C . ASP B 1 349 ? -5.508 6.406 -14.125 1 28.53 349 ASP B C 1
ATOM 7889 O O . ASP B 1 349 ? -6.004 5.285 -14.266 1 28.53 349 ASP B O 1
ATOM 7893 N N . ASP B 1 350 ? -5.727 7.121 -12.969 1 29.05 350 ASP B N 1
ATOM 7894 C CA . ASP B 1 350 ? -5.586 7.059 -11.516 1 29.05 350 ASP B CA 1
ATOM 7895 C C . ASP B 1 350 ? -6.559 6.051 -10.914 1 29.05 350 ASP B C 1
ATOM 7897 O O . ASP B 1 350 ? -7.695 6.398 -10.578 1 29.05 350 ASP B O 1
ATOM 7901 N N . HIS B 1 351 ? -6.676 4.941 -11.578 1 28.34 351 HIS B N 1
ATOM 7902 C CA . HIS B 1 351 ? -7.656 4.191 -10.797 1 28.34 351 HIS B CA 1
ATOM 7903 C C . HIS B 1 351 ? -7.316 4.219 -9.312 1 28.34 351 HIS B C 1
ATOM 7905 O O . HIS B 1 351 ? -6.156 4.051 -8.93 1 28.34 351 HIS B O 1
ATOM 7911 N N . PRO B 1 352 ? -8.203 4.691 -8.562 1 30.69 352 PRO B N 1
ATOM 7912 C CA . PRO B 1 352 ? -8.125 4.852 -7.105 1 30.69 352 PRO B CA 1
ATOM 7913 C C . PRO B 1 352 ? -7.645 3.588 -6.398 1 30.69 352 PRO B C 1
ATOM 7915 O O . PRO B 1 352 ? -7.867 3.43 -5.195 1 30.69 352 PRO B O 1
ATOM 7918 N N . GLY B 1 353 ? -7.293 2.594 -7.012 1 28.59 353 GLY B N 1
ATOM 7919 C CA . GLY B 1 353 ? -7.266 1.393 -6.191 1 28.59 353 GLY B CA 1
ATOM 7920 C C . GLY B 1 353 ? -6.352 1.515 -4.988 1 28.59 353 GLY B C 1
ATOM 7921 O O . GLY B 1 353 ? -5.871 2.605 -4.676 1 28.59 353 GLY B O 1
ATOM 7922 N N . ARG B 1 354 ? -5.602 0.479 -4.605 1 33.47 354 ARG B N 1
ATOM 7923 C CA . ARG B 1 354 ? -5.023 0.325 -3.275 1 33.47 354 ARG B CA 1
ATOM 7924 C C . ARG B 1 354 ? -3.926 1.355 -3.035 1 33.47 354 ARG B C 1
ATOM 7926 O O . ARG B 1 354 ? -3.482 1.544 -1.899 1 33.47 354 ARG B O 1
ATOM 7933 N N . SER B 1 355 ? -3.252 1.841 -4.004 1 34.53 355 SER B N 1
ATOM 7934 C CA . SER B 1 355 ? -2.297 2.922 -3.777 1 34.53 355 SER B CA 1
ATOM 7935 C C . SER B 1 355 ? -2.996 4.18 -3.27 1 34.53 355 SER B C 1
ATOM 7937 O O . SER B 1 355 ? -2.338 5.125 -2.832 1 34.53 355 SER B O 1
ATOM 7939 N N . GLU B 1 356 ? -4.172 4.266 -3.518 1 37.94 356 GLU B N 1
ATOM 7940 C CA . GLU B 1 356 ? -4.809 5.555 -3.27 1 37.94 356 GLU B CA 1
ATOM 7941 C C . GLU B 1 356 ? -5.074 5.762 -1.779 1 37.94 356 GLU B C 1
ATOM 7943 O O . GLU B 1 356 ? -5.078 6.898 -1.297 1 37.94 356 GLU B O 1
ATOM 7948 N N . SER B 1 357 ? -5.18 4.602 -1.104 1 43.12 357 SER B N 1
ATOM 7949 C CA . SER B 1 357 ? -5.676 4.859 0.244 1 43.12 357 SER B CA 1
ATOM 7950 C C . SER B 1 357 ? -4.539 5.242 1.186 1 43.12 357 SER B C 1
ATOM 7952 O O . SER B 1 357 ? -4.758 5.938 2.182 1 43.12 357 SER B O 1
ATOM 7954 N N . TRP B 1 358 ? -3.273 4.785 0.728 1 41.19 358 TRP B N 1
ATOM 7955 C CA . TRP B 1 358 ? -2.189 4.996 1.681 1 41.19 358 TRP B CA 1
ATOM 7956 C C . TRP B 1 358 ? -1.935 6.484 1.892 1 41.19 358 TRP B C 1
ATOM 7958 O O . TRP B 1 358 ? -1.373 6.887 2.914 1 41.19 358 TRP B O 1
ATOM 7968 N N . ASP B 1 359 ? -2.406 7.164 0.996 1 55.5 359 ASP B N 1
ATOM 7969 C CA . ASP B 1 359 ? -2.074 8.586 1.043 1 55.5 359 ASP B CA 1
ATOM 7970 C C . ASP B 1 359 ? -3.336 9.445 1.102 1 55.5 359 ASP B C 1
ATOM 7972 O O . ASP B 1 359 ? -3.365 10.547 0.562 1 55.5 359 ASP B O 1
ATOM 7976 N N . ASP B 1 360 ? -4.266 8.711 1.693 1 47.59 360 ASP B N 1
ATOM 7977 C CA . ASP B 1 360 ? -5.531 9.438 1.755 1 47.59 360 ASP B CA 1
ATOM 7978 C C . ASP B 1 360 ? -5.586 10.352 2.977 1 47.59 360 ASP B C 1
ATOM 7980 O O . ASP B 1 360 ? -6.477 11.195 3.09 1 47.59 360 ASP B O 1
ATOM 7984 N N . PHE B 1 361 ? -4.566 10.117 3.861 1 46.66 361 PHE B N 1
ATOM 7985 C CA . PHE B 1 361 ? -4.613 10.867 5.109 1 46.66 361 PHE B CA 1
ATOM 7986 C C . PHE B 1 361 ? -3.314 11.641 5.328 1 46.66 361 PHE B C 1
ATOM 7988 O O . PHE B 1 361 ? -2.277 11.289 4.766 1 46.66 361 PHE B O 1
ATOM 7995 N N . PRO B 1 362 ? -3.447 12.711 6.09 1 47.16 362 PRO B N 1
ATOM 7996 C CA . PRO B 1 362 ? -2.191 13.344 6.508 1 47.16 362 PRO B CA 1
ATOM 7997 C C . PRO B 1 362 ? -1.272 12.383 7.258 1 47.16 362 PRO B C 1
ATOM 7999 O O . PRO B 1 362 ? -1.748 11.516 7.996 1 47.16 362 PRO B O 1
ATOM 8002 N N . ASN B 1 363 ? -0.108 12.453 6.797 1 48.88 363 ASN B N 1
ATOM 8003 C CA . ASN B 1 363 ? 0.904 11.633 7.449 1 48.88 363 ASN B CA 1
ATOM 8004 C C . ASN B 1 363 ? 1.726 12.438 8.445 1 48.88 363 ASN B C 1
ATOM 8006 O O . ASN B 1 363 ? 2.391 13.406 8.07 1 48.88 363 ASN B O 1
ATOM 8010 N N . GLY B 1 364 ? 1.478 12.188 9.742 1 51.31 364 GLY B N 1
ATOM 8011 C CA . GLY B 1 364 ? 2.281 12.859 10.75 1 51.31 364 GLY B CA 1
ATOM 8012 C C . GLY B 1 364 ? 3.77 12.617 10.594 1 51.31 364 GLY B C 1
ATOM 8013 O O . GLY B 1 364 ? 4.215 12.141 9.547 1 51.31 364 GLY B O 1
ATOM 8014 N N . ARG B 1 365 ? 4.473 12.984 11.523 1 51.03 365 ARG B N 1
ATOM 8015 C CA . ARG B 1 365 ? 5.926 12.883 11.539 1 51.03 365 ARG B CA 1
ATOM 8016 C C . ARG B 1 365 ? 6.379 11.453 11.234 1 51.03 365 ARG B C 1
ATOM 8018 O O . ARG B 1 365 ? 7.379 11.25 10.547 1 51.03 365 ARG B O 1
ATOM 8025 N N . TRP B 1 366 ? 5.531 10.578 11.727 1 49.97 366 TRP B N 1
ATOM 8026 C CA . TRP B 1 366 ? 5.902 9.18 11.57 1 49.97 366 TRP B CA 1
ATOM 8027 C C . TRP B 1 366 ? 4.914 8.453 10.664 1 49.97 366 TRP B C 1
ATOM 8029 O O . TRP B 1 366 ? 4.613 7.273 10.883 1 49.97 366 TRP B O 1
ATOM 8039 N N . GLY B 1 367 ? 4.434 9.281 9.828 1 55.88 367 GLY B N 1
ATOM 8040 C CA . GLY B 1 367 ? 3.646 8.68 8.766 1 55.88 367 GLY B CA 1
ATOM 8041 C C . GLY B 1 367 ? 4.48 8.242 7.582 1 55.88 367 GLY B C 1
ATOM 8042 O O . GLY B 1 367 ? 5.703 8.125 7.684 1 55.88 367 GLY B O 1
ATOM 8043 N N . ASP B 1 368 ? 3.83 7.961 6.523 1 53 368 ASP B N 1
ATOM 8044 C CA . ASP B 1 368 ? 4.52 7.531 5.312 1 53 368 ASP B CA 1
ATOM 8045 C C . ASP B 1 368 ? 5.25 8.695 4.652 1 53 368 ASP B C 1
ATOM 8047 O O . ASP B 1 368 ? 4.617 9.609 4.121 1 53 368 ASP B O 1
ATOM 8051 N N . ALA B 1 369 ? 6.539 8.75 4.723 1 51.56 369 ALA B N 1
ATOM 8052 C CA . ALA B 1 369 ? 7.363 9.859 4.254 1 51.56 369 ALA B CA 1
ATOM 8053 C C . ALA B 1 369 ? 7.23 10.039 2.744 1 51.56 369 ALA B C 1
ATOM 8055 O O . ALA B 1 369 ? 7.629 11.078 2.201 1 51.56 369 ALA B O 1
ATOM 8056 N N . ARG B 1 370 ? 6.637 9.125 2.025 1 62.12 370 ARG B N 1
ATOM 8057 C CA . ARG B 1 370 ? 6.438 9.195 0.582 1 62.12 370 ARG B CA 1
ATOM 8058 C C . ARG B 1 370 ? 5.238 10.07 0.235 1 62.12 370 ARG B C 1
ATOM 8060 O O . ARG B 1 370 ? 5.086 10.5 -0.912 1 62.12 370 ARG B O 1
ATOM 8067 N N . SER B 1 371 ? 4.535 10.258 1.255 1 62.59 371 SER B N 1
ATOM 8068 C CA . SER B 1 371 ? 3.334 11.062 1.047 1 62.59 371 SER B CA 1
ATOM 8069 C C . SER B 1 371 ? 3.678 12.539 0.875 1 62.59 371 SER B C 1
ATOM 8071 O O . SER B 1 371 ? 4.469 13.094 1.644 1 62.59 371 SER B O 1
ATOM 8073 N N . PRO B 1 372 ? 3.049 13.156 -0.116 1 68.81 372 PRO B N 1
ATOM 8074 C CA . PRO B 1 372 ? 3.188 14.609 -0.219 1 68.81 372 PRO B CA 1
ATOM 8075 C C . PRO B 1 372 ? 2.656 15.344 1.011 1 68.81 372 PRO B C 1
ATOM 8077 O O . PRO B 1 372 ? 2.969 16.516 1.219 1 68.81 372 PRO B O 1
ATOM 8080 N N . ALA B 1 373 ? 1.774 14.68 1.736 1 62.91 373 ALA B N 1
ATOM 8081 C CA . ALA B 1 373 ? 1.152 15.297 2.906 1 62.91 373 ALA B CA 1
ATOM 8082 C C . ALA B 1 373 ? 1.892 14.914 4.184 1 62.91 373 ALA B C 1
ATOM 8084 O O . ALA B 1 373 ? 1.354 15.055 5.285 1 62.91 373 ALA B O 1
ATOM 8085 N N . PHE B 1 374 ? 3.125 14.367 3.902 1 59.31 374 PHE B N 1
ATOM 8086 C CA . PHE B 1 374 ? 3.93 13.945 5.043 1 59.31 374 PHE B CA 1
ATOM 8087 C C . PHE B 1 374 ? 4.371 15.148 5.867 1 59.31 374 PHE B C 1
ATOM 8089 O O . PHE B 1 374 ? 4.805 16.156 5.316 1 59.31 374 PHE B O 1
ATOM 8096 N N . GLY B 1 375 ? 4.266 14.914 7.16 1 55.69 375 GLY B N 1
ATOM 8097 C CA . GLY B 1 375 ? 4.719 15.93 8.094 1 55.69 375 GLY B CA 1
ATOM 8098 C C . GLY B 1 375 ? 3.588 16.766 8.664 1 55.69 375 GLY B C 1
ATOM 8099 O O . GLY B 1 375 ? 2.455 16.703 8.18 1 55.69 375 GLY B O 1
ATOM 8100 N N . ASP B 1 376 ? 3.875 17.219 9.781 1 52.91 376 ASP B N 1
ATOM 8101 C CA . ASP B 1 376 ? 2.852 18.031 10.422 1 52.91 376 ASP B CA 1
ATOM 8102 C C . ASP B 1 376 ? 2.514 19.25 9.578 1 52.91 376 ASP B C 1
ATOM 8104 O O . ASP B 1 376 ? 3.371 19.781 8.859 1 52.91 376 ASP B O 1
ATOM 8108 N N . LEU B 1 377 ? 1.252 19.297 9.188 1 44.5 377 LEU B N 1
ATOM 8109 C CA . LEU B 1 377 ? 0.664 20.375 8.391 1 44.5 377 LEU B CA 1
ATOM 8110 C C . LEU B 1 377 ? 1.244 21.719 8.789 1 44.5 377 LEU B C 1
ATOM 8112 O O . LEU B 1 377 ? 0.536 22.734 8.789 1 44.5 377 LEU B O 1
ATOM 8116 N N . ASP B 1 378 ? 2.477 21.594 9.406 1 46.12 378 ASP B N 1
ATOM 8117 C CA . ASP B 1 378 ? 2.881 22.969 9.719 1 46.12 378 ASP B CA 1
ATOM 8118 C C . ASP B 1 378 ? 3.371 23.688 8.477 1 46.12 378 ASP B C 1
ATOM 8120 O O . ASP B 1 378 ? 4.004 24.75 8.57 1 46.12 378 ASP B O 1
ATOM 8124 N N . GLY B 1 379 ? 2.939 23.266 7.414 1 41.88 379 GLY B N 1
ATOM 8125 C CA . GLY B 1 379 ? 3.283 23.984 6.195 1 41.88 379 GLY B CA 1
ATOM 8126 C C . GLY B 1 379 ? 4.336 25.047 6.406 1 41.88 379 GLY B C 1
ATOM 8127 O O . GLY B 1 379 ? 4.891 25.578 5.441 1 41.88 379 GLY B O 1
ATOM 8128 N N . TYR B 1 380 ? 4.434 25.719 7.672 1 41.84 380 TYR B N 1
ATOM 8129 C CA . TYR B 1 380 ? 5.172 26.969 7.852 1 41.84 380 TYR B CA 1
ATOM 8130 C C . TYR B 1 380 ? 6.516 26.719 8.523 1 41.84 380 TYR B C 1
ATOM 8132 O O . TYR B 1 380 ? 7.164 27.656 9 1 41.84 380 TYR B O 1
ATOM 8140 N N . GLY B 1 381 ? 7.121 25.609 8.312 1 44.28 381 GLY B N 1
ATOM 8141 C CA . GLY B 1 381 ? 8.461 25.328 8.805 1 44.28 381 GLY B CA 1
ATOM 8142 C C . GLY B 1 381 ? 8.5 25.031 10.297 1 44.28 381 GLY B C 1
ATOM 8143 O O . GLY B 1 381 ? 7.508 25.219 11 1 44.28 381 GLY B O 1
ATOM 8144 N N . ALA B 1 382 ? 9.523 24.359 10.789 1 46.91 382 ALA B N 1
ATOM 8145 C CA . ALA B 1 382 ? 9.766 23.984 12.18 1 46.91 382 ALA B CA 1
ATOM 8146 C C . ALA B 1 382 ? 9.977 25.234 13.047 1 46.91 382 ALA B C 1
ATOM 8148 O O . ALA B 1 382 ? 10.844 26.062 12.758 1 46.91 382 ALA B O 1
ATOM 8149 N N . SER B 1 383 ? 8.945 25.875 13.758 1 57.25 383 SER B N 1
ATOM 8150 C CA . SER B 1 383 ? 9.102 27 14.664 1 57.25 383 SER B CA 1
ATOM 8151 C C . SER B 1 383 ? 8.461 26.719 16.016 1 57.25 383 SER B C 1
ATOM 8153 O O . SER B 1 383 ? 7.738 25.734 16.172 1 57.25 383 SER B O 1
ATOM 8155 N N . LEU B 1 384 ? 9.094 27.484 17.016 1 65.69 384 LEU B N 1
ATOM 8156 C CA . LEU B 1 384 ? 8.414 27.438 18.312 1 65.69 384 LEU B CA 1
ATOM 8157 C C . LEU B 1 384 ? 6.922 27.703 18.156 1 65.69 384 LEU B C 1
ATOM 8159 O O . LEU B 1 384 ? 6.531 28.641 17.438 1 65.69 384 LEU B O 1
ATOM 8163 N N . LYS B 1 385 ? 6.164 26.969 18.672 1 63.66 385 LYS B N 1
ATOM 8164 C CA . LYS B 1 385 ? 4.715 27.016 18.484 1 63.66 385 LYS B CA 1
ATOM 8165 C C . LYS B 1 385 ? 4.066 28 19.469 1 63.66 385 LYS B C 1
ATOM 8167 O O . LYS B 1 385 ? 2.84 28.047 19.578 1 63.66 385 LYS B O 1
ATOM 8172 N N . VAL B 1 386 ? 4.969 28.719 20.25 1 72.12 386 VAL B N 1
ATOM 8173 C CA . VAL B 1 386 ? 4.457 29.625 21.266 1 72.12 386 VAL B CA 1
ATOM 8174 C C . VAL B 1 386 ? 5.098 31 21.109 1 72.12 386 VAL B C 1
ATOM 8176 O O . VAL B 1 386 ? 6.238 31.109 20.656 1 72.12 386 VAL B O 1
ATOM 8179 N N . GLU B 1 387 ? 4.375 32.031 21.531 1 71.56 387 GLU B N 1
ATOM 8180 C CA . GLU B 1 387 ? 4.898 33.375 21.547 1 71.56 387 GLU B CA 1
ATOM 8181 C C . GLU B 1 387 ? 6.086 33.5 22.5 1 71.56 387 GLU B C 1
ATOM 8183 O O . GLU B 1 387 ? 6.094 32.906 23.562 1 71.56 387 GLU B O 1
ATOM 8188 N N . PRO B 1 388 ? 7.047 34.344 22.141 1 76.69 388 PRO B N 1
ATOM 8189 C CA . PRO B 1 388 ? 8.281 34.469 22.938 1 76.69 388 PRO B CA 1
ATOM 8190 C C . PRO B 1 388 ? 8.008 34.781 24.391 1 76.69 388 PRO B C 1
ATOM 8192 O O . PRO B 1 388 ? 8.648 34.219 25.281 1 76.69 388 PRO B O 1
ATOM 8195 N N . ARG B 1 389 ? 7.082 35.719 24.641 1 79.38 389 ARG B N 1
ATOM 8196 C CA . ARG B 1 389 ? 6.797 36.094 26.031 1 79.38 389 ARG B CA 1
ATOM 8197 C C . ARG B 1 389 ? 6.305 34.875 26.828 1 79.38 389 ARG B C 1
ATOM 8199 O O . ARG B 1 389 ? 6.762 34.656 27.953 1 79.38 389 ARG B O 1
ATOM 8206 N N . LYS B 1 390 ? 5.422 34.188 26.281 1 83.19 390 LYS B N 1
ATOM 8207 C CA . LYS B 1 390 ? 4.879 33 26.938 1 83.19 390 LYS B CA 1
ATOM 8208 C C . LYS B 1 390 ? 5.945 31.906 27.078 1 83.19 390 LYS B C 1
ATOM 8210 O O . LYS B 1 390 ? 5.988 31.203 28.094 1 83.19 390 LYS B O 1
ATOM 8215 N N . ALA B 1 391 ? 6.73 31.781 26.047 1 88.75 391 ALA B N 1
ATOM 8216 C CA . ALA B 1 391 ? 7.824 30.812 26.078 1 88.75 391 ALA B CA 1
ATOM 8217 C C . ALA B 1 391 ? 8.773 31.109 27.25 1 88.75 391 ALA B C 1
ATOM 8219 O O . ALA B 1 391 ? 9.156 30.203 27.984 1 88.75 391 ALA B O 1
ATOM 8220 N N . LEU B 1 392 ? 9.086 32.375 27.406 1 89.31 392 LEU B N 1
ATOM 8221 C CA . LEU B 1 392 ? 10.008 32.75 28.453 1 89.31 392 LEU B CA 1
ATOM 8222 C C . LEU B 1 392 ? 9.398 32.531 29.828 1 89.31 392 LEU B C 1
ATOM 8224 O O . LEU B 1 392 ? 10.102 32.219 30.781 1 89.31 392 LEU B O 1
ATOM 8228 N N . GLU B 1 393 ? 8.102 32.781 29.891 1 90.94 393 GLU B N 1
ATOM 8229 C CA . GLU B 1 393 ? 7.406 32.5 31.141 1 90.94 393 GLU B CA 1
ATOM 8230 C C . GLU B 1 393 ? 7.398 31.016 31.469 1 90.94 393 GLU B C 1
ATOM 8232 O O . GLU B 1 393 ? 7.617 30.625 32.625 1 90.94 393 GLU B O 1
ATOM 8237 N N . MET B 1 394 ? 7.234 30.234 30.516 1 92.31 394 MET B N 1
ATOM 8238 C CA . MET B 1 394 ? 7.09 28.781 30.688 1 92.31 394 MET B CA 1
ATOM 8239 C C . MET B 1 394 ? 8.445 28.125 30.859 1 92.31 394 MET B C 1
ATOM 8241 O O . MET B 1 394 ? 8.602 27.234 31.719 1 92.31 394 MET B O 1
ATOM 8245 N N . TRP B 1 395 ? 9.398 28.5 30.062 1 95.5 395 TRP B N 1
ATOM 8246 C CA . TRP B 1 395 ? 10.664 27.781 30.016 1 95.5 395 TRP B CA 1
ATOM 8247 C C . TRP B 1 395 ? 11.734 28.516 30.812 1 95.5 395 TRP B C 1
ATOM 8249 O O . TRP B 1 395 ? 12.859 28.031 30.969 1 95.5 395 TRP B O 1
ATOM 8259 N N . ARG B 1 396 ? 11.383 29.688 31.234 1 94.56 396 ARG B N 1
ATOM 8260 C CA . ARG B 1 396 ? 12.25 30.469 32.094 1 94.56 396 ARG B CA 1
ATOM 8261 C C . ARG B 1 396 ? 13.609 30.719 31.453 1 94.56 396 ARG B C 1
ATOM 8263 O O . ARG B 1 396 ? 13.68 31.078 30.281 1 94.56 396 ARG B O 1
ATOM 8270 N N . ARG B 1 397 ? 14.703 30.719 32.281 1 95.5 397 ARG B N 1
ATOM 8271 C CA . ARG B 1 397 ? 16.062 30.969 31.797 1 95.5 397 ARG B CA 1
ATOM 8272 C C . ARG B 1 397 ? 17.016 29.891 32.281 1 95.5 397 ARG B C 1
ATOM 8274 O O . ARG B 1 397 ? 17.812 30.125 33.188 1 95.5 397 ARG B O 1
ATOM 8281 N N . PRO B 1 398 ? 16.938 28.766 31.531 1 96.94 398 PRO B N 1
ATOM 8282 C CA . PRO B 1 398 ? 17.797 27.656 31.969 1 96.94 398 PRO B CA 1
ATOM 8283 C C . PRO B 1 398 ? 19.297 28 31.875 1 96.94 398 PRO B C 1
ATOM 8285 O O . PRO B 1 398 ? 19.719 28.641 30.922 1 96.94 398 PRO B O 1
ATOM 8288 N N . LYS B 1 399 ? 20.094 27.531 32.906 1 96.56 399 LYS B N 1
ATOM 8289 C CA . LYS B 1 399 ? 21.516 27.844 32.938 1 96.56 399 LYS B CA 1
ATOM 8290 C C . LYS B 1 399 ? 22.359 26.578 33.094 1 96.56 399 LYS B C 1
ATOM 8292 O O . LYS B 1 399 ? 23.578 26.641 33.062 1 96.56 399 LYS B O 1
ATOM 8297 N N . SER B 1 400 ? 21.703 25.5 33.25 1 96.69 400 SER B N 1
ATOM 8298 C CA . SER B 1 400 ? 22.406 24.234 33.375 1 96.69 400 SER B CA 1
ATOM 8299 C C . SER B 1 400 ? 21.625 23.094 32.75 1 96.69 400 SER B C 1
ATOM 8301 O O . SER B 1 400 ? 20.438 23.25 32.406 1 96.69 400 SER B O 1
ATOM 8303 N N . VAL B 1 401 ? 22.297 21.984 32.562 1 96.81 401 VAL B N 1
ATOM 8304 C CA . VAL B 1 401 ? 21.656 20.781 32 1 96.81 401 VAL B CA 1
ATOM 8305 C C . VAL B 1 401 ? 20.562 20.312 32.969 1 96.81 401 VAL B C 1
ATOM 8307 O O . VAL B 1 401 ? 19.531 19.797 32.531 1 96.81 401 VAL B O 1
ATOM 8310 N N . GLU B 1 402 ? 20.828 20.516 34.219 1 96.94 402 GLU B N 1
ATOM 8311 C CA . GLU B 1 402 ? 19.828 20.156 35.219 1 96.94 402 GLU B CA 1
ATOM 8312 C C . GLU B 1 402 ? 18.547 20.969 35.062 1 96.94 402 GLU B C 1
ATOM 8314 O O . GLU B 1 402 ? 17.438 20.453 35.25 1 96.94 402 GLU B O 1
ATOM 8319 N N . ASP B 1 403 ? 18.719 22.234 34.719 1 97.5 403 ASP B N 1
ATOM 8320 C CA . ASP B 1 403 ? 17.547 23.078 34.469 1 97.5 403 ASP B CA 1
ATOM 8321 C C . ASP B 1 403 ? 16.734 22.547 33.281 1 97.5 403 ASP B C 1
ATOM 8323 O O . ASP B 1 403 ? 15.5 22.578 33.344 1 97.5 403 ASP B O 1
ATOM 8327 N N . ILE B 1 404 ? 17.438 22.078 32.281 1 97.81 404 ILE B N 1
ATOM 8328 C CA . ILE B 1 404 ? 16.766 21.516 31.109 1 97.81 404 ILE B CA 1
ATOM 8329 C C . ILE B 1 404 ? 16.016 20.25 31.516 1 97.81 404 ILE B C 1
ATOM 8331 O O . ILE B 1 404 ? 14.836 20.078 31.156 1 97.81 404 ILE B O 1
ATOM 8335 N N . SER B 1 405 ? 16.641 19.391 32.281 1 98.06 405 SER B N 1
ATOM 8336 C CA . SER B 1 405 ? 16.016 18.172 32.75 1 98.06 405 SER B CA 1
ATOM 8337 C C . SER B 1 405 ? 14.742 18.469 33.531 1 98.06 405 SER B C 1
ATOM 8339 O O . SER B 1 405 ? 13.727 17.797 33.375 1 98.06 405 SER B O 1
ATOM 8341 N N . ASN B 1 406 ? 14.875 19.438 34.344 1 97.62 406 ASN B N 1
ATOM 8342 C CA . ASN B 1 406 ? 13.719 19.828 35.156 1 97.62 406 ASN B CA 1
ATOM 8343 C C . ASN B 1 406 ? 12.547 20.281 34.281 1 97.62 406 ASN B C 1
ATOM 8345 O O . ASN B 1 406 ? 11.391 20 34.594 1 97.62 406 ASN B O 1
ATOM 8349 N N . LEU B 1 407 ? 12.836 21.016 33.281 1 97.31 407 LEU B N 1
ATOM 8350 C CA . LEU B 1 407 ? 11.781 21.453 32.375 1 97.31 407 LEU B CA 1
ATOM 8351 C C . LEU B 1 407 ? 11.062 20.266 31.75 1 97.31 407 LEU B C 1
ATOM 8353 O O . LEU B 1 407 ? 9.836 20.234 31.672 1 97.31 407 LEU B O 1
ATOM 8357 N N . PHE B 1 408 ? 11.82 19.281 31.281 1 97.69 408 PHE B N 1
ATOM 8358 C CA . PHE B 1 408 ? 11.25 18.078 30.672 1 97.69 408 PHE B CA 1
ATOM 8359 C C . PHE B 1 408 ? 10.414 17.312 31.688 1 97.69 408 PHE B C 1
ATOM 8361 O O . PHE B 1 408 ? 9.328 16.828 31.375 1 97.69 408 PHE B O 1
ATOM 8368 N N . VAL B 1 409 ? 10.914 17.219 32.938 1 97.56 409 VAL B N 1
ATOM 8369 C CA . VAL B 1 409 ? 10.195 16.531 34 1 97.56 409 VAL B CA 1
ATOM 8370 C C . VAL B 1 409 ? 8.883 17.266 34.281 1 97.56 409 VAL B C 1
ATOM 8372 O O . VAL B 1 409 ? 7.832 16.641 34.438 1 97.56 409 VAL B O 1
ATOM 8375 N N . GLU B 1 410 ? 8.961 18.578 34.375 1 97.06 410 GLU B N 1
ATOM 8376 C CA . GLU B 1 410 ? 7.785 19.391 34.656 1 97.06 410 GLU B CA 1
ATOM 8377 C C . GLU B 1 410 ? 6.73 19.219 33.562 1 97.06 410 GLU B C 1
ATOM 8379 O O . GLU B 1 410 ? 5.531 19.203 33.844 1 97.06 410 GLU B O 1
ATOM 8384 N N . PHE B 1 411 ? 7.16 19.109 32.375 1 95.88 411 PHE B N 1
ATOM 8385 C CA . PHE B 1 411 ? 6.23 18.891 31.266 1 95.88 411 PHE B CA 1
ATOM 8386 C C . PHE B 1 411 ? 5.516 17.547 31.406 1 95.88 411 PHE B C 1
ATOM 8388 O O . PHE B 1 411 ? 4.289 17.484 31.297 1 95.88 411 PHE B O 1
ATOM 8395 N N . ILE B 1 412 ? 6.293 16.484 31.656 1 95.81 412 ILE B N 1
ATOM 8396 C CA . ILE B 1 412 ? 5.73 15.148 31.781 1 95.81 412 ILE B CA 1
ATOM 8397 C C . ILE B 1 412 ? 4.766 15.094 32.969 1 95.81 412 ILE B C 1
ATOM 8399 O O . ILE B 1 412 ? 3.742 14.406 32.906 1 95.81 412 ILE B O 1
ATOM 8403 N N . GLN B 1 413 ? 5.055 15.906 33.969 1 94.31 413 GLN B N 1
ATOM 8404 C CA . GLN B 1 413 ? 4.23 15.93 35.188 1 94.31 413 GLN B CA 1
ATOM 8405 C C . GLN B 1 413 ? 3.039 16.875 35 1 94.31 413 GLN B C 1
ATOM 8407 O O . GLN B 1 413 ? 2.211 17 35.906 1 94.31 413 GLN B O 1
ATOM 8412 N N . GLY B 1 414 ? 2.961 17.609 33.938 1 91.25 414 GLY B N 1
ATOM 8413 C CA . GLY B 1 414 ? 1.828 18.469 33.656 1 91.25 414 GLY B CA 1
ATOM 8414 C C . GLY B 1 414 ? 1.941 19.844 34.281 1 91.25 414 GLY B C 1
ATOM 8415 O O . GLY B 1 414 ? 0.958 20.578 34.344 1 91.25 414 GLY B O 1
ATOM 8416 N N . LYS B 1 415 ? 3.104 20.219 34.75 1 92.69 415 LYS B N 1
ATOM 8417 C CA . LYS B 1 415 ? 3.303 21.516 35.375 1 92.69 415 LYS B CA 1
ATOM 8418 C C . LYS B 1 415 ? 3.477 22.609 34.344 1 92.69 415 LYS B C 1
ATOM 8420 O O . LYS B 1 415 ? 3.178 23.781 34.594 1 92.69 415 LYS B O 1
ATOM 8425 N N . ILE B 1 416 ? 4.102 22.297 33.219 1 93.12 416 ILE B N 1
ATOM 8426 C CA . ILE B 1 416 ? 4.125 23.203 32.094 1 93.12 416 ILE B CA 1
ATOM 8427 C C . ILE B 1 416 ? 3.406 22.562 30.906 1 93.12 416 ILE B C 1
ATOM 8429 O O . ILE B 1 416 ? 3.51 21.359 30.688 1 93.12 416 ILE B O 1
ATOM 8433 N N . PRO B 1 417 ? 2.752 23.344 30.172 1 87.25 417 PRO B N 1
ATOM 8434 C CA . PRO B 1 417 ? 1.856 22.781 29.156 1 87.25 417 PRO B CA 1
ATOM 8435 C C . PRO B 1 417 ? 2.59 22.375 27.875 1 87.25 417 PRO B C 1
ATOM 8437 O O . PRO B 1 417 ? 2.115 21.516 27.125 1 87.25 417 PRO B O 1
ATOM 8440 N N . LEU B 1 418 ? 3.756 23.047 27.641 1 88.44 418 LEU B N 1
ATOM 8441 C CA . LEU B 1 418 ? 4.414 22.812 26.359 1 88.44 418 LEU B CA 1
ATOM 8442 C C . LEU B 1 418 ? 5.93 22.766 26.531 1 88.44 418 LEU B C 1
ATOM 8444 O O . LEU B 1 418 ? 6.488 23.5 27.344 1 88.44 418 LEU B O 1
ATOM 8448 N N . LEU B 1 419 ? 6.492 21.859 25.766 1 91.12 419 LEU B N 1
ATOM 8449 C CA . LEU B 1 419 ? 7.914 21.938 25.453 1 91.12 419 LEU B CA 1
ATOM 8450 C C . LEU B 1 419 ? 8.141 22.5 24.062 1 91.12 419 LEU B C 1
ATOM 8452 O O . LEU B 1 419 ? 7.207 22.562 23.25 1 91.12 419 LEU B O 1
ATOM 8456 N N . PRO B 1 420 ? 9.328 22.953 23.75 1 88.25 420 PRO B N 1
ATOM 8457 C CA . PRO B 1 420 ? 9.57 23.484 22.422 1 88.25 420 PRO B CA 1
ATOM 8458 C C . PRO B 1 420 ? 9.148 22.516 21.312 1 88.25 420 PRO B C 1
ATOM 8460 O O . PRO B 1 420 ? 8.688 22.953 20.25 1 88.25 420 PRO B O 1
ATOM 8463 N N . TRP B 1 421 ? 9.25 21.234 21.562 1 88.25 421 TRP B N 1
ATOM 8464 C CA . TRP B 1 421 ? 9.008 20.219 20.547 1 88.25 421 TRP B CA 1
ATOM 8465 C C . TRP B 1 421 ? 7.57 19.719 20.609 1 88.25 421 TRP B C 1
ATOM 8467 O O . TRP B 1 421 ? 7.137 18.938 19.75 1 88.25 421 TRP B O 1
ATOM 8477 N N . SER B 1 422 ? 6.863 20.078 21.641 1 81.62 422 SER B N 1
ATOM 8478 C CA . SER B 1 422 ? 5.543 19.5 21.844 1 81.62 422 SER B CA 1
ATOM 8479 C C . SER B 1 422 ? 4.453 20.359 21.219 1 81.62 422 SER B C 1
ATOM 8481 O O . SER B 1 422 ? 4.586 21.578 21.125 1 81.62 422 SER B O 1
ATOM 8483 N N . GLU B 1 423 ? 3.434 19.688 20.734 1 65.69 423 GLU B N 1
ATOM 8484 C CA . GLU B 1 423 ? 2.285 20.391 20.172 1 65.69 423 GLU B CA 1
ATOM 8485 C C . GLU B 1 423 ? 1.207 20.625 21.219 1 65.69 423 GLU B C 1
ATOM 8487 O O . GLU B 1 423 ? 0.324 21.469 21.047 1 65.69 423 GLU B O 1
ATOM 8492 N N . GLY B 1 424 ? 1.279 19.969 22.297 1 72.69 424 GLY B N 1
ATOM 8493 C CA . GLY B 1 424 ? 0.333 20.031 23.406 1 72.69 424 GLY B CA 1
ATOM 8494 C C . GLY B 1 424 ? 0.779 19.234 24.625 1 72.69 424 GLY B C 1
ATOM 8495 O O . GLY B 1 424 ? 1.938 18.828 24.703 1 72.69 424 GLY B O 1
ATOM 8496 N N . SER B 1 425 ? -0.131 19.219 25.5 1 79.75 425 SER B N 1
ATOM 8497 C CA . SER B 1 425 ? 0.14 18.422 26.703 1 79.75 425 SER B CA 1
ATOM 8498 C C . SER B 1 425 ? 0.249 16.938 26.359 1 79.75 425 SER B C 1
ATOM 8500 O O . SER B 1 425 ? -0.236 16.5 25.328 1 79.75 425 SER B O 1
ATOM 8502 N N . PRO B 1 426 ? 0.929 16.234 27.188 1 81.5 426 PRO B N 1
ATOM 8503 C CA . PRO B 1 426 ? 1.038 14.797 26.938 1 81.5 426 PRO B CA 1
ATOM 8504 C C . PRO B 1 426 ? -0.322 14.117 26.812 1 81.5 426 PRO B C 1
ATOM 8506 O O . PRO B 1 426 ? -1.266 14.469 27.516 1 81.5 426 PRO B O 1
ATOM 8509 N N . LEU B 1 427 ? -0.416 13.234 25.938 1 78 427 LEU B N 1
ATOM 8510 C CA . LEU B 1 427 ? -1.644 12.484 25.719 1 78 427 LEU B CA 1
ATOM 8511 C C . LEU B 1 427 ? -1.924 11.547 26.891 1 78 427 LEU B C 1
ATOM 8513 O O . LEU B 1 427 ? -1.007 11.172 27.625 1 78 427 LEU B O 1
ATOM 8517 N N . PRO B 1 428 ? -3.127 11.133 27.016 1 77.69 428 PRO B N 1
ATOM 8518 C CA . PRO B 1 428 ? -3.516 10.289 28.156 1 77.69 428 PRO B CA 1
ATOM 8519 C C . PRO B 1 428 ? -2.736 8.977 28.219 1 77.69 428 PRO B C 1
ATOM 8521 O O . PRO B 1 428 ? -2.469 8.469 29.297 1 77.69 428 PRO B O 1
ATOM 8524 N N . GLU B 1 429 ? -2.344 8.5 27.125 1 84.44 429 GLU B N 1
ATOM 8525 C CA . GLU B 1 429 ? -1.599 7.246 27.109 1 84.44 429 GLU B CA 1
ATOM 8526 C C . GLU B 1 429 ? -0.257 7.391 27.828 1 84.44 429 GLU B C 1
ATOM 8528 O O . GLU B 1 429 ? 0.336 6.395 28.25 1 84.44 429 GLU B O 1
ATOM 8533 N N . THR B 1 430 ? 0.219 8.641 27.922 1 87.81 430 THR B N 1
ATOM 8534 C CA . THR B 1 430 ? 1.491 8.914 28.578 1 87.81 430 THR B CA 1
ATOM 8535 C C . THR B 1 430 ? 1.417 8.578 30.078 1 87.81 430 THR B C 1
ATOM 8537 O O . THR B 1 430 ? 2.438 8.297 30.703 1 87.81 430 THR B O 1
ATOM 8540 N N . ASP B 1 431 ? 0.225 8.539 30.562 1 88 431 ASP B N 1
ATOM 8541 C CA . ASP B 1 431 ? 0.054 8.25 31.984 1 88 431 ASP B CA 1
ATOM 8542 C C . ASP B 1 431 ? 0.58 6.859 32.312 1 88 431 ASP B C 1
ATOM 8544 O O . ASP B 1 431 ? 1.14 6.652 33.406 1 88 431 ASP B O 1
ATOM 8548 N N . ALA B 1 432 ? 0.44 5.914 31.422 1 88.94 432 ALA B N 1
ATOM 8549 C CA . ALA B 1 432 ? 0.846 4.527 31.641 1 88.94 432 ALA B CA 1
ATOM 8550 C C . ALA B 1 432 ? 2.359 4.422 31.812 1 88.94 432 ALA B C 1
ATOM 8552 O O . ALA B 1 432 ? 2.855 3.471 32.406 1 88.94 432 ALA B O 1
ATOM 8553 N N . ILE B 1 433 ? 3.098 5.449 31.297 1 93.19 433 ILE B N 1
ATOM 8554 C CA . ILE B 1 433 ? 4.555 5.348 31.344 1 93.19 433 ILE B CA 1
ATOM 8555 C C . ILE B 1 433 ? 5.145 6.617 31.953 1 93.19 433 ILE B C 1
ATOM 8557 O O . ILE B 1 433 ? 6.324 6.914 31.75 1 93.19 433 ILE B O 1
ATOM 8561 N N . GLN B 1 434 ? 4.391 7.387 32.625 1 94.81 434 GLN B N 1
ATOM 8562 C CA . GLN B 1 434 ? 4.797 8.688 33.156 1 94.81 434 GLN B CA 1
ATOM 8563 C C . GLN B 1 434 ? 6.012 8.555 34.062 1 94.81 434 GLN B C 1
ATOM 8565 O O . GLN B 1 434 ? 6.98 9.312 33.938 1 94.81 434 GLN B O 1
ATOM 8570 N N . SER B 1 435 ? 5.973 7.637 35 1 95.31 435 SER B N 1
ATOM 8571 C CA . SER B 1 435 ? 7.062 7.469 35.969 1 95.31 435 SER B CA 1
ATOM 8572 C C . SER B 1 435 ? 8.367 7.129 35.25 1 95.31 435 SER B C 1
ATOM 8574 O O . SER B 1 435 ? 9.438 7.609 35.656 1 95.31 435 SER B O 1
ATOM 8576 N N . ARG B 1 436 ? 8.273 6.328 34.219 1 95.75 436 ARG B N 1
ATOM 8577 C CA . ARG B 1 436 ? 9.453 5.949 33.469 1 95.75 436 ARG B CA 1
ATOM 8578 C C . ARG B 1 436 ? 10.016 7.141 32.688 1 95.75 436 ARG B C 1
ATOM 8580 O O . ARG B 1 436 ? 11.234 7.32 32.625 1 95.75 436 ARG B O 1
ATOM 8587 N N . LEU B 1 437 ? 9.148 7.918 32.156 1 96.88 437 LEU B N 1
ATOM 8588 C CA . LEU B 1 437 ? 9.562 9.109 31.438 1 96.88 437 LEU B CA 1
ATOM 8589 C C . LEU B 1 437 ? 10.234 10.117 32.375 1 96.88 437 LEU B C 1
ATOM 8591 O O . LEU B 1 437 ? 11.234 10.734 32 1 96.88 437 LEU B O 1
ATOM 8595 N N . VAL B 1 438 ? 9.68 10.242 33.531 1 97.19 438 VAL B N 1
ATOM 8596 C CA . VAL B 1 438 ? 10.281 11.133 34.531 1 97.19 438 VAL B CA 1
ATOM 8597 C C . VAL B 1 438 ? 11.695 10.664 34.844 1 97.19 438 VAL B C 1
ATOM 8599 O O . VAL B 1 438 ? 12.625 11.469 34.906 1 97.19 438 VAL B O 1
ATOM 8602 N N . SER B 1 439 ? 11.812 9.422 35.062 1 96.69 439 SER B N 1
ATOM 8603 C CA . SER B 1 439 ? 13.117 8.859 35.375 1 96.69 439 SER B CA 1
ATOM 8604 C C . SER B 1 439 ? 14.117 9.117 34.25 1 96.69 439 SER B C 1
ATOM 8606 O O . SER B 1 439 ? 15.273 9.461 34.5 1 96.69 439 SER B O 1
ATOM 8608 N N . CYS B 1 440 ? 13.742 8.93 33 1 96.44 440 CYS B N 1
ATOM 8609 C CA . CYS B 1 440 ? 14.602 9.188 31.844 1 96.44 440 CYS B CA 1
ATOM 8610 C C . CYS B 1 440 ? 15.07 10.633 31.828 1 96.44 440 CYS B C 1
ATOM 8612 O O . CYS B 1 440 ? 16.266 10.898 31.703 1 96.44 440 CYS B O 1
ATOM 8614 N N . ASN B 1 441 ? 14.109 11.508 31.969 1 97.56 441 ASN B N 1
ATOM 8615 C CA . ASN B 1 441 ? 14.43 12.93 31.891 1 97.56 441 ASN B CA 1
ATOM 8616 C C . ASN B 1 441 ? 15.305 13.383 33.062 1 97.56 441 ASN B C 1
ATOM 8618 O O . ASN B 1 441 ? 16.188 14.219 32.875 1 97.56 441 ASN B O 1
ATOM 8622 N N . GLN B 1 442 ? 15.086 12.797 34.219 1 96.69 442 GLN B N 1
ATOM 8623 C CA . GLN B 1 442 ? 15.922 13.094 35.375 1 96.69 442 GLN B CA 1
ATOM 8624 C C . GLN B 1 442 ? 17.359 12.641 35.125 1 96.69 442 GLN B C 1
ATOM 8626 O O . GLN B 1 442 ? 18.297 13.25 35.625 1 96.69 442 GLN B O 1
ATOM 8631 N N . ALA B 1 443 ? 17.484 11.625 34.375 1 95.38 443 ALA B N 1
ATOM 8632 C CA . ALA B 1 443 ? 18.812 11.055 34.094 1 95.38 443 ALA B CA 1
ATOM 8633 C C . ALA B 1 443 ? 19.5 11.797 32.938 1 95.38 443 ALA B C 1
ATOM 8635 O O . ALA B 1 443 ? 20.594 11.422 32.531 1 95.38 443 ALA B O 1
ATOM 8636 N N . GLY B 1 444 ? 18.859 12.766 32.406 1 95.62 444 GLY B N 1
ATOM 8637 C CA . GLY B 1 444 ? 19.453 13.555 31.328 1 95.62 444 GLY B CA 1
ATOM 8638 C C . GLY B 1 444 ? 19.125 13.008 29.938 1 95.62 444 GLY B C 1
ATOM 8639 O O . GLY B 1 444 ? 19.75 13.414 28.953 1 95.62 444 GLY B O 1
ATOM 8640 N N . LEU B 1 445 ? 18.312 12.023 29.891 1 97.12 445 LEU B N 1
ATOM 8641 C CA . LEU B 1 445 ? 17.766 11.516 28.625 1 97.12 445 LEU B CA 1
ATOM 8642 C C . LEU B 1 445 ? 16.453 12.188 28.297 1 97.12 445 LEU B C 1
ATOM 8644 O O . LEU B 1 445 ? 15.383 11.719 28.719 1 97.12 445 LEU B O 1
ATOM 8648 N N . TRP B 1 446 ? 16.516 13.273 27.562 1 97.81 446 TRP B N 1
ATOM 8649 C CA . TRP B 1 446 ? 15.352 14.148 27.391 1 97.81 446 TRP B CA 1
ATOM 8650 C C . TRP B 1 446 ? 14.422 13.609 26.297 1 97.81 446 TRP B C 1
ATOM 8652 O O . TRP B 1 446 ? 14.766 13.609 25.125 1 97.81 446 TRP B O 1
ATOM 8662 N N . THR B 1 447 ? 13.234 13.203 26.703 1 96.12 447 THR B N 1
ATOM 8663 C CA . THR B 1 447 ? 12.281 12.523 25.828 1 96.12 447 THR B CA 1
ATOM 8664 C C . THR B 1 447 ? 11.414 13.539 25.078 1 96.12 447 THR B C 1
ATOM 8666 O O . THR B 1 447 ? 10.789 14.406 25.703 1 96.12 447 THR B O 1
ATOM 8669 N N . VAL B 1 448 ? 11.312 13.484 23.766 1 93.5 448 VAL B N 1
ATOM 8670 C CA . VAL B 1 448 ? 10.508 14.398 22.969 1 93.5 448 VAL B CA 1
ATOM 8671 C C . VAL B 1 448 ? 9.398 13.625 22.25 1 93.5 448 VAL B C 1
ATOM 8673 O O . VAL B 1 448 ? 8.523 14.219 21.625 1 93.5 448 VAL B O 1
ATOM 8676 N N . GLY B 1 449 ? 9.422 12.352 22.328 1 91.38 449 GLY B N 1
ATOM 8677 C CA . GLY B 1 449 ? 8.406 11.445 21.812 1 91.38 449 GLY B CA 1
ATOM 8678 C C . GLY B 1 449 ? 8.398 10.102 22.516 1 91.38 449 GLY B C 1
ATOM 8679 O O . GLY B 1 449 ? 9.453 9.57 22.859 1 91.38 449 GLY B O 1
ATOM 8680 N N . SER B 1 450 ? 7.234 9.625 22.75 1 92.31 450 SER B N 1
ATOM 8681 C CA . SER B 1 450 ? 7.133 8.32 23.391 1 92.31 450 SER B CA 1
ATOM 8682 C C . SER B 1 450 ? 5.789 7.664 23.109 1 92.31 450 SER B C 1
ATOM 8684 O O . SER B 1 450 ? 4.82 8.344 22.766 1 92.31 450 SER B O 1
ATOM 8686 N N . GLN B 1 451 ? 5.836 6.383 23.141 1 91.25 451 GLN B N 1
ATOM 8687 C CA . GLN B 1 451 ? 4.605 5.598 23.047 1 91.25 451 GLN B CA 1
ATOM 8688 C C . GLN B 1 451 ? 4.734 4.285 23.828 1 91.25 451 GLN B C 1
ATOM 8690 O O . GLN B 1 451 ? 5.762 3.611 23.734 1 91.25 451 GLN B O 1
ATOM 8695 N N . PRO B 1 452 ? 3.682 3.953 24.656 1 94.38 452 PRO B N 1
ATOM 8696 C CA . PRO B 1 452 ? 3.732 2.666 25.344 1 94.38 452 PRO B CA 1
ATOM 8697 C C . PRO B 1 452 ? 3.412 1.486 24.438 1 94.38 452 PRO B C 1
ATOM 8699 O O . PRO B 1 452 ? 2.863 1.677 23.344 1 94.38 452 PRO B O 1
ATOM 8702 N N . ALA B 1 453 ? 3.83 0.289 24.859 1 95.56 453 ALA B N 1
ATOM 8703 C CA . ALA B 1 453 ? 3.449 -0.93 24.156 1 95.56 453 ALA B CA 1
ATOM 8704 C C . ALA B 1 453 ? 1.977 -1.26 24.375 1 95.56 453 ALA B C 1
ATOM 8706 O O . ALA B 1 453 ? 1.462 -1.096 25.484 1 95.56 453 ALA B O 1
ATOM 8707 N N . VAL B 1 454 ? 1.272 -1.573 23.344 1 94.75 454 VAL B N 1
ATOM 8708 C CA . VAL B 1 454 ? -0.119 -2.012 23.406 1 94.75 454 VAL B CA 1
ATOM 8709 C C . VAL B 1 454 ? -0.278 -3.316 22.625 1 94.75 454 VAL B C 1
ATOM 8711 O O . VAL B 1 454 ? 0.097 -3.395 21.453 1 94.75 454 VAL B O 1
ATOM 8714 N N . ASN B 1 455 ? -0.78 -4.379 23.25 1 96 455 ASN B N 1
ATOM 8715 C CA . ASN B 1 455 ? -0.92 -5.691 22.625 1 96 455 ASN B CA 1
ATOM 8716 C C . ASN B 1 455 ? -2.387 -6.059 22.406 1 96 455 ASN B C 1
ATOM 8718 O O . ASN B 1 455 ? -2.898 -6.977 23.047 1 96 455 ASN B O 1
ATOM 8722 N N . GLY B 1 456 ? -3.057 -5.387 21.438 1 95.19 456 GLY B N 1
ATOM 8723 C CA . GLY B 1 456 ? -4.391 -5.789 21.016 1 95.19 456 GLY B CA 1
ATOM 8724 C C . GLY B 1 456 ? -5.484 -5.273 21.938 1 95.19 456 GLY B C 1
ATOM 8725 O O . GLY B 1 456 ? -6.328 -6.043 22.406 1 95.19 456 GLY B O 1
ATOM 8726 N N . LYS B 1 457 ? -5.461 -4.02 22.25 1 95.06 457 LYS B N 1
ATOM 8727 C CA . LYS B 1 457 ? -6.574 -3.408 22.969 1 95.06 457 LYS B CA 1
ATOM 8728 C C . LYS B 1 457 ? -7.734 -3.094 22.031 1 95.06 457 LYS B C 1
ATOM 8730 O O . LYS B 1 457 ? -7.531 -2.852 20.844 1 95.06 457 LYS B O 1
ATOM 8735 N N . PRO B 1 458 ? -8.953 -3.15 22.547 1 93.19 458 PRO B N 1
ATOM 8736 C CA . PRO B 1 458 ? -10.094 -2.828 21.688 1 93.19 458 PRO B CA 1
ATOM 8737 C C . PRO B 1 458 ? -9.984 -1.44 21.062 1 93.19 458 PRO B C 1
ATOM 8739 O O . PRO B 1 458 ? -9.5 -0.506 21.703 1 93.19 458 PRO B O 1
ATOM 8742 N N . SER B 1 459 ? -10.461 -1.338 19.891 1 88.25 459 SER B N 1
ATOM 8743 C CA . SER B 1 459 ? -10.43 -0.062 19.188 1 88.25 459 SER B CA 1
ATOM 8744 C C . SER B 1 459 ? -11.227 1.005 19.938 1 88.25 459 SER B C 1
ATOM 8746 O O . SER B 1 459 ? -10.992 2.201 19.75 1 88.25 459 SER B O 1
ATOM 8748 N N . ALA B 1 460 ? -12.109 0.569 20.844 1 85.56 460 ALA B N 1
ATOM 8749 C CA . ALA B 1 460 ? -12.953 1.486 21.609 1 85.56 460 ALA B CA 1
ATOM 8750 C C . ALA B 1 460 ? -12.32 1.818 22.953 1 85.56 460 ALA B C 1
ATOM 8752 O O . ALA B 1 460 ? -12.922 2.531 23.766 1 85.56 460 ALA B O 1
ATOM 8753 N N . ASP B 1 461 ? -11.18 1.305 23.188 1 89.81 461 ASP B N 1
ATOM 8754 C CA . ASP B 1 461 ? -10.5 1.624 24.453 1 89.81 461 ASP B CA 1
ATOM 8755 C C . ASP B 1 461 ? -10.375 3.135 24.641 1 89.81 461 ASP B C 1
ATOM 8757 O O . ASP B 1 461 ? -9.977 3.848 23.719 1 89.81 461 ASP B O 1
ATOM 8761 N N . PRO B 1 462 ? -10.688 3.658 25.719 1 84.12 462 PRO B N 1
ATOM 8762 C CA . PRO B 1 462 ? -10.734 5.109 25.922 1 84.12 462 PRO B CA 1
ATOM 8763 C C . PRO B 1 462 ? -9.352 5.754 25.938 1 84.12 462 PRO B C 1
ATOM 8765 O O . PRO B 1 462 ? -9.227 6.953 25.672 1 84.12 462 PRO B O 1
ATOM 8768 N N . LEU B 1 463 ? -8.352 5.008 26.188 1 83.88 463 LEU B N 1
ATOM 8769 C CA . LEU B 1 463 ? -7.027 5.59 26.344 1 83.88 463 LEU B CA 1
ATOM 8770 C C . LEU B 1 463 ? -6.219 5.441 25.047 1 83.88 463 LEU B C 1
ATOM 8772 O O . LEU B 1 463 ? -5.562 6.391 24.609 1 83.88 463 LEU B O 1
ATOM 8776 N N . VAL B 1 464 ? -6.289 4.238 24.422 1 87.75 464 VAL B N 1
ATOM 8777 C CA . VAL B 1 464 ? -5.375 3.988 23.312 1 87.75 464 VAL B CA 1
ATOM 8778 C C . VAL B 1 464 ? -6.172 3.619 22.062 1 87.75 464 VAL B C 1
ATOM 8780 O O . VAL B 1 464 ? -5.602 3.451 20.984 1 87.75 464 VAL B O 1
ATOM 8783 N N . GLY B 1 465 ? -7.434 3.52 22.172 1 86.94 465 GLY B N 1
ATOM 8784 C CA . GLY B 1 465 ? -8.266 3.025 21.078 1 86.94 465 GLY B CA 1
ATOM 8785 C C . GLY B 1 465 ? -8.438 4.027 19.953 1 86.94 465 GLY B C 1
ATOM 8786 O O . GLY B 1 465 ? -8.469 5.238 20.203 1 86.94 465 GLY B O 1
ATOM 8787 N N . TRP B 1 466 ? -8.586 3.562 18.781 1 81.75 466 TRP B N 1
ATOM 8788 C CA . TRP B 1 466 ? -8.867 4.375 17.594 1 81.75 466 TRP B CA 1
ATOM 8789 C C . TRP B 1 466 ? -9.391 3.512 16.453 1 81.75 466 TRP B C 1
ATOM 8791 O O . TRP B 1 466 ? -9.383 2.281 16.547 1 81.75 466 TRP B O 1
ATOM 8801 N N . GLY B 1 467 ? -9.898 4.168 15.367 1 77.31 467 GLY B N 1
ATOM 8802 C CA . GLY B 1 467 ? -10.359 3.465 14.188 1 77.31 467 GLY B CA 1
ATOM 8803 C C . GLY B 1 467 ? -11.773 2.936 14.328 1 77.31 467 GLY B C 1
ATOM 8804 O O . GLY B 1 467 ? -12.469 3.258 15.289 1 77.31 467 GLY B O 1
ATOM 8805 N N . PRO B 1 468 ? -12.156 2.154 13.344 1 75.81 468 PRO B N 1
ATOM 8806 C CA . PRO B 1 468 ? -13.5 1.578 13.375 1 75.81 468 PRO B CA 1
ATOM 8807 C C . PRO B 1 468 ? -13.727 0.682 14.586 1 75.81 468 PRO B C 1
ATOM 8809 O O . PRO B 1 468 ? -12.797 0.031 15.062 1 75.81 468 PRO B O 1
ATOM 8812 N N . LYS B 1 469 ? -14.945 0.629 15.047 1 77.44 469 LYS B N 1
ATOM 8813 C CA . LYS B 1 469 ? -15.305 -0.165 16.219 1 77.44 469 LYS B CA 1
ATOM 8814 C C . LYS B 1 469 ? -15.195 -1.658 15.93 1 77.44 469 LYS B C 1
ATOM 8816 O O . LYS B 1 469 ? -15.305 -2.08 14.773 1 77.44 469 LYS B O 1
ATOM 8821 N N . GLY B 1 470 ? -14.977 -2.393 16.969 1 83.69 470 GLY B N 1
ATOM 8822 C CA . GLY B 1 470 ? -14.93 -3.842 16.844 1 83.69 470 GLY B CA 1
ATOM 8823 C C . GLY B 1 470 ? -13.578 -4.363 16.406 1 83.69 470 GLY B C 1
ATOM 8824 O O . GLY B 1 470 ? -13.492 -5.438 15.805 1 83.69 470 GLY B O 1
ATOM 8825 N N . GLY B 1 471 ? -12.625 -3.604 16.578 1 90.56 471 GLY B N 1
ATOM 8826 C CA . GLY B 1 471 ? -11.281 -4.016 16.219 1 90.56 471 GLY B CA 1
ATOM 8827 C C . GLY B 1 471 ? -10.289 -3.936 17.359 1 90.56 471 GLY B C 1
ATOM 8828 O O . GLY B 1 471 ? -10.688 -3.727 18.516 1 90.56 471 GLY B O 1
ATOM 8829 N N . TYR B 1 472 ? -9.055 -4.219 17.016 1 95.56 472 TYR B N 1
ATOM 8830 C CA . TYR B 1 472 ? -7.98 -4.203 17.984 1 95.56 472 TYR B CA 1
ATOM 8831 C C . TYR B 1 472 ? -6.828 -3.322 17.516 1 95.56 472 TYR B C 1
ATOM 8833 O O . TYR B 1 472 ? -6.523 -3.27 16.328 1 95.56 472 TYR B O 1
ATOM 8841 N N . VAL B 1 473 ? -6.246 -2.643 18.484 1 93.25 473 VAL B N 1
ATOM 8842 C CA . VAL B 1 473 ? -5.145 -1.742 18.156 1 93.25 473 VAL B CA 1
ATOM 8843 C C . VAL B 1 473 ? -3.871 -2.201 18.859 1 93.25 473 VAL B C 1
ATOM 8845 O O . VAL B 1 473 ? -3.932 -2.791 19.938 1 93.25 473 VAL B O 1
ATOM 8848 N N . TYR B 1 474 ? -2.723 -1.916 18.188 1 96.25 474 TYR B N 1
ATOM 8849 C CA . TYR B 1 474 ? -1.409 -2.361 18.641 1 96.25 474 TYR B CA 1
ATOM 8850 C C . TYR B 1 474 ? -0.39 -1.231 18.547 1 96.25 474 TYR B C 1
ATOM 8852 O O . TYR B 1 474 ? -0.495 -0.357 17.688 1 96.25 474 TYR B O 1
ATOM 8860 N N . GLN B 1 475 ? 0.567 -1.255 19.484 1 94.62 475 GLN B N 1
ATOM 8861 C CA . GLN B 1 475 ? 1.668 -0.298 19.484 1 94.62 475 GLN B CA 1
ATOM 8862 C C . GLN B 1 475 ? 2.965 -0.953 19.953 1 94.62 475 GLN B C 1
ATOM 8864 O O . GLN B 1 475 ? 2.965 -1.72 20.922 1 94.62 475 GLN B O 1
ATOM 8869 N N . LYS B 1 476 ? 3.977 -0.718 19.141 1 95.31 476 LYS B N 1
ATOM 8870 C CA . LYS B 1 476 ? 5.309 -0.961 19.688 1 95.31 476 LYS B CA 1
ATOM 8871 C C . LYS B 1 476 ? 5.75 0.185 20.594 1 95.31 476 LYS B C 1
ATOM 8873 O O . LYS B 1 476 ? 5.496 1.354 20.297 1 95.31 476 LYS B O 1
ATOM 8878 N N . ALA B 1 477 ? 6.398 -0.149 21.672 1 95.56 477 ALA B N 1
ATOM 8879 C CA . ALA B 1 477 ? 6.961 0.921 22.484 1 95.56 477 ALA B CA 1
ATOM 8880 C C . ALA B 1 477 ? 8.109 1.62 21.766 1 95.56 477 ALA B C 1
ATOM 8882 O O . ALA B 1 477 ? 8.961 0.965 21.156 1 95.56 477 ALA B O 1
ATOM 8883 N N . PHE B 1 478 ? 8.102 2.912 21.797 1 93.44 478 PHE B N 1
ATOM 8884 C CA . PHE B 1 478 ? 9.273 3.605 21.281 1 93.44 478 PHE B CA 1
ATOM 8885 C C . PHE B 1 478 ? 9.547 4.883 22.062 1 93.44 478 PHE B C 1
ATOM 8887 O O . PHE B 1 478 ? 8.672 5.367 22.797 1 93.44 478 PHE B O 1
ATOM 8894 N N . LEU B 1 479 ? 10.805 5.344 21.969 1 94.69 479 LEU B N 1
ATOM 8895 C CA . LEU B 1 479 ? 11.297 6.551 22.625 1 94.69 479 LEU B CA 1
ATOM 8896 C C . LEU B 1 479 ? 12.109 7.402 21.656 1 94.69 479 LEU B C 1
ATOM 8898 O O . LEU B 1 479 ? 12.891 6.875 20.859 1 94.69 479 LEU B O 1
ATOM 8902 N N . GLU B 1 480 ? 11.836 8.672 21.688 1 94.44 480 GLU B N 1
ATOM 8903 C CA . GLU B 1 480 ? 12.695 9.68 21.078 1 94.44 480 GLU B CA 1
ATOM 8904 C C . GLU B 1 480 ? 13.352 10.57 22.125 1 94.44 480 GLU B C 1
ATOM 8906 O O . GLU B 1 480 ? 12.656 11.18 22.938 1 94.44 480 GLU B O 1
ATOM 8911 N N . LEU B 1 481 ? 14.617 10.578 22.125 1 96 481 LEU B N 1
ATOM 8912 C CA . LEU B 1 481 ? 15.2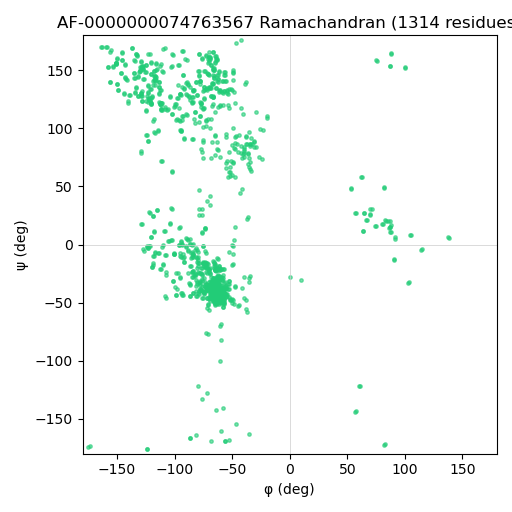5 11.312 23.219 1 96 481 LEU B CA 1
ATOM 8913 C C . LEU B 1 481 ? 16.547 11.953 22.75 1 96 481 LEU B C 1
ATOM 8915 O O . LEU B 1 481 ? 17.188 11.477 21.812 1 96 481 LEU B O 1
ATOM 8919 N N . PHE B 1 482 ? 16.859 13.094 23.312 1 97.56 482 PHE B N 1
ATOM 8920 C CA . PHE B 1 482 ? 18.188 13.695 23.188 1 97.56 482 PHE B CA 1
ATOM 8921 C C . PHE B 1 482 ? 19.156 13.102 24.203 1 97.56 482 PHE B C 1
ATOM 8923 O O . PHE B 1 482 ? 18.812 12.961 25.391 1 97.56 482 PHE B O 1
ATOM 8930 N N . VAL B 1 483 ? 20.328 12.75 23.734 1 96.75 483 VAL B N 1
ATOM 8931 C CA . VAL B 1 483 ? 21.344 12.133 24.578 1 96.75 483 VAL B CA 1
ATOM 8932 C C . VAL B 1 483 ? 22.625 12.969 24.516 1 96.75 483 VAL B C 1
ATOM 8934 O O . VAL B 1 483 ? 23.047 13.398 23.438 1 96.75 483 VAL B O 1
ATOM 8937 N N . GLY B 1 484 ? 23.203 13.148 25.656 1 95.94 484 GLY B N 1
ATOM 8938 C CA . GLY B 1 484 ? 24.438 13.906 25.734 1 95.94 484 GLY B CA 1
ATOM 8939 C C . GLY B 1 484 ? 25.609 13.227 25.031 1 95.94 484 GLY B C 1
ATOM 8940 O O . GLY B 1 484 ? 25.656 12 24.953 1 95.94 484 GLY B O 1
ATOM 8941 N N . PRO B 1 485 ? 26.516 14.094 24.531 1 92.44 485 PRO B N 1
ATOM 8942 C CA . PRO B 1 485 ? 27.609 13.562 23.719 1 92.44 485 PRO B CA 1
ATOM 8943 C C . PRO B 1 485 ? 28.453 12.539 24.484 1 92.44 485 PRO B C 1
ATOM 8945 O O . PRO B 1 485 ? 29 11.609 23.875 1 92.44 485 PRO B O 1
ATOM 8948 N N . ASN B 1 486 ? 28.531 12.633 25.797 1 91.38 486 ASN B N 1
ATOM 8949 C CA . ASN B 1 486 ? 29.375 11.734 26.578 1 91.38 486 ASN B CA 1
ATOM 8950 C C . ASN B 1 486 ? 28.703 10.383 26.797 1 91.38 486 ASN B C 1
ATOM 8952 O O . ASN B 1 486 ? 29.359 9.414 27.172 1 91.38 486 ASN B O 1
ATOM 8956 N N . GLU B 1 487 ? 27.453 10.297 26.531 1 92.5 487 GLU B N 1
ATOM 8957 C CA . GLU B 1 487 ? 26.703 9.078 26.812 1 92.5 487 GLU B CA 1
ATOM 8958 C C . GLU B 1 487 ? 26.344 8.336 25.531 1 92.5 487 GLU B C 1
ATOM 8960 O O . GLU B 1 487 ? 25.859 7.211 25.578 1 92.5 487 GLU B O 1
ATOM 8965 N N . VAL B 1 488 ? 26.562 8.914 24.406 1 92.25 488 VAL B N 1
ATOM 8966 C CA . VAL B 1 488 ? 26.094 8.43 23.109 1 92.25 488 VAL B CA 1
ATOM 8967 C C . VAL B 1 488 ? 26.688 7.055 22.828 1 92.25 488 VAL B C 1
ATOM 8969 O O . VAL B 1 488 ? 25.969 6.109 22.484 1 92.25 488 VAL B O 1
ATOM 8972 N N . ALA B 1 489 ? 27.953 6.914 22.984 1 88.31 489 ALA B N 1
ATOM 8973 C CA . ALA B 1 489 ? 28.641 5.664 22.672 1 88.31 489 ALA B CA 1
ATOM 8974 C C . ALA B 1 489 ? 28.109 4.52 23.531 1 88.31 489 ALA B C 1
ATOM 8976 O O . ALA B 1 489 ? 27.844 3.43 23.016 1 88.31 489 ALA B O 1
ATOM 8977 N N . ALA B 1 490 ? 28.016 4.793 24.781 1 89.5 490 ALA B N 1
ATOM 8978 C CA . ALA B 1 490 ? 27.531 3.77 25.703 1 89.5 490 ALA B CA 1
ATOM 8979 C C . ALA B 1 490 ? 26.094 3.375 25.359 1 89.5 490 ALA B C 1
ATOM 8981 O O . ALA B 1 490 ? 25.734 2.195 25.406 1 89.5 490 ALA B O 1
ATOM 8982 N N . MET B 1 491 ? 25.312 4.32 25.047 1 92.81 491 MET B N 1
ATOM 8983 C CA . MET B 1 491 ? 23.906 4.07 24.703 1 92.81 491 MET B CA 1
ATOM 8984 C C . MET B 1 491 ? 23.812 3.23 23.422 1 92.81 491 MET B C 1
ATOM 8986 O O . MET B 1 491 ? 23.047 2.264 23.375 1 92.81 491 MET B O 1
ATOM 8990 N N . VAL B 1 492 ? 24.547 3.562 22.422 1 89.75 492 VAL B N 1
ATOM 8991 C CA . VAL B 1 492 ? 24.547 2.838 21.156 1 89.75 492 VAL B CA 1
ATOM 8992 C C . VAL B 1 492 ? 24.953 1.385 21.406 1 89.75 492 VAL B C 1
ATOM 8994 O O . VAL B 1 492 ? 24.328 0.464 20.875 1 89.75 492 VAL B O 1
ATOM 8997 N N . GLU B 1 493 ? 25.938 1.209 22.188 1 85.31 493 GLU B N 1
ATOM 8998 C CA . GLU B 1 493 ? 26.391 -0.143 22.5 1 85.31 493 GLU B CA 1
ATOM 8999 C C . GLU B 1 493 ? 25.312 -0.946 23.219 1 85.31 493 GLU B C 1
ATOM 9001 O O . GLU B 1 493 ? 25.062 -2.109 22.875 1 85.31 493 GLU B O 1
ATOM 9006 N N . LYS B 1 494 ? 24.75 -0.319 24.141 1 90.38 494 LYS B N 1
ATOM 9007 C CA . LYS B 1 494 ? 23.672 -0.962 24.891 1 90.38 494 LYS B CA 1
ATOM 9008 C C . LYS B 1 494 ? 22.516 -1.361 23.969 1 90.38 494 LYS B C 1
ATOM 9010 O O . LYS B 1 494 ? 22.016 -2.482 24.047 1 90.38 494 LYS B O 1
ATOM 9015 N N . LEU B 1 495 ? 22.109 -0.503 23.109 1 90.5 495 LEU B N 1
ATOM 9016 C CA . LEU B 1 495 ? 20.984 -0.736 22.203 1 90.5 495 LEU B CA 1
ATOM 9017 C C . LEU B 1 495 ? 21.312 -1.836 21.203 1 90.5 495 LEU B C 1
ATOM 9019 O O . LEU B 1 495 ? 20.422 -2.576 20.766 1 90.5 495 LEU B O 1
ATOM 9023 N N . ARG B 1 496 ? 22.453 -1.998 20.891 1 84.69 496 ARG B N 1
ATOM 9024 C CA . ARG B 1 496 ? 22.875 -2.965 19.875 1 84.69 496 ARG B CA 1
ATOM 9025 C C . ARG B 1 496 ? 22.969 -4.367 20.469 1 84.69 496 ARG B C 1
ATOM 9027 O O . ARG B 1 496 ? 22.719 -5.359 19.781 1 84.69 496 ARG B O 1
ATOM 9034 N N . THR B 1 497 ? 23.281 -4.453 21.719 1 84 497 THR B N 1
ATOM 9035 C CA . THR B 1 497 ? 23.734 -5.742 22.234 1 84 497 THR B CA 1
ATOM 9036 C C . THR B 1 497 ? 22.734 -6.328 23.203 1 84 497 THR B C 1
ATOM 9038 O O . THR B 1 497 ? 22.75 -7.531 23.484 1 84 497 THR B O 1
ATOM 9041 N N . THR B 1 498 ? 21.922 -5.559 23.75 1 86.69 498 THR B N 1
ATOM 9042 C CA . THR B 1 498 ? 21.109 -6.012 24.859 1 86.69 498 THR B CA 1
ATOM 9043 C C . THR B 1 498 ? 19.953 -6.879 24.359 1 86.69 498 THR B C 1
ATOM 9045 O O . THR B 1 498 ? 19.578 -7.855 25.016 1 86.69 498 THR B O 1
ATOM 9048 N N . SER B 1 499 ? 19.344 -6.539 23.25 1 87.06 499 SER B N 1
ATOM 9049 C CA . SER B 1 499 ? 18.172 -7.266 22.766 1 87.06 499 SER B CA 1
ATOM 9050 C C . SER B 1 499 ? 18.078 -7.242 21.25 1 87.06 499 SER B C 1
ATOM 9052 O O . SER B 1 499 ? 18.25 -6.191 20.625 1 87.06 499 SER B O 1
ATOM 9054 N N . PRO B 1 500 ? 17.719 -8.414 20.688 1 83.69 500 PRO B N 1
ATOM 9055 C CA . PRO B 1 500 ? 17.547 -8.453 19.234 1 83.69 500 PRO B CA 1
ATOM 9056 C C . PRO B 1 500 ? 16.25 -7.793 18.781 1 83.69 500 PRO B C 1
ATOM 9058 O O . PRO B 1 500 ? 16.047 -7.602 17.578 1 83.69 500 PRO B O 1
ATOM 9061 N N . TRP B 1 501 ? 15.469 -7.32 19.688 1 89 501 TRP B N 1
ATOM 9062 C CA . TRP B 1 501 ? 14.172 -6.746 19.344 1 89 501 TRP B CA 1
ATOM 9063 C C . TRP B 1 501 ? 14.273 -5.227 19.219 1 89 501 TRP B C 1
ATOM 9065 O O . TRP B 1 501 ? 13.305 -4.57 18.828 1 89 501 TRP B O 1
ATOM 9075 N N . ILE B 1 502 ? 15.453 -4.738 19.438 1 91.31 502 ILE B N 1
ATOM 9076 C CA . ILE B 1 502 ? 15.602 -3.285 19.453 1 91.31 502 ILE B CA 1
ATOM 9077 C C . ILE B 1 502 ? 16.047 -2.807 18.062 1 91.31 502 ILE B C 1
ATOM 9079 O O . ILE B 1 502 ? 16.953 -3.383 17.453 1 91.31 502 ILE B O 1
ATOM 9083 N N . THR B 1 503 ? 15.375 -1.865 17.562 1 90.38 503 THR B N 1
ATOM 9084 C CA . THR B 1 503 ? 15.836 -1.067 16.438 1 90.38 503 THR B CA 1
ATOM 9085 C C . THR B 1 503 ? 16 0.395 16.828 1 90.38 503 THR B C 1
ATOM 9087 O O . THR B 1 503 ? 15.234 0.913 17.641 1 90.38 503 THR B O 1
ATOM 9090 N N . PHE B 1 504 ? 17.047 1.04 16.281 1 92.12 504 PHE B N 1
ATOM 9091 C CA . PHE B 1 504 ? 17.219 2.432 16.672 1 92.12 504 PHE B CA 1
ATOM 9092 C C . PHE B 1 504 ? 17.891 3.236 15.57 1 92.12 504 PHE B C 1
ATOM 9094 O O . PHE B 1 504 ? 18.5 2.666 14.672 1 92.12 504 PHE B O 1
ATOM 9101 N N . PHE B 1 505 ? 17.641 4.516 15.609 1 90.31 505 PHE B N 1
ATOM 9102 C CA . PHE B 1 505 ? 18.359 5.535 14.852 1 90.31 505 PHE B CA 1
ATOM 9103 C C . PHE B 1 505 ? 18.984 6.566 15.789 1 90.31 505 PHE B C 1
ATOM 9105 O O . PHE B 1 505 ? 18.359 6.973 16.766 1 90.31 505 PHE B O 1
ATOM 9112 N N . ALA B 1 506 ? 20.219 6.895 15.562 1 92.88 506 ALA B N 1
ATOM 9113 C CA . ALA B 1 506 ? 20.906 7.969 16.266 1 92.88 506 ALA B CA 1
ATOM 9114 C C . ALA B 1 506 ? 21.578 8.93 15.297 1 92.88 506 ALA B C 1
ATOM 9116 O O . ALA B 1 506 ? 22.234 8.492 14.344 1 92.88 506 ALA B O 1
ATOM 9117 N N . ALA B 1 507 ? 21.312 10.203 15.508 1 91.75 507 ALA B N 1
ATOM 9118 C CA . ALA B 1 507 ? 21.891 11.156 14.562 1 91.75 507 ALA B CA 1
ATOM 9119 C C . ALA B 1 507 ? 22.312 12.438 15.273 1 91.75 507 ALA B C 1
ATOM 9121 O O . ALA B 1 507 ? 21.656 12.883 16.219 1 91.75 507 ALA B O 1
ATOM 9122 N N . SER B 1 508 ? 23.375 12.953 14.789 1 91.06 508 SER B N 1
ATOM 9123 C CA . SER B 1 508 ? 23.828 14.266 15.234 1 91.06 508 SER B CA 1
ATOM 9124 C C . SER B 1 508 ? 23.312 15.375 14.328 1 91.06 508 SER B C 1
ATOM 9126 O O . SER B 1 508 ? 22.812 15.102 13.234 1 91.06 508 SER B O 1
ATOM 9128 N N . ARG B 1 509 ? 23.453 16.547 14.82 1 88.81 509 ARG B N 1
ATOM 9129 C CA . ARG B 1 509 ? 23.031 17.703 14.039 1 88.81 509 ARG B CA 1
ATOM 9130 C C . ARG B 1 509 ? 23.844 17.797 12.742 1 88.81 509 ARG B C 1
ATOM 9132 O O . ARG B 1 509 ? 23.312 18.219 11.711 1 88.81 509 ARG B O 1
ATOM 9139 N N . ASP B 1 510 ? 25.078 17.422 12.75 1 81.25 510 ASP B N 1
ATOM 9140 C CA . ASP B 1 510 ? 26 17.625 11.641 1 81.25 510 ASP B CA 1
ATOM 9141 C C . ASP B 1 510 ? 25.906 16.484 10.633 1 81.25 510 ASP B C 1
ATOM 9143 O O . ASP B 1 510 ? 26.734 16.391 9.711 1 81.25 510 ASP B O 1
ATOM 9147 N N . GLY B 1 511 ? 25.078 15.555 10.867 1 77.81 511 GLY B N 1
ATOM 9148 C CA . GLY B 1 511 ? 24.797 14.617 9.781 1 77.81 511 GLY B CA 1
ATOM 9149 C C . GLY B 1 511 ? 25.266 13.203 10.086 1 77.81 511 GLY B C 1
ATOM 9150 O O . GLY B 1 511 ? 25.031 12.289 9.297 1 77.81 511 GLY B O 1
ATOM 9151 N N . GLU B 1 512 ? 25.906 12.953 11.156 1 81.19 512 GLU B N 1
ATOM 9152 C CA . GLU B 1 512 ? 26.266 11.586 11.523 1 81.19 512 GLU B CA 1
ATOM 9153 C C . GLU B 1 512 ? 25.047 10.773 11.906 1 81.19 512 GLU B C 1
ATOM 9155 O O . GLU B 1 512 ? 24.156 11.258 12.625 1 81.19 512 GLU B O 1
ATOM 9160 N N . VAL B 1 513 ? 25.047 9.539 11.352 1 86.06 513 VAL B N 1
ATOM 9161 C CA . VAL B 1 513 ? 23.906 8.672 11.633 1 86.06 513 VAL B CA 1
ATOM 9162 C C . VAL B 1 513 ? 24.391 7.27 11.984 1 86.06 513 VAL B C 1
ATOM 9164 O O . VAL B 1 513 ? 25.281 6.73 11.312 1 86.06 513 VAL B O 1
ATOM 9167 N N . VAL B 1 514 ? 23.906 6.699 13.094 1 85.69 514 VAL B N 1
ATOM 9168 C CA . VAL B 1 514 ? 24.188 5.332 13.523 1 85.69 514 VAL B CA 1
ATOM 9169 C C . VAL B 1 514 ? 22.875 4.562 13.68 1 85.69 514 VAL B C 1
ATOM 9171 O O . VAL B 1 514 ? 21.891 5.094 14.195 1 85.69 514 VAL B O 1
ATOM 9174 N N . THR B 1 515 ? 22.812 3.398 13.094 1 88.31 515 THR B N 1
ATOM 9175 C CA . THR B 1 515 ? 21.578 2.621 13.188 1 88.31 515 THR B CA 1
ATOM 9176 C C . THR B 1 515 ? 21.891 1.126 13.117 1 88.31 515 THR B C 1
ATOM 9178 O O . THR B 1 515 ? 22.969 0.724 12.672 1 88.31 515 THR B O 1
ATOM 9181 N N . ASN B 1 516 ? 20.984 0.281 13.664 1 81.75 516 ASN B N 1
ATOM 9182 C CA . ASN B 1 516 ? 21.047 -1.162 13.461 1 81.75 516 ASN B CA 1
ATOM 9183 C C . ASN B 1 516 ? 19.969 -1.641 12.492 1 81.75 516 ASN B C 1
ATOM 9185 O O . ASN B 1 516 ? 19.734 -2.844 12.367 1 81.75 516 ASN B O 1
ATOM 9189 N N . ALA B 1 517 ? 19.219 -0.705 11.953 1 71.69 517 ALA B N 1
ATOM 9190 C CA . ALA B 1 517 ? 18.109 -1.051 11.055 1 71.69 517 ALA B CA 1
ATOM 9191 C C . ALA B 1 517 ? 18.641 -1.438 9.68 1 71.69 517 ALA B C 1
ATOM 9193 O O . ALA B 1 517 ? 17.906 -2.021 8.875 1 71.69 517 ALA B O 1
ATOM 9194 N N . THR B 1 518 ? 19.734 -0.957 9.18 1 57.81 518 THR B N 1
ATOM 9195 C CA . THR B 1 518 ? 20.234 -1.232 7.84 1 57.81 518 THR B CA 1
ATOM 9196 C C . THR B 1 518 ? 21.047 -2.527 7.824 1 57.81 518 THR B C 1
ATOM 9198 O O . THR B 1 518 ? 21.656 -2.898 8.828 1 57.81 518 THR B O 1
ATOM 9201 N N . GLY B 1 519 ? 20.719 -3.486 7.047 1 48.66 519 GLY B N 1
ATOM 9202 C CA . GLY B 1 519 ? 21.422 -4.75 6.926 1 48.66 519 GLY B CA 1
ATOM 9203 C C . GLY B 1 519 ? 22.922 -4.586 6.734 1 48.66 519 GLY B C 1
ATOM 9204 O O . GLY B 1 519 ? 23.641 -5.57 6.648 1 48.66 519 GLY B O 1
ATOM 9205 N N . ASP B 1 520 ? 23.406 -3.441 6.371 1 39.09 520 ASP B N 1
ATOM 9206 C CA . ASP B 1 520 ? 24.844 -3.418 6.094 1 39.09 520 ASP B CA 1
ATOM 9207 C C . ASP B 1 520 ? 25.641 -3.406 7.391 1 39.09 520 ASP B C 1
ATOM 9209 O O . ASP B 1 520 ? 25.906 -2.344 7.961 1 39.09 520 ASP B O 1
ATOM 9213 N N . VAL B 1 521 ? 25.844 -4.434 7.953 1 39.69 521 VAL B N 1
ATOM 9214 C CA . VAL B 1 521 ? 26.578 -4.629 9.195 1 39.69 521 VAL B CA 1
ATOM 9215 C C . VAL B 1 521 ? 27.969 -3.988 9.086 1 39.69 521 VAL B C 1
ATOM 9217 O O . VAL B 1 521 ? 28.453 -3.375 10.039 1 39.69 521 VAL B O 1
ATOM 9220 N N . LEU B 1 522 ? 28.516 -4.125 7.93 1 38.28 522 LEU B N 1
ATOM 9221 C CA . LEU B 1 522 ? 29.875 -3.635 7.789 1 38.28 522 LEU B CA 1
ATOM 9222 C C . LEU B 1 522 ? 29.922 -2.111 7.816 1 38.28 522 LEU B C 1
ATOM 9224 O O . LEU B 1 522 ? 30.797 -1.52 8.453 1 38.28 522 LEU B O 1
ATOM 9228 N N . GLU B 1 523 ? 29.141 -1.449 7.031 1 42.34 523 GLU B N 1
ATOM 9229 C CA . GLU B 1 523 ? 29.125 0.01 7.082 1 42.34 523 GLU B CA 1
ATOM 9230 C C . GLU B 1 523 ? 28.75 0.508 8.477 1 42.34 523 GLU B C 1
ATOM 9232 O O . GLU B 1 523 ? 29.297 1.494 8.961 1 42.34 523 GLU B O 1
ATOM 9237 N N . GLU B 1 524 ? 27.969 -0.272 9.109 1 44.12 524 GLU B N 1
ATOM 9238 C CA . GLU B 1 524 ? 27.594 0.05 10.477 1 44.12 524 GLU B CA 1
ATOM 9239 C C . GLU B 1 524 ? 28.781 -0.092 11.43 1 44.12 524 GLU B C 1
ATOM 9241 O O . GLU B 1 524 ? 28.984 0.756 12.305 1 44.12 524 GLU B O 1
ATOM 9246 N N . GLN B 1 525 ? 29.422 -1.23 11.289 1 45.09 525 GLN B N 1
ATOM 9247 C CA . GLN B 1 525 ? 30.625 -1.409 12.102 1 45.09 525 GLN B CA 1
ATOM 9248 C C . GLN B 1 525 ? 31.641 -0.303 11.836 1 45.09 525 GLN B C 1
ATOM 9250 O O . GLN B 1 525 ? 32.25 0.214 12.766 1 45.09 525 GLN B O 1
ATOM 9255 N N . ARG B 1 526 ? 31.812 0.046 10.617 1 46.06 526 ARG B N 1
ATOM 9256 C CA . ARG B 1 526 ? 32.719 1.133 10.289 1 46.06 526 ARG B CA 1
ATOM 9257 C C . ARG B 1 526 ? 32.281 2.447 10.906 1 46.06 526 ARG B C 1
ATOM 9259 O O . ARG B 1 526 ? 33.062 3.203 11.453 1 46.06 526 ARG B O 1
ATOM 9266 N N . ARG B 1 527 ? 31.016 2.635 10.914 1 46.25 527 ARG B N 1
ATOM 9267 C CA . ARG B 1 527 ? 30.516 3.914 11.406 1 46.25 527 ARG B CA 1
ATOM 9268 C C . ARG B 1 527 ? 30.531 3.963 12.93 1 46.25 527 ARG B C 1
ATOM 9270 O O . ARG B 1 527 ? 30.844 5 13.516 1 46.25 527 ARG B O 1
ATOM 9277 N N . ILE B 1 528 ? 30.328 2.775 13.547 1 47.44 528 ILE B N 1
ATOM 9278 C CA . ILE B 1 528 ? 30.5 2.67 14.992 1 47.44 528 ILE B CA 1
ATOM 9279 C C . ILE B 1 528 ? 31.969 2.916 15.352 1 47.44 528 ILE B C 1
ATOM 9281 O O . ILE B 1 528 ? 32.281 3.629 16.312 1 47.44 528 ILE B O 1
ATOM 9285 N N . ALA B 1 529 ? 32.75 2.193 14.586 1 49.03 529 ALA B N 1
ATOM 9286 C CA . ALA B 1 529 ? 34.188 2.432 14.812 1 49.03 529 ALA B CA 1
ATOM 9287 C C . ALA B 1 529 ? 34.5 3.91 14.648 1 49.03 529 ALA B C 1
ATOM 9289 O O . ALA B 1 529 ? 35.281 4.465 15.43 1 49.03 529 ALA B O 1
ATOM 9290 N N . GLU B 1 530 ? 33.906 4.508 13.773 1 47.38 530 GLU B N 1
ATOM 9291 C CA . GLU B 1 530 ? 34.156 5.93 13.555 1 47.38 530 GLU B CA 1
ATOM 9292 C C . GLU B 1 530 ? 33.5 6.777 14.641 1 47.38 530 GLU B C 1
ATOM 9294 O O . GLU B 1 530 ? 34.094 7.762 15.102 1 47.38 530 GLU B O 1
ATOM 9299 N N . LEU B 1 531 ? 32.312 6.34 14.961 1 47.53 531 LEU B N 1
ATOM 9300 C CA . LEU B 1 531 ? 31.672 7.039 16.078 1 47.53 531 LEU B CA 1
ATOM 9301 C C . LEU B 1 531 ? 32.5 6.93 17.344 1 47.53 531 LEU B C 1
ATOM 9303 O O . LEU B 1 531 ? 32.625 7.898 18.094 1 47.53 531 LEU B O 1
ATOM 9307 N N . LYS B 1 532 ? 32.906 5.621 17.641 1 46.91 532 LYS B N 1
ATOM 9308 C CA . LYS B 1 532 ? 33.812 5.434 18.781 1 46.91 532 LYS B CA 1
ATOM 9309 C C . LYS B 1 532 ? 35.031 6.344 18.672 1 46.91 532 LYS B C 1
ATOM 9311 O O . LYS B 1 532 ? 35.5 6.867 19.672 1 46.91 532 LYS B O 1
ATOM 9316 N N . LYS B 1 533 ? 35.562 6.297 17.516 1 44.97 533 LYS B N 1
ATOM 9317 C CA . LYS B 1 533 ? 36.688 7.211 17.344 1 44.97 533 LYS B CA 1
ATOM 9318 C C . LYS B 1 533 ? 36.281 8.648 17.656 1 44.97 533 LYS B C 1
ATOM 9320 O O . LYS B 1 533 ? 37.062 9.383 18.297 1 44.97 533 LYS B O 1
ATOM 9325 N N . VAL B 1 534 ? 35.094 8.922 17.078 1 38.31 534 VAL B N 1
ATOM 9326 C CA . VAL B 1 534 ? 34.656 10.305 17.25 1 38.31 534 VAL B CA 1
ATOM 9327 C C . VAL B 1 534 ? 34.219 10.531 18.703 1 38.31 534 VAL B C 1
ATOM 9329 O O . VAL B 1 534 ? 34.594 11.547 19.312 1 38.31 534 VAL B O 1
ATOM 9332 N N . CYS B 1 535 ? 33.406 9.523 19.156 1 39.97 535 CYS B N 1
ATOM 9333 C CA . CYS B 1 535 ? 32.969 9.75 20.531 1 39.97 535 CYS B CA 1
ATOM 9334 C C . CYS B 1 535 ? 34.062 9.375 21.531 1 39.97 535 CYS B C 1
ATOM 9336 O O . CYS B 1 535 ? 34.062 9.836 22.672 1 39.97 535 CYS B O 1
ATOM 9338 N N . GLY B 1 536 ? 34.844 8.055 21.266 1 37.09 536 GLY B N 1
ATOM 9339 C CA . GLY B 1 536 ? 35.875 7.625 22.188 1 37.09 536 GLY B CA 1
ATOM 9340 C C . GLY B 1 536 ? 37.188 8.352 22 1 37.09 536 GLY B C 1
ATOM 9341 O O . GLY B 1 536 ? 38.031 7.883 21.25 1 37.09 536 GLY B O 1
ATOM 9342 N N . LYS B 1 537 ? 37.594 9.375 21.875 1 37.53 537 LYS B N 1
ATOM 9343 C CA . LYS B 1 537 ? 38.906 9.594 22.484 1 37.53 537 LYS B CA 1
ATOM 9344 C C . LYS B 1 537 ? 39.031 8.797 23.781 1 37.53 537 LYS B C 1
ATOM 9346 O O . LYS B 1 537 ? 40.156 8.531 24.234 1 37.53 537 LYS B O 1
ATOM 9351 N N . ASN B 1 538 ? 37.938 8.469 24.734 1 32.44 538 ASN B N 1
ATOM 9352 C CA . ASN B 1 538 ? 38.25 7.719 25.953 1 32.44 538 ASN B CA 1
ATOM 9353 C C . ASN B 1 538 ? 38.062 6.219 25.75 1 32.44 538 ASN B C 1
ATOM 9355 O O . ASN B 1 538 ? 37.938 5.473 26.719 1 32.44 538 ASN B O 1
ATOM 9359 N N . LEU B 1 539 ? 37.469 5.645 24.703 1 30.05 539 LEU B N 1
ATOM 9360 C CA . LEU B 1 539 ? 37.281 4.207 24.797 1 30.05 539 LEU B CA 1
ATOM 9361 C C . LEU B 1 539 ? 38.594 3.453 24.578 1 30.05 539 LEU B C 1
ATOM 9363 O O . LEU B 1 539 ? 39.219 3.596 23.516 1 30.05 539 LEU B O 1
ATOM 9367 N N . ASP B 1 540 ? 39.219 3.008 25.688 1 29.2 540 ASP B N 1
ATOM 9368 C CA . ASP B 1 540 ? 40.344 2.066 25.766 1 29.2 540 ASP B CA 1
ATOM 9369 C C . ASP B 1 540 ? 40.031 0.784 25 1 29.2 540 ASP B C 1
ATOM 9371 O O . ASP B 1 540 ? 38.906 0.283 25.047 1 29.2 540 ASP B O 1
ATOM 9375 N N . GLN B 1 541 ? 40.625 0.322 24 1 31.39 541 GLN B N 1
ATOM 9376 C CA . GLN B 1 541 ? 40.719 -0.838 23.109 1 31.39 541 GLN B CA 1
ATOM 9377 C C . GLN B 1 541 ? 40.5 -2.135 23.891 1 31.39 541 GLN B C 1
ATOM 9379 O O . GLN B 1 541 ? 40.094 -3.145 23.328 1 31.39 541 GLN B O 1
ATOM 9384 N N . SER B 1 542 ? 40.812 -2.314 25.25 1 31.14 542 SER B N 1
ATOM 9385 C CA . SER B 1 542 ? 41 -3.572 25.953 1 31.14 542 SER B CA 1
ATOM 9386 C C . SER B 1 542 ? 39.688 -4.293 26.172 1 31.14 542 SER B C 1
ATOM 9388 O O . SER B 1 542 ? 39.625 -5.52 26.297 1 31.14 542 SER B O 1
ATOM 9390 N N . ALA B 1 543 ? 38.531 -3.6 26.391 1 28.2 543 ALA B N 1
ATOM 9391 C CA . ALA B 1 543 ? 37.375 -4.305 26.891 1 28.2 543 ALA B CA 1
ATOM 9392 C C . ALA B 1 543 ? 36.625 -5.047 25.781 1 28.2 543 ALA B C 1
ATOM 9394 O O . ALA B 1 543 ? 35.812 -5.934 26.047 1 28.2 543 ALA B O 1
ATOM 9395 N N . VAL B 1 544 ? 36.75 -4.754 24.578 1 30.77 544 VAL B N 1
ATOM 9396 C CA . VAL B 1 544 ? 36.031 -5.484 23.531 1 30.77 544 VAL B CA 1
ATOM 9397 C C . VAL B 1 544 ? 36.594 -6.895 23.406 1 30.77 544 VAL B C 1
ATOM 9399 O O . VAL B 1 544 ? 35.875 -7.844 23.125 1 30.77 544 VAL B O 1
ATOM 9402 N N . ASP B 1 545 ? 37.844 -7.148 23.781 1 30.42 545 ASP B N 1
ATOM 9403 C CA . ASP B 1 545 ? 38.469 -8.461 23.641 1 30.42 545 ASP B CA 1
ATOM 9404 C C . ASP B 1 545 ? 37.969 -9.43 24.719 1 30.42 545 ASP B C 1
ATOM 9406 O O . ASP B 1 545 ? 37.812 -10.617 24.453 1 30.42 545 ASP B O 1
ATOM 9410 N N . ALA B 1 546 ? 37.719 -8.93 25.922 1 28.95 546 ALA B N 1
ATOM 9411 C CA . ALA B 1 546 ? 37.406 -9.852 27.016 1 28.95 546 ALA B CA 1
ATOM 9412 C C . ALA B 1 546 ? 35.969 -10.375 26.891 1 28.95 546 ALA B C 1
ATOM 9414 O O . ALA B 1 546 ? 35.719 -11.539 27.219 1 28.95 546 ALA B O 1
ATOM 9415 N N . ALA B 1 547 ? 35.031 -9.57 26.531 1 27.16 547 ALA B N 1
ATOM 9416 C CA . ALA B 1 547 ? 33.656 -10.055 26.578 1 27.16 547 ALA B CA 1
ATOM 9417 C C . ALA B 1 547 ? 33.406 -11.078 25.484 1 27.16 547 ALA B C 1
ATOM 9419 O O . ALA B 1 547 ? 32.5 -11.891 25.578 1 27.16 547 ALA B O 1
ATOM 9420 N N . ALA B 1 548 ? 34.25 -11.195 24.438 1 26.72 548 ALA B N 1
ATOM 9421 C CA . ALA B 1 548 ? 34.125 -12.305 23.484 1 26.72 548 ALA B CA 1
ATOM 9422 C C . ALA B 1 548 ? 34.531 -13.625 24.141 1 26.72 548 ALA B C 1
ATOM 9424 O O . ALA B 1 548 ? 33.906 -14.664 23.844 1 26.72 548 ALA B O 1
ATOM 9425 N N . ALA B 1 549 ? 35.531 -13.68 25.141 1 27.89 549 ALA B N 1
ATOM 9426 C CA . ALA B 1 549 ? 36.094 -14.906 25.688 1 27.89 549 ALA B CA 1
ATOM 9427 C C . ALA B 1 549 ? 35.188 -15.508 26.766 1 27.89 549 ALA B C 1
ATOM 9429 O O . ALA B 1 549 ? 35.219 -16.719 27.016 1 27.89 549 ALA B O 1
ATOM 9430 N N . ALA B 1 550 ? 34.562 -14.648 27.672 1 25.53 550 ALA B N 1
ATOM 9431 C CA . ALA B 1 550 ? 34 -15.32 28.828 1 25.53 550 ALA B CA 1
ATOM 9432 C C . ALA B 1 550 ? 32.781 -16.156 28.422 1 25.53 550 ALA B C 1
ATOM 9434 O O . ALA B 1 550 ? 32.312 -17 29.188 1 25.53 550 ALA B O 1
ATOM 9435 N N . LYS B 1 551 ? 31.828 -15.789 27.562 1 27.94 551 LYS B N 1
ATOM 9436 C CA . LYS B 1 551 ? 30.578 -16.547 27.562 1 27.94 551 LYS B CA 1
ATOM 9437 C C . LYS B 1 551 ? 30.781 -17.922 26.922 1 27.94 551 LYS B C 1
ATOM 9439 O O . LYS B 1 551 ? 29.812 -18.641 26.656 1 27.94 551 LYS B O 1
ATOM 9444 N N . ILE B 1 552 ? 32.031 -18.438 26.688 1 25.72 552 ILE B N 1
ATOM 9445 C CA . ILE B 1 552 ? 32.094 -19.797 26.156 1 25.72 552 ILE B CA 1
ATOM 9446 C C . ILE B 1 552 ? 31.672 -20.781 27.234 1 25.72 552 ILE B C 1
ATOM 9448 O O . ILE B 1 552 ? 31.656 -22 27 1 25.72 552 ILE B O 1
ATOM 9452 N N . GLY B 1 553 ? 31.719 -20.469 28.531 1 23.64 553 GLY B N 1
ATOM 9453 C CA . GLY B 1 553 ? 31.75 -21.688 29.328 1 23.64 553 GLY B CA 1
ATOM 9454 C C . GLY B 1 553 ? 30.422 -22.406 29.359 1 23.64 553 GLY B C 1
ATOM 9455 O O . GLY B 1 553 ? 30.375 -23.625 29.547 1 23.64 553 GLY B O 1
ATOM 9456 N N . THR B 1 554 ? 29.469 -21.938 30.094 1 23.61 554 THR B N 1
ATOM 9457 C CA . THR B 1 554 ? 28.688 -22.953 30.797 1 23.61 554 THR B CA 1
ATOM 9458 C C . THR B 1 554 ? 27.844 -23.75 29.812 1 23.61 554 THR B C 1
ATOM 9460 O O . THR B 1 554 ? 27.562 -23.297 28.703 1 23.61 554 THR B O 1
ATOM 9463 N N . THR B 1 555 ? 27.234 -24.969 30.188 1 22.48 555 THR B N 1
ATOM 9464 C CA . THR B 1 555 ? 26.656 -26.219 29.75 1 22.48 555 THR B CA 1
ATOM 9465 C C . THR B 1 555 ? 25.438 -25.984 28.859 1 22.48 555 THR B C 1
ATOM 9467 O O . THR B 1 555 ? 25.328 -26.562 27.781 1 22.48 555 THR B O 1
ATOM 9470 N N . ALA B 1 556 ? 24.203 -26.125 29.531 1 21.48 556 ALA B N 1
ATOM 9471 C CA . ALA B 1 556 ? 23.016 -26.812 29.016 1 21.48 556 ALA B CA 1
ATOM 9472 C C . ALA B 1 556 ? 22.469 -26.109 27.766 1 21.48 556 ALA B C 1
ATOM 9474 O O . ALA B 1 556 ? 22.906 -25.016 27.438 1 21.48 556 ALA B O 1
ATOM 9475 N N . ALA B 1 557 ? 20.906 -26.109 27.719 1 24.41 557 ALA B N 1
ATOM 9476 C CA . ALA B 1 557 ? 19.938 -26.125 26.625 1 24.41 557 ALA B CA 1
ATOM 9477 C C . ALA B 1 557 ? 19.969 -24.812 25.844 1 24.41 557 ALA B C 1
ATOM 9479 O O . ALA B 1 557 ? 19.594 -23.75 26.375 1 24.41 557 ALA B O 1
ATOM 9480 N N . GLU B 1 558 ? 20.844 -24.5 25.062 1 22.47 558 GLU B N 1
ATOM 9481 C CA . GLU B 1 558 ? 21.453 -23.391 24.344 1 22.47 558 GLU B CA 1
ATOM 9482 C C . GLU B 1 558 ? 20.453 -22.703 23.422 1 22.47 558 GLU B C 1
ATOM 9484 O O . GLU B 1 558 ? 19.922 -23.328 22.5 1 22.47 558 GLU B O 1
ATOM 9489 N N . THR B 1 559 ? 19.609 -21.953 24.078 1 23.41 559 THR B N 1
ATOM 9490 C CA . THR B 1 559 ? 18.562 -21.312 23.312 1 23.41 559 THR B CA 1
ATOM 9491 C C . THR B 1 559 ? 19.141 -20.656 22.062 1 23.41 559 THR B C 1
ATOM 9493 O O . THR B 1 559 ? 20.078 -19.875 22.141 1 23.41 559 THR B O 1
ATOM 9496 N N . PRO B 1 560 ? 19.094 -21.469 20.953 1 23.88 560 PRO B N 1
ATOM 9497 C CA . PRO B 1 560 ? 19.797 -21.062 19.734 1 23.88 560 PRO B CA 1
ATOM 9498 C C . PRO B 1 560 ? 19.75 -19.562 19.469 1 23.88 560 PRO B C 1
ATOM 9500 O O . PRO B 1 560 ? 18.672 -18.969 19.531 1 23.88 560 PRO B O 1
ATOM 9503 N N . VAL B 1 561 ? 20.672 -18.938 20.047 1 23.97 561 VAL B N 1
ATOM 9504 C CA . VAL B 1 561 ? 21.016 -17.562 19.672 1 23.97 561 VAL B CA 1
ATOM 9505 C C . VAL B 1 561 ? 20.984 -17.422 18.156 1 23.97 561 VAL B C 1
ATOM 9507 O O . VAL B 1 561 ? 21.703 -18.125 17.453 1 23.97 561 VAL B O 1
ATOM 9510 N N . CYS B 1 562 ? 19.844 -17.391 17.656 1 24.2 562 CYS B N 1
ATOM 9511 C CA . CYS B 1 562 ? 19.703 -17.219 16.219 1 24.2 562 CYS B CA 1
ATOM 9512 C C . CYS B 1 562 ? 20.797 -16.312 15.664 1 24.2 562 CYS B C 1
ATOM 9514 O O . CYS B 1 562 ? 20.797 -15.109 15.922 1 24.2 562 CYS B O 1
ATOM 9516 N N . GLU B 1 563 ? 22.047 -16.734 15.734 1 25.06 563 GLU B N 1
ATOM 9517 C CA . GLU B 1 563 ? 23.203 -16.156 15.062 1 25.06 563 GLU B CA 1
ATOM 9518 C C . GLU B 1 563 ? 22.875 -15.797 13.617 1 25.06 563 GLU B C 1
ATOM 9520 O O . GLU B 1 563 ? 22.812 -16.672 12.75 1 25.06 563 GLU B O 1
ATOM 9525 N N . THR B 1 564 ? 21.891 -15.266 13.367 1 25.77 564 THR B N 1
ATOM 9526 C CA . THR B 1 564 ? 21.719 -14.906 11.961 1 25.77 564 THR B CA 1
ATOM 9527 C C . THR B 1 564 ? 22.922 -14.117 11.461 1 25.77 564 THR B C 1
ATOM 9529 O O . THR B 1 564 ? 23.25 -13.055 11.992 1 25.77 564 THR B O 1
ATOM 9532 N N . PRO B 1 565 ? 24.016 -14.852 11.148 1 25.08 565 PRO B N 1
ATOM 9533 C CA . PRO B 1 565 ? 25.203 -14.219 10.555 1 25.08 565 PRO B CA 1
ATOM 9534 C C . PRO B 1 565 ? 24.844 -13.188 9.484 1 25.08 565 PRO B C 1
ATOM 9536 O O . PRO B 1 565 ? 24.203 -13.523 8.484 1 25.08 565 PRO B O 1
ATOM 9539 N N . PHE B 1 566 ? 24.578 -12.055 9.844 1 27.05 566 PHE B N 1
ATOM 9540 C CA . PHE B 1 566 ? 24.438 -10.82 9.086 1 27.05 566 PHE B CA 1
ATOM 9541 C C . PHE B 1 566 ? 25.656 -10.57 8.211 1 27.05 566 PHE B C 1
ATOM 9543 O O . PHE B 1 566 ? 25.797 -9.5 7.625 1 27.05 566 PHE B O 1
ATOM 9550 N N . SER B 1 567 ? 26.812 -11.328 8.219 1 25.64 567 SER B N 1
ATOM 9551 C CA . SER B 1 567 ? 28.078 -11.047 7.547 1 25.64 567 SER B CA 1
ATOM 9552 C C . SER B 1 567 ? 27.891 -10.953 6.039 1 25.64 567 SER B C 1
ATOM 9554 O O . SER B 1 567 ? 28.516 -10.109 5.383 1 25.64 567 SER B O 1
ATOM 9556 N N . GLY B 1 568 ? 27.609 -12.047 5.332 1 26.42 568 GLY B N 1
ATOM 9557 C CA . GLY B 1 568 ? 27.703 -12.172 3.887 1 26.42 568 GLY B CA 1
ATOM 9558 C C . GLY B 1 568 ? 26.547 -11.5 3.156 1 26.42 568 GLY B C 1
ATOM 9559 O O . GLY B 1 568 ? 26.219 -11.875 2.027 1 26.42 568 GLY B O 1
ATOM 9560 N N . LYS B 1 569 ? 25.781 -10.773 3.873 1 29.55 569 LYS B N 1
ATOM 9561 C CA . LYS B 1 569 ? 24.625 -10.211 3.193 1 29.55 569 LYS B CA 1
ATOM 9562 C C . LYS B 1 569 ? 25.031 -9.094 2.238 1 29.55 569 LYS B C 1
ATOM 9564 O O . LYS B 1 569 ? 25.828 -8.219 2.598 1 29.55 569 LYS B O 1
ATOM 9569 N N . THR B 1 570 ? 25.062 -9.469 0.954 1 27.94 570 THR B N 1
ATOM 9570 C CA . THR B 1 570 ? 25.406 -8.516 -0.096 1 27.94 570 THR B CA 1
ATOM 9571 C C . THR B 1 570 ? 24.594 -7.227 0.06 1 27.94 570 THR B C 1
ATOM 9573 O O . THR B 1 570 ? 23.547 -7.227 0.692 1 27.94 570 THR B O 1
ATOM 9576 N N . ASP B 1 571 ? 25.172 -6.027 -0.327 1 30.19 571 ASP B N 1
ATOM 9577 C CA . ASP B 1 571 ? 24.844 -4.605 -0.276 1 30.19 571 ASP B CA 1
ATOM 9578 C C . ASP B 1 571 ? 23.359 -4.375 -0.531 1 30.19 571 ASP B C 1
ATOM 9580 O O . ASP B 1 571 ? 22.75 -3.486 0.072 1 30.19 571 ASP B O 1
ATOM 9584 N N . HIS B 1 572 ? 22.781 -4.988 -1.557 1 31.41 572 HIS B N 1
ATOM 9585 C CA . HIS B 1 572 ? 21.453 -4.656 -2.059 1 31.41 572 HIS B CA 1
ATOM 9586 C C . HIS B 1 572 ? 20.359 -5.203 -1.144 1 31.41 572 HIS B C 1
ATOM 9588 O O . HIS B 1 572 ? 19.172 -4.965 -1.373 1 31.41 572 HIS B O 1
ATOM 9594 N N . GLU B 1 573 ? 20.656 -6.195 -0.304 1 34.53 573 GLU B N 1
ATOM 9595 C CA . GLU B 1 573 ? 19.719 -6.957 0.516 1 34.53 573 GLU B CA 1
ATOM 9596 C C . GLU B 1 573 ? 19.188 -6.121 1.677 1 34.53 573 GLU B C 1
ATOM 9598 O O . GLU B 1 573 ? 18.312 -6.562 2.42 1 34.53 573 GLU B O 1
ATOM 9603 N N . LEU B 1 574 ? 19.938 -5.109 2.078 1 36.38 574 LEU B N 1
ATOM 9604 C CA . LEU B 1 574 ? 19.641 -4.293 3.246 1 36.38 574 LEU B CA 1
ATOM 9605 C C . LEU B 1 574 ? 18.516 -3.312 2.941 1 36.38 574 LEU B C 1
ATOM 9607 O O . LEU B 1 574 ? 18.766 -2.131 2.693 1 36.38 574 LEU B O 1
ATOM 9611 N N . VAL B 1 575 ? 17.656 -3.58 2.148 1 40.53 575 VAL B N 1
ATOM 9612 C CA . VAL B 1 575 ? 16.641 -2.561 1.921 1 40.53 575 VAL B CA 1
ATOM 9613 C C . VAL B 1 575 ? 15.992 -2.168 3.248 1 40.53 575 VAL B C 1
ATOM 9615 O O . VAL B 1 575 ? 15.391 -3.004 3.928 1 40.53 575 VAL B O 1
ATOM 9618 N N . GLU B 1 576 ? 16.453 -1.143 3.973 1 56.25 576 GLU B N 1
ATOM 9619 C CA . GLU B 1 576 ? 15.859 -0.26 4.977 1 56.25 576 GLU B CA 1
ATOM 9620 C C . GLU B 1 576 ? 14.398 0.045 4.656 1 56.25 576 GLU B C 1
ATOM 9622 O O . GLU B 1 576 ? 14.086 0.54 3.57 1 56.25 576 GLU B O 1
ATOM 9627 N N . GLY B 1 577 ? 13.453 -0.712 5.293 1 63.28 577 GLY B N 1
ATOM 9628 C CA . GLY B 1 577 ? 12.055 -0.352 5.086 1 63.28 577 GLY B CA 1
ATOM 9629 C C . GLY B 1 577 ? 11.406 0.247 6.32 1 63.28 577 GLY B C 1
ATOM 9630 O O . GLY B 1 577 ? 12.039 0.341 7.375 1 63.28 577 GLY B O 1
ATOM 9631 N N . PRO B 1 578 ? 10.266 0.804 6.176 1 77.44 578 PRO B N 1
ATOM 9632 C CA . PRO B 1 578 ? 9.516 1.377 7.297 1 77.44 578 PRO B CA 1
ATOM 9633 C C . PRO B 1 578 ? 9.156 0.341 8.359 1 77.44 578 PRO B C 1
ATOM 9635 O O . PRO B 1 578 ? 8.859 -0.811 8.031 1 77.44 578 PRO B O 1
ATOM 9638 N N . ASN B 1 579 ? 9.422 0.674 9.586 1 87.62 579 ASN B N 1
ATOM 9639 C CA . ASN B 1 579 ? 9.039 -0.132 10.742 1 87.62 579 ASN B CA 1
ATOM 9640 C C . ASN B 1 579 ? 7.691 0.297 11.305 1 87.62 579 ASN B C 1
ATOM 9642 O O . ASN B 1 579 ? 7.562 1.392 11.859 1 87.62 579 ASN B O 1
ATOM 9646 N N . ALA B 1 580 ? 6.676 -0.563 11.148 1 88.94 580 ALA B N 1
ATOM 9647 C CA . ALA B 1 580 ? 5.363 -0.244 11.703 1 88.94 580 ALA B CA 1
ATOM 9648 C C . ALA B 1 580 ? 5.414 -0.221 13.234 1 88.94 580 ALA B C 1
ATOM 9650 O O . ALA B 1 580 ? 5.828 -1.196 13.859 1 88.94 580 ALA B O 1
ATOM 9651 N N . VAL B 1 581 ? 4.957 0.877 13.852 1 92.5 581 VAL B N 1
ATOM 9652 C CA . VAL B 1 581 ? 5.008 0.942 15.312 1 92.5 581 VAL B CA 1
ATOM 9653 C C . VAL B 1 581 ? 3.598 1.103 15.867 1 92.5 581 VAL B C 1
ATOM 9655 O O . VAL B 1 581 ? 3.373 0.902 17.062 1 92.5 581 VAL B O 1
ATOM 9658 N N . THR B 1 582 ? 2.65 1.539 15.062 1 89.81 582 THR B N 1
ATOM 9659 C CA . THR B 1 582 ? 1.234 1.558 15.414 1 89.81 582 THR B CA 1
ATOM 9660 C C . THR B 1 582 ? 0.393 0.961 14.289 1 89.81 582 THR B C 1
ATOM 9662 O O . THR B 1 582 ? 0.571 1.312 13.117 1 89.81 582 THR B O 1
ATOM 9665 N N . TRP B 1 583 ? -0.459 -0.005 14.648 1 91.62 583 TRP B N 1
ATOM 9666 C CA . TRP B 1 583 ? -1.346 -0.57 13.633 1 91.62 583 TRP B CA 1
ATOM 9667 C C . TRP B 1 583 ? -2.652 -1.05 14.258 1 91.62 583 TRP B C 1
ATOM 9669 O O . TRP B 1 583 ? -2.77 -1.125 15.484 1 91.62 583 TRP B O 1
ATOM 9679 N N . GLY B 1 584 ? -3.629 -1.183 13.461 1 91.94 584 GLY B N 1
ATOM 9680 C CA . GLY B 1 584 ? -4.938 -1.645 13.891 1 91.94 584 GLY B CA 1
ATOM 9681 C C . GLY B 1 584 ? -5.531 -2.697 12.977 1 91.94 584 GLY B C 1
ATOM 9682 O O . GLY B 1 584 ? -5.258 -2.709 11.773 1 91.94 584 GLY B O 1
ATOM 9683 N N . VAL B 1 585 ? -6.207 -3.631 13.547 1 93.12 585 VAL B N 1
ATOM 9684 C CA . VAL B 1 585 ? -6.93 -4.684 12.836 1 93.12 585 VAL B CA 1
ATOM 9685 C C . VAL B 1 585 ? -8.438 -4.492 13.023 1 93.12 585 VAL B C 1
ATOM 9687 O O . VAL B 1 585 ? -8.938 -4.547 14.148 1 93.12 585 VAL B O 1
ATOM 9690 N N . PHE B 1 586 ? -9.117 -4.238 11.93 1 86.25 586 PHE B N 1
ATOM 9691 C CA . PHE B 1 586 ? -10.539 -3.932 11.977 1 86.25 586 PHE B CA 1
ATOM 9692 C C . PHE B 1 586 ? -11.336 -4.867 11.078 1 86.25 586 PHE B C 1
ATOM 9694 O O . PHE B 1 586 ? -10.82 -5.34 10.062 1 86.25 586 PHE B O 1
ATOM 9701 N N . PRO B 1 587 ? -12.562 -5.164 11.461 1 86.69 587 PRO B N 1
ATOM 9702 C CA . PRO B 1 587 ? -13.375 -6.051 10.625 1 86.69 587 PRO B CA 1
ATOM 9703 C C . PRO B 1 587 ? -13.562 -5.516 9.211 1 86.69 587 PRO B C 1
ATOM 9705 O O . PRO B 1 587 ? -13.891 -4.34 9.031 1 86.69 587 PRO B O 1
ATOM 9708 N N . GLY B 1 588 ? -13.312 -6.398 8.289 1 81.25 588 GLY B N 1
ATOM 9709 C CA . GLY B 1 588 ? -13.625 -6.066 6.906 1 81.25 588 GLY B CA 1
ATOM 9710 C C . GLY B 1 588 ? -12.656 -5.078 6.289 1 81.25 588 GLY B C 1
ATOM 9711 O O . GLY B 1 588 ? -12.961 -4.457 5.27 1 81.25 588 GLY B O 1
ATOM 9712 N N . LYS B 1 589 ? -11.508 -4.914 6.957 1 83.5 589 LYS B N 1
ATOM 9713 C CA . LYS B 1 589 ? -10.547 -3.93 6.461 1 83.5 589 LYS B CA 1
ATOM 9714 C C . LYS B 1 589 ? -9.156 -4.535 6.332 1 83.5 589 LYS B C 1
ATOM 9716 O O . LYS B 1 589 ? -8.859 -5.562 6.945 1 83.5 589 LYS B O 1
ATOM 9721 N N . GLU B 1 590 ? -8.375 -3.877 5.484 1 83.19 590 GLU B N 1
ATOM 9722 C CA . GLU B 1 590 ? -6.941 -4.145 5.527 1 83.19 590 GLU B CA 1
ATOM 9723 C C . GLU B 1 590 ? -6.328 -3.67 6.84 1 83.19 590 GLU B C 1
ATOM 9725 O O . GLU B 1 590 ? -6.957 -2.914 7.586 1 83.19 590 GLU B O 1
ATOM 9730 N N . ILE B 1 591 ? -5.105 -4.164 7.051 1 88.12 591 ILE B N 1
ATOM 9731 C CA . ILE B 1 591 ? -4.426 -3.682 8.25 1 88.12 591 ILE B CA 1
ATOM 9732 C C . ILE B 1 591 ? -4.074 -2.203 8.086 1 88.12 591 ILE B C 1
ATOM 9734 O O . ILE B 1 591 ? -3.541 -1.797 7.051 1 88.12 591 ILE B O 1
ATOM 9738 N N . ILE B 1 592 ? -4.484 -1.434 9.07 1 82.81 592 ILE B N 1
ATOM 9739 C CA . ILE B 1 592 ? -4.172 -0.009 9.055 1 82.81 592 ILE B CA 1
ATOM 9740 C C . ILE B 1 592 ? -2.961 0.27 9.938 1 82.81 592 ILE B C 1
ATOM 9742 O O . ILE B 1 592 ? -2.947 -0.098 11.117 1 82.81 592 ILE B O 1
ATOM 9746 N N . GLN B 1 593 ? -1.927 0.82 9.352 1 85 593 GLN B N 1
ATOM 9747 C CA . GLN B 1 593 ? -0.72 1.146 10.102 1 85 593 GLN B CA 1
ATOM 9748 C C . GLN B 1 593 ? -0.37 2.625 9.969 1 85 593 GLN B C 1
ATOM 9750 O O . GLN B 1 593 ? 0.492 2.994 9.164 1 85 593 GLN B O 1
ATOM 9755 N N . PRO B 1 594 ? -0.851 3.512 10.797 1 77.06 594 PRO B N 1
ATOM 9756 C CA . PRO B 1 594 ? -0.733 4.961 10.625 1 77.06 594 PRO B CA 1
ATOM 9757 C C . PRO B 1 594 ? 0.658 5.484 10.977 1 77.06 594 PRO B C 1
ATOM 9759 O O . PRO B 1 594 ? 1.044 6.57 10.539 1 77.06 594 PRO B O 1
ATOM 9762 N N . THR B 1 595 ? 1.357 4.766 11.836 1 81.38 595 THR B N 1
ATOM 9763 C CA . THR B 1 595 ? 2.65 5.266 12.289 1 81.38 595 THR B CA 1
ATOM 9764 C C . THR B 1 595 ? 3.764 4.285 11.938 1 81.38 595 THR B C 1
ATOM 9766 O O . THR B 1 595 ? 3.697 3.105 12.289 1 81.38 595 THR B O 1
ATOM 9769 N N . VAL B 1 596 ? 4.707 4.754 11.188 1 82.94 596 VAL B N 1
ATOM 9770 C CA . VAL B 1 596 ? 5.871 3.967 10.805 1 82.94 596 VAL B CA 1
ATOM 9771 C C . VAL B 1 596 ? 7.145 4.773 11.047 1 82.94 596 VAL B C 1
ATOM 9773 O O . VAL B 1 596 ? 7.137 6.004 10.953 1 82.94 596 VAL B O 1
ATOM 9776 N N . ILE B 1 597 ? 8.188 4.145 11.438 1 83.81 597 ILE B N 1
ATOM 9777 C CA . ILE B 1 597 ? 9.492 4.781 11.625 1 83.81 597 ILE B CA 1
ATOM 9778 C C . ILE B 1 597 ? 10.477 4.27 10.578 1 83.81 597 ILE B C 1
ATOM 9780 O O . ILE B 1 597 ? 10.633 3.061 10.406 1 83.81 597 ILE B O 1
ATOM 9784 N N . GLU B 1 598 ? 10.984 5.168 9.836 1 78.44 598 GLU B N 1
ATOM 9785 C CA . GLU B 1 598 ? 12 4.844 8.836 1 78.44 598 GLU B CA 1
ATOM 9786 C C . GLU B 1 598 ? 13.125 5.875 8.828 1 78.44 598 GLU B C 1
ATOM 9788 O O . GLU B 1 598 ? 12.992 6.941 9.438 1 78.44 598 GLU B O 1
ATOM 9793 N N . LYS B 1 599 ? 14.141 5.598 8.172 1 78.44 599 LYS B N 1
ATOM 9794 C CA . LYS B 1 599 ? 15.336 6.438 8.188 1 78.44 599 LYS B CA 1
ATOM 9795 C C . LYS B 1 599 ? 15.039 7.82 7.621 1 78.44 599 LYS B C 1
ATOM 9797 O O . LYS B 1 599 ? 15.398 8.836 8.219 1 78.44 599 LYS B O 1
ATOM 9802 N N . VAL B 1 600 ? 14.352 7.887 6.566 1 71.12 600 VAL B N 1
ATOM 9803 C CA . VAL B 1 600 ? 14.094 9.148 5.883 1 71.12 600 VAL B CA 1
ATOM 9804 C C . VAL B 1 600 ? 13.273 10.07 6.781 1 71.12 600 VAL B C 1
ATOM 9806 O O . VAL B 1 600 ? 13.57 11.258 6.902 1 71.12 600 VAL B O 1
ATOM 9809 N N . SER B 1 601 ? 12.258 9.531 7.379 1 73.94 601 SER B N 1
ATOM 9810 C CA . SER B 1 601 ? 11.422 10.328 8.273 1 73.94 601 SER B CA 1
ATOM 9811 C C . SER B 1 601 ? 12.203 10.766 9.516 1 73.94 601 SER B C 1
ATOM 9813 O O . SER B 1 601 ? 12.016 11.875 10.008 1 73.94 601 SER B O 1
ATOM 9815 N N . PHE B 1 602 ? 13.102 9.906 10.016 1 85.19 602 PHE B N 1
ATOM 9816 C CA . PHE B 1 602 ? 13.906 10.227 11.188 1 85.19 602 PHE B CA 1
ATOM 9817 C C . PHE B 1 602 ? 14.859 11.375 10.898 1 85.19 602 PHE B C 1
ATOM 9819 O O . PHE B 1 602 ? 15.023 12.281 11.727 1 85.19 602 PHE B O 1
ATOM 9826 N N . LEU B 1 603 ? 15.391 11.312 9.688 1 80.44 603 LEU B N 1
ATOM 9827 C CA . LEU B 1 603 ? 16.359 12.344 9.336 1 80.44 603 LEU B CA 1
ATOM 9828 C C . LEU B 1 603 ? 15.664 13.688 9.125 1 80.44 603 LEU B C 1
ATOM 9830 O O . LEU B 1 603 ? 16.203 14.734 9.484 1 80.44 603 LEU B O 1
ATOM 9834 N N . ALA B 1 604 ? 14.516 13.648 8.516 1 74.06 604 ALA B N 1
ATOM 9835 C CA . ALA B 1 604 ? 13.727 14.867 8.383 1 74.06 604 ALA B CA 1
ATOM 9836 C C . ALA B 1 604 ? 13.383 15.445 9.758 1 74.06 604 ALA B C 1
ATOM 9838 O O . ALA B 1 604 ? 13.469 16.656 9.961 1 74.06 604 ALA B O 1
ATOM 9839 N N . TRP B 1 605 ? 13.047 14.594 10.625 1 82.56 605 TRP B N 1
ATOM 9840 C CA . TRP B 1 605 ? 12.727 15.016 11.984 1 82.56 605 TRP B CA 1
ATOM 9841 C C . TRP B 1 605 ? 13.961 15.555 12.695 1 82.56 605 TRP B C 1
ATOM 9843 O O . TRP B 1 605 ? 13.883 16.531 13.445 1 82.56 605 TRP B O 1
ATOM 9853 N N . ARG B 1 606 ? 15.055 14.891 12.523 1 85.75 606 ARG B N 1
ATOM 9854 C CA . ARG B 1 606 ? 16.312 15.336 13.117 1 85.75 606 ARG B CA 1
ATOM 9855 C C . ARG B 1 606 ? 16.594 16.797 12.766 1 85.75 606 ARG B C 1
ATOM 9857 O O . ARG B 1 606 ? 16.922 17.594 13.641 1 85.75 606 ARG B O 1
ATOM 9864 N N . ASP B 1 607 ? 16.438 17.094 11.555 1 79.81 607 ASP B N 1
ATOM 9865 C CA . ASP B 1 607 ? 16.688 18.453 11.117 1 79.81 607 ASP B CA 1
ATOM 9866 C C . ASP B 1 607 ? 15.75 19.438 11.812 1 79.81 607 ASP B C 1
ATOM 9868 O O . ASP B 1 607 ? 16.188 20.484 12.305 1 79.81 607 ASP B O 1
ATOM 9872 N N . GLU B 1 608 ? 14.516 19.094 11.891 1 79.31 608 GLU B N 1
ATOM 9873 C CA . GLU B 1 608 ? 13.531 19.938 12.555 1 79.31 608 GLU B CA 1
ATOM 9874 C C . GLU B 1 608 ? 13.812 20.047 14.047 1 79.31 608 GLU B C 1
ATOM 9876 O O . GLU B 1 608 ? 13.727 21.141 14.617 1 79.31 608 GLU B O 1
ATOM 9881 N N . ALA B 1 609 ? 14.117 18.969 14.641 1 87.88 609 ALA B N 1
ATOM 9882 C CA . ALA B 1 609 ? 14.344 18.922 16.078 1 87.88 609 ALA B CA 1
ATOM 9883 C C . ALA B 1 609 ? 15.508 19.812 16.484 1 87.88 609 ALA B C 1
ATOM 9885 O O . ALA B 1 609 ? 15.438 20.531 17.484 1 87.88 609 ALA B O 1
ATOM 9886 N N . PHE B 1 610 ? 16.531 19.859 15.711 1 90.62 610 PHE B N 1
ATOM 9887 C CA . PHE B 1 610 ? 17.688 20.656 16.078 1 90.62 610 PHE B CA 1
ATOM 9888 C C . PHE B 1 610 ? 17.484 22.109 15.688 1 90.62 610 PHE B C 1
ATOM 9890 O O . PHE B 1 610 ? 18.047 23.016 16.312 1 90.62 610 PHE B O 1
ATOM 9897 N N . GLU B 1 611 ? 16.656 22.266 14.672 1 82.81 611 GLU B N 1
ATOM 9898 C CA . GLU B 1 611 ? 16.281 23.656 14.367 1 82.81 611 GLU B CA 1
ATOM 9899 C C . GLU B 1 611 ? 15.5 24.281 15.523 1 82.81 611 GLU B C 1
ATOM 9901 O O . GLU B 1 611 ? 15.641 25.469 15.789 1 82.81 611 GLU B O 1
ATOM 9906 N N . ILE B 1 612 ? 14.781 23.484 16.172 1 87.25 612 ILE B N 1
ATOM 9907 C CA . ILE B 1 612 ? 14 23.969 17.312 1 87.25 612 ILE B CA 1
ATOM 9908 C C . ILE B 1 612 ? 14.945 24.375 18.438 1 87.25 612 ILE B C 1
ATOM 9910 O O . ILE B 1 612 ? 14.695 25.375 19.141 1 87.25 612 ILE B O 1
ATOM 9914 N N . TRP B 1 613 ? 16.016 23.703 18.656 1 92.31 613 TRP B N 1
ATOM 9915 C CA . TRP B 1 613 ? 17.031 24.125 19.625 1 92.31 613 TRP B CA 1
ATOM 9916 C C . TRP B 1 613 ? 17.547 25.516 19.297 1 92.31 613 TRP B C 1
ATOM 9918 O O . TRP B 1 613 ? 17.75 26.344 20.203 1 92.31 613 TRP B O 1
ATOM 9928 N N . ARG B 1 614 ? 17.766 25.672 18.047 1 85.69 614 ARG B N 1
ATOM 9929 C CA . ARG B 1 614 ? 18.281 26.953 17.578 1 85.69 614 ARG B CA 1
ATOM 9930 C C . ARG B 1 614 ? 17.266 28.062 17.828 1 85.69 614 ARG B C 1
ATOM 9932 O O . ARG B 1 614 ? 17.625 29.156 18.266 1 85.69 614 ARG B O 1
ATOM 9939 N N . ASP B 1 615 ? 16.047 27.797 17.562 1 83.06 615 ASP B N 1
ATOM 9940 C CA . ASP B 1 615 ? 14.984 28.781 17.812 1 83.06 615 ASP B CA 1
ATOM 9941 C C . ASP B 1 615 ? 14.875 29.109 19.297 1 83.06 615 ASP B C 1
ATOM 9943 O O . ASP B 1 615 ? 14.672 30.266 19.672 1 83.06 615 ASP B O 1
ATOM 9947 N N . TRP B 1 616 ? 14.969 28.125 20.078 1 90.44 616 TRP B N 1
ATOM 9948 C CA . TRP B 1 616 ? 14.906 28.297 21.531 1 90.44 616 TRP B CA 1
ATOM 9949 C C . TRP B 1 616 ? 16.062 29.156 22.016 1 90.44 616 TRP B C 1
ATOM 9951 O O . TRP B 1 616 ? 15.883 30.031 22.859 1 90.44 616 TRP B O 1
ATOM 9961 N N . GLU B 1 617 ? 17.203 28.906 21.422 1 89.44 617 GLU B N 1
ATOM 9962 C CA . GLU B 1 617 ? 18.406 29.672 21.703 1 89.44 617 GLU B CA 1
ATOM 9963 C C . GLU B 1 617 ? 18.188 31.156 21.438 1 89.44 617 GLU B C 1
ATOM 9965 O O . GLU B 1 617 ? 18.609 32 22.219 1 89.44 617 GLU B O 1
ATOM 9970 N N . HIS B 1 618 ? 17.484 31.484 20.484 1 84.25 618 HIS B N 1
ATOM 9971 C CA . HIS B 1 618 ? 17.328 32.844 20.016 1 84.25 618 HIS B CA 1
ATOM 9972 C C . HIS B 1 618 ? 16.328 33.625 20.844 1 84.25 618 HIS B C 1
ATOM 9974 O O . HIS B 1 618 ? 16.141 34.812 20.656 1 84.25 618 HIS B O 1
ATOM 9980 N N . LEU B 1 619 ? 15.695 32.938 21.766 1 85.62 619 LEU B N 1
ATOM 9981 C CA . LEU B 1 619 ? 14.789 33.625 22.688 1 85.62 619 LEU B CA 1
ATOM 9982 C C . LEU B 1 619 ? 15.57 34.438 23.703 1 85.62 619 LEU B C 1
ATOM 9984 O O . LEU B 1 619 ? 15.008 35.344 24.344 1 85.62 619 LEU B O 1
ATOM 9988 N N . TYR B 1 620 ? 16.797 34.156 23.797 1 89.06 620 TYR B N 1
ATOM 9989 C CA . TYR B 1 620 ? 17.594 34.75 24.859 1 89.06 620 TYR B CA 1
ATOM 9990 C C . TYR B 1 620 ? 18.625 35.719 24.297 1 89.06 620 TYR B C 1
ATOM 9992 O O . TYR B 1 620 ? 19.109 35.531 23.172 1 89.06 620 TYR B O 1
ATOM 10000 N N . PRO B 1 621 ? 19.031 36.688 25.094 1 86.31 621 PRO B N 1
ATOM 10001 C CA . PRO B 1 621 ? 20.016 37.656 24.625 1 86.31 621 PRO B CA 1
ATOM 10002 C C . PRO B 1 621 ? 21.359 37 24.281 1 86.31 621 PRO B C 1
ATOM 10004 O O . PRO B 1 621 ? 21.781 36.062 24.969 1 86.31 621 PRO B O 1
ATOM 10007 N N . LYS B 1 622 ? 21.906 37.562 23.219 1 87.06 622 LYS B N 1
ATOM 10008 C CA . LYS B 1 622 ? 23.219 37.062 22.812 1 87.06 622 LYS B CA 1
ATOM 10009 C C . LYS B 1 622 ? 24.219 37.125 23.953 1 87.06 622 LYS B C 1
ATOM 10011 O O . LYS B 1 622 ? 24.312 38.125 24.641 1 87.06 622 LYS B O 1
ATOM 10016 N N . GLY B 1 623 ? 24.891 36.062 24.188 1 89 623 GLY B N 1
ATOM 10017 C CA . GLY B 1 623 ? 25.922 36.031 25.203 1 89 623 GLY B CA 1
ATOM 10018 C C . GLY B 1 623 ? 25.406 35.625 26.562 1 89 623 GLY B C 1
ATOM 10019 O O . GLY B 1 623 ? 26.203 35.375 27.484 1 89 623 GLY B O 1
ATOM 10020 N N . SER B 1 624 ? 24.141 35.594 26.781 1 93.12 624 SER B N 1
ATOM 10021 C CA . SER B 1 624 ? 23.578 35.188 28.062 1 93.12 624 SER B CA 1
ATOM 10022 C C . SER B 1 624 ? 23.906 33.719 28.359 1 93.12 624 SER B C 1
ATOM 10024 O O . SER B 1 624 ? 24.266 32.969 27.469 1 93.12 624 SER B O 1
ATOM 10026 N N . ASP B 1 625 ? 23.859 33.344 29.60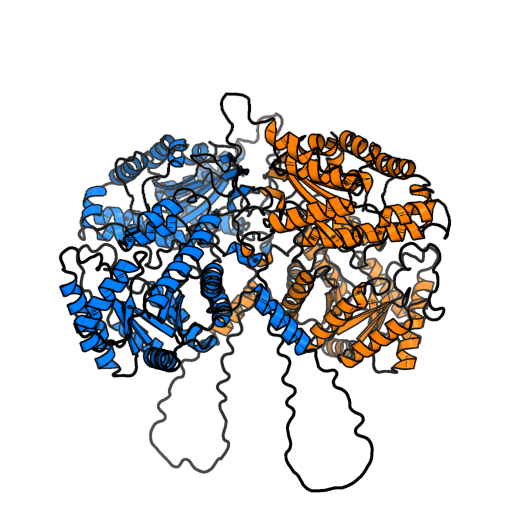9 1 95.62 625 ASP B N 1
ATOM 10027 C CA . ASP B 1 625 ? 24.141 31.984 30.031 1 95.62 625 ASP B CA 1
ATOM 10028 C C . ASP B 1 625 ? 23.172 31 29.375 1 95.62 625 ASP B C 1
ATOM 10030 O O . ASP B 1 625 ? 23.562 29.906 28.953 1 95.62 625 ASP B O 1
ATOM 10034 N N . SER B 1 626 ? 21.922 31.391 29.266 1 95.88 626 SER B N 1
ATOM 10035 C CA . SER B 1 626 ? 20.906 30.547 28.656 1 95.88 626 SER B CA 1
ATOM 10036 C C . SER B 1 626 ? 21.203 30.312 27.172 1 95.88 626 SER B C 1
ATOM 10038 O O . SER B 1 626 ? 21.109 29.188 26.688 1 95.88 626 SER B O 1
ATOM 10040 N N . GLN B 1 627 ? 21.562 31.328 26.469 1 94.56 627 GLN B N 1
ATOM 10041 C CA . GLN B 1 627 ? 21.891 31.234 25.047 1 94.56 627 GLN B CA 1
ATOM 10042 C C . GLN B 1 627 ? 23.062 30.297 24.828 1 94.56 627 GLN B C 1
ATOM 10044 O O . GLN B 1 627 ? 23.031 29.453 23.922 1 94.56 627 GLN B O 1
ATOM 10049 N N . LYS B 1 628 ? 24.125 30.453 25.625 1 95.56 628 LYS B N 1
ATOM 10050 C CA . LYS B 1 628 ? 25.328 29.641 25.484 1 95.56 628 LYS B CA 1
ATOM 10051 C C . LYS B 1 628 ? 25.016 28.156 25.75 1 95.56 628 LYS B C 1
ATOM 10053 O O . LYS B 1 628 ? 25.5 27.281 25.047 1 95.56 628 LYS B O 1
ATOM 10058 N N . LEU B 1 629 ? 24.266 27.984 26.812 1 96.75 629 LEU B N 1
ATOM 10059 C CA . LEU B 1 629 ? 23.891 26.625 27.172 1 96.75 629 LEU B CA 1
ATOM 10060 C C . LEU B 1 629 ? 23.141 25.953 26.031 1 96.75 629 LEU B C 1
ATOM 10062 O O . LEU B 1 629 ? 23.484 24.844 25.625 1 96.75 629 LEU B O 1
ATOM 10066 N N . LEU B 1 630 ? 22.062 26.562 25.516 1 96.38 630 LEU B N 1
ATOM 10067 C CA . LEU B 1 630 ? 21.203 25.984 24.484 1 96.38 630 LEU B CA 1
ATOM 10068 C C . LEU B 1 630 ? 21.984 25.797 23.188 1 96.38 630 LEU B C 1
ATOM 10070 O O . LEU B 1 630 ? 21.75 24.828 22.453 1 96.38 630 LEU B O 1
ATOM 10074 N N . HIS B 1 631 ? 22.938 26.688 22.922 1 94.25 631 HIS B N 1
ATOM 10075 C CA . HIS B 1 631 ? 23.797 26.531 21.766 1 94.25 631 HIS B CA 1
ATOM 10076 C C . HIS B 1 631 ? 24.641 25.266 21.859 1 94.25 631 HIS B C 1
ATOM 10078 O O . HIS B 1 631 ? 24.719 24.5 20.906 1 94.25 631 HIS B O 1
ATOM 10084 N N . GLN B 1 632 ? 25.219 25.141 22.969 1 95.25 632 GLN B N 1
ATOM 10085 C CA . GLN B 1 632 ? 26.062 23.969 23.188 1 95.25 632 GLN B CA 1
ATOM 10086 C C . GLN B 1 632 ? 25.266 22.672 23.062 1 95.25 632 GLN B C 1
ATOM 10088 O O . GLN B 1 632 ? 25.688 21.734 22.391 1 95.25 632 GLN B O 1
ATOM 10093 N N . ILE B 1 633 ? 24.141 22.641 23.688 1 96.38 633 ILE B N 1
ATOM 10094 C CA . ILE B 1 633 ? 23.297 21.453 23.672 1 96.38 633 ILE B CA 1
ATOM 10095 C C . ILE B 1 633 ? 22.828 21.172 22.25 1 96.38 633 ILE B C 1
ATOM 10097 O O . ILE B 1 633 ? 22.938 20.047 21.75 1 96.38 633 ILE B O 1
ATOM 10101 N N . GLY B 1 634 ? 22.281 22.203 21.578 1 94.81 634 GLY B N 1
ATOM 10102 C CA . GLY B 1 634 ? 21.781 22.062 20.219 1 94.81 634 GLY B CA 1
ATOM 10103 C C . GLY B 1 634 ? 22.828 21.578 19.25 1 94.81 634 GLY B C 1
ATOM 10104 O O . GLY B 1 634 ? 22.516 20.984 18.219 1 94.81 634 GLY B O 1
ATOM 10105 N N . HIS B 1 635 ? 24.094 21.781 19.656 1 92.5 635 HIS B N 1
ATOM 10106 C CA . HIS B 1 635 ? 25.188 21.422 18.766 1 92.5 635 HIS B CA 1
ATOM 10107 C C . HIS B 1 635 ? 25.766 20.047 19.125 1 92.5 635 HIS B C 1
ATOM 10109 O O . HIS B 1 635 ? 26.109 19.266 18.234 1 92.5 635 HIS B O 1
ATOM 10115 N N . ASP B 1 636 ? 25.859 19.75 20.359 1 94.25 636 ASP B N 1
ATOM 10116 C CA . ASP B 1 636 ? 26.656 18.625 20.797 1 94.25 636 ASP B CA 1
ATOM 10117 C C . ASP B 1 636 ? 25.797 17.391 21.016 1 94.25 636 ASP B C 1
ATOM 10119 O O . ASP B 1 636 ? 26.297 16.266 21.016 1 94.25 636 ASP B O 1
ATOM 10123 N N . TYR B 1 637 ? 24.609 17.531 21.266 1 96.56 637 TYR B N 1
ATOM 10124 C CA . TYR B 1 637 ? 23.75 16.406 21.625 1 96.56 637 TYR B CA 1
ATOM 10125 C C . TYR B 1 637 ? 23.328 15.617 20.406 1 96.56 637 TYR B C 1
ATOM 10127 O O . TYR B 1 637 ? 23.516 16.062 19.266 1 96.56 637 TYR B O 1
ATOM 10135 N N . TRP B 1 638 ? 22.828 14.375 20.641 1 96.25 638 TRP B N 1
ATOM 10136 C CA . TRP B 1 638 ? 22.344 13.477 19.594 1 96.25 638 TRP B CA 1
ATOM 10137 C C . TRP B 1 638 ? 20.859 13.18 19.766 1 96.25 638 TRP B C 1
ATOM 10139 O O . TRP B 1 638 ? 20.359 13.164 20.891 1 96.25 638 TRP B O 1
ATOM 10149 N N . LEU B 1 639 ? 20.188 13.047 18.656 1 95.88 639 LEU B N 1
ATOM 10150 C CA . LEU B 1 639 ? 18.797 12.602 18.672 1 95.88 639 LEU B CA 1
ATOM 10151 C C . LEU B 1 639 ? 18.703 11.102 18.453 1 95.88 639 LEU B C 1
ATOM 10153 O O . LEU B 1 639 ? 19.328 10.555 17.547 1 95.88 639 LEU B O 1
ATOM 10157 N N . PHE B 1 640 ? 17.938 10.414 19.359 1 95.75 640 PHE B N 1
ATOM 10158 C CA . PHE B 1 640 ? 17.734 8.969 19.266 1 95.75 640 PHE B CA 1
ATOM 10159 C C . PHE B 1 640 ? 16.266 8.641 19.031 1 95.75 640 PHE B C 1
ATOM 10161 O O . PHE B 1 640 ? 15.383 9.312 19.547 1 95.75 640 PHE B O 1
ATOM 10168 N N . ASN B 1 641 ? 16.078 7.707 18.25 1 94.44 641 ASN B N 1
ATOM 10169 C CA . ASN B 1 641 ? 14.812 6.973 18.188 1 94.44 641 ASN B CA 1
ATOM 10170 C C . ASN B 1 641 ? 15.016 5.488 18.484 1 94.44 641 ASN B C 1
ATOM 10172 O O . ASN B 1 641 ? 15.812 4.82 17.828 1 94.44 641 ASN B O 1
ATOM 10176 N N . VAL B 1 642 ? 14.352 4.992 19.484 1 95.06 642 VAL B N 1
ATOM 10177 C CA . VAL B 1 642 ? 14.508 3.609 19.906 1 95.06 642 VAL B CA 1
ATOM 10178 C C . VAL B 1 642 ? 13.156 2.904 19.891 1 95.06 642 VAL B C 1
ATOM 10180 O O . VAL B 1 642 ? 12.18 3.396 20.469 1 95.06 642 VAL B O 1
ATOM 10183 N N . VAL B 1 643 ? 13.102 1.777 19.219 1 94.44 643 VAL B N 1
ATOM 10184 C CA . VAL B 1 643 ? 11.867 1.01 19.125 1 94.44 643 VAL B CA 1
ATOM 10185 C C . VAL B 1 643 ? 12.086 -0.394 19.672 1 94.44 643 VAL B C 1
ATOM 10187 O O . VAL B 1 643 ? 13.07 -1.057 19.344 1 94.44 643 VAL B O 1
ATOM 10190 N N . ASN B 1 644 ? 11.281 -0.785 20.609 1 95.94 644 ASN B N 1
ATOM 10191 C CA . ASN B 1 644 ? 11.203 -2.193 20.984 1 95.94 644 ASN B CA 1
ATOM 10192 C C . ASN B 1 644 ? 10.164 -2.938 20.141 1 95.94 644 ASN B C 1
ATOM 10194 O O . ASN B 1 644 ? 8.961 -2.775 20.344 1 95.94 644 ASN B O 1
ATOM 10198 N N . ASN B 1 645 ? 10.602 -3.814 19.312 1 94.12 645 ASN B N 1
ATOM 10199 C CA . ASN B 1 645 ? 9.734 -4.473 18.344 1 94.12 645 ASN B CA 1
ATOM 10200 C C . ASN B 1 645 ? 8.852 -5.527 19.016 1 94.12 645 ASN B C 1
ATOM 10202 O O . ASN B 1 645 ? 7.883 -5.996 18.422 1 94.12 645 ASN B O 1
ATOM 10206 N N . ASP B 1 646 ? 9.203 -5.941 20.219 1 94.31 646 ASP B N 1
ATOM 10207 C CA . ASP B 1 646 ? 8.328 -6.852 20.953 1 94.31 646 ASP B CA 1
ATOM 10208 C C . ASP B 1 646 ? 7.234 -6.086 21.703 1 94.31 646 ASP B C 1
ATOM 10210 O O . ASP B 1 646 ? 7.387 -5.77 22.875 1 94.31 646 ASP B O 1
ATOM 10214 N N . PHE B 1 647 ? 6.141 -5.898 21.062 1 95.19 647 PHE B N 1
ATOM 10215 C CA . PHE B 1 647 ? 5.059 -5.078 21.594 1 95.19 647 PHE B CA 1
ATOM 10216 C C . PHE B 1 647 ? 4.332 -5.805 22.719 1 95.19 647 PHE B C 1
ATOM 10218 O O . PHE B 1 647 ? 3.475 -5.223 23.391 1 95.19 647 PHE B O 1
ATOM 10225 N N . ARG B 1 648 ? 4.652 -7.051 23 1 94.88 648 ARG B N 1
ATOM 10226 C CA . ARG B 1 648 ? 4.066 -7.805 24.109 1 94.88 648 ARG B CA 1
ATOM 10227 C C . ARG B 1 648 ? 4.832 -7.551 25.406 1 94.88 648 ARG B C 1
ATOM 10229 O O . ARG B 1 648 ? 4.344 -7.871 26.484 1 94.88 648 ARG B O 1
ATOM 10236 N N . ASP B 1 649 ? 6.059 -7.039 25.219 1 93.81 649 ASP B N 1
ATOM 10237 C CA . ASP B 1 649 ? 6.906 -6.695 26.359 1 93.81 649 ASP B CA 1
ATOM 10238 C C . ASP B 1 649 ? 6.773 -5.219 26.719 1 93.81 649 ASP B C 1
ATOM 10240 O O . ASP B 1 649 ? 7.492 -4.375 26.172 1 93.81 649 ASP B O 1
ATOM 10244 N N . GLU B 1 650 ? 6.004 -4.875 27.672 1 91.94 650 GLU B N 1
ATOM 10245 C CA . GLU B 1 650 ? 5.688 -3.494 28.016 1 91.94 650 GLU B CA 1
ATOM 10246 C C . GLU B 1 650 ? 6.883 -2.801 28.656 1 91.94 650 GLU B C 1
ATOM 10248 O O . GLU B 1 650 ? 6.957 -1.569 28.688 1 91.94 650 GLU B O 1
ATOM 10253 N N . ASN B 1 651 ? 7.793 -3.533 29.141 1 91.62 651 ASN B N 1
ATOM 10254 C CA . ASN B 1 651 ? 8.859 -2.924 29.922 1 91.62 651 ASN B CA 1
ATOM 10255 C C . ASN B 1 651 ? 10.211 -3.043 29.234 1 91.62 651 ASN B C 1
ATOM 10257 O O . ASN B 1 651 ? 11.195 -2.436 29.656 1 91.62 651 ASN B O 1
ATOM 10261 N N . GLY B 1 652 ? 10.328 -3.744 28.188 1 90.62 652 GLY B N 1
ATOM 10262 C CA . GLY B 1 652 ? 11.586 -4.086 27.547 1 90.62 652 GLY B CA 1
ATOM 10263 C C . GLY B 1 652 ? 12.43 -2.873 27.203 1 90.62 652 GLY B C 1
ATOM 10264 O O . GLY B 1 652 ? 13.633 -2.857 27.453 1 90.62 652 GLY B O 1
ATOM 10265 N N . ILE B 1 653 ? 11.82 -1.862 26.703 1 92.88 653 ILE B N 1
ATOM 10266 C CA . ILE B 1 653 ? 12.547 -0.691 26.219 1 92.88 653 ILE B CA 1
ATOM 10267 C C . ILE B 1 653 ? 13.133 0.072 27.406 1 92.88 653 ILE B C 1
ATOM 10269 O O . ILE B 1 653 ? 14.25 0.589 27.328 1 92.88 653 ILE B O 1
ATOM 10273 N N . TRP B 1 654 ? 12.43 0.1 28.531 1 92.94 654 TRP B N 1
ATOM 10274 C CA . TRP B 1 654 ? 12.828 0.868 29.703 1 92.94 654 TRP B CA 1
ATOM 10275 C C . TRP B 1 654 ? 14.016 0.21 30.406 1 92.94 654 TRP B C 1
ATOM 10277 O O . TRP B 1 654 ? 14.93 0.895 30.859 1 92.94 654 TRP B O 1
ATOM 10287 N N . ASP B 1 655 ? 13.969 -1.062 30.375 1 89 655 ASP B N 1
ATOM 10288 C CA . ASP B 1 655 ? 15.055 -1.815 31 1 89 655 ASP B CA 1
ATOM 10289 C C . ASP B 1 655 ? 16.375 -1.564 30.281 1 89 655 ASP B C 1
ATOM 10291 O O . ASP B 1 655 ? 17.438 -1.527 30.922 1 89 655 ASP B O 1
ATOM 10295 N N . ILE B 1 656 ? 16.281 -1.289 29.078 1 90.69 656 ILE B N 1
ATOM 10296 C CA . ILE B 1 656 ? 17.484 -1.118 28.266 1 90.69 656 ILE B CA 1
ATOM 10297 C C . ILE B 1 656 ? 17.969 0.328 28.359 1 90.69 656 ILE B C 1
ATOM 10299 O O . ILE B 1 656 ? 19.141 0.582 28.625 1 90.69 656 ILE B O 1
ATOM 10303 N N . VAL B 1 657 ? 17.078 1.278 28.266 1 93.06 657 VAL B N 1
ATOM 10304 C CA . VAL B 1 657 ? 17.438 2.688 28.188 1 93.06 657 VAL B CA 1
ATOM 10305 C C . VAL B 1 657 ? 17.812 3.211 29.578 1 93.06 657 VAL B C 1
ATOM 10307 O O . VAL B 1 657 ? 18.734 4 29.719 1 93.06 657 VAL B O 1
ATOM 10310 N N . LEU B 1 658 ? 17.109 2.789 30.656 1 90.69 658 LEU B N 1
ATOM 10311 C CA . LEU B 1 658 ? 17.297 3.334 31.984 1 90.69 658 LEU B CA 1
ATOM 10312 C C . LEU B 1 658 ? 18.312 2.529 32.781 1 90.69 658 LEU B C 1
ATOM 10314 O O . LEU B 1 658 ? 18.781 2.969 33.844 1 90.69 658 LEU B O 1
ATOM 10318 N N . GLN B 1 659 ? 18.797 1.389 32.344 1 77.75 659 GLN B N 1
ATOM 10319 C CA . GLN B 1 659 ? 19.828 0.663 33.094 1 77.75 659 GLN B CA 1
ATOM 10320 C C . GLN B 1 659 ? 21.219 1.149 32.688 1 77.75 659 GLN B C 1
ATOM 10322 O O . GLN B 1 659 ? 21.469 1.488 31.547 1 77.75 659 GLN B O 1
#

Foldseek 3Di:
DALLVLVVVCVVVVAFAEEEEAEFALDPLLLVVLLVLLLVLCVLPHQAYEYEAAALRPCVPRQLVSQLCCCPVNVGQYEYEDADQNYDPVSVVVSVVSCVVSVHQEYEQFNGDADFQDLDSPCPDPQRRGSLSVLLVCCVVPNRRHAYEYEDELPDFPVCPPDDLVRRLVVVVSSVVSPHQEYEYDAALDLVSNLVSVVVSVVVPDDHYYAYEYEFQQALVLVVLVCVLRVYDDDPVLVVCCVVCRQARVSSRVVSLVSRLVSVVVCVVVVRRYYYYHCLSARPSVVSNCCSNPVDPDPVVVVVVCVVVVVVVVVPPPPPPPPDDDDDDDDDPDCPVVPPPPPPPDVPPDDCPPVRPLQNHQADLQFDSSHNSDYRSPSHAQHQSDNLVVCCVLLPFDQDLQSVLVSLLCQLVPNGFDDSLDSTGDAQQSVVCSVLQNLCSNVSWRWSDWGFQDDWDFLPDPRPHHHDGPKTKTFWTKTKTKDFLQCVLVLLVLQVPVDPQKWKWKAALVGQIATPLFLPVPVNVVSSVVSCVVSPVPDDPPPVVPVVPPVPDDDDDPPPPCCVVSPPPPRVNRPFDWAQGIWMDDPPDDIGGSGTDTDSSVVSVSNSVLVSLVSNLSSDDPPDSRNVNSVCSSHRIMIMMMTRNPSVDRCVVSVRSSD/DALLVLVVVCVVVVAFAEEEEAEFALDPLLLVVLLVLLLQLCVLPHQAYEYEAAALRPCVPRQLVSQLCCCPVNVGQYEYEDADQNYDPVSVVVSVVSCVVSVHQEYEQFNGDQDFQALDSPRPDPQRRGSLSVLLVCCVVPNRRHAYEYEDELPDFPVCPPDDLVRRLVVVVSSVVSPHQEYEYDAALDLVSNLVSVVVNVVVPNDHYYAYEYEFQQALVLVVLVCVLRVYDDDPVLVVCCVVCRQARVSSRVVSLVSRLVSVVVCVVVVRRYYYYHCLSARPSVVSNCCSNPVDPDPVVVVVVCVVVVVVVVVPPPPPPPPDDDDDPDDDPDCPPVPPPPPPPPVPDDPCPDVNVLQNHQADLQFDSSHNSDYRSPSHAQHQSDNLVVCCVLLPFDQDLQSVLVSLLCQLVPNGFDDSLDSTRDAQQSVVCSVLQNLCSNVSWRWSDWGFQDDWDFLPPPRPHHHDGPWTKGFWTKTKTKDFLQCVLVLLVLQVPVDPQKWKWKAALVGQIATPLFLPVPVNVVSSVVSCVVSPVPDDPPPVVPVVPPVPDDDDDPPPPPPVVSPPPDPVNRPFDWAQGIWMDDPPDDIGGSGTDTDSSVVSVSNSVLVSLVSNLSSDDPPDSRNVNSVCSSHRIMIMMMTRNPSVDRCVVSVRSSD

Radius of gyration: 34.83 Å; Cα contacts (8 Å, |Δi|>4): 2247; chains: 2; bounding box: 86×95×100 Å

Solvent-accessible surface area (backbone atoms only — not comparable to full-atom values): 71161 Å² total; per-residue (Å²): 117,41,59,65,58,53,51,51,51,33,56,72,68,70,44,69,48,40,29,38,35,37,57,64,34,84,35,70,58,2,40,55,44,38,53,56,46,50,56,59,52,49,77,71,60,53,69,31,36,34,28,44,52,21,41,45,48,73,29,47,69,52,24,53,47,50,38,35,43,42,28,63,62,65,64,40,44,36,27,39,40,42,53,36,21,53,33,56,68,66,55,54,49,48,50,53,50,50,36,48,72,51,64,43,26,27,35,34,37,33,30,54,51,64,49,66,32,48,78,55,74,66,64,79,43,90,72,35,78,44,30,52,41,46,40,40,47,49,37,72,75,49,48,80,62,54,36,30,29,32,75,36,53,64,85,54,55,75,87,45,80,84,57,52,72,65,54,53,49,48,53,50,49,50,31,39,74,51,58,37,53,33,32,41,31,53,63,68,71,43,64,68,53,38,54,53,38,51,52,51,41,45,74,72,64,55,76,60,58,72,28,49,26,40,62,57,38,56,33,50,66,58,43,51,49,52,32,58,74,58,61,44,64,73,49,65,68,58,54,63,62,42,62,85,32,51,54,21,51,67,57,32,27,53,48,14,31,52,50,45,29,51,52,51,51,53,38,44,75,70,71,45,50,50,38,34,34,47,38,68,54,35,62,65,59,52,52,52,24,35,30,72,67,63,77,40,75,50,70,72,54,49,50,46,43,47,47,41,45,48,51,65,55,33,79,70,69,78,69,78,68,80,79,77,82,79,84,89,84,79,81,85,75,80,76,77,75,76,70,75,69,71,76,69,74,60,74,78,77,71,71,71,50,81,76,46,62,78,51,65,49,75,13,45,67,36,15,56,52,57,30,31,26,26,32,64,87,48,73,56,57,79,52,64,84,60,57,55,70,59,43,41,68,71,62,53,78,44,70,47,74,66,47,50,22,48,52,52,32,33,32,74,71,63,75,38,61,63,52,78,83,44,94,48,60,77,56,75,55,47,63,85,46,37,71,60,52,38,52,36,10,70,71,52,38,42,67,79,44,75,43,65,37,32,76,59,43,46,10,72,37,89,66,79,31,42,48,61,73,81,18,29,26,35,19,30,24,34,41,25,29,39,35,46,55,89,49,43,61,62,50,53,51,49,52,67,67,73,42,93,47,47,39,38,43,33,33,38,72,90,64,51,72,51,55,71,60,49,42,51,48,63,65,38,49,52,47,45,52,46,41,37,54,67,61,24,77,75,62,75,80,71,65,70,64,54,68,70,62,64,77,70,64,87,81,75,91,68,68,75,67,77,69,68,75,56,76,81,54,58,82,81,73,31,69,67,49,45,18,50,35,29,36,34,46,37,62,63,26,50,74,44,59,72,30,28,52,34,69,70,39,49,52,55,44,49,55,39,57,40,47,40,33,51,28,59,22,45,64,39,58,88,84,36,61,37,20,52,47,35,48,50,48,43,57,54,28,28,44,35,39,40,35,27,53,50,24,81,48,71,53,58,56,54,59,59,70,74,98,119,42,60,64,57,53,51,50,51,33,57,73,68,71,44,68,47,40,28,40,33,38,59,65,32,85,36,70,57,2,41,55,44,38,53,55,46,51,56,60,52,49,77,72,59,52,69,31,36,34,27,44,51,20,39,44,48,74,30,47,69,51,24,53,48,51,41,36,42,42,28,64,67,65,64,39,45,38,28,39,41,42,54,34,21,57,35,55,66,66,54,54,51,48,51,53,50,50,35,48,73,50,66,44,25,27,35,32,37,33,30,55,52,70,49,61,32,46,74,57,78,69,65,78,42,90,71,35,78,44,30,52,41,46,40,39,48,49,38,70,74,51,49,79,62,54,36,28,29,32,75,37,52,63,85,54,56,75,88,45,82,82,58,52,72,65,54,52,50,48,54,48,49,51,31,39,74,51,58,38,54,33,32,40,31,54,63,68,69,44,63,67,53,39,54,53,38,52,51,52,41,45,72,73,65,56,77,58,57,71,28,48,23,40,60,57,37,57,32,50,67,60,44,52,50,51,33,59,74,59,62,46,65,72,48,68,68,59,54,62,62,41,61,86,30,52,54,21,52,67,57,32,27,52,48,14,30,51,51,47,28,51,51,52,51,54,36,43,75,72,70,46,49,49,39,33,35,47,39,67,53,35,62,65,58,53,52,52,23,35,31,72,67,62,76,40,76,50,69,72,55,49,49,45,43,47,46,39,45,48,52,66,56,33,80,69,71,80,70,79,68,81,80,79,82,80,80,88,79,73,84,84,76,81,77,79,75,77,69,74,68,69,76,66,68,57,75,78,73,80,71,68,52,81,76,44,60,78,48,66,48,75,14,43,66,37,15,56,51,58,30,30,25,25,32,63,88,47,76,53,58,80,48,61,86,56,57,55,71,58,42,42,67,71,62,52,76,43,68,46,71,66,46,52,22,47,51,53,31,33,33,75,70,62,75,36,62,62,52,78,82,44,94,48,60,78,55,72,51,45,64,84,46,38,72,58,51,38,51,35,10,69,72,52,36,43,68,76,42,72,43,65,38,33,76,58,43,46,10,72,38,89,67,78,30,43,50,62,72,82,18,30,26,36,18,29,24,34,42,23,29,39,36,46,56,90,48,44,61,61,50,53,51,48,52,66,67,72,40,92,47,47,38,41,42,35,33,38,73,88,66,51,70,50,56,71,61,49,49,50,50,61,65,36,49,52,46,46,52,46,41,39,54,68,63,28,82,74,66,74,79,68,63,71,61,51,68,71,62,64,78,70,63,86,80,78,91,66,70,75,68,79,70,69,79,55,75,81,60,58,82,83,72,34,68,66,50,42,18,52,35,29,37,33,47,36,62,63,27,49,72,44,61,71,29,27,52,36,69,69,37,50,52,56,45,49,54,40,56,40,47,41,32,51,26,58,22,45,64,40,59,87,85,36,61,37,21,52,46,35,47,48,46,42,58,53,30,29,45,34,40,40,33,28,54,50,25,81,47,70,54,57,57,55,57,59,72,74,96

Secondary structure (DSSP, 8-state):
--HHHHHHHHHHHT--EEEEEE---SSHHHHHHHHHHHHHHGGG--SEEEE---GGGTTHHHHHHHHHHHHHTS---EEEEEE-TT--HHHHHHHHHHHHHTT--EEEEE-----TT-SS---SSTT-SSHHHHHHHHHHHHTTSSEEEEEE-TT--TT-TT--HHHHHHHHHHHHHHT--EEEEEE-S-HHHHHHHHHHHHHTT--S-EEEEE-----HHHHHHHHHHTT----HHHHHHHGGGTT-HHHHHHHHHHHHHHHHHHHHHTT--EEEEE-TT-SHHHHHHHHHTTSS--HHHHHHHHHHHHHHS----------------------------------------TTTGGGSS-B-TTS-TTSTTBS-S-TT-S--SS-HHHHHHHH----SHHHHHHHHHHHHTTSSS--TT-SSSPPGGGGGGHHHHHHHHHTT-EEEEEE--EEEEETT-TTT--SSSS-EEEE-EEEEEEE-TTTHHHHHHHHHHS-TTEEEEEEETTS-EEESSSS-HHHHHHHHHHHHHHHTTS--TTHHHHHHHHTT---S----------TT--GGG-----EEEEEEE-TTSPPEEEEEE-HHHHHHHHHHHHHHHHHHHTTS-TT-HHHHHHHHHHHH-EEEEEEES-TT-TTHHHHHHH-/--HHHHHHHHHHHT--EEEEEE---SSHHHHHHHHHHHHHHGGG--SEEEE---GGGTTHHHHHHHHHHHHHTS---EEEEEE-TT--HHHHHHHHHHHHHTT--EEEEE-----TT-SS---SSTT-SSHHHHHHHHHHHHTTSSEEEEEE-TT--TT-SS--HHHHHHHHHHHHHHT--EEEEEE-S-HHHHHHHHHHHHHTT--S-EEEEE-----HHHHHHHHHHTT----HHHHHHHGGGTT-HHHHHHHHHHHHHHHHHHHHHTT--EEEEE-TT-SHHHHHHHHHTTSS--HHHHHHHHHHHHHHS-------------S-------------------------STTTGGGSS-B-TTS-TTSTTBS-S--S-S--SS-HHHHHHHH----SHHHHHHHHHHHHTTSSS--TT-SSSPPGGGGGGHHHHHHHHHTT-EEEEEE--EEEEETT-TTT--SSSS-EEEE-EEEEEEE-TTTHHHHHHHHHHS-TTEEEEEEETTS-EEESSSS-HHHHHHHHHHHHHHH-SS--THHHHHHHHHTT---S----------TT--GGG-----EEEEEEE-TTSPPEEEEEE-HHHHHHHHHHHHHHHHHHHTTS-TT-HHHHHHHHHHHH-EEEEEEES-TT-TTHHHHHHH-

Sequence (1318 aa):
MKIVDKIHQKAAEGKPFYSFEYFPPKTSQGLTNLFDRIGRMQTLSPTFVTCTWGAGGSTFEKTTELTAVAQTVHGLETCMHLTCTNMDRGKVDDALAEAKKAGVQNILALRGDPPRGQEYWTQVDDTFVHAIDLVRYIRQQYGDYFCIGVAGYPEGHMDSTDLSSEDEIRFLQEKIEAGADFVLTQLFYDVDGFLAWEKQCRAQGIVCPIIPGIMPIQSYNGFRRITNLAKIRVPASVQEALEPIKTDDQKVKDYGVELAASIIQRLLKAEITGFHICTLNLEKSVRLILERVGFVPPADSARRQQQQQQLANEPTHVNVTDKSATGVVAGADGTADMHLNPLIWKPADDHPGRSESWDDFPNGRWGDARSPAFGDLDGYGASLKVEPRKALEMWRRPKSVEDISNLFVEFIQGKIPLLPWSEGSPLPETDAIQSRLVSCNQAGLWTVGSQPAVNGKPSADPLVGWGPKGGYVYQKAFLELFVGPNEVAAMVEKLRTTSPWITFFAASRDGEVVTNATGDVLEEQRRIAELKKVCGKNLDQSAVDAAAAAKIGTTAAETPVCETPFSGKTDHELVEGPNAVTWGVFPGKEIIQPTVIEKVSFLAWRDEAFEIWRDWEHLYPKGSDSQKLLHQIGHDYWLFNVVNNDFRDENGIWDIVLQMKIVDKIHQKAAEGKPFYSFEYFPPKTSQGLTNLFDRIGRMQTLSPTFVTCTWGAGGSTFEKTTELTAVAQTVHGLETCMHLTCTNMDRGKVDDALAEAKKAGVQNILALRGDPPRGQEYWTQVDDTFVHAIDLVRYIRQQYGDYFCIGVAGYPEGHMDSTDLSSEDEIRFLQEKIEAGADFVLTQLFYDVDGFLAWEKQCRAQGIVCPIIPGIMPIQSYNGFRRITNLAKIRVPASVQEALEPIKTDDQKVKDYGVELAASIIQRLLKAEITGFHICTLNLEKSVRLILERVGFVPPADSARRQQQQQQLANEPTHVNVTDKSATGVVAGADGTADMHLNPLIWKPADDHPGRSESWDDFPNGRWGDARSPAFGDLDGYGASLKVEPRKALEMWRRPKSVEDISNLFVEFIQGKIPLLPWSEGSPLPETDAIQSRLVSCNQAGLWTVGSQPAVNGKPSADPLVGWGPKGGYVYQKAFLELFVGPNEVAAMVEKLRTTSPWITFFAASRDGEVVTNATGDVLEEQRRIAELKKVCGKNLDQSAVDAAAAAKIGTTAAETPVCETPFSGKTDHELVEGPNAVTWGVFPGKEIIQPTVIEKVSFLAWRDEAFEIWRDWEHLYPKGSDSQKLLHQIGHDYWLFNVVNNDFRDENGIWDIVLQ

Organism: Mortierella alpina (NCBI:txid64518)

Nearest PDB structures (foldseek):
  7th5-assembly1_B  TM=9.524E-01  e=2.526E-25  Thermus thermophilus HB8
  1zpt-assembly1_C  TM=9.437E-01  e=6.323E-21  Escherichia coli
  1zp3-assembly3_B-2  TM=9.037E-01  e=1.604E-21  Escherichia coli
  3fst-assembly1_A  TM=9.071E-01  e=6.323E-21  Escherichia coli K-12
  3fsu-assembly1_A  TM=9.038E-01  e=7.808E-21  Escherichia coli K-12